Protein AF-0000000066002173 (afdb_homodimer)

Structure (mmCIF, N/CA/C/O backbone):
data_AF-0000000066002173-model_v1
#
loop_
_entity.id
_entity.type
_entity.pdbx_description
1 polymer 'S-adenosylmethionine synthase 2'
#
loop_
_atom_site.group_PDB
_atom_site.id
_atom_site.type_symbol
_atom_site.label_atom_id
_atom_site.label_alt_id
_atom_site.label_comp_id
_atom_site.label_asym_id
_atom_site.label_entity_id
_atom_site.label_seq_id
_atom_site.pdbx_PDB_ins_code
_atom_site.Cartn_x
_atom_site.Cartn_y
_atom_site.Cartn_z
_atom_site.occupancy
_atom_site.B_iso_or_equiv
_atom_site.auth_seq_id
_atom_site.auth_comp_id
_atom_site.auth_asym_id
_atom_site.auth_atom_id
_atom_site.pdbx_PDB_model_num
ATOM 1 N N . MET A 1 1 ? -24.984 10.117 10.797 1 60.16 1 MET A N 1
ATOM 2 C CA . MET A 1 1 ? -24.344 8.805 10.766 1 60.16 1 MET A CA 1
ATOM 3 C C . MET A 1 1 ? -25.188 7.805 9.984 1 60.16 1 MET A C 1
ATOM 5 O O . MET A 1 1 ? -26.422 7.859 10.039 1 60.16 1 MET A O 1
ATOM 9 N N . ARG A 1 2 ? -24.625 6.992 9.234 1 76 2 ARG A N 1
ATOM 10 C CA . ARG A 1 2 ? -25.359 6.016 8.445 1 76 2 ARG A CA 1
ATOM 11 C C . ARG A 1 2 ? -26.031 4.984 9.344 1 76 2 ARG A C 1
ATOM 13 O O . ARG A 1 2 ? -25.406 4.449 10.258 1 76 2 ARG A O 1
ATOM 20 N N . ALA A 1 3 ? -27.219 4.766 9.086 1 82.31 3 ALA A N 1
ATOM 21 C CA . ALA A 1 3 ? -28.016 3.869 9.922 1 82.31 3 ALA A CA 1
ATOM 22 C C . ALA A 1 3 ? -27.562 2.424 9.758 1 82.31 3 ALA A C 1
ATOM 24 O O . ALA A 1 3 ? -27.406 1.701 10.75 1 82.31 3 ALA A O 1
ATOM 25 N N . SER A 1 4 ? -27.297 2.006 8.516 1 93.81 4 SER A N 1
ATOM 26 C CA . SER A 1 4 ? -26.906 0.626 8.234 1 93.81 4 SER A CA 1
ATOM 27 C C . SER A 1 4 ? -26 0.542 7.012 1 93.81 4 SER A C 1
ATOM 29 O O . SER A 1 4 ? -26.281 1.173 5.988 1 93.81 4 SER A O 1
ATOM 31 N N . TYR A 1 5 ? -24.859 -0.137 7.184 1 95.19 5 TYR A N 1
ATOM 32 C CA . TYR A 1 5 ? -23.984 -0.325 6.035 1 95.19 5 TYR A CA 1
ATOM 33 C C . TYR A 1 5 ? -23.094 -1.548 6.227 1 95.19 5 TYR A C 1
ATOM 35 O O . TYR A 1 5 ? -23.016 -2.102 7.328 1 95.19 5 TYR A O 1
ATOM 43 N N . LEU A 1 6 ? -22.5 -2.035 5.18 1 96.88 6 LEU A N 1
ATOM 44 C CA . LEU A 1 6 ? -21.531 -3.131 5.172 1 96.88 6 LEU A CA 1
ATOM 45 C C . LEU A 1 6 ? -20.125 -2.613 4.918 1 96.88 6 LEU A C 1
ATOM 47 O O . LEU A 1 6 ? -19.922 -1.693 4.121 1 96.88 6 LEU A O 1
ATOM 51 N N . PHE A 1 7 ? -19.172 -3.158 5.609 1 97.88 7 PHE A N 1
ATOM 52 C CA . PHE A 1 7 ? -17.766 -2.854 5.383 1 97.88 7 PHE A CA 1
ATOM 53 C C . PHE A 1 7 ? -16.922 -4.129 5.398 1 97.88 7 PHE A C 1
ATOM 55 O O . PHE A 1 7 ? -17.156 -5.023 6.211 1 97.88 7 PHE A O 1
ATOM 62 N N . THR A 1 8 ? -16 -4.219 4.441 1 98.19 8 THR A N 1
ATOM 63 C CA . THR A 1 8 ? -15.242 -5.453 4.25 1 98.19 8 THR A CA 1
ATOM 64 C C . THR A 1 8 ? -13.75 -5.203 4.449 1 98.19 8 THR A C 1
ATOM 66 O O . THR A 1 8 ? -13.234 -4.156 4.055 1 98.19 8 THR A O 1
ATOM 69 N N . SER A 1 9 ? -13.023 -6.082 5.113 1 98.44 9 SER A N 1
ATOM 70 C CA . SER A 1 9 ? -11.562 -6.109 5.16 1 98.44 9 SER A CA 1
ATOM 71 C C . SER A 1 9 ? -11.023 -7.496 4.828 1 98.44 9 SER A C 1
ATOM 73 O O . SER A 1 9 ? -11.727 -8.492 4.992 1 98.44 9 SER A O 1
ATOM 75 N N . GLU A 1 10 ? -9.828 -7.484 4.352 1 97.81 10 GLU A N 1
ATOM 76 C CA . GLU A 1 10 ? -9.141 -8.711 3.973 1 97.81 10 GLU A CA 1
ATOM 77 C C . GLU A 1 10 ? -7.82 -8.867 4.727 1 97.81 10 GLU A C 1
ATOM 79 O O . GLU A 1 10 ? -7.129 -7.883 4.988 1 97.81 10 GLU A O 1
ATOM 84 N N . SER A 1 11 ? -7.496 -10.086 5.086 1 98.31 11 SER A N 1
ATOM 85 C CA . SER A 1 11 ? -6.191 -10.453 5.629 1 98.31 11 SER A CA 1
ATOM 86 C C . SER A 1 11 ? -5.559 -11.586 4.828 1 98.31 11 SER A C 1
ATOM 88 O O . SER A 1 11 ? -6.234 -12.25 4.035 1 98.31 11 SER A O 1
ATOM 90 N N . VAL A 1 12 ? -4.301 -11.75 4.953 1 98.5 12 VAL A N 1
ATOM 91 C CA . VAL A 1 12 ? -3.562 -12.859 4.359 1 98.5 12 VAL A CA 1
ATOM 92 C C . VAL A 1 12 ? -2.654 -13.492 5.406 1 98.5 12 VAL A C 1
ATOM 94 O O . VAL A 1 12 ? -2.217 -12.828 6.348 1 98.5 12 VAL A O 1
ATOM 97 N N . SER A 1 13 ? -2.439 -14.75 5.258 1 98.75 13 SER A N 1
ATOM 98 C CA . SER A 1 13 ? -1.656 -15.492 6.238 1 98.75 13 SER A CA 1
ATOM 99 C C . SER A 1 13 ? -0.161 -15.266 6.043 1 98.75 13 SER A C 1
ATOM 101 O O . SER A 1 13 ? 0.251 -14.609 5.082 1 98.75 13 SER A O 1
ATOM 103 N N . GLU A 1 14 ? 0.633 -15.82 6.945 1 98.75 14 GLU A N 1
ATOM 104 C CA . GLU A 1 14 ? 2.09 -15.758 6.895 1 98.75 14 GLU A CA 1
ATOM 105 C C . GLU A 1 14 ? 2.633 -16.469 5.66 1 98.75 14 GLU A C 1
ATOM 107 O O . GLU A 1 14 ? 3.764 -16.219 5.238 1 98.75 14 GLU A O 1
ATOM 112 N N . GLY A 1 15 ? 1.842 -17.328 5.082 1 98.75 15 GLY A N 1
ATOM 113 C CA . GLY A 1 15 ? 2.303 -18.094 3.936 1 98.75 15 GLY A CA 1
ATOM 114 C C . GLY A 1 15 ? 2.041 -17.406 2.611 1 98.75 15 GLY A C 1
ATOM 115 O O . GLY A 1 15 ? 2.521 -17.844 1.567 1 98.75 15 GLY A O 1
ATOM 116 N N . HIS A 1 16 ? 1.138 -16.344 2.672 1 98.44 16 HIS A N 1
ATOM 117 C CA . HIS A 1 16 ? 0.945 -15.57 1.452 1 98.44 16 HIS A CA 1
ATOM 118 C C . HIS A 1 16 ? 2.277 -15.07 0.901 1 98.44 16 HIS A C 1
ATOM 120 O O . HIS A 1 16 ? 3.143 -14.633 1.662 1 98.44 16 HIS A O 1
ATOM 126 N N . PRO A 1 17 ? 2.494 -15.109 -0.394 1 98.19 17 PRO A N 1
ATOM 127 C CA . PRO A 1 17 ? 3.812 -14.812 -0.957 1 98.19 17 PRO A CA 1
ATOM 128 C C . PRO A 1 17 ? 4.34 -13.445 -0.528 1 98.19 17 PRO A C 1
ATOM 130 O O . PRO A 1 17 ? 5.527 -13.312 -0.214 1 98.19 17 PRO A O 1
ATOM 133 N N . ASP A 1 18 ? 3.484 -12.43 -0.556 1 98.56 18 ASP A N 1
ATOM 134 C CA . ASP A 1 18 ? 3.926 -11.109 -0.117 1 98.56 18 ASP A CA 1
ATOM 135 C C . ASP A 1 18 ? 4.367 -11.141 1.345 1 98.56 18 ASP A C 1
ATOM 137 O O . ASP A 1 18 ? 5.312 -10.445 1.726 1 98.56 18 ASP A O 1
ATOM 141 N N . LYS A 1 19 ? 3.641 -11.883 2.176 1 98.81 19 LYS A N 1
ATOM 142 C CA . LYS A 1 19 ? 3.986 -11.953 3.594 1 98.81 19 LYS A CA 1
ATOM 143 C C . LYS A 1 19 ? 5.242 -12.789 3.812 1 98.81 19 LYS A C 1
ATOM 145 O O . LYS A 1 19 ? 6.023 -12.523 4.727 1 98.81 19 LYS A O 1
ATOM 150 N N . VAL A 1 20 ? 5.457 -13.82 2.961 1 98.94 20 VAL A N 1
ATOM 151 C CA . VAL A 1 20 ? 6.727 -14.539 2.975 1 98.94 20 VAL A CA 1
ATOM 152 C C . VAL A 1 20 ? 7.879 -13.555 2.785 1 98.94 20 VAL A C 1
ATOM 154 O O . VAL A 1 20 ? 8.875 -13.609 3.512 1 98.94 20 VAL A O 1
ATOM 157 N N . CYS A 1 21 ? 7.707 -12.664 1.849 1 98.94 21 CYS A N 1
ATOM 158 C CA . CYS A 1 21 ? 8.727 -11.656 1.574 1 98.94 21 CYS A CA 1
ATOM 159 C C . CYS A 1 21 ? 8.883 -10.703 2.754 1 98.94 21 CYS A C 1
ATOM 161 O O . CYS A 1 21 ? 10 -10.352 3.127 1 98.94 21 CYS A O 1
ATOM 163 N N . ASP A 1 22 ? 7.75 -10.281 3.355 1 98.88 22 ASP A N 1
ATOM 164 C CA . ASP A 1 22 ? 7.82 -9.453 4.551 1 98.88 22 ASP A CA 1
ATOM 165 C C . ASP A 1 22 ? 8.609 -10.148 5.66 1 98.88 22 ASP A C 1
ATOM 167 O O . ASP A 1 22 ? 9.453 -9.531 6.312 1 98.88 22 ASP A O 1
ATOM 171 N N . ARG A 1 23 ? 8.305 -11.422 5.867 1 98.88 23 ARG A N 1
ATOM 172 C CA . ARG A 1 23 ? 8.953 -12.211 6.91 1 98.88 23 ARG A CA 1
ATOM 173 C C . ARG A 1 23 ? 10.461 -12.289 6.684 1 98.88 23 ARG A C 1
ATOM 175 O O . ARG A 1 23 ? 11.25 -12.023 7.594 1 98.88 23 ARG A O 1
ATOM 182 N N . ILE A 1 24 ? 10.82 -12.586 5.512 1 98.94 24 ILE A N 1
ATOM 183 C CA . ILE A 1 24 ? 12.234 -12.711 5.168 1 98.94 24 ILE A CA 1
ATOM 184 C C . ILE A 1 24 ? 12.945 -11.383 5.406 1 98.94 24 ILE A C 1
ATOM 186 O O . ILE A 1 24 ? 13.977 -11.328 6.078 1 98.94 24 ILE A O 1
ATOM 190 N N . SER A 1 25 ? 12.414 -10.32 4.922 1 98.88 25 SER A N 1
ATOM 191 C CA . SER A 1 25 ? 13.016 -9 5.055 1 98.88 25 SER A CA 1
ATOM 192 C C . SER A 1 25 ? 13.164 -8.602 6.52 1 98.88 25 SER A C 1
ATOM 194 O O . SER A 1 25 ? 14.211 -8.102 6.93 1 98.88 25 SER A O 1
ATOM 196 N N . ASP A 1 26 ? 12.148 -8.828 7.273 1 98.81 26 ASP A N 1
ATOM 197 C CA . ASP A 1 26 ? 12.188 -8.422 8.672 1 98.81 26 ASP A CA 1
ATOM 198 C C . ASP A 1 26 ? 13.117 -9.32 9.484 1 98.81 26 ASP A C 1
ATOM 200 O O . ASP A 1 26 ? 13.727 -8.875 10.453 1 98.81 26 ASP A O 1
ATOM 204 N N . GLU A 1 27 ? 13.211 -10.602 9.117 1 98.75 27 GLU A N 1
ATOM 205 C CA . GLU A 1 27 ? 14.188 -11.477 9.766 1 98.75 27 GLU A CA 1
ATOM 206 C C . GLU A 1 27 ? 15.609 -10.953 9.578 1 98.75 27 GLU A C 1
ATOM 208 O O . GLU A 1 27 ? 16.453 -11.086 10.469 1 98.75 27 GLU A O 1
ATOM 213 N N . ILE A 1 28 ? 15.852 -10.406 8.438 1 98.44 28 ILE A N 1
ATOM 214 C CA . ILE A 1 28 ? 17.172 -9.852 8.164 1 98.44 28 ILE A CA 1
ATOM 215 C C . ILE A 1 28 ? 17.375 -8.594 9.008 1 98.44 28 ILE A C 1
ATOM 217 O O . ILE A 1 28 ? 18.453 -8.398 9.578 1 98.44 28 ILE A O 1
ATOM 221 N N . VAL A 1 29 ? 16.375 -7.73 9.102 1 98.12 29 VAL A N 1
ATOM 222 C CA . VAL A 1 29 ? 16.469 -6.57 9.984 1 98.12 29 VAL A CA 1
ATOM 223 C C . VAL A 1 29 ? 16.797 -7.023 11.398 1 98.12 29 VAL A C 1
ATOM 225 O O . VAL A 1 29 ? 17.719 -6.496 12.031 1 98.12 29 VAL A O 1
ATOM 228 N N . ASP A 1 30 ? 16.078 -8 11.875 1 98.25 30 ASP A N 1
ATOM 229 C CA . ASP A 1 30 ? 16.297 -8.523 13.219 1 98.25 30 ASP A CA 1
ATOM 230 C C . ASP A 1 30 ? 17.703 -9.078 13.359 1 98.25 30 ASP A C 1
ATOM 232 O O . ASP A 1 30 ? 18.328 -8.938 14.414 1 98.25 30 ASP A O 1
ATOM 236 N N . LEU A 1 31 ? 18.156 -9.758 12.328 1 98.06 31 LEU A N 1
ATOM 237 C CA . LEU A 1 31 ? 19.5 -10.32 12.344 1 98.06 31 LEU A CA 1
ATOM 238 C C . LEU A 1 31 ? 20.531 -9.234 12.625 1 98.06 31 LEU A C 1
ATOM 240 O O . LEU A 1 31 ? 21.422 -9.414 13.461 1 98.06 31 LEU A O 1
ATOM 244 N N . PHE A 1 32 ? 20.438 -8.07 11.945 1 97.06 32 PHE A N 1
ATOM 245 C CA . PHE A 1 32 ? 21.391 -6.988 12.133 1 97.06 32 PHE A CA 1
ATOM 246 C C . PHE A 1 32 ? 21.297 -6.422 13.539 1 97.06 32 PHE A C 1
ATOM 248 O O . PHE A 1 32 ? 22.328 -6.09 14.148 1 97.06 32 PHE A O 1
ATOM 255 N N . PHE A 1 33 ? 20.125 -6.359 14.078 1 97.25 33 PHE A N 1
ATOM 256 C CA . PHE A 1 33 ? 19.969 -5.832 15.43 1 97.25 33 PHE A CA 1
ATOM 257 C C . PHE A 1 33 ? 20.453 -6.84 16.469 1 97.25 33 PHE A C 1
ATOM 259 O O . PHE A 1 33 ? 20.875 -6.457 17.562 1 97.25 33 PHE A O 1
ATOM 266 N N . ARG A 1 34 ? 20.312 -8.109 16.172 1 97.06 34 ARG A N 1
ATOM 267 C CA . ARG A 1 34 ? 20.797 -9.141 17.078 1 97.06 34 ARG A CA 1
ATOM 268 C C . ARG A 1 34 ? 22.312 -9.211 17.078 1 97.06 34 ARG A C 1
ATOM 270 O O . ARG A 1 34 ? 22.938 -9.328 18.141 1 97.06 34 ARG A O 1
ATOM 277 N N . GLU A 1 35 ? 22.953 -9.109 15.953 1 96.75 35 GLU A N 1
ATOM 278 C CA . GLU A 1 35 ? 24.391 -9.328 15.797 1 96.75 35 GLU A CA 1
ATOM 279 C C . GLU A 1 35 ? 25.172 -8.039 16.031 1 96.75 35 GLU A C 1
ATOM 281 O O . GLU A 1 35 ? 26.328 -8.078 16.453 1 96.75 35 GLU A O 1
ATOM 286 N N . GLY A 1 36 ? 24.531 -6.914 15.805 1 95.5 36 GLY A N 1
ATOM 287 C CA . GLY A 1 36 ? 25.203 -5.633 15.961 1 95.5 36 GLY A CA 1
ATOM 288 C C . GLY A 1 36 ? 25.828 -5.449 17.328 1 95.5 36 GLY A C 1
ATOM 289 O O . GLY A 1 36 ? 27.047 -5.293 17.453 1 95.5 36 GLY A O 1
ATOM 290 N N . PRO A 1 37 ? 25.031 -5.535 18.312 1 95.5 37 PRO A N 1
ATOM 291 C CA . PRO A 1 37 ? 25.562 -5.363 19.656 1 95.5 37 PRO A CA 1
ATOM 292 C C . PRO A 1 37 ? 26.641 -6.391 20 1 95.5 37 PRO A C 1
ATOM 294 O O . PRO A 1 37 ? 27.609 -6.07 20.703 1 95.5 37 PRO A O 1
ATOM 297 N N . LYS A 1 38 ? 26.547 -7.59 19.5 1 95.62 38 LYS A N 1
ATOM 298 C CA . LYS A 1 38 ? 27.547 -8.617 19.734 1 95.62 38 LYS A CA 1
ATOM 299 C C . LYS A 1 38 ? 28.891 -8.211 19.141 1 95.62 38 LYS A C 1
ATOM 301 O O . LYS A 1 38 ? 29.953 -8.594 19.641 1 95.62 38 LYS A O 1
ATOM 306 N N . ALA A 1 39 ? 28.797 -7.492 18.109 1 95.44 39 ALA A N 1
ATOM 307 C CA . ALA A 1 39 ? 30.016 -7.062 17.406 1 95.44 39 ALA A CA 1
ATOM 308 C C . ALA A 1 39 ? 30.469 -5.691 17.891 1 95.44 39 ALA A C 1
ATOM 310 O O . ALA A 1 39 ? 31.375 -5.086 17.297 1 95.44 39 ALA A O 1
ATOM 311 N N . GLY A 1 40 ? 29.797 -5.129 18.891 1 94.44 40 GLY A N 1
ATOM 312 C CA . GLY A 1 40 ? 30.188 -3.861 19.469 1 94.44 40 GLY A CA 1
ATOM 313 C C . GLY A 1 40 ? 29.594 -2.662 18.766 1 94.44 40 GLY A C 1
ATOM 314 O O . GLY A 1 40 ? 30.016 -1.526 18.984 1 94.44 40 GLY A O 1
ATOM 315 N N . ILE A 1 41 ? 28.672 -2.938 17.922 1 93.81 41 ILE A N 1
ATOM 316 C CA . ILE A 1 41 ? 28.031 -1.841 17.188 1 93.81 41 ILE A CA 1
ATOM 317 C C . ILE A 1 41 ? 26.828 -1.333 17.984 1 93.81 41 ILE A C 1
ATOM 319 O O . ILE A 1 41 ? 25.984 -2.121 18.422 1 93.81 41 ILE A O 1
ATOM 323 N N . ASP A 1 42 ? 26.781 -0.016 18.172 1 94.56 42 ASP A N 1
ATOM 324 C CA . ASP A 1 42 ? 25.625 0.621 18.797 1 94.56 42 ASP A CA 1
ATOM 325 C C . ASP A 1 42 ? 24.359 0.374 17.984 1 94.56 42 ASP A C 1
ATOM 327 O O . ASP A 1 42 ? 24.312 0.654 16.781 1 94.56 42 ASP A O 1
ATOM 331 N N . PRO A 1 43 ? 23.328 -0.126 18.609 1 94.75 43 PRO A N 1
ATOM 332 C CA . PRO A 1 43 ? 22.094 -0.357 17.875 1 94.75 43 PRO A CA 1
ATOM 333 C C . PRO A 1 43 ? 21.578 0.892 17.156 1 94.75 43 PRO A C 1
ATOM 335 O O . PRO A 1 43 ? 20.922 0.786 16.125 1 94.75 43 PRO A O 1
ATOM 338 N N . TRP A 1 44 ? 21.938 2.018 17.609 1 94.06 44 TRP A N 1
ATOM 339 C CA . TRP A 1 44 ? 21.516 3.283 17.031 1 94.06 44 TRP A CA 1
ATOM 340 C C . TRP A 1 44 ? 22.203 3.512 15.68 1 94.06 44 TRP A C 1
ATOM 342 O O . TRP A 1 44 ? 21.766 4.34 14.883 1 94.06 44 TRP A O 1
ATOM 352 N N . ALA A 1 45 ? 23.219 2.76 15.375 1 91.62 45 ALA A N 1
ATOM 353 C CA . ALA A 1 45 ? 24 2.939 14.156 1 91.62 45 ALA A CA 1
ATOM 354 C C . ALA A 1 45 ? 23.594 1.916 13.102 1 91.62 45 ALA A C 1
ATOM 356 O O . ALA A 1 45 ? 24.047 1.998 11.953 1 91.62 45 ALA A O 1
ATOM 357 N N . ILE A 1 46 ? 22.75 0.979 13.5 1 93.88 46 ILE A N 1
ATOM 358 C CA . ILE A 1 46 ? 22.312 -0.056 12.57 1 93.88 46 ILE A CA 1
ATOM 359 C C . ILE A 1 46 ? 21.375 0.55 11.531 1 93.88 46 ILE A C 1
ATOM 361 O O . ILE A 1 46 ? 20.516 1.363 11.859 1 93.88 46 ILE A O 1
ATOM 365 N N . ARG A 1 47 ? 21.609 0.268 10.281 1 93.75 47 ARG A N 1
ATOM 366 C CA . ARG A 1 47 ? 20.75 0.626 9.164 1 93.75 47 ARG A CA 1
ATOM 367 C C . ARG A 1 47 ? 20.391 -0.599 8.328 1 93.75 47 ARG A C 1
ATOM 369 O O . ARG A 1 47 ? 21.25 -1.444 8.07 1 93.75 47 ARG A O 1
ATOM 376 N N . ALA A 1 48 ? 19.172 -0.695 8.023 1 94.88 48 ALA A N 1
ATOM 377 C CA . ALA A 1 48 ? 18.75 -1.802 7.168 1 94.88 48 ALA A CA 1
ATOM 378 C C . ALA A 1 48 ? 17.5 -1.436 6.367 1 94.88 48 ALA A C 1
ATOM 380 O O . ALA A 1 48 ? 16.531 -0.92 6.926 1 94.88 48 ALA A O 1
ATOM 381 N N . ALA A 1 49 ? 17.484 -1.566 5.109 1 95.5 49 ALA A N 1
ATOM 382 C CA . ALA A 1 49 ? 16.375 -1.601 4.168 1 95.5 49 ALA A CA 1
ATOM 383 C C . ALA A 1 49 ? 16.484 -2.797 3.229 1 95.5 49 ALA A C 1
ATOM 385 O O . ALA A 1 49 ? 17.297 -2.785 2.295 1 95.5 49 ALA A O 1
ATOM 386 N N . CYS A 1 50 ? 15.75 -3.803 3.521 1 97.12 50 CYS A N 1
ATOM 387 C CA . CYS A 1 50 ? 15.828 -5.066 2.795 1 97.12 50 CYS A CA 1
ATOM 388 C C . CYS A 1 50 ? 14.523 -5.363 2.072 1 97.12 50 CYS A C 1
ATOM 390 O O . CYS A 1 50 ? 13.445 -5.281 2.668 1 97.12 50 CYS A O 1
ATOM 392 N N . GLU A 1 51 ? 14.633 -5.598 0.857 1 98.31 51 GLU A N 1
ATOM 393 C CA . GLU A 1 51 ? 13.508 -5.945 -0.01 1 98.31 51 GLU A CA 1
ATOM 394 C C . GLU A 1 51 ? 13.648 -7.363 -0.558 1 98.31 51 GLU A C 1
ATOM 396 O O . GLU A 1 51 ? 14.758 -7.805 -0.873 1 98.31 51 GLU A O 1
ATOM 401 N N . THR A 1 52 ? 12.555 -8.031 -0.654 1 98.88 52 THR A N 1
ATOM 402 C CA . THR A 1 52 ? 12.57 -9.422 -1.103 1 98.88 52 THR A CA 1
ATOM 403 C C . THR A 1 52 ? 11.547 -9.641 -2.213 1 98.88 52 THR A C 1
ATOM 405 O O . THR A 1 52 ? 10.445 -9.102 -2.16 1 98.88 52 THR A O 1
ATOM 408 N N . LEU A 1 53 ? 11.906 -10.281 -3.23 1 98.88 53 LEU A N 1
ATOM 409 C CA . LEU A 1 53 ? 11.047 -10.883 -4.242 1 98.88 53 LEU A CA 1
ATOM 410 C C . LEU A 1 53 ? 11.094 -12.406 -4.168 1 98.88 53 LEU A C 1
ATOM 412 O O . LEU A 1 53 ? 12.18 -12.992 -4.113 1 98.88 53 LEU A O 1
ATOM 416 N N . ALA A 1 54 ? 9.961 -13.039 -4.059 1 98.81 54 ALA A N 1
ATOM 417 C CA . ALA A 1 54 ? 9.898 -14.5 -4.055 1 98.81 54 ALA A CA 1
ATOM 418 C C . ALA A 1 54 ? 8.984 -15.008 -5.16 1 98.81 54 ALA A C 1
ATOM 420 O O . ALA A 1 54 ? 7.91 -14.461 -5.395 1 98.81 54 ALA A O 1
ATOM 421 N N . THR A 1 55 ? 9.398 -15.93 -5.867 1 98 55 THR A N 1
ATOM 422 C CA . THR A 1 55 ? 8.641 -16.625 -6.898 1 98 55 THR A CA 1
ATOM 423 C C . THR A 1 55 ? 8.961 -18.125 -6.883 1 98 55 THR A C 1
ATOM 425 O O . THR A 1 55 ? 9.508 -18.625 -5.906 1 98 55 THR A O 1
ATOM 428 N N . THR A 1 56 ? 8.5 -18.922 -7.871 1 96.44 56 THR A N 1
ATOM 429 C CA . THR A 1 56 ? 8.664 -20.375 -7.875 1 96.44 56 THR A CA 1
ATOM 430 C C . THR A 1 56 ? 10.117 -20.75 -7.59 1 96.44 56 THR A C 1
ATOM 432 O O . THR A 1 56 ? 10.984 -20.594 -8.453 1 96.44 56 THR A O 1
ATOM 435 N N . ASN A 1 57 ? 10.344 -21.188 -6.387 1 96.62 57 ASN A N 1
ATOM 436 C CA . ASN A 1 57 ? 11.555 -21.734 -5.793 1 96.62 57 ASN A CA 1
ATOM 437 C C . ASN A 1 57 ? 12.727 -20.766 -5.914 1 96.62 57 ASN A C 1
ATOM 439 O O . ASN A 1 57 ? 13.867 -21.188 -6.105 1 96.62 57 ASN A O 1
ATOM 443 N N . LYS A 1 58 ? 12.484 -19.5 -5.918 1 98.19 58 LYS A N 1
ATOM 444 C CA . LYS A 1 58 ? 13.477 -18.438 -6.031 1 98.19 58 LYS A CA 1
ATOM 445 C C . LYS A 1 58 ? 13.188 -17.312 -5.047 1 98.19 58 LYS A C 1
ATOM 447 O O . LYS A 1 58 ? 12.031 -16.906 -4.875 1 98.19 58 LYS A O 1
ATOM 452 N N . VAL A 1 59 ? 14.203 -16.891 -4.332 1 98.81 59 VAL A N 1
ATOM 453 C CA . VAL A 1 59 ? 14.141 -15.727 -3.459 1 98.81 59 VAL A CA 1
ATOM 454 C C . VAL A 1 59 ? 15.273 -14.758 -3.812 1 98.81 59 VAL A C 1
ATOM 456 O O . VAL A 1 59 ? 16.438 -15.141 -3.854 1 98.81 59 VAL A O 1
ATOM 459 N N . VAL A 1 60 ? 14.922 -13.539 -4.145 1 98.88 60 VAL A N 1
ATOM 460 C CA . VAL A 1 60 ? 15.906 -12.492 -4.41 1 98.88 60 VAL A CA 1
ATOM 461 C C . VAL A 1 60 ? 15.812 -11.406 -3.336 1 98.88 60 VAL A C 1
ATOM 463 O O . VAL A 1 60 ? 14.742 -10.828 -3.119 1 98.88 60 VAL A O 1
ATOM 466 N N . ILE A 1 61 ? 16.875 -11.195 -2.66 1 98.75 61 ILE A N 1
ATOM 467 C CA . ILE A 1 61 ? 16.953 -10.195 -1.603 1 98.75 61 ILE A CA 1
ATOM 468 C C . ILE A 1 61 ? 17.875 -9.055 -2.037 1 98.75 61 ILE A C 1
ATOM 470 O O . ILE A 1 61 ? 19 -9.297 -2.484 1 98.75 61 ILE A O 1
ATOM 474 N N . ALA A 1 62 ? 17.375 -7.809 -1.958 1 98.31 62 ALA A N 1
ATOM 475 C CA . ALA A 1 62 ? 18.141 -6.629 -2.332 1 98.31 62 ALA A CA 1
ATOM 476 C C . ALA A 1 62 ? 17.953 -5.5 -1.322 1 98.31 62 ALA A C 1
ATOM 478 O O . ALA A 1 62 ? 17.031 -5.551 -0.496 1 98.31 62 ALA A O 1
ATOM 479 N N . GLY A 1 63 ? 18.766 -4.531 -1.354 1 96.25 63 GLY A N 1
ATOM 480 C CA . GLY A 1 63 ? 18.625 -3.369 -0.489 1 96.25 63 GLY A CA 1
ATOM 481 C C . GLY A 1 63 ? 19.938 -2.914 0.113 1 96.25 63 GLY A C 1
ATOM 482 O O . GLY A 1 63 ? 21 -3.213 -0.42 1 96.25 63 GLY A O 1
ATOM 483 N N . GLU A 1 64 ? 19.828 -2.09 1.115 1 93.19 64 GLU A N 1
ATOM 484 C CA . GLU A 1 64 ? 21 -1.456 1.727 1 93.19 64 GLU A CA 1
ATOM 485 C C . GLU A 1 64 ? 21.062 -1.755 3.221 1 93.19 64 GLU A C 1
ATOM 487 O O . GLU A 1 64 ? 20.062 -1.676 3.924 1 93.19 64 GLU A O 1
ATOM 492 N N . THR A 1 65 ? 22.219 -2.127 3.625 1 93.12 65 THR A N 1
ATOM 493 C CA . THR A 1 65 ? 22.406 -2.414 5.043 1 93.12 65 THR A CA 1
ATOM 494 C C . THR A 1 65 ? 23.703 -1.81 5.555 1 93.12 65 THR A C 1
ATOM 496 O O . THR A 1 65 ? 24.625 -1.547 4.777 1 93.12 65 THR A O 1
ATOM 499 N N . ARG A 1 66 ? 23.75 -1.469 6.719 1 90.06 66 ARG A N 1
ATOM 500 C CA . ARG A 1 66 ? 24.922 -1.085 7.5 1 90.06 66 ARG A CA 1
ATOM 501 C C . ARG A 1 66 ? 24.922 -1.782 8.859 1 90.06 66 ARG A C 1
ATOM 503 O O . ARG A 1 66 ? 24 -1.595 9.656 1 90.06 66 ARG A O 1
ATOM 510 N N . GLY A 1 67 ? 25.812 -2.602 9.094 1 88.12 67 GLY A N 1
ATOM 511 C CA . GLY A 1 67 ? 25.953 -3.396 10.297 1 88.12 67 GLY A CA 1
ATOM 512 C C . GLY A 1 67 ? 27.281 -4.121 10.383 1 88.12 67 GLY A C 1
ATOM 513 O O . GLY A 1 67 ? 28.25 -3.75 9.703 1 88.12 67 GLY A O 1
ATOM 514 N N . PRO A 1 68 ? 27.328 -5.078 11.273 1 89.88 68 PRO A N 1
ATOM 515 C CA . PRO A 1 68 ? 28.609 -5.734 11.477 1 89.88 68 PRO A CA 1
ATOM 516 C C . PRO A 1 68 ? 29.031 -6.586 10.281 1 89.88 68 PRO A C 1
ATOM 518 O O . PRO A 1 68 ? 28.188 -7.227 9.648 1 89.88 68 PRO A O 1
ATOM 521 N N . ALA A 1 69 ? 30.266 -6.625 10.07 1 87.94 69 ALA A N 1
ATOM 522 C CA . ALA A 1 69 ? 30.844 -7.414 8.977 1 87.94 69 ALA A CA 1
ATOM 523 C C . ALA A 1 69 ? 30.641 -8.906 9.227 1 87.94 69 ALA A C 1
ATOM 525 O O . ALA A 1 69 ? 30.75 -9.711 8.297 1 87.94 69 ALA A O 1
ATOM 526 N N . SER A 1 70 ? 30.359 -9.172 10.453 1 89.81 70 SER A N 1
ATOM 527 C CA . SER A 1 70 ? 30.203 -10.578 10.812 1 89.81 70 SER A CA 1
ATOM 528 C C . SER A 1 70 ? 28.922 -11.164 10.203 1 89.81 70 SER A C 1
ATOM 530 O O . SER A 1 70 ? 28.766 -12.383 10.125 1 89.81 70 SER A O 1
ATOM 532 N N . VAL A 1 71 ? 28.016 -10.273 9.812 1 94.06 71 VAL A N 1
ATOM 533 C CA . VAL A 1 71 ? 26.828 -10.766 9.109 1 94.06 71 VAL A CA 1
ATOM 534 C C . VAL A 1 71 ? 27.188 -11.031 7.645 1 94.06 71 VAL A C 1
ATOM 536 O O . VAL A 1 71 ? 27.312 -10.102 6.852 1 94.06 71 VAL A O 1
ATOM 539 N N . THR A 1 72 ? 27.312 -12.297 7.312 1 94.56 72 THR A N 1
ATOM 540 C CA . THR A 1 72 ? 27.688 -12.703 5.961 1 94.56 72 THR A CA 1
ATOM 541 C C . THR A 1 72 ? 26.469 -13.172 5.176 1 94.56 72 THR A C 1
ATOM 543 O O . THR A 1 72 ? 25.391 -13.312 5.734 1 94.56 72 THR A O 1
ATOM 546 N N . ASN A 1 73 ? 26.672 -13.398 3.904 1 95.69 73 ASN A N 1
ATOM 547 C CA . ASN A 1 73 ? 25.594 -13.938 3.074 1 95.69 73 ASN A CA 1
ATOM 548 C C . ASN A 1 73 ? 25.156 -15.312 3.555 1 95.69 73 ASN A C 1
ATOM 550 O O . ASN A 1 73 ? 23.984 -15.68 3.43 1 95.69 73 ASN A O 1
ATOM 554 N N . GLU A 1 74 ? 26.109 -16.031 4.109 1 96.19 74 GLU A N 1
ATOM 555 C CA . GLU A 1 74 ? 25.766 -17.344 4.652 1 96.19 74 GLU A CA 1
ATOM 556 C C . GLU A 1 74 ? 24.797 -17.203 5.828 1 96.19 74 GLU A C 1
ATOM 558 O O . GLU A 1 74 ? 23.859 -18 5.961 1 96.19 74 GLU A O 1
ATOM 563 N N . HIS A 1 75 ? 25.031 -16.219 6.695 1 95.94 75 HIS A N 1
ATOM 564 C CA . HIS A 1 75 ? 24.141 -15.961 7.809 1 95.94 75 HIS A CA 1
ATOM 565 C C . HIS A 1 75 ? 22.75 -15.562 7.312 1 95.94 75 HIS A C 1
ATOM 567 O O . HIS A 1 75 ? 21.734 -16.047 7.836 1 95.94 75 HIS A O 1
ATOM 573 N N . ILE A 1 76 ? 22.781 -14.711 6.305 1 97.88 76 ILE A N 1
ATOM 574 C CA . ILE A 1 76 ? 21.531 -14.227 5.75 1 97.88 76 ILE A CA 1
ATOM 575 C C . ILE A 1 76 ? 20.766 -15.391 5.125 1 97.88 76 ILE A C 1
ATOM 577 O O . ILE A 1 76 ? 19.562 -15.547 5.352 1 97.88 76 ILE A O 1
ATOM 581 N N . GLU A 1 77 ? 21.438 -16.172 4.352 1 98.31 77 GLU A N 1
ATOM 582 C CA . GLU A 1 77 ? 20.797 -17.328 3.744 1 98.31 77 GLU A CA 1
ATOM 583 C C . GLU A 1 77 ? 20.203 -18.25 4.805 1 98.31 77 GLU A C 1
ATOM 585 O O . GLU A 1 77 ? 19.094 -18.766 4.633 1 98.31 77 GLU A O 1
ATOM 590 N N . HIS A 1 78 ? 20.953 -18.469 5.844 1 98.25 78 HIS A N 1
ATOM 591 C CA . HIS A 1 78 ? 20.469 -19.328 6.926 1 98.25 78 HIS A CA 1
ATOM 592 C C . HIS A 1 78 ? 19.172 -18.781 7.512 1 98.25 78 HIS A C 1
ATOM 594 O O . HIS A 1 78 ? 18.203 -19.531 7.699 1 98.25 78 HIS A O 1
ATOM 600 N N . VAL A 1 79 ? 19.141 -17.469 7.789 1 98 79 VAL A N 1
ATOM 601 C CA . VAL A 1 79 ? 17.953 -16.844 8.391 1 98 79 VAL A CA 1
ATOM 602 C C . VAL A 1 79 ? 16.781 -16.922 7.43 1 98 79 VAL A C 1
ATOM 604 O O . VAL A 1 79 ? 15.633 -17.125 7.852 1 98 79 VAL A O 1
ATOM 607 N N . VAL A 1 80 ? 17.078 -16.797 6.121 1 98.75 80 VAL A N 1
ATOM 608 C CA . VAL A 1 80 ? 16.047 -16.906 5.098 1 98.75 80 VAL A CA 1
ATOM 609 C C . VAL A 1 80 ? 15.453 -18.312 5.09 1 98.75 80 VAL A C 1
ATOM 611 O O . VAL A 1 80 ? 14.234 -18.484 5.109 1 98.75 80 VAL A O 1
ATOM 614 N N . ARG A 1 81 ? 16.281 -19.328 5.074 1 98.81 81 ARG A N 1
ATOM 615 C CA . ARG A 1 81 ? 15.836 -20.719 5.055 1 98.81 81 ARG A CA 1
ATOM 616 C C . ARG A 1 81 ? 15.039 -21.047 6.309 1 98.81 81 ARG A C 1
ATOM 618 O O . ARG A 1 81 ? 14.008 -21.719 6.234 1 98.81 81 ARG A O 1
ATOM 625 N N . GLU A 1 82 ? 15.477 -20.547 7.449 1 98.75 82 GLU A N 1
ATOM 626 C CA . GLU A 1 82 ? 14.758 -20.781 8.695 1 98.75 82 GLU A CA 1
ATOM 627 C C . GLU A 1 82 ? 13.383 -20.125 8.68 1 98.75 82 GLU A C 1
ATOM 629 O O . GLU A 1 82 ? 12.414 -20.688 9.203 1 98.75 82 GLU A O 1
ATOM 634 N N . ALA A 1 83 ? 13.32 -18.922 8.109 1 98.81 83 ALA A N 1
ATOM 635 C CA . ALA A 1 83 ? 12.039 -18.234 7.992 1 98.81 83 ALA A CA 1
ATOM 636 C C . ALA A 1 83 ? 11.055 -19.047 7.148 1 98.81 83 ALA A C 1
ATOM 638 O O . ALA A 1 83 ? 9.898 -19.219 7.527 1 98.81 83 ALA A O 1
ATOM 639 N N . ILE A 1 84 ? 11.547 -19.516 5.961 1 98.88 84 ILE A N 1
ATOM 640 C CA . ILE A 1 84 ? 10.719 -20.312 5.059 1 98.88 84 ILE A CA 1
ATOM 641 C C . ILE A 1 84 ? 10.266 -21.594 5.766 1 98.88 84 ILE A C 1
ATOM 643 O O . ILE A 1 84 ? 9.102 -21.984 5.668 1 98.88 84 ILE A O 1
ATOM 647 N N . LYS A 1 85 ? 11.156 -22.203 6.508 1 98.75 85 LYS A N 1
ATOM 648 C CA . LYS A 1 85 ? 10.859 -23.406 7.273 1 98.75 85 LYS A CA 1
ATOM 649 C C . LYS A 1 85 ? 9.805 -23.141 8.344 1 98.75 85 LYS A C 1
ATOM 651 O O . LYS A 1 85 ? 8.844 -23.906 8.477 1 98.75 85 LYS A O 1
ATOM 656 N N . ASP A 1 86 ? 10.016 -22.062 9.078 1 98.62 86 ASP A N 1
ATOM 657 C CA . ASP A 1 86 ? 9.102 -21.688 10.156 1 98.62 86 ASP A CA 1
ATOM 658 C C . ASP A 1 86 ? 7.695 -21.438 9.617 1 98.62 86 ASP A C 1
ATOM 660 O O . ASP A 1 86 ? 6.707 -21.797 10.266 1 98.62 86 ASP A O 1
ATOM 664 N N . ILE A 1 87 ? 7.551 -20.812 8.445 1 98.62 87 ILE A N 1
ATOM 665 C CA . ILE A 1 87 ? 6.258 -20.578 7.816 1 98.62 87 ILE A CA 1
ATOM 666 C C . ILE A 1 87 ? 5.605 -21.906 7.434 1 98.62 87 ILE A C 1
ATOM 668 O O . ILE A 1 87 ? 4.383 -22.031 7.492 1 98.62 87 ILE A O 1
ATOM 672 N N . GLY A 1 88 ? 6.414 -22.859 6.992 1 98.19 88 GLY A N 1
ATOM 673 C CA . GLY A 1 88 ? 5.902 -24.188 6.758 1 98.19 88 GLY A CA 1
ATOM 674 C C . GLY A 1 88 ? 5.984 -24.625 5.301 1 98.19 88 GLY A C 1
ATOM 675 O O . GLY A 1 88 ? 5.258 -25.516 4.867 1 98.19 88 GLY A O 1
ATOM 676 N N . TYR A 1 89 ? 6.852 -24.031 4.508 1 98.38 89 TYR A N 1
ATOM 677 C CA . TYR A 1 89 ? 6.914 -24.391 3.094 1 98.38 89 TYR A CA 1
ATOM 678 C C . TYR A 1 89 ? 7.914 -25.516 2.861 1 98.38 89 TYR A C 1
ATOM 680 O O . TYR A 1 89 ? 9.117 -25.344 3.078 1 98.38 89 TYR A O 1
ATOM 688 N N . GLU A 1 90 ? 7.422 -26.641 2.34 1 96.94 90 GLU A N 1
ATOM 689 C CA . GLU A 1 90 ? 8.164 -27.844 1.965 1 96.94 90 GLU A CA 1
ATOM 690 C C . GLU A 1 90 ? 7.633 -28.438 0.667 1 96.94 90 GLU A C 1
ATOM 692 O O . GLU A 1 90 ? 7.629 -29.656 0.493 1 96.94 90 GLU A O 1
ATOM 697 N N . GLN A 1 91 ? 7.062 -27.656 -0.113 1 95.12 91 GLN A N 1
ATOM 698 C CA . GLN A 1 91 ? 6.57 -28.141 -1.398 1 95.12 91 GLN A CA 1
ATOM 699 C C . GLN A 1 91 ? 7.633 -28 -2.484 1 95.12 91 GLN A C 1
ATOM 701 O O . GLN A 1 91 ? 8.562 -27.188 -2.352 1 95.12 91 GLN A O 1
ATOM 706 N N . ASP A 1 92 ? 7.512 -28.703 -3.602 1 92.75 92 ASP A N 1
ATOM 707 C CA . ASP A 1 92 ? 8.516 -28.75 -4.656 1 92.75 92 ASP A CA 1
ATOM 708 C C . ASP A 1 92 ? 8.766 -27.375 -5.254 1 92.75 92 ASP A C 1
ATOM 710 O O . ASP A 1 92 ? 9.906 -27 -5.531 1 92.75 92 ASP A O 1
ATOM 714 N N . GLY A 1 93 ? 7.723 -26.578 -5.398 1 95.06 93 GLY A N 1
ATOM 715 C CA . GLY A 1 93 ? 7.84 -25.297 -6.066 1 95.06 93 GLY A CA 1
ATOM 716 C C . GLY A 1 93 ? 8.352 -24.203 -5.156 1 95.06 93 GLY A C 1
ATOM 717 O O . GLY A 1 93 ? 8.672 -23.109 -5.617 1 95.06 93 GLY A O 1
ATOM 718 N N . PHE A 1 94 ? 8.484 -24.516 -3.84 1 97.88 94 PHE A N 1
ATOM 719 C CA . PHE A 1 94 ? 9 -23.562 -2.855 1 97.88 94 PHE A CA 1
ATOM 720 C C . PHE A 1 94 ? 9.312 -24.281 -1.542 1 97.88 94 PHE A C 1
ATOM 722 O O . PHE A 1 94 ? 8.406 -24.625 -0.787 1 97.88 94 PHE A O 1
ATOM 729 N N . HIS A 1 95 ? 10.586 -24.469 -1.261 1 98.44 95 HIS A N 1
ATOM 730 C CA . HIS A 1 95 ? 11.039 -25.312 -0.162 1 98.44 95 HIS A CA 1
ATOM 731 C C . HIS A 1 95 ? 12.211 -24.672 0.578 1 98.44 95 HIS A C 1
ATOM 733 O O . HIS A 1 95 ? 13.141 -24.172 -0.048 1 98.44 95 HIS A O 1
ATOM 739 N N . TRP A 1 96 ? 12.156 -24.781 1.914 1 98.56 96 TRP A N 1
ATOM 740 C CA . TRP A 1 96 ? 13.18 -24.094 2.703 1 98.56 96 TRP A CA 1
ATOM 741 C C . TRP A 1 96 ? 14.555 -24.688 2.426 1 98.56 96 TRP A C 1
ATOM 743 O O . TRP A 1 96 ? 15.562 -23.984 2.506 1 98.56 96 TRP A O 1
ATOM 753 N N . LYS A 1 97 ? 14.617 -25.953 2.051 1 98.19 97 LYS A N 1
ATOM 754 C CA . LYS A 1 97 ? 15.898 -26.625 1.846 1 98.19 97 LYS A CA 1
ATOM 755 C C . LYS A 1 97 ? 16.453 -26.328 0.456 1 98.19 97 LYS A C 1
ATOM 757 O O . LYS A 1 97 ? 17.672 -26.281 0.268 1 98.19 97 LYS A O 1
ATOM 762 N N . THR A 1 98 ? 15.578 -26.156 -0.524 1 98.25 98 THR A N 1
ATOM 763 C CA . THR A 1 98 ? 16.062 -26.203 -1.898 1 98.25 98 THR A CA 1
ATOM 764 C C . THR A 1 98 ? 15.898 -24.844 -2.584 1 98.25 98 THR A C 1
ATOM 766 O O . THR A 1 98 ? 16.422 -24.625 -3.674 1 98.25 98 THR A O 1
ATOM 769 N N . ALA A 1 99 ? 15.188 -23.906 -1.965 1 98.12 99 ALA A N 1
ATOM 770 C CA . ALA A 1 99 ? 14.969 -22.594 -2.586 1 98.12 99 ALA A CA 1
ATOM 771 C C . ALA A 1 99 ? 16.281 -21.984 -3.047 1 98.12 99 ALA A C 1
ATOM 773 O O . ALA A 1 99 ? 17.297 -22.078 -2.35 1 98.12 99 ALA A O 1
ATOM 774 N N . ASP A 1 100 ? 16.312 -21.453 -4.32 1 98.5 100 ASP A N 1
ATOM 775 C CA . ASP A 1 100 ? 17.438 -20.672 -4.816 1 98.5 100 ASP A CA 1
ATOM 776 C C . ASP A 1 100 ? 17.438 -19.266 -4.227 1 98.5 100 ASP A C 1
ATOM 778 O O . ASP A 1 100 ? 16.531 -18.469 -4.516 1 98.5 100 ASP A O 1
ATOM 782 N N . ILE A 1 101 ? 18.422 -18.953 -3.402 1 98.69 101 ILE A N 1
ATOM 783 C CA . ILE A 1 101 ? 18.469 -17.672 -2.688 1 98.69 101 ILE A CA 1
ATOM 784 C C . ILE A 1 101 ? 19.578 -16.797 -3.258 1 98.69 101 ILE A C 1
ATOM 786 O O . ILE A 1 101 ? 20.75 -17.172 -3.215 1 98.69 101 ILE A O 1
ATOM 790 N N . GLU A 1 102 ? 19.172 -15.68 -3.828 1 98.56 102 GLU A N 1
ATOM 791 C CA . GLU A 1 102 ? 20.109 -14.68 -4.332 1 98.56 102 GLU A CA 1
ATOM 792 C C . GLU A 1 102 ? 20.141 -13.445 -3.432 1 98.56 102 GLU A C 1
ATOM 794 O O . GLU A 1 102 ? 19.094 -12.812 -3.199 1 98.56 102 GLU A O 1
ATOM 799 N N . ILE A 1 103 ? 21.297 -13.102 -2.912 1 98.19 103 ILE A N 1
ATOM 800 C CA . ILE A 1 103 ? 21.438 -11.992 -1.979 1 98.19 103 ILE A CA 1
ATOM 801 C C . ILE A 1 103 ? 22.203 -10.852 -2.654 1 98.19 103 ILE A C 1
ATOM 803 O O . ILE A 1 103 ? 23.375 -11.008 -3.018 1 98.19 103 ILE A O 1
ATOM 807 N N . LEU A 1 104 ? 21.516 -9.703 -2.863 1 97.25 104 LEU A N 1
ATOM 808 C CA . LEU A 1 104 ? 22.062 -8.523 -3.529 1 97.25 104 LEU A CA 1
ATOM 809 C C . LEU A 1 104 ? 22.078 -7.324 -2.586 1 97.25 104 LEU A C 1
ATOM 811 O O . LEU A 1 104 ? 21.75 -6.211 -2.992 1 97.25 104 LEU A O 1
ATOM 815 N N . LEU A 1 105 ? 22.391 -7.52 -1.326 1 95.06 105 LEU A N 1
ATOM 816 C CA . LEU A 1 105 ? 22.484 -6.438 -0.354 1 95.06 105 LEU A CA 1
ATOM 817 C C . LEU A 1 105 ? 23.797 -5.672 -0.521 1 95.06 105 LEU A C 1
ATOM 819 O O . LEU A 1 105 ? 24.844 -6.27 -0.792 1 95.06 105 LEU A O 1
ATOM 823 N N . HIS A 1 106 ? 23.781 -4.398 -0.491 1 88.06 106 HIS A N 1
ATOM 824 C CA . HIS A 1 106 ? 24.969 -3.561 -0.59 1 88.06 106 HIS A CA 1
ATOM 825 C C . HIS A 1 106 ? 24.922 -2.424 0.425 1 88.06 106 HIS A C 1
ATOM 827 O O . HIS A 1 106 ? 23.891 -2.189 1.059 1 88.06 106 HIS A O 1
ATOM 833 N N . PRO A 1 107 ? 26.078 -1.81 0.633 1 80.12 107 PRO A N 1
ATOM 834 C CA . PRO A 1 107 ? 26.078 -0.689 1.577 1 80.12 107 PRO A CA 1
ATOM 835 C C . PRO A 1 107 ? 25.172 0.461 1.129 1 80.12 107 PRO A C 1
ATOM 837 O O . PRO A 1 107 ? 24.922 0.624 -0.069 1 80.12 107 PRO A O 1
ATOM 840 N N . GLN A 1 108 ? 24.656 1.183 2.064 1 69.56 108 GLN A N 1
ATOM 841 C CA . GLN A 1 108 ? 23.781 2.314 1.768 1 69.56 108 GLN A CA 1
ATOM 842 C C . GLN A 1 108 ? 24.547 3.428 1.056 1 69.56 108 GLN A C 1
ATOM 844 O O . GLN A 1 108 ? 25.719 3.668 1.348 1 69.56 108 GLN A O 1
ATOM 849 N N . SER A 1 109 ? 23.781 4.113 0.254 1 67.12 109 SER A N 1
ATOM 850 C CA . SER A 1 109 ? 24.375 5.242 -0.453 1 67.12 109 SER A CA 1
ATOM 851 C C . SER A 1 109 ? 24.859 6.312 0.522 1 67.12 109 SER A C 1
ATOM 853 O O . SER A 1 109 ? 24.203 6.566 1.541 1 67.12 109 SER A O 1
ATOM 855 N N . ALA A 1 110 ? 25.938 6.898 0.22 1 63.47 110 ALA A N 1
ATOM 856 C CA . ALA A 1 110 ? 26.562 7.926 1.05 1 63.47 110 ALA A CA 1
ATOM 857 C C . ALA A 1 110 ? 25.656 9.148 1.188 1 63.47 110 ALA A C 1
ATOM 859 O O . ALA A 1 110 ? 25.609 9.773 2.25 1 63.47 110 ALA A O 1
ATOM 860 N N . ASP A 1 111 ? 24.875 9.406 0.212 1 65.25 111 ASP A N 1
ATOM 861 C CA . ASP A 1 111 ? 24.047 10.609 0.207 1 65.25 111 ASP A CA 1
ATOM 862 C C . ASP A 1 111 ? 22.891 10.484 1.187 1 65.25 111 ASP A C 1
ATOM 864 O O . ASP A 1 111 ? 22.5 11.461 1.832 1 65.25 111 ASP A O 1
ATOM 868 N N . ILE A 1 112 ? 22.375 9.32 1.243 1 59.31 112 ILE A N 1
ATOM 869 C CA . ILE A 1 112 ? 21.266 9.07 2.17 1 59.31 112 ILE A CA 1
ATOM 870 C C . ILE A 1 112 ? 21.812 8.984 3.598 1 59.31 112 ILE A C 1
ATOM 872 O O . ILE A 1 112 ? 21.203 9.5 4.531 1 59.31 112 ILE A O 1
ATOM 876 N N . ALA A 1 113 ? 22.969 8.422 3.725 1 63.16 113 ALA A N 1
ATOM 877 C CA . ALA A 1 113 ? 23.594 8.227 5.027 1 63.16 113 ALA A CA 1
ATOM 878 C C . ALA A 1 113 ? 23.891 9.562 5.699 1 63.16 113 ALA A C 1
ATOM 880 O O . ALA A 1 113 ? 23.766 9.695 6.918 1 63.16 113 ALA A O 1
ATOM 881 N N . GLN A 1 114 ? 24.234 10.531 4.875 1 59.47 114 GLN A N 1
ATOM 882 C CA . GLN A 1 114 ? 24.562 11.852 5.402 1 59.47 114 GLN A CA 1
ATOM 883 C C . GLN A 1 114 ? 23.359 12.461 6.109 1 59.47 114 GLN A C 1
ATOM 885 O O . GLN A 1 114 ? 23.5 13.133 7.137 1 59.47 114 GLN A O 1
ATOM 890 N N . GLY A 1 115 ? 22.219 12.195 5.566 1 55.38 115 GLY A N 1
ATOM 891 C CA . GLY A 1 115 ? 21.016 12.758 6.141 1 55.38 115 GLY A CA 1
ATOM 892 C C . GLY A 1 115 ? 20.562 12.047 7.402 1 55.38 115 GLY A C 1
ATOM 893 O O . GLY A 1 115 ? 19.922 12.648 8.273 1 55.38 115 GLY A O 1
ATOM 894 N N . VAL A 1 116 ? 21.031 10.844 7.434 1 61.78 116 VAL A N 1
ATOM 895 C CA . VAL A 1 116 ? 20.531 10.016 8.531 1 61.78 116 VAL A CA 1
ATOM 896 C C . VAL A 1 116 ? 21.531 10.031 9.688 1 61.78 116 VAL A C 1
ATOM 898 O O . VAL A 1 116 ? 21.141 9.984 10.852 1 61.78 116 VAL A O 1
ATOM 901 N N . ASP A 1 117 ? 22.859 9.875 9.375 1 56.59 117 ASP A N 1
ATOM 902 C CA . ASP A 1 117 ? 23.922 9.656 10.359 1 56.59 117 ASP A CA 1
ATOM 903 C C . ASP A 1 117 ? 24.203 10.938 11.133 1 56.59 117 ASP A C 1
ATOM 905 O O . ASP A 1 117 ? 24.969 10.93 12.102 1 56.59 117 ASP A O 1
ATOM 909 N N . ALA A 1 118 ? 23.703 11.984 10.742 1 49.91 118 ALA A N 1
ATOM 910 C CA . ALA A 1 118 ? 24.188 13.172 11.438 1 49.91 118 ALA A CA 1
ATOM 911 C C . ALA A 1 118 ? 24.328 12.914 12.938 1 49.91 118 ALA A C 1
ATOM 913 O O . ALA A 1 118 ? 24.641 13.828 13.703 1 49.91 118 ALA A O 1
ATOM 914 N N . LEU A 1 119 ? 23.734 11.828 13.609 1 47.94 119 LEU A N 1
ATOM 915 C CA . LEU A 1 119 ? 23.672 11.836 15.062 1 47.94 119 LEU A CA 1
ATOM 916 C C . LEU A 1 119 ? 24.938 11.219 15.664 1 47.94 119 LEU A C 1
ATOM 918 O O . LEU A 1 119 ? 24.953 10.023 15.992 1 47.94 119 LEU A O 1
ATOM 922 N N . GLN A 1 120 ? 26.031 11.422 15.211 1 39.88 120 GLN A N 1
ATOM 923 C CA . GLN A 1 120 ? 26.906 10.883 16.25 1 39.88 120 GLN A CA 1
ATOM 924 C C . GLN A 1 120 ? 26.516 11.398 17.625 1 39.88 120 GLN A C 1
ATOM 926 O O . GLN A 1 120 ? 26.062 12.539 17.766 1 39.88 120 GLN A O 1
ATOM 931 N N . PRO A 1 121 ? 26.375 10.531 18.688 1 41.34 121 PRO A N 1
ATOM 932 C CA . PRO A 1 121 ? 26.312 11.031 20.062 1 41.34 121 PRO A CA 1
ATOM 933 C C . PRO A 1 121 ? 27.203 12.242 20.297 1 41.34 121 PRO A C 1
ATOM 935 O O . PRO A 1 121 ? 28.359 12.242 19.875 1 41.34 121 PRO A O 1
ATOM 938 N N . GLY A 1 122 ? 26.578 13.383 20.656 1 41.5 122 GLY A N 1
ATOM 939 C CA . GLY A 1 122 ? 27.25 14.609 21.062 1 41.5 122 GLY A CA 1
ATOM 940 C C . GLY A 1 122 ? 26.969 15.773 20.125 1 41.5 122 GLY A C 1
ATOM 941 O O . GLY A 1 122 ? 27.375 16.906 20.391 1 41.5 122 GLY A O 1
ATOM 942 N N . THR A 1 123 ? 26.781 15.383 18.812 1 45.19 123 THR A N 1
ATOM 943 C CA . THR A 1 123 ? 26.562 16.578 18 1 45.19 123 THR A CA 1
ATOM 944 C C . THR A 1 123 ? 25.109 17.016 18.062 1 45.19 123 THR A C 1
ATOM 946 O O . THR A 1 123 ? 24.219 16.203 18.297 1 45.19 123 THR A O 1
ATOM 949 N N . ASN A 1 124 ? 24.797 18.219 18.516 1 47.25 124 ASN A N 1
ATOM 950 C CA . ASN A 1 124 ? 23.531 18.938 18.625 1 47.25 124 ASN A CA 1
ATOM 951 C C . ASN A 1 124 ? 22.688 18.781 17.359 1 47.25 124 ASN A C 1
ATOM 953 O O . ASN A 1 124 ? 21.688 19.484 17.172 1 47.25 124 ASN A O 1
ATOM 957 N N . GLN A 1 125 ? 23.141 18.016 16.359 1 56.75 125 GLN A N 1
ATOM 958 C CA . GLN A 1 125 ? 22.281 18.047 15.172 1 56.75 125 GLN A CA 1
ATOM 959 C C . GLN A 1 125 ? 21.234 16.938 15.227 1 56.75 125 GLN A C 1
ATOM 961 O O . GLN A 1 125 ? 21.547 15.797 15.57 1 56.75 125 GLN A O 1
ATOM 966 N N . GLU A 1 126 ? 20.031 17.297 15.32 1 67.44 126 GLU A N 1
ATOM 967 C CA . GLU A 1 126 ? 18.875 16.406 15.406 1 67.44 126 GLU A CA 1
ATOM 968 C C . GLU A 1 126 ? 18.797 15.492 14.188 1 67.44 126 GLU A C 1
ATOM 970 O O . GLU A 1 126 ? 19.078 15.914 13.062 1 67.44 126 GLU A O 1
ATOM 975 N N . GLU A 1 127 ? 18.781 14.211 14.469 1 74.69 127 GLU A N 1
ATOM 976 C CA . GLU A 1 127 ? 18.562 13.211 13.422 1 74.69 127 GLU A CA 1
ATOM 977 C C . GLU A 1 127 ? 17.344 13.547 12.578 1 74.69 127 GLU A C 1
ATOM 979 O O . GLU A 1 127 ? 16.234 13.633 13.102 1 74.69 127 GLU A O 1
ATOM 984 N N . GLY A 1 128 ? 17.609 13.875 11.328 1 79.75 128 GLY A N 1
ATOM 985 C CA . GLY A 1 128 ? 16.5 14.141 10.414 1 79.75 128 GLY A CA 1
ATOM 986 C C . GLY A 1 128 ? 15.859 12.875 9.875 1 79.75 128 GLY A C 1
ATOM 987 O O . GLY A 1 128 ? 16.391 11.781 10.047 1 79.75 128 GLY A O 1
ATOM 988 N N . ALA A 1 129 ? 14.688 13.07 9.391 1 79.69 129 ALA A N 1
ATOM 989 C CA . ALA A 1 129 ? 14.016 11.938 8.758 1 79.69 129 ALA A CA 1
ATOM 990 C C . ALA A 1 129 ? 14.852 11.375 7.613 1 79.69 129 ALA A C 1
ATOM 992 O O . ALA A 1 129 ? 15.461 12.133 6.852 1 79.69 129 ALA A O 1
ATOM 993 N N . GLY A 1 130 ? 14.938 10.086 7.527 1 76.44 130 GLY A N 1
ATOM 994 C CA . GLY A 1 130 ? 15.711 9.422 6.488 1 76.44 130 GLY A CA 1
ATOM 995 C C . GLY A 1 130 ? 15.07 9.523 5.117 1 76.44 130 GLY A C 1
ATOM 996 O O . GLY A 1 130 ? 15.703 9.203 4.109 1 76.44 130 GLY A O 1
ATOM 997 N N . ASP A 1 131 ? 13.812 9.945 5.117 1 83.62 131 ASP A N 1
ATOM 998 C CA . ASP A 1 131 ? 13.031 10.141 3.896 1 83.62 131 ASP A CA 1
ATOM 999 C C . ASP A 1 131 ? 11.844 11.07 4.141 1 83.62 131 ASP A C 1
ATOM 1001 O O . ASP A 1 131 ? 11.438 11.281 5.285 1 83.62 131 ASP A O 1
ATOM 1005 N N . GLN A 1 132 ? 11.414 11.781 3.059 1 91.06 132 GLN A N 1
ATOM 1006 C CA . GLN A 1 132 ? 10.141 12.484 3.188 1 91.06 132 GLN A CA 1
ATOM 1007 C C . GLN A 1 132 ? 8.969 11.523 3.084 1 91.06 132 GLN A C 1
ATOM 1009 O O . GLN A 1 132 ? 9.109 10.406 2.572 1 91.06 132 GLN A O 1
ATOM 1014 N N . GLY A 1 133 ? 7.824 11.859 3.674 1 94.06 133 GLY A N 1
ATOM 1015 C CA . GLY A 1 133 ? 6.656 11 3.543 1 94.06 133 GLY A CA 1
ATOM 1016 C C . GLY A 1 133 ? 5.543 11.359 4.508 1 94.06 133 GLY A C 1
ATOM 1017 O O . GLY A 1 133 ? 5.676 12.289 5.301 1 94.06 133 GLY A O 1
ATOM 1018 N N . ILE A 1 134 ? 4.438 10.664 4.312 1 97.62 134 ILE A N 1
ATOM 1019 C CA . ILE A 1 134 ? 3.273 10.797 5.184 1 97.62 134 ILE A CA 1
ATOM 1020 C C . ILE A 1 134 ? 2.959 9.461 5.844 1 97.62 134 ILE A C 1
ATOM 1022 O O . ILE A 1 134 ? 3.113 8.406 5.223 1 97.62 134 ILE A O 1
ATOM 1026 N N . MET A 1 135 ? 2.621 9.477 7.062 1 98.12 135 MET A N 1
ATOM 1027 C CA . MET A 1 135 ? 2.258 8.289 7.832 1 98.12 135 MET A CA 1
ATOM 1028 C C . MET A 1 135 ? 0.919 8.492 8.539 1 98.12 135 MET A C 1
ATOM 1030 O O . MET A 1 135 ? 0.598 9.594 8.969 1 98.12 135 MET A O 1
ATOM 1034 N N . PHE A 1 136 ? 0.178 7.461 8.695 1 98.56 136 PHE A N 1
ATOM 1035 C CA . PHE A 1 136 ? -1.132 7.527 9.336 1 98.56 136 PHE A CA 1
ATOM 1036 C C . PHE A 1 136 ? -1.214 6.551 10.5 1 98.56 136 PHE A C 1
ATOM 1038 O O . PHE A 1 136 ? -0.618 5.473 10.461 1 98.56 136 PHE A O 1
ATOM 1045 N N . GLY A 1 137 ? -1.886 6.93 11.516 1 98.62 137 GLY A N 1
ATOM 1046 C CA . GLY A 1 137 ? -2.381 6.086 12.594 1 98.62 137 GLY A CA 1
ATOM 1047 C C . GLY A 1 137 ? -3.891 6.125 12.734 1 98.62 137 GLY A C 1
ATOM 1048 O O . GLY A 1 137 ? -4.535 7.09 12.32 1 98.62 137 GLY A O 1
ATOM 1049 N N . TYR A 1 138 ? -4.41 5.109 13.266 1 98.88 138 TYR A N 1
ATOM 1050 C CA . TYR A 1 138 ? -5.855 5.016 13.445 1 98.88 138 TYR A CA 1
ATOM 1051 C C . TYR A 1 138 ? -6.203 4.168 14.664 1 98.88 138 TYR A C 1
ATOM 1053 O O . TYR A 1 138 ? -5.469 3.238 15.008 1 98.88 138 TYR A O 1
ATOM 1061 N N . ALA A 1 139 ? -7.258 4.539 15.289 1 98.88 139 ALA A N 1
ATOM 1062 C CA . ALA A 1 139 ? -7.816 3.754 16.391 1 98.88 139 ALA A CA 1
ATOM 1063 C C . ALA A 1 139 ? -9.328 3.943 16.484 1 98.88 139 ALA A C 1
ATOM 1065 O O . ALA A 1 139 ? -9.852 5.004 16.141 1 98.88 139 ALA A O 1
ATOM 1066 N N . THR A 1 140 ? -10.016 2.965 16.891 1 98.81 140 THR A N 1
ATOM 1067 C CA . THR A 1 140 ? -11.453 2.984 17.125 1 98.81 140 THR A CA 1
ATOM 1068 C C . THR A 1 140 ? -11.836 2.021 18.25 1 98.81 140 THR A C 1
ATOM 1070 O O . THR A 1 140 ? -11.172 1.004 18.453 1 98.81 140 THR A O 1
ATOM 1073 N N . ASN A 1 141 ? -12.875 2.332 18.906 1 98.38 141 ASN A N 1
ATOM 1074 C CA . ASN A 1 141 ? -13.242 1.516 20.047 1 98.38 141 ASN A CA 1
ATOM 1075 C C . ASN A 1 141 ? -14.148 0.353 19.641 1 98.38 141 ASN A C 1
ATOM 1077 O O . ASN A 1 141 ? -14.906 -0.161 20.469 1 98.38 141 ASN A O 1
ATOM 1081 N N . GLU A 1 142 ? -14.102 -0.108 18.406 1 98 142 GLU A N 1
ATOM 1082 C CA . GLU A 1 142 ? -14.922 -1.2 17.891 1 98 142 GLU A CA 1
ATOM 1083 C C . GLU A 1 142 ? -14.492 -2.539 18.484 1 98 142 GLU A C 1
ATOM 1085 O O . GLU A 1 142 ? -15.281 -3.488 18.516 1 98 142 GLU A O 1
ATOM 1090 N N . THR A 1 143 ? -13.258 -2.66 18.812 1 98.19 143 THR A N 1
ATOM 1091 C CA . THR A 1 143 ? -12.695 -3.9 19.344 1 98.19 143 THR A CA 1
ATOM 1092 C C . THR A 1 143 ? -11.844 -3.627 20.578 1 98.19 143 THR A C 1
ATOM 1094 O O . THR A 1 143 ? -11.484 -2.48 20.859 1 98.19 143 THR A O 1
ATOM 1097 N N . PRO A 1 144 ? -11.484 -4.66 21.359 1 96.94 144 PRO A N 1
ATOM 1098 C CA . PRO A 1 144 ? -10.703 -4.473 22.594 1 96.94 144 PRO A CA 1
ATOM 1099 C C . PRO A 1 144 ? -9.312 -3.898 22.312 1 96.94 144 PRO A C 1
ATOM 1101 O O . PRO A 1 144 ? -8.75 -3.199 23.172 1 96.94 144 PRO A O 1
ATOM 1104 N N . ASP A 1 145 ? -8.797 -4.102 21.156 1 98.12 145 ASP A N 1
ATOM 1105 C CA . ASP A 1 145 ? -7.457 -3.629 20.812 1 98.12 145 ASP A CA 1
ATOM 1106 C C . ASP A 1 145 ? -7.52 -2.293 20.078 1 98.12 145 ASP A C 1
ATOM 1108 O O . ASP A 1 145 ? -6.512 -1.828 19.547 1 98.12 145 ASP A O 1
ATOM 1112 N N . LEU A 1 146 ? -8.734 -1.709 20.016 1 98.75 146 LEU A N 1
ATOM 1113 C CA . LEU A 1 146 ? -8.984 -0.405 19.406 1 98.75 146 LEU A CA 1
ATOM 1114 C C . LEU A 1 146 ? -8.633 -0.416 17.922 1 98.75 146 LEU A C 1
ATOM 1116 O O . LEU A 1 146 ? -7.965 0.499 17.438 1 98.75 146 LEU A O 1
ATOM 1120 N N . MET A 1 147 ? -8.914 -1.561 17.266 1 98.88 147 MET A N 1
ATOM 1121 C CA . MET A 1 147 ? -8.797 -1.78 15.828 1 98.88 147 MET A CA 1
ATOM 1122 C C . MET A 1 147 ? -10.18 -1.815 15.18 1 98.88 147 MET A C 1
ATOM 1124 O O . MET A 1 147 ? -11.18 -2.098 15.844 1 98.88 147 MET A O 1
ATOM 1128 N N . PRO A 1 148 ? -10.281 -1.482 13.852 1 98.75 148 PRO A N 1
ATOM 1129 C CA . PRO A 1 148 ? -11.547 -1.736 13.164 1 98.75 148 PRO A CA 1
ATOM 1130 C C . PRO A 1 148 ? -11.961 -3.205 13.211 1 98.75 148 PRO A C 1
ATOM 1132 O O . PRO A 1 148 ? -11.125 -4.094 13.008 1 98.75 148 PRO A O 1
ATOM 1135 N N . ALA A 1 149 ? -13.188 -3.459 13.438 1 98.81 149 ALA A N 1
ATOM 1136 C CA . ALA A 1 149 ? -13.695 -4.812 13.648 1 98.81 149 ALA A CA 1
ATOM 1137 C C . ALA A 1 149 ? -13.414 -5.699 12.438 1 98.81 149 ALA A C 1
ATOM 1139 O O . ALA A 1 149 ? -12.922 -6.824 12.586 1 98.81 149 ALA A O 1
ATOM 1140 N N . PRO A 1 150 ? -13.648 -5.273 11.188 1 98.69 150 PRO A N 1
ATOM 1141 C CA . PRO A 1 150 ? -13.484 -6.188 10.055 1 98.69 150 PRO A CA 1
ATOM 1142 C C . PRO A 1 150 ? -12.062 -6.738 9.945 1 98.69 150 PRO A C 1
ATOM 1144 O O . PRO A 1 150 ? -11.875 -7.949 9.812 1 98.69 150 PRO A O 1
ATOM 1147 N N . ILE A 1 151 ? -11.031 -5.883 10.047 1 98.81 151 ILE A N 1
ATOM 1148 C CA . ILE A 1 151 ? -9.656 -6.344 9.883 1 98.81 151 ILE A CA 1
ATOM 1149 C C . ILE A 1 151 ? -9.219 -7.109 11.133 1 98.81 151 ILE A C 1
ATOM 1151 O O . ILE A 1 151 ? -8.461 -8.078 11.039 1 98.81 151 ILE A O 1
ATOM 1155 N N . PHE A 1 152 ? -9.711 -6.691 12.297 1 98.81 152 PHE A N 1
ATOM 1156 C CA . PHE A 1 152 ? -9.391 -7.363 13.555 1 98.81 152 PHE A CA 1
ATOM 1157 C C . PHE A 1 152 ? -9.781 -8.836 13.492 1 98.81 152 PHE A C 1
ATOM 1159 O O . PHE A 1 152 ? -8.969 -9.711 13.789 1 98.81 152 PHE A O 1
ATOM 1166 N N . TYR A 1 153 ? -10.969 -9.086 13.039 1 98.88 153 TYR A N 1
ATOM 1167 C CA . TYR A 1 153 ? -11.461 -10.461 13.023 1 98.88 153 TYR A CA 1
ATOM 1168 C C . TYR A 1 153 ? -10.891 -11.227 11.828 1 98.88 153 TYR A C 1
ATOM 1170 O O . TYR A 1 153 ? -10.648 -12.43 11.914 1 98.88 153 TYR A O 1
ATOM 1178 N N . ALA A 1 154 ? -10.688 -10.562 10.672 1 98.81 154 ALA A N 1
ATOM 1179 C CA . ALA A 1 154 ? -10.039 -11.219 9.539 1 98.81 154 ALA A CA 1
ATOM 1180 C C . ALA A 1 154 ? -8.656 -11.742 9.938 1 98.81 154 ALA A C 1
ATOM 1182 O O . ALA A 1 154 ? -8.289 -12.867 9.578 1 98.81 154 ALA A O 1
ATOM 1183 N N . HIS A 1 155 ? -7.895 -10.914 10.664 1 98.88 155 HIS A N 1
ATOM 1184 C CA . HIS A 1 155 ? -6.594 -11.344 11.172 1 98.88 155 HIS A CA 1
ATOM 1185 C C . HIS A 1 155 ? -6.73 -12.531 12.109 1 98.88 155 HIS A C 1
ATOM 1187 O O . HIS A 1 155 ? -5.977 -13.508 12 1 98.88 155 HIS A O 1
ATOM 1193 N N . LYS A 1 156 ? -7.66 -12.391 13.055 1 98.81 156 LYS A N 1
ATOM 1194 C CA . LYS A 1 156 ? -7.805 -13.398 14.109 1 98.81 156 LYS A CA 1
ATOM 1195 C C . LYS A 1 156 ? -8.117 -14.766 13.516 1 98.81 156 LYS A C 1
ATOM 1197 O O . LYS A 1 156 ? -7.586 -15.781 13.977 1 98.81 156 LYS A O 1
ATOM 1202 N N . ILE A 1 157 ? -8.93 -14.812 12.5 1 98.88 157 ILE A N 1
ATOM 1203 C CA . ILE A 1 157 ? -9.289 -16.047 11.82 1 98.88 157 ILE A CA 1
ATOM 1204 C C . ILE A 1 157 ? -8.023 -16.75 11.32 1 9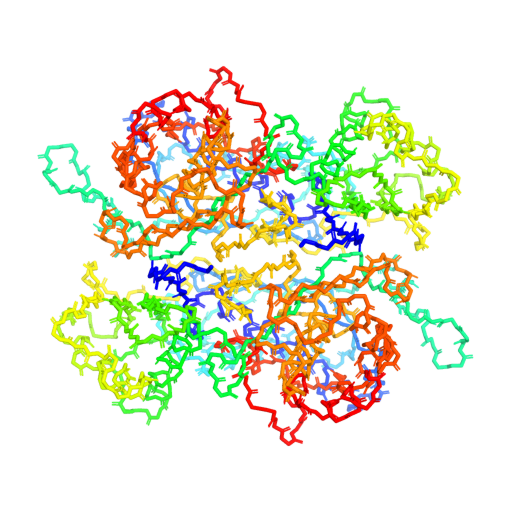8.88 157 ILE A C 1
ATOM 1206 O O . ILE A 1 157 ? -7.773 -17.906 11.641 1 98.88 157 ILE A O 1
ATOM 1210 N N . LEU A 1 158 ? -7.203 -16.062 10.594 1 98.88 158 LEU A N 1
ATOM 1211 C CA . LEU A 1 158 ? -6.023 -16.672 9.977 1 98.88 158 LEU A CA 1
ATOM 1212 C C . LEU A 1 158 ? -4.977 -17 11.031 1 98.88 158 LEU A C 1
ATOM 1214 O O . LEU A 1 158 ? -4.258 -18 10.898 1 98.88 158 LEU A O 1
ATOM 1218 N N . ARG A 1 159 ? -4.867 -16.172 12.031 1 98.56 159 ARG A N 1
ATOM 1219 C CA . ARG A 1 159 ? -3.916 -16.453 13.102 1 98.56 159 ARG A CA 1
ATOM 1220 C C . ARG A 1 159 ? -4.25 -17.766 13.805 1 98.56 159 ARG A C 1
ATOM 1222 O O . ARG A 1 159 ? -3.363 -18.594 14.047 1 98.56 159 ARG A O 1
ATOM 1229 N N . LEU A 1 160 ? -5.543 -17.953 14.125 1 98.81 160 LEU A N 1
ATOM 1230 C CA . LEU A 1 160 ? -5.98 -19.188 14.781 1 98.81 160 LEU A CA 1
ATOM 1231 C C . LEU A 1 160 ? -5.715 -20.391 13.898 1 98.81 160 LEU A C 1
ATOM 1233 O O . LEU A 1 160 ? -5.25 -21.438 14.383 1 98.81 160 LEU A O 1
ATOM 1237 N N . ILE A 1 161 ? -5.996 -20.266 12.633 1 98.75 161 ILE A N 1
ATOM 1238 C CA . ILE A 1 161 ? -5.785 -21.391 11.711 1 98.75 161 ILE A CA 1
ATOM 1239 C C . ILE A 1 161 ? -4.293 -21.688 11.602 1 98.75 161 ILE A C 1
ATOM 1241 O O . ILE A 1 161 ? -3.887 -22.859 11.586 1 98.75 161 ILE A O 1
ATOM 1245 N N . SER A 1 162 ? -3.494 -20.641 11.508 1 98.38 162 SER A N 1
ATOM 1246 C CA . SER A 1 162 ? -2.049 -20.828 11.43 1 98.38 162 SER A CA 1
ATOM 1247 C C . SER A 1 162 ? -1.506 -21.516 12.68 1 98.38 162 SER A C 1
ATOM 1249 O O . SER A 1 162 ? -0.608 -22.344 12.594 1 98.38 162 SER A O 1
ATOM 1251 N N . GLU A 1 163 ? -2.006 -21.109 13.828 1 98.38 163 GLU A N 1
ATOM 1252 C CA . GLU A 1 163 ? -1.605 -21.766 15.07 1 98.38 163 GLU A CA 1
ATOM 1253 C C . GLU A 1 163 ? -1.942 -23.25 15.055 1 98.38 163 GLU A C 1
ATOM 1255 O O . GLU A 1 163 ? -1.149 -24.078 15.508 1 98.38 163 GLU A O 1
ATOM 1260 N N . ALA A 1 164 ? -3.117 -23.516 14.578 1 98.44 164 ALA A N 1
ATOM 1261 C CA . ALA A 1 164 ? -3.539 -24.906 14.469 1 98.44 164 ALA A CA 1
ATOM 1262 C C . ALA A 1 164 ? -2.625 -25.688 13.523 1 98.44 164 ALA A C 1
ATOM 1264 O O . ALA A 1 164 ? -2.291 -26.844 13.781 1 98.44 164 ALA A O 1
ATOM 1265 N N . ARG A 1 165 ? -2.23 -25.094 12.438 1 97.75 165 ARG A N 1
ATOM 1266 C CA . ARG A 1 165 ? -1.304 -25.703 11.492 1 97.75 165 ARG A CA 1
ATOM 1267 C C . ARG A 1 165 ? 0.044 -25.984 12.156 1 97.75 165 ARG A C 1
ATOM 1269 O O . ARG A 1 165 ? 0.566 -27.094 12.078 1 97.75 165 ARG A O 1
ATOM 1276 N N . HIS A 1 166 ? 0.554 -25.031 12.852 1 97.81 166 HIS A N 1
ATOM 1277 C CA . HIS A 1 166 ? 1.873 -25.125 13.469 1 97.81 166 HIS A CA 1
ATOM 1278 C C . HIS A 1 166 ? 1.886 -26.156 14.586 1 97.81 166 HIS A C 1
ATOM 1280 O O . HIS A 1 166 ? 2.906 -26.812 14.828 1 97.81 166 HIS A O 1
ATOM 1286 N N . SER A 1 167 ? 0.775 -26.312 15.266 1 97.62 167 SER A N 1
ATOM 1287 C CA . SER A 1 167 ? 0.687 -27.266 16.375 1 97.62 167 SER A CA 1
ATOM 1288 C C . SER A 1 167 ? 0.534 -28.688 15.867 1 97.62 167 SER A C 1
ATOM 1290 O O . SER A 1 167 ? 0.666 -29.641 16.641 1 97.62 167 SER A O 1
ATOM 1292 N N . GLY A 1 168 ? 0.222 -28.828 14.625 1 96.75 168 GLY A N 1
ATOM 1293 C CA . GLY A 1 168 ? 0.013 -30.141 14.055 1 96.75 168 GLY A CA 1
ATOM 1294 C C . GLY A 1 168 ? -1.436 -30.594 14.109 1 96.75 168 GLY A C 1
ATOM 1295 O O . GLY A 1 168 ? -1.781 -31.656 13.578 1 96.75 168 GLY A O 1
ATOM 1296 N N . LYS A 1 169 ? -2.271 -29.75 14.648 1 97.19 169 LYS A N 1
ATOM 1297 C CA . LYS A 1 169 ? -3.691 -30.094 14.719 1 97.19 169 LYS A CA 1
ATOM 1298 C C . LYS A 1 169 ? -4.32 -30.141 13.336 1 97.19 169 LYS A C 1
ATOM 1300 O O . LYS A 1 169 ? -5.199 -30.969 13.07 1 97.19 169 LYS A O 1
ATOM 1305 N N . GLU A 1 170 ? -3.887 -29.266 12.445 1 97.19 170 GLU A N 1
ATOM 1306 C CA . GLU A 1 170 ? -4.363 -29.234 11.07 1 97.19 170 GLU A CA 1
ATOM 1307 C C . GLU A 1 170 ? -3.229 -29.484 10.078 1 97.19 170 GLU A C 1
ATOM 1309 O O . GLU A 1 170 ? -2.809 -28.578 9.367 1 97.19 170 GLU A O 1
ATOM 1314 N N . LYS A 1 171 ? -2.898 -30.688 9.875 1 95 171 LYS A N 1
ATOM 1315 C CA . LYS A 1 171 ? -1.715 -31.062 9.109 1 95 171 LYS A CA 1
ATOM 1316 C C . LYS A 1 171 ? -1.986 -31 7.613 1 95 171 LYS A C 1
ATOM 1318 O O . LYS A 1 171 ? -1.053 -30.969 6.809 1 95 171 LYS A O 1
ATOM 1323 N N . VAL A 1 172 ? -3.248 -31 7.246 1 96.75 172 VAL A N 1
ATOM 1324 C CA . VAL A 1 172 ? -3.582 -31.078 5.828 1 96.75 172 VAL A CA 1
ATOM 1325 C C . VAL A 1 172 ? -3.652 -29.672 5.234 1 96.75 172 VAL A C 1
ATOM 1327 O O . VAL A 1 172 ? -3.771 -29.516 4.02 1 96.75 172 VAL A O 1
ATOM 1330 N N . LEU A 1 173 ? -3.615 -28.641 6.113 1 98.12 173 LEU A N 1
ATOM 1331 C CA . LEU A 1 173 ? -3.67 -27.25 5.648 1 98.12 173 LEU A CA 1
ATOM 1332 C C . LEU A 1 173 ? -2.27 -26.719 5.379 1 98.12 173 LEU A C 1
ATOM 1334 O O . LEU A 1 173 ? -1.337 -27 6.137 1 98.12 173 LEU A O 1
ATOM 1338 N N . GLY A 1 174 ? -2.094 -26.016 4.23 1 98.12 174 GLY A N 1
ATOM 1339 C CA . GLY A 1 174 ? -0.826 -25.391 3.879 1 98.12 174 GLY A CA 1
ATOM 1340 C C . GLY A 1 174 ? -0.671 -24 4.438 1 98.12 174 GLY A C 1
ATOM 1341 O O . GLY A 1 174 ? -1.558 -23.5 5.137 1 98.12 174 GLY A O 1
ATOM 1342 N N . PRO A 1 175 ? 0.42 -23.375 4.121 1 98.56 175 PRO A N 1
ATOM 1343 C CA . PRO A 1 175 ? 0.733 -22.094 4.742 1 98.56 175 PRO A CA 1
ATOM 1344 C C . PRO A 1 175 ? -0.054 -20.938 4.133 1 98.56 175 PRO A C 1
ATOM 1346 O O . PRO A 1 175 ? -0.271 -19.906 4.789 1 98.56 175 PRO A O 1
ATOM 1349 N N . ASP A 1 176 ? -0.461 -21 2.9 1 98.38 176 ASP A N 1
ATOM 1350 C CA . ASP A 1 176 ? -1.062 -19.891 2.158 1 98.38 176 ASP A CA 1
ATOM 1351 C C . ASP A 1 176 ? -2.568 -19.828 2.4 1 98.38 176 ASP A C 1
ATOM 1353 O O . ASP A 1 176 ? -3.285 -20.812 2.168 1 98.38 176 ASP A O 1
ATOM 1357 N N . SER A 1 177 ? -3.006 -18.734 2.828 1 98.5 177 SER A N 1
ATOM 1358 C CA . SER A 1 177 ? -4.43 -18.562 3.092 1 98.5 177 SER A CA 1
ATOM 1359 C C . SER A 1 177 ? -4.816 -17.078 3.057 1 98.5 177 SER A C 1
ATOM 1361 O O . SER A 1 177 ? -3.961 -16.203 3.221 1 98.5 177 SER A O 1
ATOM 1363 N N . LYS A 1 178 ? -6.066 -16.797 2.758 1 98 178 LYS A N 1
ATOM 1364 C CA . LYS A 1 178 ? -6.691 -15.484 2.783 1 98 178 LYS A CA 1
ATOM 1365 C C . LYS A 1 178 ? -8.047 -15.531 3.486 1 98 178 LYS A C 1
ATOM 1367 O O . LYS A 1 178 ? -8.805 -16.484 3.32 1 98 178 LYS A O 1
ATOM 1372 N N . SER A 1 179 ? -8.312 -14.531 4.285 1 98.62 179 SER A N 1
ATOM 1373 C CA . SER A 1 179 ? -9.633 -14.359 4.875 1 98.62 179 SER A CA 1
ATOM 1374 C C . SER A 1 179 ? -10.219 -13 4.531 1 98.62 179 SER A C 1
ATOM 1376 O O . SER A 1 179 ? -9.477 -12.039 4.293 1 98.62 179 SER A O 1
ATOM 1378 N N . GLN A 1 180 ? -11.414 -12.93 4.449 1 98.31 180 GLN A N 1
ATOM 1379 C CA . GLN A 1 180 ? -12.172 -11.703 4.219 1 98.31 180 GLN A CA 1
ATOM 1380 C C . GLN A 1 180 ? -13.492 -11.719 4.992 1 98.31 180 GLN A C 1
ATOM 1382 O O . GLN A 1 180 ? -14.203 -12.727 5 1 98.31 180 GLN A O 1
ATOM 1387 N N . VAL A 1 181 ? -13.758 -10.641 5.695 1 98.44 181 VAL A N 1
ATOM 1388 C CA . VAL A 1 181 ? -14.977 -10.547 6.492 1 98.44 181 VAL A CA 1
ATOM 1389 C C . VAL A 1 181 ? -15.727 -9.266 6.137 1 98.44 181 VAL A C 1
ATOM 1391 O O . VAL A 1 181 ? -15.133 -8.188 6.082 1 98.44 181 VAL A O 1
ATOM 1394 N N . THR A 1 182 ? -16.938 -9.398 5.805 1 98.31 182 THR A N 1
ATOM 1395 C CA . THR A 1 182 ? -17.859 -8.273 5.648 1 98.31 182 THR A CA 1
ATOM 1396 C C . THR A 1 182 ? -18.734 -8.109 6.895 1 98.31 182 THR A C 1
ATOM 1398 O O . THR A 1 182 ? -19.516 -8.992 7.227 1 98.31 182 THR A O 1
ATOM 1401 N N . ILE A 1 183 ? -18.609 -7.012 7.512 1 98.44 183 ILE A N 1
ATOM 1402 C CA . ILE A 1 183 ? -19.281 -6.781 8.789 1 98.44 183 ILE A CA 1
ATOM 1403 C C . ILE A 1 183 ? -20.469 -5.828 8.586 1 98.44 183 ILE A C 1
ATOM 1405 O O . ILE A 1 183 ? -20.359 -4.848 7.844 1 98.44 183 ILE A O 1
ATOM 1409 N N . GLN A 1 184 ? -21.594 -6.191 9.227 1 97.81 184 GLN A N 1
ATOM 1410 C CA . GLN A 1 184 ? -22.75 -5.309 9.297 1 97.81 184 GLN A CA 1
ATOM 1411 C C . GLN A 1 184 ? -22.578 -4.27 10.406 1 97.81 184 GLN A C 1
ATOM 1413 O O . GLN A 1 184 ? -22.281 -4.617 11.547 1 97.81 184 GLN A O 1
ATOM 1418 N N . TYR A 1 185 ? -22.672 -3.043 10.031 1 97.06 185 TYR A N 1
ATOM 1419 C CA . TYR A 1 185 ? -22.688 -1.949 11 1 97.06 185 TYR A CA 1
ATOM 1420 C C . TYR A 1 185 ? -24.078 -1.364 11.148 1 97.06 185 TYR A C 1
ATOM 1422 O O . TYR A 1 185 ? -24.812 -1.229 10.172 1 97.06 185 TYR A O 1
ATOM 1430 N N . GLU A 1 186 ? -24.484 -1.08 12.305 1 96.44 186 GLU A N 1
ATOM 1431 C CA . GLU A 1 186 ? -25.703 -0.34 12.656 1 96.44 186 GLU A CA 1
ATOM 1432 C C . GLU A 1 186 ? -25.391 0.814 13.602 1 96.44 186 GLU A C 1
ATOM 1434 O O . GLU A 1 186 ? -24.812 0.606 14.672 1 96.44 186 GLU A O 1
ATOM 1439 N N . ASN A 1 187 ? -25.75 2.002 13.195 1 92.88 187 ASN A N 1
ATOM 1440 C CA . ASN A 1 187 ? -25.516 3.209 13.984 1 92.88 187 ASN A CA 1
ATOM 1441 C C . ASN A 1 187 ? -24.047 3.332 14.383 1 92.88 187 ASN A C 1
ATOM 1443 O O . ASN A 1 187 ? -23.734 3.576 15.547 1 92.88 187 ASN A O 1
ATOM 1447 N N . GLY A 1 188 ? -23.219 2.922 13.445 1 91.12 188 GLY A N 1
ATOM 1448 C CA . GLY A 1 188 ? -21.781 3.125 13.617 1 91.12 188 GLY A CA 1
ATOM 1449 C C . GLY A 1 188 ? -21.109 2.008 14.398 1 91.12 188 GLY A C 1
ATOM 1450 O O . GLY A 1 188 ? -19.906 2.053 14.648 1 91.12 188 GLY A O 1
ATOM 1451 N N . LYS A 1 189 ? -21.828 0.966 14.727 1 96.12 189 LYS A N 1
ATOM 1452 C CA . LYS A 1 189 ? -21.281 -0.129 15.523 1 96.12 189 LYS A CA 1
ATOM 1453 C C . LYS A 1 189 ? -21.359 -1.449 14.758 1 96.12 189 LYS A C 1
ATOM 1455 O O . LYS A 1 189 ? -22.328 -1.716 14.055 1 96.12 189 LYS A O 1
ATOM 1460 N N . PRO A 1 190 ? -20.297 -2.176 14.828 1 98 190 PRO A N 1
ATOM 1461 C CA . PRO A 1 190 ? -20.391 -3.512 14.234 1 98 190 PRO A CA 1
ATOM 1462 C C . PRO A 1 190 ? -21.344 -4.43 14.984 1 98 190 PRO A C 1
ATOM 1464 O O . PRO A 1 190 ? -21.281 -4.512 16.219 1 98 190 PRO A O 1
ATOM 1467 N N . VAL A 1 191 ? -22.188 -5.195 14.281 1 97.38 191 VAL A N 1
ATOM 1468 C CA . VAL A 1 191 ? -23.219 -5.922 15 1 97.38 191 VAL A CA 1
ATOM 1469 C C . VAL A 1 191 ? -23.25 -7.375 14.539 1 97.38 191 VAL A C 1
ATOM 1471 O O . VAL A 1 191 ? -23.953 -8.203 15.133 1 97.38 191 VAL A O 1
ATOM 1474 N N . GLY A 1 192 ? -22.547 -7.684 13.445 1 97.94 192 GLY A N 1
ATOM 1475 C CA . GLY A 1 192 ? -22.578 -9.039 12.93 1 97.94 192 GLY A CA 1
ATOM 1476 C C . GLY A 1 192 ? -21.781 -9.203 11.641 1 97.94 192 GLY A C 1
ATOM 1477 O O . GLY A 1 192 ? -21.328 -8.219 11.055 1 97.94 192 GLY A O 1
ATOM 1478 N N . VAL A 1 193 ? -21.625 -10.469 11.273 1 98.44 193 VAL A N 1
ATOM 1479 C CA . VAL A 1 193 ? -20.906 -10.773 10.039 1 98.44 193 VAL A CA 1
ATOM 1480 C C . VAL A 1 193 ? -21.891 -11.156 8.945 1 98.44 193 VAL A C 1
ATOM 1482 O O . VAL A 1 193 ? -22.766 -12 9.156 1 98.44 193 VAL A O 1
ATOM 1485 N N . ARG A 1 194 ? -21.766 -10.492 7.828 1 97.75 194 ARG A N 1
ATOM 1486 C CA . ARG A 1 194 ? -22.641 -10.766 6.699 1 97.75 194 ARG A CA 1
ATOM 1487 C C . ARG A 1 194 ? -22.047 -11.82 5.777 1 97.75 194 ARG A C 1
ATOM 1489 O O . ARG A 1 194 ? -22.766 -12.664 5.242 1 97.75 194 ARG A O 1
ATOM 1496 N N . GLU A 1 195 ? -20.781 -11.727 5.512 1 97.75 195 GLU A N 1
ATOM 1497 C CA . GLU A 1 195 ? -20.109 -12.641 4.59 1 97.75 195 GLU A CA 1
ATOM 1498 C C . GLU A 1 195 ? -18.719 -13.031 5.109 1 97.75 195 GLU A C 1
ATOM 1500 O O . GLU A 1 195 ? -18 -12.203 5.668 1 97.75 195 GLU A O 1
ATOM 1505 N N . ILE A 1 196 ? -18.406 -14.273 4.918 1 98.44 196 ILE A N 1
ATOM 1506 C CA . ILE A 1 196 ? -17.109 -14.828 5.281 1 98.44 196 ILE A CA 1
ATOM 1507 C C . ILE A 1 196 ? -16.469 -15.5 4.066 1 98.44 196 ILE A C 1
ATOM 1509 O O . ILE A 1 196 ? -17.094 -16.359 3.432 1 98.44 196 ILE A O 1
ATOM 1513 N N . VAL A 1 197 ? -15.305 -15.078 3.697 1 98.06 197 VAL A N 1
ATOM 1514 C CA . VAL A 1 197 ? -14.523 -15.742 2.656 1 98.06 197 VAL A CA 1
ATOM 1515 C C . VAL A 1 197 ? -13.211 -16.266 3.246 1 98.06 197 VAL A C 1
ATOM 1517 O O . VAL A 1 197 ? -12.469 -15.516 3.879 1 98.06 197 VAL A O 1
ATOM 1520 N N . VAL A 1 198 ? -12.922 -17.516 3.123 1 98.44 198 VAL A N 1
ATOM 1521 C CA . VAL A 1 198 ? -11.625 -18.094 3.471 1 98.44 198 VAL A CA 1
ATOM 1522 C C . VAL A 1 198 ? -11.125 -18.953 2.314 1 98.44 198 VAL A C 1
ATOM 1524 O O . VAL A 1 198 ? -11.773 -19.922 1.929 1 98.44 198 VAL A O 1
ATOM 1527 N N . SER A 1 199 ? -10.117 -18.531 1.695 1 97.44 199 SER A N 1
ATOM 1528 C CA . SER A 1 199 ? -9.344 -19.375 0.792 1 97.44 199 SER A CA 1
ATOM 1529 C C . SER A 1 199 ? -8.109 -19.938 1.484 1 97.44 199 SER A C 1
ATOM 1531 O O . SER A 1 199 ? -7.258 -19.188 1.965 1 97.44 199 SER A O 1
ATOM 1533 N N . HIS A 1 200 ? -8.023 -21.219 1.592 1 98.19 200 HIS A N 1
ATOM 1534 C CA . HIS A 1 200 ? -6.934 -21.828 2.35 1 98.19 200 HIS A CA 1
ATOM 1535 C C . HIS A 1 200 ? -6.27 -22.953 1.561 1 98.19 200 HIS A C 1
ATOM 1537 O O . HIS A 1 200 ? -6.949 -23.859 1.078 1 98.19 200 HIS A O 1
ATOM 1543 N N . GLN A 1 201 ? -5.027 -22.875 1.387 1 97.94 201 GLN A N 1
ATOM 1544 C CA . GLN A 1 201 ? -4.234 -23.922 0.754 1 97.94 201 GLN A CA 1
ATOM 1545 C C . GLN A 1 201 ? -4.387 -25.25 1.489 1 97.94 201 GLN A C 1
ATOM 1547 O O . GLN A 1 201 ? -4.43 -25.281 2.721 1 97.94 201 GLN A O 1
ATOM 1552 N N . HIS A 1 202 ? -4.508 -26.281 0.761 1 97.69 202 HIS A N 1
ATOM 1553 C CA . HIS A 1 202 ? -4.535 -27.609 1.357 1 97.69 202 HIS A CA 1
ATOM 1554 C C . HIS A 1 202 ? -3.48 -28.531 0.735 1 97.69 202 HIS A C 1
ATOM 1556 O O . HIS A 1 202 ? -3.115 -28.344 -0.43 1 97.69 202 HIS A O 1
ATOM 1562 N N . LEU A 1 203 ? -2.986 -29.516 1.476 1 96.25 203 LEU A N 1
ATOM 1563 C CA . LEU A 1 203 ? -1.835 -30.328 1.094 1 96.25 203 LEU A CA 1
ATOM 1564 C C . LEU A 1 203 ? -2.277 -31.672 0.535 1 96.25 203 LEU A C 1
ATOM 1566 O O . LEU A 1 203 ? -1.456 -32.438 0.03 1 96.25 203 LEU A O 1
ATOM 1570 N N . VAL A 1 204 ? -3.564 -31.953 0.657 1 95.62 204 VAL A N 1
ATOM 1571 C CA . VAL A 1 204 ? -4.164 -33.094 -0.01 1 95.62 204 VAL A CA 1
ATOM 1572 C C . VAL A 1 204 ? -4.867 -32.656 -1.286 1 95.62 204 VAL A C 1
ATOM 1574 O O . VAL A 1 204 ? -5.859 -31.922 -1.229 1 95.62 204 VAL A O 1
ATOM 1577 N N . GLU A 1 205 ? -4.457 -33.031 -2.371 1 93.19 205 GLU A N 1
ATOM 1578 C CA . GLU A 1 205 ? -4.789 -32.469 -3.678 1 93.19 205 GLU A CA 1
ATOM 1579 C C . GLU A 1 205 ? -6.289 -32.531 -3.939 1 93.19 205 GLU A C 1
ATOM 1581 O O . GLU A 1 205 ? -6.863 -31.625 -4.523 1 93.19 205 GLU A O 1
ATOM 1586 N N . ASP A 1 206 ? -6.93 -33.594 -3.498 1 93.94 206 ASP A N 1
ATOM 1587 C CA . ASP A 1 206 ? -8.32 -33.812 -3.902 1 93.94 206 ASP A CA 1
ATOM 1588 C C . ASP A 1 206 ? -9.281 -33.344 -2.814 1 93.94 206 ASP A C 1
ATOM 1590 O O . ASP A 1 206 ? -10.445 -33.719 -2.801 1 93.94 206 ASP A O 1
ATOM 1594 N N . MET A 1 207 ? -8.766 -32.562 -1.906 1 95.69 207 MET A N 1
ATOM 1595 C CA . MET A 1 207 ? -9.664 -32.031 -0.881 1 95.69 207 MET A CA 1
ATOM 1596 C C . MET A 1 207 ? -10.695 -31.094 -1.494 1 95.69 207 MET A C 1
ATOM 1598 O O . MET A 1 207 ? -10.352 -30.234 -2.318 1 95.69 207 MET A O 1
ATOM 1602 N N . THR A 1 208 ? -11.93 -31.297 -1.122 1 96.62 208 THR A N 1
ATOM 1603 C CA . THR A 1 208 ? -13.008 -30.453 -1.624 1 96.62 208 THR A CA 1
ATOM 1604 C C . THR A 1 208 ? -13.18 -29.219 -0.751 1 96.62 208 THR A C 1
ATOM 1606 O O . THR A 1 208 ? -12.688 -29.172 0.377 1 96.62 208 THR A O 1
ATOM 1609 N N . SER A 1 209 ? -13.906 -28.234 -1.23 1 96.38 209 SER A N 1
ATOM 1610 C CA . SER A 1 209 ? -14.234 -27.031 -0.477 1 96.38 209 SER A CA 1
ATOM 1611 C C . SER A 1 209 ? -14.945 -27.375 0.827 1 96.38 209 SER A C 1
ATOM 1613 O O . SER A 1 209 ? -14.719 -26.734 1.854 1 96.38 209 SER A O 1
ATOM 1615 N N . ASN A 1 210 ? -15.828 -28.359 0.763 1 97.44 210 ASN A N 1
ATOM 1616 C CA . ASN A 1 210 ? -16.562 -28.781 1.958 1 97.44 210 ASN A CA 1
ATOM 1617 C C . ASN A 1 210 ? -15.617 -29.328 3.025 1 97.44 210 ASN A C 1
ATOM 1619 O O . ASN A 1 210 ? -15.805 -29.078 4.215 1 97.44 210 ASN A O 1
ATOM 1623 N N . GLN A 1 211 ? -14.656 -30.094 2.549 1 97.69 211 GLN A N 1
ATOM 1624 C CA . GLN A 1 211 ? -13.688 -30.656 3.479 1 97.69 211 GLN A CA 1
ATOM 1625 C C . GLN A 1 211 ? -12.828 -29.547 4.109 1 97.69 211 GLN A C 1
ATOM 1627 O O . GLN A 1 211 ? -12.508 -29.609 5.297 1 97.69 211 GLN A O 1
ATOM 1632 N N . VAL A 1 212 ? -12.453 -28.594 3.303 1 98.12 212 VAL A N 1
ATOM 1633 C CA . VAL A 1 212 ? -11.719 -27.453 3.828 1 98.12 212 VAL A CA 1
ATOM 1634 C C . VAL A 1 212 ? -12.578 -26.703 4.84 1 98.12 212 VAL A C 1
ATOM 1636 O O . VAL A 1 212 ? -12.094 -26.297 5.902 1 98.12 212 VAL A O 1
ATOM 1639 N N . ARG A 1 213 ? -13.828 -26.516 4.562 1 98.12 213 ARG A N 1
ATOM 1640 C CA . ARG A 1 213 ? -14.734 -25.812 5.469 1 98.12 213 ARG A CA 1
ATOM 1641 C C . ARG A 1 213 ? -14.797 -26.516 6.82 1 98.12 213 ARG A C 1
ATOM 1643 O O . ARG A 1 213 ? -14.773 -25.859 7.867 1 98.12 213 ARG A O 1
ATOM 1650 N N . GLU A 1 214 ? -14.867 -27.781 6.777 1 97.88 214 GLU A N 1
ATOM 1651 C CA . GLU A 1 214 ? -14.922 -28.547 8.016 1 97.88 214 GLU A CA 1
ATOM 1652 C C . GLU A 1 214 ? -13.711 -28.281 8.898 1 97.88 214 GLU A C 1
ATOM 1654 O O . GLU A 1 214 ? -13.805 -28.297 10.125 1 97.88 214 GLU A O 1
ATOM 1659 N N . ARG A 1 215 ? -12.609 -28.031 8.266 1 97.81 215 ARG A N 1
ATOM 1660 C CA . ARG A 1 215 ? -11.367 -27.828 9 1 97.81 215 ARG A CA 1
ATOM 1661 C C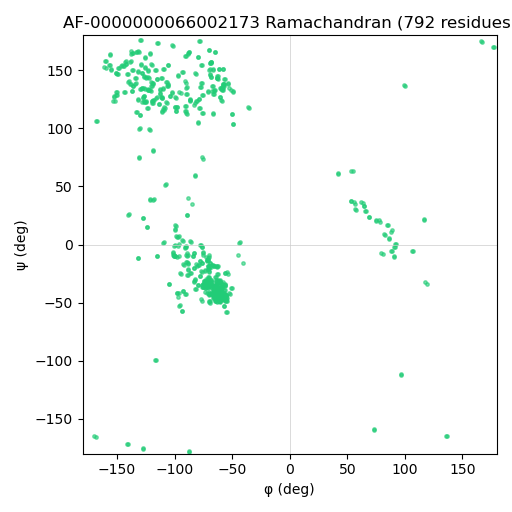 . ARG A 1 215 ? -11.266 -26.406 9.516 1 97.81 215 ARG A C 1
ATOM 1663 O O . ARG A 1 215 ? -10.789 -26.172 10.633 1 97.81 215 ARG A O 1
ATOM 1670 N N . VAL A 1 216 ? -11.727 -25.406 8.711 1 98.56 216 VAL A N 1
ATOM 1671 C CA . VAL A 1 216 ? -11.406 -24.016 9.047 1 98.56 216 VAL A CA 1
ATOM 1672 C C . VAL A 1 216 ? -12.555 -23.406 9.852 1 98.56 216 VAL A C 1
ATOM 1674 O O . VAL A 1 216 ? -12.344 -22.469 10.625 1 98.56 216 VAL A O 1
ATOM 1677 N N . GLU A 1 217 ? -13.766 -23.906 9.719 1 98.5 217 GLU A N 1
ATOM 1678 C CA . GLU A 1 217 ? -14.953 -23.297 10.297 1 98.5 217 GLU A CA 1
ATOM 1679 C C . GLU A 1 217 ? -14.828 -23.172 11.812 1 98.5 217 GLU A C 1
ATOM 1681 O O . GLU A 1 217 ? -15.219 -22.156 12.398 1 98.5 217 GLU A O 1
ATOM 1686 N N . PRO A 1 218 ? -14.328 -24.203 12.523 1 98.5 218 PRO A N 1
ATOM 1687 C CA . PRO A 1 218 ? -14.219 -24.062 13.977 1 98.5 218 PRO A CA 1
ATOM 1688 C C . PRO A 1 218 ? -13.398 -22.844 14.398 1 98.5 218 PRO A C 1
ATOM 1690 O O . PRO A 1 218 ? -13.719 -22.188 15.391 1 98.5 218 PRO A O 1
ATOM 1693 N N . TYR A 1 219 ? -12.375 -22.531 13.641 1 98.75 219 TYR A N 1
ATOM 1694 C CA . TYR A 1 219 ? -11.516 -21.406 13.969 1 98.75 219 TYR A CA 1
ATOM 1695 C C . TYR A 1 219 ? -12.188 -20.078 13.625 1 98.75 219 TYR A C 1
ATOM 1697 O O . TYR A 1 219 ? -11.992 -19.078 14.32 1 98.75 219 TYR A O 1
ATOM 1705 N N . VAL A 1 220 ? -12.969 -20.078 12.531 1 98.81 220 VAL A N 1
ATOM 1706 C CA . VAL A 1 220 ? -13.742 -18.891 12.18 1 98.81 220 VAL A CA 1
ATOM 1707 C C . VAL A 1 220 ? -14.742 -18.578 13.289 1 98.81 220 VAL A C 1
ATOM 1709 O O . VAL A 1 220 ? -14.852 -17.422 13.719 1 98.81 220 VAL A O 1
ATOM 1712 N N . ARG A 1 221 ? -15.453 -19.562 13.766 1 98.69 221 ARG A N 1
ATOM 1713 C CA . ARG A 1 221 ? -16.453 -19.391 14.82 1 98.69 221 ARG A CA 1
ATOM 1714 C C . ARG A 1 221 ? -15.797 -18.953 16.125 1 98.69 221 ARG A C 1
ATOM 1716 O O . ARG A 1 221 ? -16.391 -18.188 16.891 1 98.69 221 ARG A O 1
ATOM 1723 N N . GLU A 1 222 ? -14.617 -19.484 16.375 1 98.56 222 GLU A N 1
ATOM 1724 C CA . GLU A 1 222 ? -13.883 -19.078 17.578 1 98.56 222 GLU A CA 1
ATOM 1725 C C . GLU A 1 222 ? -13.445 -17.625 17.484 1 98.56 222 GLU A C 1
ATOM 1727 O O . GLU A 1 222 ? -13.422 -16.922 18.5 1 98.56 222 GLU A O 1
ATOM 1732 N N . ALA A 1 223 ? -13.062 -17.172 16.344 1 98.69 223 ALA A N 1
ATOM 1733 C CA . ALA A 1 223 ? -12.516 -15.828 16.125 1 98.69 223 ALA A CA 1
ATOM 1734 C C . ALA A 1 223 ? -13.602 -14.766 16.281 1 98.69 223 ALA A C 1
ATOM 1736 O O . ALA A 1 223 ? -13.328 -13.656 16.75 1 98.69 223 ALA A O 1
ATOM 1737 N N . LEU A 1 224 ? -14.82 -15.055 15.867 1 98.69 224 LEU A N 1
ATOM 1738 C CA . LEU A 1 224 ? -15.883 -14.062 15.797 1 98.69 224 LEU A CA 1
ATOM 1739 C C . LEU A 1 224 ? -16.719 -14.07 17.078 1 98.69 224 LEU A C 1
ATOM 1741 O O . LEU A 1 224 ? -16.859 -15.109 17.719 1 98.69 224 LEU A O 1
ATOM 1745 N N . PRO A 1 225 ? -17.25 -12.906 17.469 1 98.12 225 PRO A N 1
ATOM 1746 C CA . PRO A 1 225 ? -18.109 -12.867 18.656 1 98.12 225 PRO A CA 1
ATOM 1747 C C . PRO A 1 225 ? -19.312 -13.797 18.547 1 98.12 225 PRO A C 1
ATOM 1749 O O . PRO A 1 225 ? -19.844 -14.008 17.453 1 98.12 225 PRO A O 1
ATOM 1752 N N . GLU A 1 226 ? -19.75 -14.258 19.719 1 97.19 226 GLU A N 1
ATOM 1753 C CA . GLU A 1 226 ? -20.938 -15.102 19.75 1 97.19 226 GLU A CA 1
ATOM 1754 C C . GLU A 1 226 ? -22.141 -14.383 19.156 1 97.19 226 GLU A C 1
ATOM 1756 O O . GLU A 1 226 ? -22.359 -13.195 19.422 1 97.19 226 GLU A O 1
ATOM 1761 N N . GLY A 1 227 ? -22.875 -15.07 18.344 1 97.38 227 GLY A N 1
ATOM 1762 C CA . GLY A 1 227 ? -24.109 -14.508 17.797 1 97.38 227 GLY A CA 1
ATOM 1763 C C . GLY A 1 227 ? -23.891 -13.766 16.484 1 97.38 227 GLY A C 1
ATOM 1764 O O . GLY A 1 227 ? -24.844 -13.406 15.805 1 97.38 227 GLY A O 1
ATOM 1765 N N . TRP A 1 228 ? -22.625 -13.531 16.109 1 98.12 228 TRP A N 1
ATOM 1766 C CA . TRP A 1 228 ? -22.344 -12.758 14.898 1 98.12 228 TRP A CA 1
ATOM 1767 C C . TRP A 1 228 ? -22.625 -13.586 13.648 1 98.12 228 TRP A C 1
ATOM 1769 O O . TRP A 1 228 ? -23 -13.039 12.609 1 98.12 228 TRP A O 1
ATOM 1779 N N . ILE A 1 229 ? -22.359 -14.852 13.789 1 98.31 229 ILE A N 1
ATOM 1780 C CA . ILE A 1 229 ? -22.703 -15.758 12.695 1 98.31 229 ILE A CA 1
ATOM 1781 C C . ILE A 1 229 ? -24.156 -16.219 12.852 1 98.31 229 ILE A C 1
ATOM 1783 O O . ILE A 1 229 ? -24.547 -16.75 13.898 1 98.31 229 ILE A O 1
ATOM 1787 N N . THR A 1 230 ? -24.953 -16.016 11.828 1 97.5 230 THR A N 1
ATOM 1788 C CA . THR A 1 230 ? -26.359 -16.391 11.828 1 97.5 230 THR A CA 1
ATOM 1789 C C . THR A 1 230 ? -26.688 -17.234 10.602 1 97.5 230 THR A C 1
ATOM 1791 O O . THR A 1 230 ? -25.812 -17.562 9.805 1 97.5 230 THR A O 1
ATOM 1794 N N . ASP A 1 231 ? -28 -17.578 10.422 1 96.56 231 ASP A N 1
ATOM 1795 C CA . ASP A 1 231 ? -28.453 -18.344 9.273 1 96.56 231 ASP A CA 1
ATOM 1796 C C . ASP A 1 231 ? -28.375 -17.531 7.988 1 96.56 231 ASP A C 1
ATOM 1798 O O . ASP A 1 231 ? -28.438 -18.078 6.887 1 96.56 231 ASP A O 1
ATOM 1802 N N . LYS A 1 232 ? -28.141 -16.25 8.172 1 95.69 232 LYS A N 1
ATOM 1803 C CA . LYS A 1 232 ? -28.094 -15.359 7.016 1 95.69 232 LYS A CA 1
ATOM 1804 C C . LYS A 1 232 ? -26.656 -15.133 6.551 1 95.69 232 LYS A C 1
ATOM 1806 O O . LYS A 1 232 ? -26.422 -14.578 5.473 1 95.69 232 LYS A O 1
ATOM 1811 N N . THR A 1 233 ? -25.719 -15.586 7.371 1 97.94 233 THR A N 1
ATOM 1812 C CA . THR A 1 233 ? -24.328 -15.398 7.016 1 97.94 233 THR A CA 1
ATOM 1813 C C . THR A 1 233 ? -23.969 -16.219 5.773 1 97.94 233 THR A C 1
ATOM 1815 O O . THR A 1 233 ? -24.281 -17.406 5.691 1 97.94 233 THR A O 1
ATOM 1818 N N . ILE A 1 234 ? -23.344 -15.57 4.785 1 97.31 234 ILE A N 1
ATOM 1819 C CA . ILE A 1 234 ? -22.953 -16.234 3.545 1 97.31 234 ILE A CA 1
ATOM 1820 C C . ILE A 1 234 ? -21.484 -16.672 3.652 1 97.31 234 ILE A C 1
ATOM 1822 O O . ILE A 1 234 ? -20.625 -15.891 4.035 1 97.31 234 ILE A O 1
ATOM 1826 N N . TRP A 1 235 ? -21.266 -17.938 3.297 1 97.62 235 TRP A N 1
ATOM 1827 C CA . TRP A 1 235 ? -19.922 -18.516 3.412 1 97.62 235 TRP A CA 1
ATOM 1828 C C . TRP A 1 235 ? -19.344 -18.812 2.035 1 97.62 235 TRP A C 1
ATOM 1830 O O . TRP A 1 235 ? -20.031 -19.391 1.178 1 97.62 235 TRP A O 1
ATOM 1840 N N . HIS A 1 236 ? -18.141 -18.375 1.801 1 96.88 236 HIS A N 1
ATOM 1841 C CA . HIS A 1 236 ? -17.328 -18.766 0.655 1 96.88 236 HIS A CA 1
ATOM 1842 C C . HIS A 1 236 ? -16.016 -19.406 1.103 1 96.88 236 HIS A C 1
ATOM 1844 O O . HIS A 1 236 ? -15.062 -18.703 1.439 1 96.88 236 HIS A O 1
ATOM 1850 N N . ILE A 1 237 ? -15.969 -20.703 1.103 1 97.69 237 ILE A N 1
ATOM 1851 C CA . ILE A 1 237 ? -14.75 -21.422 1.45 1 97.69 237 ILE A CA 1
ATOM 1852 C C . ILE A 1 237 ? -14.156 -22.062 0.201 1 97.69 237 ILE A C 1
ATOM 1854 O O . ILE A 1 237 ? -14.789 -22.922 -0.416 1 97.69 237 ILE A O 1
ATOM 1858 N N . ASN A 1 238 ? -12.938 -21.625 -0.139 1 95.81 238 ASN A N 1
ATOM 1859 C CA . ASN A 1 238 ? -12.312 -22.078 -1.374 1 95.81 238 ASN A CA 1
ATOM 1860 C C . ASN A 1 238 ? -13.312 -22.109 -2.529 1 95.81 238 ASN A C 1
ATOM 1862 O O . ASN A 1 238 ? -13.484 -23.141 -3.178 1 95.81 238 ASN A O 1
ATOM 1866 N N . PRO A 1 239 ? -13.844 -20.984 -2.832 1 91.06 239 PRO A N 1
ATOM 1867 C CA . PRO A 1 239 ? -14.961 -20.969 -3.777 1 91.06 239 PRO A CA 1
ATOM 1868 C C . PRO A 1 239 ? -14.555 -21.406 -5.184 1 91.06 239 PRO A C 1
ATOM 1870 O O . PRO A 1 239 ? -15.406 -21.797 -5.984 1 91.06 239 PRO A O 1
ATOM 1873 N N . THR A 1 240 ? -13.266 -21.391 -5.512 1 88.19 240 THR A N 1
ATOM 1874 C CA . THR A 1 240 ? -12.82 -21.812 -6.832 1 88.19 240 THR A CA 1
ATOM 1875 C C . THR A 1 240 ? -12.516 -23.312 -6.848 1 88.19 240 THR A C 1
ATOM 1877 O O . THR A 1 240 ? -12.102 -23.859 -7.871 1 88.19 240 THR A O 1
ATOM 1880 N N . GLY A 1 241 ? -12.688 -23.906 -5.703 1 90.12 241 GLY A N 1
ATOM 1881 C CA . GLY A 1 241 ? -12.398 -25.328 -5.594 1 90.12 241 GLY A CA 1
ATOM 1882 C C . GLY A 1 241 ? -11.016 -25.625 -5.043 1 90.12 241 GLY A C 1
ATOM 1883 O O . GLY A 1 241 ? -10.672 -25.172 -3.943 1 90.12 241 GLY A O 1
ATOM 1884 N N . LYS A 1 242 ? -10.25 -26.156 -5.914 1 90.75 242 LYS A N 1
ATOM 1885 C CA . LYS A 1 242 ? -8.938 -26.656 -5.504 1 90.75 242 LYS A CA 1
ATOM 1886 C C . LYS A 1 242 ? -7.965 -25.5 -5.277 1 90.75 242 LYS A C 1
ATOM 1888 O O . LYS A 1 242 ? -7.883 -24.578 -6.094 1 90.75 242 LYS A O 1
ATOM 1893 N N . PHE A 1 243 ? -7.312 -25.5 -4.094 1 93.94 243 PHE A N 1
ATOM 1894 C CA . PHE A 1 243 ? -6.203 -24.625 -3.75 1 93.94 243 PHE A CA 1
ATOM 1895 C C . PHE A 1 243 ? -5.039 -25.406 -3.168 1 93.94 243 PHE A C 1
ATOM 1897 O O . PHE A 1 243 ? -4.793 -25.375 -1.961 1 93.94 243 PHE A O 1
ATOM 1904 N N . PHE A 1 244 ? -4.348 -26.094 -4.113 1 95 244 PHE A N 1
ATOM 1905 C CA . PHE A 1 244 ? -3.297 -27.016 -3.73 1 95 244 PHE A CA 1
ATOM 1906 C C . PHE A 1 244 ? -1.924 -26.375 -3.846 1 95 244 PHE A C 1
ATOM 1908 O O . PHE A 1 244 ? -1.062 -26.562 -2.988 1 95 244 PHE A O 1
ATOM 1915 N N . ILE A 1 245 ? -1.711 -25.609 -4.926 1 93.31 245 ILE A N 1
ATOM 1916 C CA . ILE A 1 245 ? -0.464 -24.875 -5.145 1 93.31 245 ILE A CA 1
ATOM 1917 C C . ILE A 1 245 ? -0.559 -23.484 -4.52 1 93.31 245 ILE A C 1
ATOM 1919 O O . ILE A 1 245 ? -1.324 -22.641 -4.984 1 93.31 245 ILE A O 1
ATOM 1923 N N . GLY A 1 246 ? 0.226 -23.219 -3.445 1 94.75 246 GLY A N 1
ATOM 1924 C CA . GLY A 1 246 ? 0.208 -21.938 -2.76 1 94.75 246 GLY A CA 1
ATOM 1925 C C . GLY A 1 246 ? 1.591 -21.328 -2.576 1 94.75 246 GLY A C 1
ATOM 1926 O O . GLY A 1 246 ? 2.586 -21.906 -3.021 1 94.75 246 GLY A O 1
ATOM 1927 N N . GLY A 1 247 ? 1.601 -20.172 -2.051 1 96.88 247 GLY A N 1
ATOM 1928 C CA . GLY A 1 247 ? 2.867 -19.516 -1.776 1 96.88 247 GLY A CA 1
ATOM 1929 C C . GLY A 1 247 ? 3.559 -19.016 -3.025 1 96.88 247 GLY A C 1
ATOM 1930 O O . GLY A 1 247 ? 2.906 -18.734 -4.035 1 96.88 247 GLY A O 1
ATOM 1931 N N . PRO A 1 248 ? 4.805 -18.812 -2.93 1 97.19 248 PRO A N 1
ATOM 1932 C CA . PRO A 1 248 ? 5.574 -18.25 -4.043 1 97.19 248 PRO A CA 1
ATOM 1933 C C . PRO A 1 248 ? 5.566 -19.156 -5.277 1 97.19 248 PRO A C 1
ATOM 1935 O O . PRO A 1 248 ? 5.91 -18.703 -6.375 1 97.19 248 PRO A O 1
ATOM 1938 N N . ASP A 1 249 ? 5.215 -20.469 -5.109 1 95.12 249 ASP A N 1
ATOM 1939 C CA . ASP A 1 249 ? 5.062 -21.359 -6.258 1 95.12 249 ASP A CA 1
ATOM 1940 C C . ASP A 1 249 ? 3.846 -20.969 -7.094 1 95.12 249 ASP A C 1
ATOM 1942 O O . ASP A 1 249 ? 3.811 -21.219 -8.305 1 95.12 249 ASP A O 1
ATOM 1946 N N . GLY A 1 250 ? 2.812 -20.406 -6.414 1 92.25 250 GLY A N 1
ATOM 1947 C CA . GLY A 1 250 ? 1.582 -20.031 -7.094 1 92.25 250 GLY A CA 1
ATOM 1948 C C . GLY A 1 250 ? 1.574 -18.594 -7.555 1 92.25 250 GLY A C 1
ATOM 1949 O O . GLY A 1 250 ? 1.067 -18.281 -8.641 1 92.25 250 GLY A O 1
ATOM 1950 N N . ASP A 1 251 ? 2.084 -17.703 -6.742 1 92.75 251 ASP A N 1
ATOM 1951 C CA . ASP A 1 251 ? 2.098 -16.266 -7.02 1 92.75 251 ASP A CA 1
ATOM 1952 C C . ASP A 1 251 ? 3.414 -15.633 -6.57 1 92.75 251 ASP A C 1
ATOM 1954 O O . ASP A 1 251 ? 3.988 -16.031 -5.555 1 92.75 251 ASP A O 1
ATOM 1958 N N . THR A 1 252 ? 3.84 -14.617 -7.332 1 97.06 252 THR A N 1
ATOM 1959 C CA . THR A 1 252 ? 5.039 -13.883 -6.949 1 97.06 252 THR A CA 1
ATOM 1960 C C . THR A 1 252 ? 4.742 -12.93 -5.797 1 97.06 252 THR A C 1
ATOM 1962 O O . THR A 1 252 ? 3.672 -12.32 -5.75 1 97.06 252 THR A O 1
ATOM 1965 N N . GLY A 1 253 ? 5.66 -12.852 -4.832 1 98.12 253 GLY A N 1
ATOM 1966 C CA . GLY A 1 253 ? 5.508 -11.953 -3.703 1 98.12 253 GLY A CA 1
ATOM 1967 C C . GLY A 1 253 ? 6.586 -10.883 -3.643 1 98.12 253 GLY A C 1
ATOM 1968 O O . GLY A 1 253 ? 7.707 -11.102 -4.109 1 98.12 253 GLY A O 1
ATOM 1969 N N . LEU A 1 254 ? 6.258 -9.742 -3.111 1 98.75 254 LEU A N 1
ATOM 1970 C CA . LEU A 1 254 ? 7.176 -8.633 -2.879 1 98.75 254 LEU A CA 1
ATOM 1971 C C . LEU A 1 254 ? 6.996 -8.062 -1.479 1 98.75 254 LEU A C 1
ATOM 1973 O O . LEU A 1 254 ? 5.867 -7.961 -0.986 1 98.75 254 LEU A O 1
ATOM 1977 N N . THR A 1 255 ? 8.062 -7.652 -0.861 1 98.62 255 THR A N 1
ATOM 1978 C CA . THR A 1 255 ? 8.031 -7.008 0.448 1 98.62 255 THR A CA 1
ATOM 1979 C C . THR A 1 255 ? 7.164 -5.75 0.407 1 98.62 255 THR A C 1
ATOM 1981 O O . THR A 1 255 ? 7.301 -4.926 -0.5 1 98.62 255 THR A O 1
ATOM 1984 N N . GLY A 1 256 ? 6.289 -5.582 1.354 1 97.56 256 GLY A N 1
ATOM 1985 C CA . GLY A 1 256 ? 5.645 -4.297 1.584 1 97.56 256 GLY A CA 1
ATOM 1986 C C . GLY A 1 256 ? 4.422 -4.078 0.71 1 97.56 256 GLY A C 1
ATOM 1987 O O . GLY A 1 256 ? 3.938 -2.953 0.583 1 97.56 256 GLY A O 1
ATOM 1988 N N . ARG A 1 257 ? 3.9 -5.184 0.121 1 97.31 257 ARG A N 1
ATOM 1989 C CA . ARG A 1 257 ? 2.809 -5.062 -0.841 1 97.31 257 ARG A CA 1
ATOM 1990 C C . ARG A 1 257 ? 1.455 -5.094 -0.14 1 97.31 257 ARG A C 1
ATOM 1992 O O . ARG A 1 257 ? 0.46 -4.605 -0.681 1 97.31 257 ARG A O 1
ATOM 1999 N N . LYS A 1 258 ? 1.366 -5.605 0.981 1 97.12 258 LYS A N 1
ATOM 2000 C CA . LYS A 1 258 ? 0.099 -5.773 1.687 1 97.12 258 LYS A CA 1
ATOM 2001 C C . LYS A 1 258 ? -0.018 -4.793 2.85 1 97.12 258 LYS A C 1
ATOM 2003 O O . LYS A 1 258 ? -0.351 -5.188 3.971 1 97.12 258 LYS A O 1
ATOM 2008 N N . ILE A 1 259 ? 0.191 -3.551 2.553 1 96.31 259 ILE A N 1
ATOM 2009 C CA . ILE A 1 259 ? 0.291 -2.525 3.584 1 96.31 259 ILE A CA 1
ATOM 2010 C C . ILE A 1 259 ? -1.082 -2.289 4.211 1 96.31 259 ILE A C 1
ATOM 2012 O O . ILE A 1 259 ? -1.182 -1.945 5.391 1 96.31 259 ILE A O 1
ATOM 2016 N N . ILE A 1 260 ? -2.191 -2.516 3.461 1 97.75 260 ILE A N 1
ATOM 2017 C CA . ILE A 1 260 ? -3.537 -2.318 3.986 1 97.75 260 ILE A CA 1
ATOM 2018 C C . ILE A 1 260 ? -3.879 -3.438 4.965 1 97.75 260 ILE A C 1
ATOM 2020 O O . ILE A 1 260 ? -4.547 -3.205 5.977 1 97.75 260 ILE A O 1
ATOM 2024 N N . VAL A 1 261 ? -3.396 -4.648 4.68 1 97.56 261 VAL A N 1
ATOM 2025 C CA . VAL A 1 261 ? -3.525 -5.773 5.598 1 97.56 261 VAL A CA 1
ATOM 2026 C C . VAL A 1 261 ? -2.672 -5.531 6.84 1 97.56 261 VAL A C 1
ATOM 2028 O O . VAL A 1 261 ? -3.072 -5.879 7.953 1 97.56 261 VAL A O 1
ATOM 2031 N N . ASP A 1 262 ? -1.542 -4.883 6.684 1 97.75 262 ASP A N 1
ATOM 2032 C CA . ASP A 1 262 ? -0.609 -4.594 7.77 1 97.75 262 ASP A CA 1
ATOM 2033 C C . ASP A 1 262 ? -1.175 -3.537 8.711 1 97.75 262 ASP A C 1
ATOM 2035 O O . ASP A 1 262 ? -0.735 -3.422 9.859 1 97.75 262 ASP A O 1
ATOM 2039 N N . THR A 1 263 ? -2.115 -2.77 8.234 1 98 263 THR A N 1
ATOM 2040 C CA . THR A 1 263 ? -2.57 -1.628 9.023 1 98 263 THR A CA 1
ATOM 2041 C C . THR A 1 263 ? -4.035 -1.791 9.414 1 98 263 THR A C 1
ATOM 2043 O O . THR A 1 263 ? -4.367 -2.607 10.273 1 98 263 THR A O 1
ATOM 2046 N N . TYR A 1 264 ? -4.957 -1.117 8.656 1 98.44 264 TYR A N 1
ATOM 2047 C CA . TYR A 1 264 ? -6.273 -0.97 9.266 1 98.44 264 TYR A CA 1
ATOM 2048 C C . TYR A 1 264 ? -7.355 -1.542 8.359 1 98.44 264 TYR A C 1
ATOM 2050 O O . TYR A 1 264 ? -8.531 -1.19 8.484 1 98.44 264 TYR A O 1
ATOM 2058 N N . GLY A 1 265 ? -7 -2.328 7.371 1 97.75 265 GLY A N 1
ATOM 2059 C CA . GLY A 1 265 ? -7.934 -3.092 6.559 1 97.75 265 GLY A CA 1
ATOM 2060 C C . GLY A 1 265 ? -8.852 -2.219 5.719 1 97.75 265 GLY A C 1
ATOM 2061 O O . GLY A 1 265 ? -10.016 -2.555 5.508 1 97.75 265 GLY A O 1
ATOM 2062 N N . GLY A 1 266 ? -8.359 -1.081 5.375 1 97.62 266 GLY A N 1
ATOM 2063 C CA . GLY A 1 266 ? -9.148 -0.194 4.535 1 97.62 266 GLY A CA 1
ATOM 2064 C C . GLY A 1 266 ? -10.016 0.765 5.324 1 97.62 266 GLY A C 1
ATOM 2065 O O . GLY A 1 266 ? -10.68 1.626 4.746 1 97.62 266 GLY A O 1
ATOM 2066 N N . ALA A 1 267 ? -10.023 0.693 6.621 1 97.75 267 ALA A N 1
ATOM 2067 C CA . ALA A 1 267 ? -10.883 1.529 7.457 1 97.75 267 ALA A CA 1
ATOM 2068 C C . ALA A 1 267 ? -10.297 2.928 7.617 1 97.75 267 ALA A C 1
ATOM 2070 O O . ALA A 1 267 ? -11 3.859 8.016 1 97.75 267 ALA A O 1
ATOM 2071 N N . ALA A 1 268 ? -9.031 3.059 7.32 1 97.56 268 ALA A N 1
ATOM 2072 C CA . ALA A 1 268 ? -8.328 4.332 7.449 1 97.56 268 ALA A CA 1
ATOM 2073 C C . ALA A 1 268 ? -7.336 4.531 6.305 1 97.56 268 ALA A C 1
ATOM 2075 O O . ALA A 1 268 ? -6.898 3.561 5.684 1 97.56 268 ALA A O 1
ATOM 2076 N N . PRO A 1 269 ? -7.035 5.766 6.02 1 97.19 269 PRO A N 1
ATOM 2077 C CA . PRO A 1 269 ? -5.992 6.02 5.02 1 97.19 269 PRO A CA 1
ATOM 2078 C C . PRO A 1 269 ? -4.617 5.523 5.465 1 97.19 269 PRO A C 1
ATOM 2080 O O . PRO A 1 269 ? -4.445 5.117 6.617 1 97.19 269 PRO A O 1
ATOM 2083 N N . HIS A 1 270 ? -3.795 5.469 4.543 1 95.31 270 HIS A N 1
ATOM 2084 C CA . HIS A 1 270 ? -2.42 5.043 4.777 1 95.31 270 HIS A CA 1
ATOM 2085 C C . HIS A 1 270 ? -1.436 5.902 3.988 1 95.31 270 HIS A C 1
ATOM 2087 O O . HIS A 1 270 ? -1.818 6.559 3.018 1 95.31 270 HIS A O 1
ATOM 2093 N N . GLY A 1 271 ? -0.25 5.844 4.551 1 91.81 271 GLY A N 1
ATOM 2094 C CA . GLY A 1 271 ? 0.838 6.43 3.787 1 91.81 271 GLY A CA 1
ATOM 2095 C C . GLY A 1 271 ? 1.494 5.449 2.834 1 91.81 271 GLY A C 1
ATOM 2096 O O . GLY A 1 271 ? 1.198 4.254 2.865 1 91.81 271 GLY A O 1
ATOM 2097 N N . GLY A 1 272 ? 2.23 5.73 1.918 1 80.5 272 GLY A N 1
ATOM 2098 C CA . GLY A 1 272 ? 2.699 4.949 0.785 1 80.5 272 GLY A CA 1
ATOM 2099 C C . GLY A 1 272 ? 3.9 4.082 1.115 1 80.5 272 GLY A C 1
ATOM 2100 O O . GLY A 1 272 ? 4.238 3.17 0.359 1 80.5 272 GLY A O 1
ATOM 2101 N N . GLY A 1 273 ? 4.555 4.27 2.348 1 90.62 273 GLY A N 1
ATOM 2102 C CA . GLY A 1 273 ? 5.777 3.531 2.625 1 90.62 273 GLY A CA 1
ATOM 2103 C C . GLY A 1 273 ? 5.527 2.191 3.293 1 90.62 273 GLY A C 1
ATOM 2104 O O . GLY A 1 273 ? 4.676 2.082 4.176 1 90.62 273 GLY A O 1
ATOM 2105 N N . ALA A 1 274 ? 6.301 1.161 2.826 1 94.38 274 ALA A N 1
ATOM 2106 C CA . ALA A 1 274 ? 6.254 -0.154 3.461 1 94.38 274 ALA A CA 1
ATOM 2107 C C . ALA A 1 274 ? 6.848 -0.107 4.867 1 94.38 274 ALA A C 1
ATOM 2109 O O . ALA A 1 274 ? 7.648 0.777 5.18 1 94.38 274 ALA A O 1
ATOM 2110 N N . PHE A 1 275 ? 6.457 -1.07 5.738 1 97.81 275 PHE A N 1
ATOM 2111 C CA . PHE A 1 275 ? 7.035 -1.203 7.07 1 97.81 275 PHE A CA 1
ATOM 2112 C C . PHE A 1 275 ? 8.148 -2.244 7.074 1 97.81 275 PHE A C 1
ATOM 2114 O O . PHE A 1 275 ? 9.273 -1.956 7.488 1 97.81 275 PHE A O 1
ATOM 2121 N N . SER A 1 276 ? 7.805 -3.391 6.578 1 98.56 276 SER A N 1
ATOM 2122 C CA . SER A 1 276 ? 8.688 -4.551 6.668 1 98.56 276 SER A CA 1
ATOM 2123 C C . SER A 1 276 ? 9.984 -4.32 5.902 1 98.56 276 SER A C 1
ATOM 2125 O O . SER A 1 276 ? 9.977 -3.723 4.824 1 98.56 276 SER A O 1
ATOM 2127 N N . GLY A 1 277 ? 11.047 -4.824 6.461 1 98.38 277 GLY A N 1
ATOM 2128 C CA . GLY A 1 277 ? 12.359 -4.754 5.84 1 98.38 277 GLY A CA 1
ATOM 2129 C C . GLY A 1 277 ? 13.125 -3.492 6.195 1 98.38 277 GLY A C 1
ATOM 2130 O O . GLY A 1 277 ? 14.312 -3.373 5.891 1 98.38 277 GLY A O 1
ATOM 2131 N N . LYS A 1 278 ? 12.5 -2.562 6.91 1 97.44 278 LYS A N 1
ATOM 2132 C CA . LYS A 1 278 ? 13.125 -1.277 7.207 1 97.44 278 LYS A CA 1
ATOM 2133 C C . LYS A 1 278 ? 13.477 -1.167 8.688 1 97.44 278 LYS A C 1
ATOM 2135 O O . LYS A 1 278 ? 12.664 -1.509 9.555 1 97.44 278 LYS A O 1
ATOM 2140 N N . ASP A 1 279 ? 14.672 -0.711 8.961 1 96.75 279 ASP A N 1
ATOM 2141 C CA . ASP A 1 279 ? 14.984 -0.374 10.352 1 96.75 279 ASP A CA 1
ATOM 2142 C C . ASP A 1 279 ? 14.227 0.873 10.797 1 96.75 279 ASP A C 1
ATOM 2144 O O . ASP A 1 279 ? 13.672 1.599 9.969 1 96.75 279 ASP A O 1
ATOM 2148 N N . PRO A 1 280 ? 14.203 1.159 12.07 1 96.56 280 PRO A N 1
ATOM 2149 C CA . PRO A 1 280 ? 13.289 2.189 12.562 1 96.56 280 PRO A CA 1
ATOM 2150 C C . PRO A 1 280 ? 13.781 3.605 12.273 1 96.56 280 PRO A C 1
ATOM 2152 O O . PRO A 1 280 ? 13.109 4.578 12.625 1 96.56 280 PRO A O 1
ATOM 2155 N N . THR A 1 281 ? 14.969 3.803 11.625 1 93.69 281 THR A N 1
ATOM 2156 C CA . THR A 1 281 ? 15.359 5.129 11.164 1 93.69 281 THR A CA 1
ATOM 2157 C C . THR A 1 281 ? 14.492 5.57 9.984 1 93.69 281 THR A C 1
ATOM 2159 O O . THR A 1 281 ? 14.453 6.754 9.641 1 93.69 281 THR A O 1
ATOM 2162 N N . LYS A 1 282 ? 13.938 4.648 9.32 1 93.38 282 LYS A N 1
ATOM 2163 C CA . LYS A 1 282 ? 12.984 4.953 8.258 1 93.38 282 LYS A CA 1
ATOM 2164 C C . LYS A 1 282 ? 11.609 5.305 8.828 1 93.38 282 LYS A C 1
ATOM 2166 O O . LYS A 1 282 ? 10.906 4.438 9.352 1 93.38 282 LYS A O 1
ATOM 2171 N N . VAL A 1 283 ? 11.172 6.484 8.594 1 94.56 283 VAL A N 1
ATOM 2172 C CA . VAL A 1 283 ? 9.969 7.012 9.227 1 94.56 283 VAL A CA 1
ATOM 2173 C C . VAL A 1 283 ? 8.734 6.293 8.68 1 94.56 283 VAL A C 1
ATOM 2175 O O . VAL A 1 283 ? 7.691 6.25 9.336 1 94.56 283 VAL A O 1
ATOM 2178 N N . ASP A 1 284 ? 8.867 5.68 7.52 1 95.19 284 ASP A N 1
ATOM 2179 C CA . ASP A 1 284 ? 7.766 4.875 7.004 1 95.19 284 ASP A CA 1
ATOM 2180 C C . ASP A 1 284 ? 7.27 3.887 8.055 1 95.19 284 ASP A C 1
ATOM 2182 O O . ASP A 1 284 ? 6.066 3.619 8.148 1 95.19 284 ASP A O 1
ATOM 2186 N N . ARG A 1 285 ? 8.195 3.365 8.789 1 97.38 285 ARG A N 1
ATOM 2187 C CA . ARG A 1 285 ? 7.867 2.393 9.828 1 97.38 285 ARG A CA 1
ATOM 2188 C C . ARG A 1 285 ? 7.676 3.074 11.18 1 97.38 285 ARG A C 1
ATOM 2190 O O . ARG A 1 285 ? 6.594 3.018 11.758 1 97.38 285 ARG A O 1
ATOM 2197 N N . SER A 1 286 ? 8.688 3.811 11.656 1 97.44 286 SER A N 1
ATOM 2198 C CA . SER A 1 286 ? 8.695 4.328 13.023 1 97.44 286 SER A CA 1
ATOM 2199 C C . SER A 1 286 ? 7.594 5.363 13.227 1 97.44 286 SER A C 1
ATOM 2201 O O . SER A 1 286 ? 6.891 5.336 14.234 1 97.44 286 SER A O 1
ATOM 2203 N N . ALA A 1 287 ? 7.453 6.254 12.25 1 97.81 287 ALA A N 1
ATOM 2204 C CA . ALA A 1 287 ? 6.434 7.285 12.414 1 97.81 287 ALA A CA 1
ATOM 2205 C C . ALA A 1 287 ? 5.031 6.703 12.25 1 97.81 287 ALA A C 1
ATOM 2207 O O . ALA A 1 287 ? 4.07 7.207 12.836 1 97.81 287 ALA A O 1
ATOM 2208 N N . ALA A 1 288 ? 4.883 5.652 11.445 1 98.5 288 ALA A N 1
ATOM 2209 C CA . ALA A 1 288 ? 3.6 4.953 11.398 1 98.5 288 ALA A CA 1
ATOM 2210 C C . ALA A 1 288 ? 3.262 4.34 12.75 1 98.5 288 ALA A C 1
ATOM 2212 O O . ALA A 1 288 ? 2.121 4.426 13.211 1 98.5 288 ALA A O 1
ATOM 2213 N N . TYR A 1 289 ? 4.289 3.688 13.359 1 98.56 289 TYR A N 1
ATOM 2214 C CA . TYR A 1 289 ? 4.105 3.137 14.703 1 98.56 289 TYR A CA 1
ATOM 2215 C C . TYR A 1 289 ? 3.721 4.227 15.695 1 98.56 289 TYR A C 1
ATOM 2217 O O . TYR A 1 289 ? 2.801 4.051 16.5 1 98.56 289 TYR A O 1
ATOM 2225 N N . ALA A 1 290 ? 4.379 5.371 15.594 1 98.62 290 ALA A N 1
ATOM 2226 C CA . ALA A 1 290 ? 4.082 6.496 16.484 1 98.62 290 ALA A CA 1
ATOM 2227 C C . ALA A 1 290 ? 2.662 7.012 16.25 1 98.62 290 ALA A C 1
ATOM 2229 O O . ALA A 1 290 ? 1.948 7.328 17.203 1 98.62 290 ALA A O 1
ATOM 2230 N N . SER A 1 291 ? 2.268 7.141 14.992 1 98.69 291 SER A N 1
ATOM 2231 C CA . SER A 1 291 ? 0.929 7.617 14.664 1 98.69 291 SER A CA 1
ATOM 2232 C C . SER A 1 291 ? -0.142 6.695 15.234 1 98.69 291 SER A C 1
ATOM 2234 O O . SER A 1 291 ? -1.146 7.164 15.781 1 98.69 291 SER A O 1
ATOM 2236 N N . ARG A 1 292 ? 0.065 5.391 15.109 1 98.88 292 ARG A N 1
ATOM 2237 C CA . ARG A 1 292 ? -0.828 4.418 15.734 1 98.88 292 ARG A CA 1
ATOM 2238 C C . ARG A 1 292 ? -0.854 4.586 17.25 1 98.88 292 ARG A C 1
ATOM 2240 O O . ARG A 1 292 ? -1.926 4.621 17.859 1 98.88 292 ARG A O 1
ATOM 2247 N N . TYR A 1 293 ? 0.298 4.688 17.812 1 98.81 293 TYR A N 1
ATOM 2248 C CA . TYR A 1 293 ? 0.446 4.828 19.25 1 98.81 293 TYR A CA 1
ATOM 2249 C C . TYR A 1 293 ? -0.349 6.023 19.766 1 98.81 293 TYR A C 1
ATOM 2251 O O . TYR A 1 293 ? -1.1 5.906 20.75 1 98.81 293 TYR A O 1
ATOM 2259 N N . LEU A 1 294 ? -0.228 7.141 19.125 1 98.88 294 LEU A N 1
ATOM 2260 C CA . LEU A 1 294 ? -0.881 8.375 19.531 1 98.88 294 LEU A CA 1
ATOM 2261 C C . LEU A 1 294 ? -2.389 8.289 19.328 1 98.88 294 LEU A C 1
ATOM 2263 O O . LEU A 1 294 ? -3.166 8.641 20.219 1 98.88 294 LEU A O 1
ATOM 2267 N N . ALA A 1 295 ? -2.83 7.855 18.156 1 98.88 295 ALA A N 1
ATOM 2268 C CA . ALA A 1 295 ? -4.258 7.699 17.891 1 98.88 295 ALA A CA 1
ATOM 2269 C C . ALA A 1 295 ? -4.902 6.75 18.906 1 98.88 295 ALA A C 1
ATOM 2271 O O . ALA A 1 295 ? -5.988 7.023 19.422 1 98.88 295 ALA A O 1
ATOM 2272 N N . LYS A 1 296 ? -4.18 5.641 19.172 1 98.88 296 LYS A N 1
ATOM 2273 C CA . LYS A 1 296 ? -4.688 4.648 20.109 1 98.88 296 LYS A CA 1
ATOM 2274 C C . LYS A 1 296 ? -4.84 5.246 21.5 1 98.88 296 LYS A C 1
ATOM 2276 O O . LYS A 1 296 ? -5.832 4.992 22.188 1 98.88 296 LYS A O 1
ATOM 2281 N N . ASN A 1 297 ? -3.902 6.008 21.906 1 98.88 297 ASN A N 1
ATOM 2282 C CA . ASN A 1 297 ? -3.949 6.617 23.234 1 98.88 297 ASN A CA 1
ATOM 2283 C C . ASN A 1 297 ? -5.039 7.68 23.328 1 98.88 297 ASN A C 1
ATOM 2285 O O . ASN A 1 297 ? -5.648 7.863 24.375 1 98.88 297 ASN A O 1
ATOM 2289 N N . ILE A 1 298 ? -5.352 8.391 22.281 1 98.81 298 ILE A N 1
ATOM 2290 C CA . ILE A 1 298 ? -6.449 9.359 22.25 1 98.81 298 ILE A CA 1
ATOM 2291 C C . ILE A 1 298 ? -7.773 8.633 22.5 1 98.81 298 ILE A C 1
ATOM 2293 O O . ILE A 1 298 ? -8.578 9.07 23.328 1 98.81 298 ILE A O 1
ATOM 2297 N N . VAL A 1 299 ? -7.988 7.531 21.797 1 98.88 299 VAL A N 1
ATOM 2298 C CA . VAL A 1 299 ? -9.227 6.773 21.938 1 98.88 299 VAL A CA 1
ATOM 2299 C C . VAL A 1 299 ? -9.273 6.109 23.312 1 98.88 299 VAL A C 1
ATOM 2301 O O . VAL A 1 299 ? -10.305 6.113 23.984 1 98.88 299 VAL A O 1
ATOM 2304 N N . ALA A 1 300 ? -8.133 5.574 23.734 1 98.75 300 ALA A N 1
ATOM 2305 C CA . ALA A 1 300 ? -8.047 4.938 25.047 1 98.75 300 ALA A CA 1
ATOM 2306 C C . ALA A 1 300 ? -8.344 5.934 26.156 1 98.75 300 ALA A C 1
ATOM 2308 O O . ALA A 1 300 ? -8.898 5.566 27.188 1 98.75 300 ALA A O 1
ATOM 2309 N N . ALA A 1 301 ? -8.016 7.148 25.984 1 98.5 301 ALA A N 1
ATOM 2310 C CA . ALA A 1 301 ? -8.242 8.203 26.969 1 98.5 301 ALA A CA 1
ATOM 2311 C C . ALA A 1 301 ? -9.711 8.617 27 1 98.5 301 ALA A C 1
ATOM 2313 O O . ALA A 1 301 ? -10.117 9.398 27.859 1 98.5 301 ALA A O 1
ATOM 2314 N N . GLY A 1 302 ? -10.484 8.125 26.125 1 98.25 302 GLY A N 1
ATOM 2315 C CA . GLY A 1 302 ? -11.898 8.477 26.062 1 98.25 302 GLY A CA 1
ATOM 2316 C C . GLY A 1 302 ? -12.141 9.828 25.422 1 98.25 302 GLY A C 1
ATOM 2317 O O . GLY A 1 302 ? -13.195 10.438 25.641 1 98.25 302 GLY A O 1
ATOM 2318 N N . LEU A 1 303 ? -11.18 10.352 24.656 1 98.44 303 LEU A N 1
ATOM 2319 C CA . LEU A 1 303 ? -11.289 11.688 24.078 1 98.44 303 LEU A CA 1
ATOM 2320 C C . LEU A 1 303 ? -11.992 11.641 22.719 1 98.44 303 LEU A C 1
ATOM 2322 O O . LEU A 1 303 ? -12.43 12.672 22.203 1 98.44 303 LEU A O 1
ATOM 2326 N N . ALA A 1 304 ? -12.109 10.477 22.125 1 98.19 304 ALA A N 1
ATOM 2327 C CA . ALA A 1 304 ? -12.852 10.211 20.891 1 98.19 304 ALA A CA 1
ATOM 2328 C C . ALA A 1 304 ? -13.172 8.719 20.766 1 98.19 304 ALA A C 1
ATOM 2330 O O . ALA A 1 304 ? -12.523 7.883 21.391 1 98.19 304 ALA A O 1
ATOM 2331 N N . ASP A 1 305 ? -14.18 8.344 20 1 97.94 305 ASP A N 1
ATOM 2332 C CA . ASP A 1 305 ? -14.477 6.941 19.719 1 97.94 305 ASP A CA 1
ATOM 2333 C C . ASP A 1 305 ? -13.594 6.406 18.594 1 97.94 305 ASP A C 1
ATOM 2335 O O . ASP A 1 305 ? -13.352 5.199 18.5 1 97.94 305 ASP A O 1
ATOM 2339 N N . ARG A 1 306 ? -13.242 7.234 17.734 1 97.88 306 ARG A N 1
ATOM 2340 C CA . ARG A 1 306 ? -12.281 6.898 16.672 1 97.88 306 ARG A CA 1
ATOM 2341 C C . ARG A 1 306 ? -11.422 8.102 16.328 1 97.88 306 ARG A C 1
ATOM 2343 O O . ARG A 1 306 ? -11.844 9.25 16.5 1 97.88 306 ARG A O 1
ATOM 2350 N N . CYS A 1 307 ? -10.227 7.883 15.82 1 98.69 307 CYS A N 1
ATOM 2351 C CA . CYS A 1 307 ? -9.242 8.938 15.586 1 98.69 307 CYS A CA 1
ATOM 2352 C C . CYS A 1 307 ? -8.289 8.547 14.461 1 98.69 307 CYS A C 1
ATOM 2354 O O . CYS A 1 307 ? -7.723 7.453 14.469 1 98.69 307 CYS A O 1
ATOM 2356 N N . THR A 1 308 ? -8.203 9.359 13.445 1 98.62 308 THR A N 1
ATOM 2357 C CA . THR A 1 308 ? -7.168 9.289 12.422 1 98.62 308 THR A CA 1
ATOM 2358 C C . THR A 1 308 ? -6.109 10.367 12.648 1 98.62 308 THR A C 1
ATOM 2360 O O . THR A 1 308 ? -6.441 11.531 12.883 1 98.62 308 THR A O 1
ATOM 2363 N N . LEU A 1 309 ? -4.875 9.992 12.617 1 98.62 309 LEU A N 1
ATOM 2364 C CA . LEU A 1 309 ? -3.758 10.906 12.812 1 98.62 309 LEU A CA 1
ATOM 2365 C C . LEU A 1 309 ? -2.762 10.805 11.664 1 98.62 309 LEU A C 1
ATOM 2367 O O . LEU A 1 309 ? -2.377 9.703 11.273 1 98.62 309 LEU A O 1
ATOM 2371 N N . GLN A 1 310 ? -2.385 11.898 11.039 1 98.5 310 GLN A N 1
ATOM 2372 C CA . GLN A 1 310 ? -1.354 11.938 10.008 1 98.5 310 GLN A CA 1
ATOM 2373 C C . GLN A 1 310 ? -0.129 12.711 10.484 1 98.5 310 GLN A C 1
ATOM 2375 O O . GLN A 1 310 ? -0.26 13.773 11.102 1 98.5 310 GLN A O 1
ATOM 2380 N N . LEU A 1 311 ? 1 12.172 10.266 1 97.94 311 LEU A N 1
ATOM 2381 C CA . LEU A 1 311 ? 2.273 12.875 10.383 1 97.94 311 LEU A CA 1
ATOM 2382 C C . LEU A 1 311 ? 2.924 13.055 9.016 1 97.94 311 LEU A C 1
ATOM 2384 O O . LEU A 1 311 ? 2.838 12.164 8.164 1 97.94 311 LEU A O 1
ATOM 2388 N N . ALA A 1 312 ? 3.539 14.117 8.805 1 96.62 312 ALA A N 1
ATOM 2389 C CA . ALA A 1 312 ? 4.281 14.383 7.574 1 96.62 312 ALA A CA 1
ATOM 2390 C C . ALA A 1 312 ? 5.707 14.828 7.875 1 96.62 312 ALA A C 1
ATOM 2392 O O . ALA A 1 312 ? 5.93 15.641 8.773 1 96.62 312 ALA A O 1
ATOM 2393 N N . TYR A 1 313 ? 6.656 14.266 7.168 1 94.88 313 TYR A N 1
ATOM 2394 C CA . TYR A 1 313 ? 8.062 14.602 7.363 1 94.88 313 TYR A CA 1
ATOM 2395 C C . TYR A 1 313 ? 8.711 15.016 6.047 1 94.88 313 TYR A C 1
ATOM 2397 O O . TYR A 1 313 ? 8.336 14.523 4.98 1 94.88 313 TYR A O 1
ATOM 2405 N N . ALA A 1 314 ? 9.578 15.914 6.109 1 91.38 314 ALA A N 1
ATOM 2406 C CA . ALA A 1 314 ? 10.531 16.156 5.031 1 91.38 314 ALA A CA 1
ATOM 2407 C C . ALA A 1 314 ? 11.867 15.477 5.305 1 91.38 314 ALA A C 1
ATOM 2409 O O . ALA A 1 314 ? 12.297 15.391 6.457 1 91.38 314 ALA A O 1
ATOM 2410 N N . ILE A 1 315 ? 12.445 15.055 4.266 1 87 315 ILE A N 1
ATOM 2411 C CA . ILE A 1 315 ? 13.742 14.398 4.426 1 87 315 ILE A CA 1
ATOM 2412 C C . ILE A 1 315 ? 14.734 15.367 5.07 1 87 315 ILE A C 1
ATOM 2414 O O . ILE A 1 315 ? 14.766 16.547 4.734 1 87 315 ILE A O 1
ATOM 2418 N N . GLY A 1 316 ? 15.477 14.914 6.066 1 84.06 316 GLY A N 1
ATOM 2419 C CA . GLY A 1 316 ? 16.516 15.688 6.719 1 84.06 316 GLY A CA 1
ATOM 2420 C C . GLY A 1 316 ? 15.984 16.656 7.75 1 84.06 316 GLY A C 1
ATOM 2421 O O . GLY A 1 316 ? 16.75 17.312 8.453 1 84.06 316 GLY A O 1
ATOM 2422 N N . VAL A 1 317 ? 14.688 16.797 7.801 1 86.44 317 VAL A N 1
ATOM 2423 C CA . VAL A 1 317 ? 14.047 17.656 8.789 1 86.44 317 VAL A CA 1
ATOM 2424 C C . VAL A 1 317 ? 13.547 16.812 9.961 1 86.44 317 VAL A C 1
ATOM 2426 O O . VAL A 1 317 ? 12.82 15.828 9.758 1 86.44 317 VAL A O 1
ATOM 2429 N N . ALA A 1 318 ? 13.922 17.156 11.133 1 87.88 318 ALA A N 1
ATOM 2430 C CA . ALA A 1 318 ? 13.695 16.297 12.289 1 87.88 318 ALA A CA 1
ATOM 2431 C C . ALA A 1 318 ? 12.242 16.359 12.742 1 87.88 318 ALA A C 1
ATOM 2433 O O . ALA A 1 318 ? 11.602 15.32 12.938 1 87.88 318 ALA A O 1
ATOM 2434 N N . ARG A 1 319 ? 11.766 17.5 12.867 1 91.88 319 ARG A N 1
ATOM 2435 C CA . ARG A 1 319 ? 10.398 17.641 13.367 1 91.88 319 ARG A CA 1
ATOM 2436 C C . ARG A 1 319 ? 9.383 17.422 12.25 1 91.88 319 ARG A C 1
ATOM 2438 O O . ARG A 1 319 ? 9.633 17.781 11.102 1 91.88 319 ARG A O 1
ATOM 2445 N N . PRO A 1 320 ? 8.234 16.859 12.609 1 94.31 320 PRO A N 1
ATOM 2446 C CA . PRO A 1 320 ? 7.203 16.719 11.57 1 94.31 320 PRO A CA 1
ATOM 2447 C C . PRO A 1 320 ? 6.73 18.062 11.023 1 94.31 320 PRO A C 1
ATOM 2449 O O . PRO A 1 320 ? 6.625 19.047 11.773 1 94.31 320 PRO A O 1
ATOM 2452 N N . LEU A 1 321 ? 6.438 18.062 9.781 1 93.06 321 LEU A N 1
ATOM 2453 C CA . LEU A 1 321 ? 5.93 19.25 9.117 1 93.06 321 LEU A CA 1
ATOM 2454 C C . LEU A 1 321 ? 4.508 19.562 9.57 1 93.06 321 LEU A C 1
ATOM 2456 O O . LEU A 1 321 ? 4.117 20.734 9.633 1 93.06 321 LEU A O 1
ATOM 2460 N N . SER A 1 322 ? 3.795 18.531 9.789 1 94.06 322 SER A N 1
ATOM 2461 C CA . SER A 1 322 ? 2.408 18.734 10.195 1 94.06 322 SER A CA 1
ATOM 2462 C C . SER A 1 322 ? 1.881 17.531 10.977 1 94.06 322 SER A C 1
ATOM 2464 O O . SER A 1 322 ? 2.418 16.422 10.859 1 94.06 322 SER A O 1
ATOM 2466 N N . ILE A 1 323 ? 0.966 17.828 11.844 1 96.56 323 ILE A N 1
ATOM 2467 C CA . ILE A 1 323 ? 0.123 16.859 12.531 1 96.56 323 ILE A CA 1
ATOM 2468 C C . ILE A 1 323 ? -1.343 17.109 12.188 1 96.56 323 ILE A C 1
ATOM 2470 O O . ILE A 1 323 ? -1.84 18.234 12.352 1 96.56 323 ILE A O 1
ATOM 2474 N N . TYR A 1 324 ? -1.976 16.141 11.648 1 97.06 324 TYR A N 1
ATOM 2475 C CA . TYR A 1 324 ? -3.391 16.203 11.297 1 97.06 324 TYR A CA 1
ATOM 2476 C C . TYR A 1 324 ? -4.188 15.141 12.047 1 97.06 324 TYR A C 1
ATOM 2478 O O . TYR A 1 324 ? -3.861 13.953 11.992 1 97.06 324 TYR A O 1
ATOM 2486 N N . ILE A 1 325 ? -5.227 15.586 12.805 1 97.94 325 ILE A N 1
ATOM 2487 C CA . ILE A 1 325 ? -6.086 14.648 13.523 1 97.94 325 ILE A CA 1
ATOM 2488 C C . ILE A 1 325 ? -7.531 14.828 13.062 1 97.94 325 ILE A C 1
ATOM 2490 O O . ILE A 1 325 ? -8.016 15.953 12.922 1 97.94 325 ILE A O 1
ATOM 2494 N N . ASP A 1 326 ? -8.203 13.766 12.766 1 96.81 326 ASP A N 1
ATOM 2495 C CA . ASP A 1 326 ? -9.633 13.688 12.477 1 96.81 326 ASP A CA 1
ATOM 2496 C C . ASP A 1 326 ? -10.32 12.688 13.406 1 96.81 326 ASP A C 1
ATOM 2498 O O . ASP A 1 326 ? -10.016 11.492 13.383 1 96.81 326 ASP A O 1
ATOM 2502 N N . THR A 1 327 ? -11.266 13.195 14.219 1 97.38 327 THR A N 1
ATOM 2503 C CA . THR A 1 327 ? -11.953 12.32 15.164 1 97.38 327 THR A CA 1
ATOM 2504 C C . THR A 1 327 ? -13.305 11.875 14.602 1 97.38 327 THR A C 1
ATOM 2506 O O . THR A 1 327 ? -14.109 11.281 15.312 1 97.38 327 THR A O 1
ATOM 2509 N N . HIS A 1 328 ? -13.516 12.258 13.328 1 93.69 328 HIS A N 1
ATOM 2510 C CA . HIS A 1 328 ? -14.664 11.781 12.57 1 93.69 328 HIS A CA 1
ATOM 2511 C C . HIS A 1 328 ? -15.977 12.102 13.289 1 93.69 328 HIS A C 1
ATOM 2513 O O . HIS A 1 328 ? -16.875 11.258 13.367 1 93.69 328 HIS A O 1
ATOM 2519 N N . GLY A 1 329 ? -16.016 13.188 13.922 1 92.62 329 GLY A N 1
ATOM 2520 C CA . GLY A 1 329 ? -17.234 13.672 14.57 1 92.62 329 GLY A CA 1
ATOM 2521 C C . GLY A 1 329 ? -17.469 13.055 15.938 1 92.62 329 GLY A C 1
ATOM 2522 O O . GLY A 1 329 ? -18.5 13.297 16.562 1 92.62 329 GLY A O 1
ATOM 2523 N N . THR A 1 330 ? -16.516 12.297 16.484 1 95.75 330 THR A N 1
ATOM 2524 C CA . THR A 1 330 ? -16.719 11.594 17.75 1 95.75 330 THR A CA 1
ATOM 2525 C C . THR A 1 330 ? -15.891 12.219 18.859 1 95.75 330 THR A C 1
ATOM 2527 O O . THR A 1 330 ? -15.898 11.734 20 1 95.75 330 THR A O 1
ATOM 2530 N N . GLY A 1 331 ? -15.188 13.266 18.562 1 96.81 331 GLY A N 1
ATOM 2531 C CA . GLY A 1 331 ? -14.297 13.898 19.516 1 96.81 331 GLY A CA 1
ATOM 2532 C C . GLY A 1 331 ? -15.031 14.578 20.656 1 96.81 331 GLY A C 1
ATOM 2533 O O . GLY A 1 331 ? -16.078 15.188 20.453 1 96.81 331 GLY A O 1
ATOM 2534 N N . LYS A 1 332 ? -14.438 14.508 21.812 1 96.94 332 LYS A N 1
ATOM 2535 C CA . LYS A 1 332 ? -14.969 15.211 22.969 1 96.94 332 LYS A CA 1
ATOM 2536 C C . LYS A 1 332 ? -14.344 16.594 23.109 1 96.94 332 LYS A C 1
ATOM 2538 O O . LYS A 1 332 ? -14.844 17.438 23.859 1 96.94 332 LYS A O 1
ATOM 2543 N N . VAL A 1 333 ? -13.281 16.828 22.469 1 96.31 333 VAL A N 1
ATOM 2544 C CA . VAL A 1 333 ? -12.609 18.109 22.359 1 96.31 333 VAL A CA 1
ATOM 2545 C C . VAL A 1 333 ? -12.273 18.391 20.891 1 96.31 333 VAL A C 1
ATOM 2547 O O . VAL A 1 333 ? -12.406 17.516 20.047 1 96.31 333 VAL A O 1
ATOM 2550 N N . THR A 1 334 ? -11.914 19.641 20.594 1 95.31 334 THR A N 1
ATOM 2551 C CA . THR A 1 334 ? -11.609 20 19.219 1 95.31 334 THR A CA 1
ATOM 2552 C C . THR A 1 334 ? -10.297 19.359 18.766 1 95.31 334 THR A C 1
ATOM 2554 O O . THR A 1 334 ? -9.414 19.094 19.594 1 95.31 334 THR A O 1
ATOM 2557 N N . GLU A 1 335 ? -10.172 19.078 17.516 1 96.5 335 GLU A N 1
ATOM 2558 C CA . GLU A 1 335 ? -9.016 18.375 16.969 1 96.5 335 GLU A CA 1
ATOM 2559 C C . GLU A 1 335 ? -7.738 19.203 17.141 1 96.5 335 GLU A C 1
ATOM 2561 O O . GLU A 1 335 ? -6.66 18.641 17.344 1 96.5 335 GLU A O 1
ATOM 2566 N N . ASP A 1 336 ? -7.859 20.531 17.062 1 94.81 336 ASP A N 1
ATOM 2567 C CA . ASP A 1 336 ? -6.688 21.391 17.25 1 94.81 336 ASP A CA 1
ATOM 2568 C C . ASP A 1 336 ? -6.094 21.203 18.641 1 94.81 336 ASP A C 1
ATOM 2570 O O . ASP A 1 336 ? -4.875 21.25 18.812 1 94.81 336 ASP A O 1
ATOM 2574 N N . LYS A 1 337 ? -6.953 21.016 19.656 1 96.12 337 LYS A N 1
ATOM 2575 C CA . LYS A 1 337 ? -6.488 20.766 21.016 1 96.12 337 LYS A CA 1
ATOM 2576 C C . LYS A 1 337 ? -5.77 19.422 21.094 1 96.12 337 LYS A C 1
ATOM 2578 O O . LYS A 1 337 ? -4.762 19.297 21.797 1 96.12 337 LYS A O 1
ATOM 2583 N N . LEU A 1 338 ? -6.301 18.453 20.391 1 97.69 338 LEU A N 1
ATOM 2584 C CA . LEU A 1 338 ? -5.672 17.141 20.375 1 97.69 338 LEU A CA 1
ATOM 2585 C C . LEU A 1 338 ? -4.301 17.203 19.703 1 97.69 338 LEU A C 1
ATOM 2587 O O . LEU A 1 338 ? -3.348 16.578 20.172 1 97.69 338 LEU A O 1
ATOM 2591 N N . GLU A 1 339 ? -4.254 17.906 18.562 1 97.38 339 GLU A N 1
ATOM 2592 C CA . GLU A 1 339 ? -2.986 18.062 17.859 1 97.38 339 GLU A CA 1
ATOM 2593 C C . GLU A 1 339 ? -1.921 18.688 18.75 1 97.38 339 GLU A C 1
ATOM 2595 O O . GLU A 1 339 ? -0.778 18.219 18.781 1 97.38 339 GLU A O 1
ATOM 2600 N N . LYS A 1 340 ? -2.277 19.672 19.516 1 96.06 340 LYS A N 1
ATOM 2601 C CA . LYS A 1 340 ? -1.351 20.328 20.438 1 96.06 340 LYS A CA 1
ATOM 2602 C C . LYS A 1 340 ? -0.938 19.375 21.547 1 96.06 340 LYS A C 1
ATOM 2604 O O . LYS A 1 340 ? 0.238 19.297 21.922 1 96.06 340 LYS A O 1
ATOM 2609 N N . ALA A 1 341 ? -1.893 18.641 22.078 1 97.19 341 ALA A N 1
ATOM 2610 C CA . ALA A 1 341 ? -1.638 17.734 23.188 1 97.19 341 ALA A CA 1
ATOM 2611 C C . ALA A 1 341 ? -0.665 16.625 22.797 1 97.19 341 ALA A C 1
ATOM 2613 O O . ALA A 1 341 ? 0.241 16.281 23.547 1 97.19 341 ALA A O 1
ATOM 2614 N N . VAL A 1 342 ? -0.837 16.047 21.609 1 97.06 342 VAL A N 1
ATOM 2615 C CA . VAL A 1 342 ? 0.017 14.938 21.188 1 97.06 342 VAL A CA 1
ATOM 2616 C C . VAL A 1 342 ? 1.423 15.453 20.891 1 97.06 342 VAL A C 1
ATOM 2618 O O . VAL A 1 342 ? 2.41 14.742 21.109 1 97.06 342 VAL A O 1
ATOM 2621 N N . ALA A 1 343 ? 1.503 16.641 20.328 1 95.81 343 ALA A N 1
ATOM 2622 C CA . ALA A 1 343 ? 2.803 17.25 20.031 1 95.81 343 ALA A CA 1
ATOM 2623 C C . ALA A 1 343 ? 3.6 17.453 21.328 1 95.81 343 ALA A C 1
ATOM 2625 O O . ALA A 1 343 ? 4.828 17.359 21.328 1 95.81 343 ALA A O 1
ATOM 2626 N N . GLU A 1 344 ? 2.955 17.703 22.344 1 95.81 344 GLU A N 1
ATOM 2627 C CA . GLU A 1 344 ? 3.602 17.953 23.625 1 95.81 344 GLU A CA 1
ATOM 2628 C C . GLU A 1 344 ? 3.895 16.656 24.375 1 95.81 344 GLU A C 1
ATOM 2630 O O . GLU A 1 344 ? 4.832 16.578 25.172 1 95.81 344 GLU A O 1
ATOM 2635 N N . ALA A 1 345 ? 3.15 15.648 24.078 1 96 345 ALA A N 1
ATOM 2636 C CA . ALA A 1 345 ? 3.197 14.414 24.844 1 96 345 ALA A CA 1
ATOM 2637 C C . ALA A 1 345 ? 4.344 13.516 24.391 1 96 345 ALA A C 1
ATOM 2639 O O . ALA A 1 345 ? 4.82 12.664 25.141 1 96 345 ALA A O 1
ATOM 2640 N N . MET A 1 346 ? 4.836 13.727 23.203 1 95.62 346 MET A N 1
ATOM 2641 C CA . MET A 1 346 ? 5.82 12.805 22.641 1 95.62 346 MET A CA 1
ATOM 2642 C C . MET A 1 346 ? 6.758 13.531 21.688 1 95.62 346 MET A C 1
ATOM 2644 O O . MET A 1 346 ? 6.312 14.336 20.859 1 95.62 346 MET A O 1
ATOM 2648 N N . ASP A 1 347 ? 8.039 13.297 21.875 1 96.62 347 ASP A N 1
ATOM 2649 C CA . ASP A 1 347 ? 9.008 13.773 20.891 1 96.62 347 ASP A CA 1
ATOM 2650 C C . ASP A 1 347 ? 8.852 13.039 19.562 1 96.62 347 ASP A C 1
ATOM 2652 O O . ASP A 1 347 ? 9.203 11.859 19.453 1 96.62 347 ASP A O 1
ATOM 2656 N N . LEU A 1 348 ? 8.414 13.75 18.5 1 97.19 348 LEU A N 1
ATOM 2657 C CA . LEU A 1 348 ? 8.023 13.109 17.25 1 97.19 348 LEU A CA 1
ATOM 2658 C C . LEU A 1 348 ? 9.148 13.195 16.219 1 97.19 348 LEU A C 1
ATOM 2660 O O . LEU A 1 348 ? 8.922 12.984 15.023 1 97.19 348 LEU A O 1
ATOM 2664 N N . THR A 1 349 ? 10.32 13.57 16.703 1 95.69 349 THR A N 1
ATOM 2665 C CA . THR A 1 349 ? 11.484 13.391 15.836 1 95.69 349 THR A CA 1
ATOM 2666 C C . THR A 1 349 ? 11.789 11.914 15.641 1 95.69 349 THR A C 1
ATOM 2668 O O . THR A 1 349 ? 11.398 11.078 16.453 1 95.69 349 THR A O 1
ATOM 2671 N N . PRO A 1 350 ? 12.477 11.562 14.539 1 94.19 350 PRO A N 1
ATOM 2672 C CA . PRO A 1 350 ? 12.844 10.156 14.352 1 94.19 350 PRO A CA 1
ATOM 2673 C C . PRO A 1 350 ? 13.57 9.57 15.555 1 94.19 350 PRO A C 1
ATOM 2675 O O . PRO A 1 350 ? 13.266 8.453 15.977 1 94.19 350 PRO A O 1
ATOM 2678 N N . ARG A 1 351 ? 14.469 10.281 16.141 1 94.69 351 ARG A N 1
ATOM 2679 C CA . ARG A 1 351 ? 15.172 9.828 17.328 1 94.69 351 ARG A CA 1
ATOM 2680 C C . ARG A 1 351 ? 14.219 9.711 18.516 1 94.69 351 ARG A C 1
ATOM 2682 O O . ARG A 1 351 ? 14.281 8.734 19.266 1 94.69 351 ARG A O 1
ATOM 2689 N N . GLY A 1 352 ? 13.406 10.75 18.688 1 96.75 352 GLY A N 1
ATOM 2690 C CA . GLY A 1 352 ? 12.438 10.734 19.766 1 96.75 352 GLY A CA 1
ATOM 2691 C C . GLY A 1 352 ? 11.492 9.547 19.703 1 96.75 352 GLY A C 1
ATOM 2692 O O . GLY A 1 352 ? 11.211 8.922 20.734 1 96.75 352 GLY A O 1
ATOM 2693 N N . ILE A 1 353 ? 11.016 9.211 18.547 1 97.81 353 ILE A N 1
ATOM 2694 C CA . ILE A 1 353 ? 10.102 8.086 18.344 1 97.81 353 ILE A CA 1
ATOM 2695 C C . ILE A 1 353 ? 10.805 6.781 18.719 1 97.81 353 ILE A C 1
ATOM 2697 O O . ILE A 1 353 ? 10.266 5.973 19.469 1 97.81 353 ILE A O 1
ATOM 2701 N N . ARG A 1 354 ? 12.016 6.551 18.203 1 97.25 354 ARG A N 1
ATOM 2702 C CA . ARG A 1 354 ? 12.75 5.316 18.438 1 97.25 354 ARG A CA 1
ATOM 2703 C C . ARG A 1 354 ? 13.062 5.129 19.922 1 97.25 354 ARG A C 1
ATOM 2705 O O . ARG A 1 354 ? 13.039 4.004 20.422 1 97.25 354 ARG A O 1
ATOM 2712 N N . LYS A 1 355 ? 13.359 6.262 20.562 1 97 355 LYS A N 1
ATOM 2713 C CA . LYS A 1 355 ? 13.633 6.207 21.984 1 97 355 LYS A CA 1
ATOM 2714 C C . LYS A 1 355 ? 12.367 5.883 22.781 1 97 355 LYS A C 1
ATOM 2716 O O . LYS A 1 355 ? 12.359 4.973 23.609 1 97 355 LYS A O 1
ATOM 2721 N N . HIS A 1 356 ? 11.312 6.613 22.516 1 97.56 356 HIS A N 1
ATOM 2722 C CA . HIS A 1 356 ? 10.07 6.484 23.266 1 97.56 356 HIS A CA 1
ATOM 2723 C C . HIS A 1 356 ? 9.477 5.086 23.109 1 97.56 356 HIS A C 1
ATOM 2725 O O . HIS A 1 356 ? 8.961 4.52 24.078 1 97.56 356 HIS A O 1
ATOM 2731 N N . LEU A 1 357 ? 9.547 4.555 21.922 1 98.19 357 LEU A N 1
ATOM 2732 C CA . LEU A 1 357 ? 8.922 3.266 21.625 1 98.19 357 LEU A CA 1
ATOM 2733 C C . LEU A 1 357 ? 9.953 2.141 21.719 1 98.19 357 LEU A C 1
ATOM 2735 O O . LEU A 1 357 ? 9.625 0.979 21.469 1 98.19 357 LEU A O 1
ATOM 2739 N N . ASP A 1 358 ? 11.203 2.469 22.016 1 97.44 358 ASP A N 1
ATOM 2740 C CA . ASP A 1 358 ? 12.281 1.498 22.219 1 97.44 358 ASP A CA 1
ATOM 2741 C C . ASP A 1 358 ? 12.398 0.57 21 1 97.44 358 ASP A C 1
ATOM 2743 O O . ASP A 1 358 ? 12.328 -0.652 21.141 1 97.44 358 ASP A O 1
ATOM 2747 N N . LEU A 1 359 ? 12.742 1.178 19.844 1 98.19 359 LEU A N 1
ATOM 2748 C CA . LEU A 1 359 ? 12.578 0.451 18.594 1 98.19 359 LEU A CA 1
ATOM 2749 C C . LEU A 1 359 ? 13.914 -0.125 18.125 1 98.19 359 LEU A C 1
ATOM 2751 O O . LEU A 1 359 ? 13.953 -0.898 17.156 1 98.19 359 LEU A O 1
ATOM 2755 N N . ASN A 1 360 ? 15.047 0.197 18.688 1 96.88 360 ASN A N 1
ATOM 2756 C CA . ASN A 1 360 ? 16.359 -0.292 18.234 1 96.88 360 ASN A CA 1
ATOM 2757 C C . ASN A 1 360 ? 16.641 -1.683 18.797 1 96.88 360 ASN A C 1
ATOM 2759 O O . ASN A 1 360 ? 17.641 -1.881 19.484 1 96.88 360 ASN A O 1
ATOM 2763 N N . LYS A 1 361 ? 15.758 -2.645 18.469 1 97.19 361 LYS A N 1
ATOM 2764 C CA . LYS A 1 361 ? 15.781 -4.027 18.938 1 97.19 361 LYS A CA 1
ATOM 2765 C C . LYS A 1 361 ? 15.359 -4.988 17.828 1 97.19 361 LYS A C 1
ATOM 2767 O O . LYS A 1 361 ? 14.789 -4.562 16.812 1 97.19 361 LYS A O 1
ATOM 2772 N N . PRO A 1 362 ? 15.75 -6.266 17.922 1 97.88 362 PRO A N 1
ATOM 2773 C CA . PRO A 1 362 ? 15.289 -7.266 16.969 1 97.88 362 PRO A CA 1
ATOM 2774 C C . PRO A 1 362 ? 13.852 -7.703 17.203 1 97.88 362 PRO A C 1
ATOM 2776 O O . PRO A 1 362 ? 13.609 -8.852 17.578 1 97.88 362 PRO A O 1
ATOM 2779 N N . ILE A 1 363 ? 12.852 -6.922 16.906 1 98.38 363 ILE A N 1
ATOM 2780 C CA . ILE A 1 363 ? 11.461 -7.156 17.266 1 98.38 363 ILE A CA 1
ATOM 2781 C C . ILE A 1 363 ? 10.578 -7.07 16.016 1 98.38 363 ILE A C 1
ATOM 2783 O O . ILE A 1 363 ? 9.367 -6.867 16.109 1 98.38 363 ILE A O 1
ATOM 2787 N N . TYR A 1 364 ? 11.141 -7.277 14.836 1 98.5 364 TYR A N 1
ATOM 2788 C CA . TYR A 1 364 ? 10.414 -6.863 13.641 1 98.5 364 TYR A CA 1
ATOM 2789 C C . TYR A 1 364 ? 9.82 -8.07 12.914 1 98.5 364 TYR A C 1
ATOM 2791 O O . TYR A 1 364 ? 8.734 -7.984 12.344 1 98.5 364 TYR A O 1
ATOM 2799 N N . ALA A 1 365 ? 10.406 -9.227 12.875 1 98.38 365 ALA A N 1
ATOM 2800 C CA . ALA A 1 365 ? 9.906 -10.406 12.18 1 98.38 365 ALA A CA 1
ATOM 2801 C C . ALA A 1 365 ? 8.5 -10.773 12.648 1 98.38 365 ALA A C 1
ATOM 2803 O O . ALA A 1 365 ? 7.672 -11.227 11.859 1 98.38 365 ALA A O 1
ATOM 2804 N N . ARG A 1 366 ? 8.188 -10.562 13.891 1 97.38 366 ARG A N 1
ATOM 2805 C CA . ARG A 1 366 ? 6.906 -10.914 14.492 1 97.38 366 ARG A CA 1
ATOM 2806 C C . ARG A 1 366 ? 5.793 -10.023 13.953 1 97.38 366 ARG A C 1
ATOM 2808 O O . ARG A 1 366 ? 4.609 -10.328 14.117 1 97.38 366 ARG A O 1
ATOM 2815 N N . THR A 1 367 ? 6.113 -8.883 13.312 1 98.12 367 THR A N 1
ATOM 2816 C CA . THR A 1 367 ? 5.121 -7.957 12.781 1 98.12 367 THR A CA 1
ATOM 2817 C C . THR A 1 367 ? 4.734 -8.336 11.352 1 98.12 367 THR A C 1
ATOM 2819 O O . THR A 1 367 ? 3.775 -7.793 10.797 1 98.12 367 THR A O 1
ATOM 2822 N N . SER A 1 368 ? 5.406 -9.273 10.711 1 98.06 368 SER A N 1
ATOM 2823 C CA . SER A 1 368 ? 5.363 -9.508 9.273 1 98.06 368 SER A CA 1
ATOM 2824 C C . SER A 1 368 ? 4.02 -10.094 8.852 1 98.06 368 SER A C 1
ATOM 2826 O O . SER A 1 368 ? 3.717 -10.156 7.656 1 98.06 368 SER A O 1
ATOM 2828 N N . SER A 1 369 ? 3.188 -10.555 9.766 1 97.94 369 SER A N 1
ATOM 2829 C CA . SER A 1 369 ? 1.87 -11.094 9.445 1 97.94 369 SER A CA 1
ATOM 2830 C C . SER A 1 369 ? 0.854 -10.758 10.531 1 97.94 369 SER A C 1
ATOM 2832 O O . SER A 1 369 ? 1.229 -10.43 11.656 1 97.94 369 SER A O 1
ATOM 2834 N N . TYR A 1 370 ? -0.415 -10.695 10.125 1 98.12 370 TYR A N 1
ATOM 2835 C CA . TYR A 1 370 ? -1.581 -10.523 10.984 1 98.12 370 TYR A CA 1
ATOM 2836 C C . TYR A 1 370 ? -1.619 -9.125 11.594 1 98.12 370 TYR A C 1
ATOM 2838 O O . TYR A 1 370 ? -2.111 -8.938 12.703 1 98.12 370 TYR A O 1
ATOM 2846 N N . GLY A 1 371 ? -0.944 -8.203 10.906 1 97.75 371 GLY A N 1
ATOM 2847 C CA . GLY A 1 371 ? -1.051 -6.797 11.25 1 97.75 371 GLY A CA 1
ATOM 2848 C C . GLY A 1 371 ? 0.112 -6.297 12.086 1 97.75 371 GLY A C 1
ATOM 2849 O O . GLY A 1 371 ? 0.559 -6.98 13.008 1 97.75 371 GLY A O 1
ATOM 2850 N N . HIS A 1 372 ? 0.595 -5.164 11.773 1 98.44 372 HIS A N 1
ATOM 2851 C CA . HIS A 1 372 ? 1.563 -4.473 12.617 1 98.44 372 HIS A CA 1
ATOM 2852 C C . HIS A 1 372 ? 0.888 -3.85 13.836 1 98.44 372 HIS A C 1
ATOM 2854 O O . HIS A 1 372 ? 1.559 -3.479 14.797 1 98.44 372 HIS A O 1
ATOM 2860 N N . PHE A 1 373 ? -0.383 -3.719 13.812 1 98.62 373 PHE A N 1
ATOM 2861 C CA . PHE A 1 373 ? -1.189 -3.078 14.844 1 98.62 373 PHE A CA 1
ATOM 2862 C C . PHE A 1 373 ? -2.229 -4.047 15.398 1 98.62 373 PHE A C 1
ATOM 2864 O O . PHE A 1 373 ? -2.465 -5.109 14.82 1 98.62 373 PHE A O 1
ATOM 2871 N N . GLY A 1 374 ? -2.793 -3.738 16.484 1 98 374 GLY A N 1
ATOM 2872 C CA . GLY A 1 374 ? -3.793 -4.594 17.109 1 98 374 GLY A CA 1
ATOM 2873 C C . GLY A 1 374 ? -3.197 -5.82 17.781 1 98 374 GLY A C 1
ATOM 2874 O O . GLY A 1 374 ? -3.867 -6.844 17.906 1 98 374 GLY A O 1
ATOM 2875 N N . ARG A 1 375 ? -1.917 -5.758 18.109 1 97.62 375 ARG A N 1
ATOM 2876 C CA . ARG A 1 375 ? -1.185 -6.852 18.734 1 97.62 375 ARG A CA 1
ATOM 2877 C C . ARG A 1 375 ? -0.833 -6.508 20.188 1 97.62 375 ARG A C 1
ATOM 2879 O O . ARG A 1 375 ? -0.643 -5.34 20.516 1 97.62 375 ARG A O 1
ATOM 2886 N N . THR A 1 376 ? -0.726 -7.453 20.984 1 96.81 376 THR A N 1
ATOM 2887 C CA . THR A 1 376 ? -0.398 -7.234 22.391 1 96.81 376 THR A CA 1
ATOM 2888 C C . THR A 1 376 ? 1.097 -6.984 22.562 1 96.81 376 THR A C 1
ATOM 2890 O O . THR A 1 376 ? 1.922 -7.777 22.109 1 96.81 376 THR A O 1
ATOM 2893 N N . PRO A 1 377 ? 1.388 -5.852 23.203 1 96.81 377 PRO A N 1
ATOM 2894 C CA . PRO A 1 377 ? 2.811 -5.633 23.469 1 96.81 377 PRO A CA 1
ATOM 2895 C C . PRO A 1 377 ? 3.436 -6.77 24.281 1 96.81 377 PRO A C 1
ATOM 2897 O O . PRO A 1 377 ? 2.797 -7.32 25.172 1 96.81 377 PRO A O 1
ATOM 2900 N N . ASP A 1 378 ? 4.68 -7.098 23.953 1 92.88 378 ASP A N 1
ATOM 2901 C CA . ASP A 1 378 ? 5.297 -8.195 24.688 1 92.88 378 ASP A CA 1
ATOM 2902 C C . ASP A 1 378 ? 6.484 -7.703 25.516 1 92.88 378 ASP A C 1
ATOM 2904 O O . ASP A 1 378 ? 6.852 -6.527 25.438 1 92.88 378 ASP A O 1
ATOM 2908 N N . ALA A 1 379 ? 7.047 -8.625 26.359 1 91.56 379 ALA A N 1
ATOM 2909 C CA . ALA A 1 379 ? 8.055 -8.273 27.359 1 91.56 379 ALA A CA 1
ATOM 2910 C C . ALA A 1 379 ? 9.391 -7.93 26.688 1 91.56 379 ALA A C 1
ATOM 2912 O O . ALA A 1 379 ? 10.211 -7.223 27.281 1 91.56 379 ALA A O 1
ATOM 2913 N N . GLU A 1 380 ? 9.57 -8.336 25.453 1 91.12 380 GLU A N 1
ATOM 2914 C CA . GLU A 1 380 ? 10.828 -8.094 24.75 1 91.12 380 GLU A CA 1
ATOM 2915 C C . GLU A 1 380 ? 10.789 -6.773 23.984 1 91.12 380 GLU A C 1
ATOM 2917 O O . GLU A 1 380 ? 11.789 -6.359 23.391 1 91.12 380 GLU A O 1
ATOM 2922 N N . GLY A 1 381 ? 9.648 -6.129 24.047 1 92.12 381 GLY A N 1
ATOM 2923 C CA . GLY A 1 381 ? 9.531 -4.82 23.438 1 92.12 381 GLY A CA 1
ATOM 2924 C C . GLY A 1 381 ? 8.719 -4.832 22.156 1 92.12 381 GLY A C 1
ATOM 2925 O O . GLY A 1 381 ? 8.484 -3.781 21.547 1 92.12 381 GLY A O 1
ATOM 2926 N N . GLY A 1 382 ? 8.367 -6.035 21.766 1 96.31 382 GLY A N 1
ATOM 2927 C CA . GLY A 1 382 ? 7.531 -6.121 20.578 1 96.31 382 GLY A CA 1
ATOM 2928 C C . GLY A 1 382 ? 6.207 -5.395 20.719 1 96.31 382 GLY A C 1
ATOM 2929 O O . GLY A 1 382 ? 5.598 -5.414 21.797 1 96.31 382 GLY A O 1
ATOM 2930 N N . PHE A 1 383 ? 5.844 -4.641 19.688 1 98.44 383 PHE A N 1
ATOM 2931 C CA . PHE A 1 383 ? 4.566 -3.947 19.578 1 98.44 383 PHE A CA 1
ATOM 2932 C C . PHE A 1 383 ? 4.422 -2.889 20.656 1 98.44 383 PHE A C 1
ATOM 2934 O O . PHE A 1 383 ? 3.328 -2.674 21.188 1 98.44 383 PHE A O 1
ATOM 2941 N N . SER A 1 384 ? 5.461 -2.256 21.062 1 98.38 384 SER A N 1
ATOM 2942 C CA . SER A 1 384 ? 5.441 -1.192 22.062 1 98.38 384 SER A CA 1
ATOM 2943 C C . SER A 1 384 ? 4.492 -0.071 21.656 1 98.38 384 SER A C 1
ATOM 2945 O O . SER A 1 384 ? 3.922 0.611 22.516 1 98.38 384 SER A O 1
ATOM 2947 N N . TRP A 1 385 ? 4.238 0.09 20.438 1 98.75 385 TRP A N 1
ATOM 2948 C CA . TRP A 1 385 ? 3.387 1.147 19.891 1 98.75 385 TRP A CA 1
ATOM 2949 C C . TRP A 1 385 ? 1.914 0.831 20.125 1 98.75 385 TRP A C 1
ATOM 2951 O O . TRP A 1 385 ? 1.038 1.623 19.781 1 98.75 385 TRP A O 1
ATOM 2961 N N . GLU A 1 386 ? 1.646 -0.295 20.703 1 98.81 386 GLU A N 1
ATOM 2962 C CA . GLU A 1 386 ? 0.27 -0.678 21 1 98.81 386 GLU A CA 1
ATOM 2963 C C . GLU A 1 386 ? -0.067 -0.418 22.469 1 98.81 386 GLU A C 1
ATOM 2965 O O . GLU A 1 386 ? -1.192 -0.668 22.906 1 98.81 386 GLU A O 1
ATOM 2970 N N . LYS A 1 387 ? 0.882 0.067 23.219 1 98.44 387 LYS A N 1
ATOM 2971 C CA . LYS A 1 387 ? 0.623 0.435 24.609 1 98.44 387 LYS A CA 1
ATOM 2972 C C . LYS A 1 387 ? -0.292 1.653 24.688 1 98.44 387 LYS A C 1
ATOM 2974 O O . LYS A 1 387 ? -0.395 2.428 23.734 1 98.44 387 LYS A O 1
ATOM 2979 N N . THR A 1 388 ? -0.979 1.839 25.781 1 98.44 388 THR A N 1
ATOM 2980 C CA . THR A 1 388 ? -1.858 2.98 26 1 98.44 388 THR A CA 1
ATOM 2981 C C . THR A 1 388 ? -1.424 3.766 27.234 1 98.44 388 THR A C 1
ATOM 2983 O O . THR A 1 388 ? -2.262 4.219 28.016 1 98.44 388 THR A O 1
ATOM 2986 N N . ASP A 1 389 ? -0.173 3.869 27.391 1 97.88 389 ASP A N 1
ATOM 2987 C CA . ASP A 1 389 ? 0.392 4.445 28.609 1 97.88 389 ASP A CA 1
ATOM 2988 C C . ASP A 1 389 ? 0.481 5.965 28.516 1 97.88 389 ASP A C 1
ATOM 2990 O O . ASP A 1 389 ? 0.944 6.629 29.438 1 97.88 389 ASP A O 1
ATOM 2994 N N . LEU A 1 390 ? 0.029 6.539 27.453 1 97.75 390 LEU A N 1
ATOM 2995 C CA . LEU A 1 390 ? -0.025 7.988 27.312 1 97.75 390 LEU A CA 1
ATOM 2996 C C . LEU A 1 390 ? -1.432 8.508 27.594 1 97.75 390 LEU A C 1
ATOM 2998 O O . LEU A 1 390 ? -1.639 9.719 27.703 1 97.75 390 LEU A O 1
ATOM 3002 N N . ALA A 1 391 ? -2.395 7.641 27.719 1 98.06 391 ALA A N 1
ATOM 3003 C CA . ALA A 1 391 ? -3.811 7.992 27.75 1 98.06 391 ALA A CA 1
ATOM 3004 C C . ALA A 1 391 ? -4.105 8.953 28.906 1 98.06 391 ALA A C 1
ATOM 3006 O O . ALA A 1 391 ? -4.754 9.984 28.703 1 98.06 391 ALA A O 1
ATOM 3007 N N . GLU A 1 392 ? -3.6 8.648 30.078 1 97.44 392 GLU A N 1
ATOM 3008 C CA . GLU A 1 392 ? -3.869 9.484 31.25 1 97.44 392 GLU A CA 1
ATOM 3009 C C . GLU A 1 392 ? -3.25 10.867 31.078 1 97.44 392 GLU A C 1
ATOM 3011 O O . GLU A 1 392 ? -3.869 11.875 31.438 1 97.44 392 GLU A O 1
ATOM 3016 N N . ALA A 1 393 ? -2.084 10.891 30.609 1 96.5 393 ALA A N 1
ATOM 3017 C CA . ALA A 1 393 ? -1.406 12.164 30.406 1 96.5 393 ALA A CA 1
ATOM 3018 C C . ALA A 1 393 ? -2.166 13.031 29.391 1 96.5 393 ALA A C 1
ATOM 3020 O O . ALA A 1 393 ? -2.273 14.242 29.578 1 96.5 393 ALA A O 1
ATOM 3021 N N . LEU A 1 394 ? -2.645 12.414 28.344 1 97.31 394 LEU A N 1
ATOM 3022 C CA . LEU A 1 394 ? -3.404 13.141 27.328 1 97.31 394 LEU A CA 1
ATOM 3023 C C . LEU A 1 394 ? -4.703 13.688 27.922 1 97.31 394 LEU A C 1
ATOM 3025 O O . LEU A 1 394 ? -5.09 14.828 27.641 1 97.31 394 LEU A O 1
ATOM 3029 N N . LYS A 1 395 ? -5.305 12.891 28.719 1 95.94 395 LYS A N 1
ATOM 3030 C CA . LYS A 1 395 ? -6.543 13.312 29.359 1 95.94 395 LYS A CA 1
ATOM 3031 C C . LYS A 1 395 ? -6.312 14.539 30.25 1 95.94 395 LYS A C 1
ATOM 3033 O O . LYS A 1 395 ? -7.121 15.469 30.25 1 95.94 395 LYS A O 1
ATOM 3038 N N . ARG A 1 396 ? -5.207 14.562 30.891 1 95 396 ARG A N 1
ATOM 3039 C CA . ARG A 1 396 ? -4.879 15.656 31.797 1 95 396 ARG A CA 1
ATOM 3040 C C . ARG A 1 396 ? -4.52 16.922 31.031 1 95 396 ARG A C 1
ATOM 3042 O O . A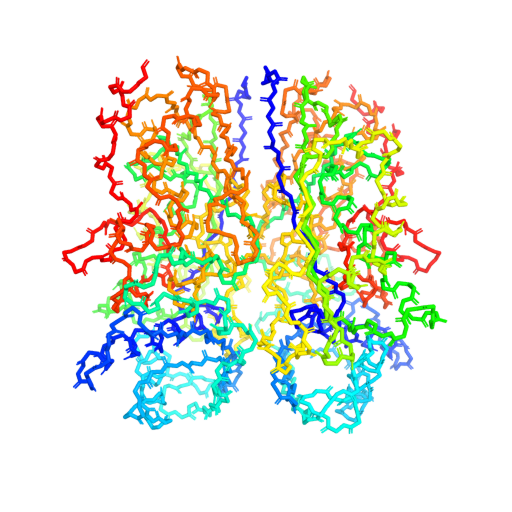RG A 1 396 ? -4.809 18.031 31.484 1 95 396 ARG A O 1
ATOM 3049 N N . ALA A 1 397 ? -3.961 16.75 29.938 1 93.56 397 ALA A N 1
ATOM 3050 C CA . ALA A 1 397 ? -3.486 17.859 29.141 1 93.56 397 ALA A CA 1
ATOM 3051 C C . ALA A 1 397 ? -4.652 18.609 28.484 1 93.56 397 ALA A C 1
ATOM 3053 O O . ALA A 1 397 ? -4.523 19.766 28.109 1 93.56 397 ALA A O 1
ATOM 3054 N N . ILE A 1 398 ? -5.777 17.938 28.344 1 91.69 398 ILE A N 1
ATOM 3055 C CA . ILE A 1 398 ? -6.918 18.5 27.625 1 91.69 398 ILE A CA 1
ATOM 3056 C C . ILE A 1 398 ? -7.926 19.062 28.625 1 91.69 398 ILE A C 1
ATOM 3058 O O . ILE A 1 398 ? -8.562 20.078 28.375 1 91.69 398 ILE A O 1
ATOM 3062 N N . MET B 1 1 ? -17.641 20.453 10.93 1 58.81 1 MET B N 1
ATOM 3063 C CA . MET B 1 1 ? -16.5 20.5 10.008 1 58.81 1 MET B CA 1
ATOM 3064 C C . MET B 1 1 ? -15.344 21.297 10.602 1 58.81 1 MET B C 1
ATOM 3066 O O . MET B 1 1 ? -15.562 22.266 11.328 1 58.81 1 MET B O 1
ATOM 3070 N N . ARG B 1 2 ? -14.188 20.828 10.438 1 75.38 2 ARG B N 1
ATOM 3071 C CA . ARG B 1 2 ? -13.023 21.516 11.008 1 75.38 2 ARG B CA 1
ATOM 3072 C C . ARG B 1 2 ? -12.812 22.875 10.336 1 75.38 2 ARG B C 1
ATOM 3074 O O . ARG B 1 2 ? -12.844 22.984 9.109 1 75.38 2 ARG B O 1
ATOM 3081 N N . ALA B 1 3 ? -12.633 23.797 11.125 1 81.5 3 ALA B N 1
ATOM 3082 C CA . ALA B 1 3 ? -12.508 25.172 10.633 1 81.5 3 ALA B CA 1
ATOM 3083 C C . ALA B 1 3 ? -11.195 25.359 9.875 1 81.5 3 ALA B C 1
ATOM 3085 O O . ALA B 1 3 ? -11.18 25.953 8.797 1 81.5 3 ALA B O 1
ATOM 3086 N N . SER B 1 4 ? -10.109 24.797 10.414 1 93.75 4 SER B N 1
ATOM 3087 C CA . SER B 1 4 ? -8.789 24.969 9.812 1 93.75 4 SER B CA 1
ATOM 3088 C C . SER B 1 4 ? -7.891 23.766 10.109 1 93.75 4 SER B C 1
ATOM 3090 O O . SER B 1 4 ? -7.836 23.297 11.242 1 93.75 4 SER B O 1
ATOM 3092 N N . TYR B 1 5 ? -7.293 23.219 9.039 1 95.19 5 TYR B N 1
ATOM 3093 C CA . TYR B 1 5 ? -6.359 22.109 9.242 1 95.19 5 TYR B CA 1
ATOM 3094 C C . TYR B 1 5 ? -5.375 22 8.086 1 95.19 5 TYR B C 1
ATOM 3096 O O . TYR B 1 5 ? -5.562 22.641 7.043 1 95.19 5 TYR B O 1
ATOM 3104 N N . LEU B 1 6 ? -4.305 21.297 8.273 1 96.88 6 LEU B N 1
ATOM 3105 C CA . LEU B 1 6 ? -3.297 21 7.262 1 96.88 6 LEU B CA 1
ATOM 3106 C C . LEU B 1 6 ? -3.385 19.547 6.828 1 96.88 6 LEU B C 1
ATOM 3108 O O . LEU B 1 6 ? -3.633 18.656 7.656 1 96.88 6 LEU B O 1
ATOM 3112 N N . PHE B 1 7 ? -3.23 19.281 5.559 1 97.88 7 PHE B N 1
ATOM 3113 C CA . PHE B 1 7 ? -3.162 17.938 5.023 1 97.88 7 PHE B CA 1
ATOM 3114 C C . PHE B 1 7 ? -2.045 17.812 3.996 1 97.88 7 PHE B C 1
ATOM 3116 O O . PHE B 1 7 ? -1.827 18.734 3.199 1 97.88 7 PHE B O 1
ATOM 3123 N N . THR B 1 8 ? -1.301 16.719 4.086 1 98.19 8 THR B N 1
ATOM 3124 C CA . THR B 1 8 ? -0.104 16.562 3.268 1 98.19 8 THR B CA 1
ATOM 3125 C C . THR B 1 8 ? -0.225 15.344 2.361 1 98.19 8 THR B C 1
ATOM 3127 O O . THR B 1 8 ? -0.765 14.312 2.77 1 98.19 8 THR B O 1
ATOM 3130 N N . SER B 1 9 ? 0.191 15.406 1.116 1 98.44 9 SER B N 1
ATOM 3131 C CA . SER B 1 9 ? 0.373 14.273 0.223 1 98.44 9 SER B CA 1
ATOM 3132 C C . SER B 1 9 ? 1.748 14.297 -0.435 1 98.44 9 SER B C 1
ATOM 3134 O O . SER B 1 9 ? 2.365 15.359 -0.551 1 98.44 9 SER B O 1
ATOM 3136 N N . GLU B 1 10 ? 2.17 13.133 -0.806 1 97.81 10 GLU B N 1
ATOM 3137 C CA . GLU B 1 10 ? 3.467 12.961 -1.452 1 97.81 10 GLU B CA 1
ATOM 3138 C C . GLU B 1 10 ? 3.318 12.281 -2.812 1 97.81 10 GLU B C 1
ATOM 3140 O O . GLU B 1 10 ? 2.465 11.406 -2.986 1 97.81 10 GLU B O 1
ATOM 3145 N N . SER B 1 11 ? 4.133 12.68 -3.752 1 98.31 11 SER B N 1
ATOM 3146 C CA . SER B 1 11 ? 4.277 12.023 -5.047 1 98.31 11 SER B CA 1
ATOM 3147 C C . SER B 1 11 ? 5.734 11.664 -5.324 1 98.31 11 SER B C 1
ATOM 3149 O O . SER B 1 11 ? 6.641 12.156 -4.648 1 98.31 11 SER B O 1
ATOM 3151 N N . VAL B 1 12 ? 5.945 10.773 -6.215 1 98.5 12 VAL B N 1
ATOM 3152 C CA . VAL B 1 12 ? 7.273 10.406 -6.691 1 98.5 12 VAL B CA 1
ATOM 3153 C C . VAL B 1 12 ? 7.289 10.383 -8.219 1 98.5 12 VAL B C 1
ATOM 3155 O O . VAL B 1 12 ? 6.262 10.141 -8.852 1 98.5 12 VAL B O 1
ATOM 3158 N N . SER B 1 13 ? 8.422 10.711 -8.766 1 98.69 13 SER B N 1
ATOM 3159 C CA . SER B 1 13 ? 8.539 10.805 -10.211 1 98.69 13 SER B CA 1
ATOM 3160 C C . SER B 1 13 ? 8.664 9.422 -10.852 1 98.69 13 SER B C 1
ATOM 3162 O O . SER B 1 13 ? 8.75 8.414 -10.148 1 98.69 13 SER B O 1
ATOM 3164 N N . GLU B 1 14 ? 8.68 9.391 -12.172 1 98.75 14 GLU B N 1
ATOM 3165 C CA . GLU B 1 14 ? 8.836 8.172 -12.961 1 98.75 14 GLU B CA 1
ATOM 3166 C C . GLU B 1 14 ? 10.203 7.535 -12.711 1 98.75 14 GLU B C 1
ATOM 3168 O O . GLU B 1 14 ? 10.391 6.344 -12.977 1 98.75 14 GLU B O 1
ATOM 3173 N N . GLY B 1 15 ? 11.133 8.305 -12.188 1 98.75 15 GLY B N 1
ATOM 3174 C CA . GLY B 1 15 ? 12.477 7.793 -11.977 1 98.75 15 GLY B CA 1
ATOM 3175 C C . GLY B 1 15 ? 12.656 7.148 -10.609 1 98.75 15 GLY B C 1
ATOM 3176 O O . GLY B 1 15 ? 13.68 6.52 -10.352 1 98.75 15 GLY B O 1
ATOM 3177 N N . HIS B 1 16 ? 11.656 7.438 -9.695 1 98.44 16 HIS B N 1
ATOM 3178 C CA . HIS B 1 16 ? 11.719 6.754 -8.406 1 98.44 16 HIS B CA 1
ATOM 3179 C C . HIS B 1 16 ? 11.812 5.242 -8.594 1 98.44 16 HIS B C 1
ATOM 3181 O O . HIS B 1 16 ? 11.133 4.676 -9.453 1 98.44 16 HIS B O 1
ATOM 3187 N N . PRO B 1 17 ? 12.633 4.555 -7.828 1 98.19 17 PRO B N 1
ATOM 3188 C CA . PRO B 1 17 ? 12.898 3.135 -8.086 1 98.19 17 PRO B CA 1
ATOM 3189 C C . PRO B 1 17 ? 11.617 2.299 -8.125 1 98.19 17 PRO B C 1
ATOM 3191 O O . PRO B 1 17 ? 11.477 1.42 -8.977 1 98.19 17 PRO B O 1
ATOM 3194 N N . ASP B 1 18 ? 10.711 2.539 -7.184 1 98.56 18 ASP B N 1
ATOM 3195 C CA . ASP B 1 18 ? 9.453 1.798 -7.199 1 98.56 18 ASP B CA 1
ATOM 3196 C C . ASP B 1 18 ? 8.672 2.062 -8.492 1 98.56 18 ASP B C 1
ATOM 3198 O O . ASP B 1 18 ? 8.023 1.165 -9.023 1 98.56 18 ASP B O 1
ATOM 3202 N N . LYS B 1 19 ? 8.695 3.316 -8.953 1 98.81 19 LYS B N 1
ATOM 3203 C CA . LYS B 1 19 ? 7.969 3.656 -10.172 1 98.81 19 LYS B CA 1
ATOM 3204 C C . LYS B 1 19 ? 8.672 3.1 -11.406 1 98.81 19 LYS B C 1
ATOM 3206 O O . LYS B 1 19 ? 8.023 2.732 -12.383 1 98.81 19 LYS B O 1
ATOM 3211 N N . VAL B 1 20 ? 10.031 3.018 -11.359 1 98.94 20 VAL B N 1
ATOM 3212 C CA . VAL B 1 20 ? 10.758 2.314 -12.414 1 98.94 20 VAL B CA 1
ATOM 3213 C C . VAL B 1 20 ? 10.227 0.888 -12.539 1 98.94 20 VAL B C 1
ATOM 3215 O O . VAL B 1 20 ? 9.977 0.413 -13.656 1 98.94 20 VAL B O 1
ATOM 3218 N N . CYS B 1 21 ? 10.031 0.256 -11.422 1 98.94 21 CYS B N 1
ATOM 3219 C CA . CYS B 1 21 ? 9.516 -1.108 -11.414 1 98.94 21 CYS B CA 1
ATOM 3220 C C . CYS B 1 21 ? 8.078 -1.155 -11.93 1 98.94 21 CYS B C 1
ATOM 3222 O O . CYS B 1 21 ? 7.723 -2.051 -12.695 1 98.94 21 CYS B O 1
ATOM 3224 N N . ASP B 1 22 ? 7.242 -0.17 -11.508 1 98.88 22 ASP B N 1
ATOM 3225 C CA . ASP B 1 22 ? 5.887 -0.087 -12.047 1 98.88 22 ASP B CA 1
ATOM 3226 C C . ASP B 1 22 ? 5.902 0.038 -13.562 1 98.88 22 ASP B C 1
ATOM 3228 O O . ASP B 1 22 ? 5.137 -0.634 -14.258 1 98.88 22 ASP B O 1
ATOM 3232 N N . ARG B 1 23 ? 6.766 0.912 -14.062 1 98.88 23 ARG B N 1
ATOM 3233 C CA . ARG B 1 23 ? 6.871 1.166 -15.5 1 98.88 23 ARG B CA 1
ATOM 3234 C C . ARG B 1 23 ? 7.258 -0.102 -16.25 1 98.88 23 ARG B C 1
ATOM 3236 O O . ARG B 1 23 ? 6.617 -0.465 -17.234 1 98.88 23 ARG B O 1
ATOM 3243 N N . ILE B 1 24 ? 8.227 -0.761 -15.766 1 98.94 24 ILE B N 1
ATOM 3244 C CA . ILE B 1 24 ? 8.711 -1.981 -16.406 1 98.94 24 ILE B CA 1
ATOM 3245 C C . ILE B 1 24 ? 7.594 -3.023 -16.422 1 98.94 24 ILE B C 1
ATOM 3247 O O . ILE B 1 24 ? 7.289 -3.596 -17.484 1 98.94 24 ILE B O 1
ATOM 3251 N N . SER B 1 25 ? 6.961 -3.256 -15.344 1 98.88 25 SER B N 1
ATOM 3252 C CA . SER B 1 25 ? 5.898 -4.25 -15.234 1 98.88 25 SER B CA 1
ATOM 3253 C C . SER B 1 25 ? 4.746 -3.932 -16.188 1 98.88 25 SER B C 1
ATOM 3255 O O . SER B 1 25 ? 4.242 -4.82 -16.875 1 98.88 25 SER B O 1
ATOM 3257 N N . ASP B 1 26 ? 4.355 -2.701 -16.203 1 98.81 26 ASP B N 1
ATOM 3258 C CA . ASP B 1 26 ? 3.215 -2.328 -17.047 1 98.81 26 ASP B CA 1
ATOM 3259 C C . ASP B 1 26 ? 3.586 -2.352 -18.531 1 98.81 26 ASP B C 1
ATOM 3261 O O . ASP B 1 26 ? 2.74 -2.631 -19.375 1 98.81 26 ASP B O 1
ATOM 3265 N N . GLU B 1 27 ? 4.84 -2.027 -18.844 1 98.75 27 GLU B N 1
ATOM 3266 C CA . GLU B 1 27 ? 5.285 -2.164 -20.234 1 98.75 27 GLU B CA 1
ATOM 3267 C C . GLU B 1 27 ? 5.156 -3.607 -20.719 1 98.75 27 GLU B C 1
ATOM 3269 O O . GLU B 1 27 ? 4.848 -3.852 -21.891 1 98.75 27 GLU B O 1
ATOM 3274 N N . ILE B 1 28 ? 5.414 -4.508 -19.828 1 98.38 28 ILE B N 1
ATOM 3275 C CA . ILE B 1 28 ? 5.293 -5.922 -20.188 1 98.38 28 ILE B CA 1
ATOM 3276 C C . ILE B 1 28 ? 3.822 -6.281 -20.375 1 98.38 28 ILE B C 1
ATOM 3278 O O . ILE B 1 28 ? 3.469 -6.988 -21.328 1 98.38 28 ILE B O 1
ATOM 3282 N N . VAL B 1 29 ? 2.945 -5.805 -19.5 1 98.12 29 VAL B N 1
ATOM 3283 C CA . VAL B 1 29 ? 1.513 -6.012 -19.688 1 98.12 29 VAL B CA 1
ATOM 3284 C C . VAL B 1 29 ? 1.091 -5.492 -21.062 1 98.12 29 VAL B C 1
ATOM 3286 O O . VAL B 1 29 ? 0.414 -6.191 -21.812 1 98.12 29 VAL B O 1
ATOM 3289 N N . ASP B 1 30 ? 1.504 -4.293 -21.375 1 98.25 30 ASP B N 1
ATOM 3290 C CA . ASP B 1 30 ? 1.167 -3.688 -22.656 1 98.25 30 ASP B CA 1
ATOM 3291 C C . ASP B 1 30 ? 1.709 -4.523 -23.812 1 98.25 30 ASP B C 1
ATOM 3293 O O . ASP B 1 30 ? 1.06 -4.645 -24.859 1 98.25 30 ASP B O 1
ATOM 3297 N N . LEU B 1 31 ? 2.922 -5.02 -23.625 1 98.06 31 LEU B N 1
ATOM 3298 C CA . LEU B 1 31 ? 3.531 -5.855 -24.656 1 98.06 31 LEU B CA 1
ATOM 3299 C C . LEU B 1 31 ? 2.625 -7.031 -25.016 1 98.06 31 LEU B C 1
ATOM 3301 O O . LEU B 1 31 ? 2.396 -7.312 -26.188 1 98.06 31 LEU B O 1
ATOM 3305 N N . PHE B 1 32 ? 2.074 -7.727 -24 1 97.06 32 PHE B N 1
ATOM 3306 C CA . PHE B 1 32 ? 1.216 -8.883 -24.234 1 97.06 32 PHE B CA 1
ATOM 3307 C C . PHE B 1 32 ? -0.072 -8.461 -24.938 1 97.06 32 PHE B C 1
ATOM 3309 O O . PHE B 1 32 ? -0.564 -9.172 -25.812 1 97.06 32 PHE B O 1
ATOM 3316 N N . PHE B 1 33 ? -0.581 -7.328 -24.594 1 97.25 33 PHE B N 1
ATOM 3317 C CA . PHE B 1 33 ? -1.812 -6.863 -25.219 1 97.25 33 PHE B CA 1
ATOM 3318 C C . PHE B 1 33 ? -1.549 -6.383 -26.641 1 97.25 33 PHE B C 1
ATOM 3320 O O . PHE B 1 33 ? -2.439 -6.43 -27.5 1 97.25 33 PHE B O 1
ATOM 3327 N N . ARG B 1 34 ? -0.368 -5.859 -26.891 1 97 34 ARG B N 1
ATOM 3328 C CA . ARG B 1 34 ? -0.019 -5.422 -28.234 1 97 34 ARG B CA 1
ATOM 3329 C C . ARG B 1 34 ? 0.237 -6.617 -29.156 1 97 34 ARG B C 1
ATOM 3331 O O . ARG B 1 34 ? -0.214 -6.637 -30.297 1 97 34 ARG B O 1
ATOM 3338 N N . GLU B 1 35 ? 0.89 -7.652 -28.703 1 96.69 35 GLU B N 1
ATOM 3339 C CA . GLU B 1 35 ? 1.339 -8.773 -29.516 1 96.69 35 GLU B CA 1
ATOM 3340 C C . GLU B 1 35 ? 0.266 -9.859 -29.594 1 96.69 35 GLU B C 1
ATOM 3342 O O . GLU B 1 35 ? 0.197 -10.594 -30.578 1 96.69 35 GLU B O 1
ATOM 3347 N N . GLY B 1 36 ? -0.575 -9.922 -28.594 1 95.44 36 GLY B N 1
ATOM 3348 C CA . GLY B 1 36 ? -1.61 -10.938 -28.562 1 95.44 36 GLY B CA 1
ATOM 3349 C C . GLY B 1 36 ? -2.479 -10.953 -29.797 1 95.44 36 GLY B C 1
ATOM 3350 O O . GLY B 1 36 ? -2.521 -11.945 -30.531 1 95.44 36 GLY B O 1
ATOM 3351 N N . PRO B 1 37 ? -3.08 -9.875 -30.047 1 95.5 37 PRO B N 1
ATOM 3352 C CA . PRO B 1 37 ? -3.939 -9.812 -31.234 1 95.5 37 PRO B CA 1
ATOM 3353 C C . PRO B 1 37 ? -3.182 -10.102 -32.531 1 95.5 37 PRO B C 1
ATOM 3355 O O . PRO B 1 37 ? -3.73 -10.719 -33.438 1 95.5 37 PRO B O 1
ATOM 3358 N N . LYS B 1 38 ? -1.957 -9.719 -32.625 1 95.62 38 LYS B N 1
ATOM 3359 C CA . LYS B 1 38 ? -1.147 -9.992 -33.812 1 95.62 38 LYS B CA 1
ATOM 3360 C C . LYS B 1 38 ? -0.951 -11.492 -34 1 95.62 38 LYS B C 1
ATOM 3362 O O . LYS B 1 38 ? -0.81 -11.969 -35.125 1 95.62 38 LYS B O 1
ATOM 3367 N N . ALA B 1 39 ? -0.922 -12.148 -32.938 1 95.38 39 ALA B N 1
ATOM 3368 C CA . ALA B 1 39 ? -0.704 -13.594 -32.969 1 95.38 39 ALA B CA 1
ATOM 3369 C C . ALA B 1 39 ? -2.031 -14.344 -33 1 95.38 39 ALA B C 1
ATOM 3371 O O . ALA B 1 39 ? -2.059 -15.57 -32.844 1 95.38 39 ALA B O 1
ATOM 3372 N N . GLY B 1 40 ? -3.123 -13.641 -33.062 1 94.38 40 GLY B N 1
ATOM 3373 C CA . GLY B 1 40 ? -4.434 -14.25 -33.188 1 94.38 40 GLY B CA 1
ATOM 3374 C C . GLY B 1 40 ? -5.055 -14.578 -31.828 1 94.38 40 GLY B C 1
ATOM 3375 O O . GLY B 1 40 ? -6.043 -15.32 -31.766 1 94.38 40 GLY B O 1
ATOM 3376 N N . ILE B 1 41 ? -4.469 -14.062 -30.812 1 93.75 41 ILE B N 1
ATOM 3377 C CA . ILE B 1 41 ? -5.008 -14.312 -29.484 1 93.75 41 ILE B CA 1
ATOM 3378 C C . ILE B 1 41 ? -6.031 -13.234 -29.125 1 93.75 41 ILE B C 1
ATOM 3380 O O . ILE B 1 41 ? -5.758 -12.039 -29.266 1 93.75 41 ILE B O 1
ATOM 3384 N N . ASP B 1 42 ? -7.203 -13.68 -28.688 1 94.5 42 ASP B N 1
ATOM 3385 C CA . ASP B 1 42 ? -8.227 -12.758 -28.188 1 94.5 42 ASP B CA 1
ATOM 3386 C C . ASP B 1 42 ? -7.711 -11.977 -26.984 1 94.5 42 ASP B C 1
ATOM 3388 O O . ASP B 1 42 ? -7.246 -12.57 -26 1 94.5 42 ASP B O 1
ATOM 3392 N N . PRO B 1 43 ? -7.805 -10.688 -27.031 1 94.69 43 PRO B N 1
ATOM 3393 C CA . PRO B 1 43 ? -7.355 -9.891 -25.891 1 94.69 43 PRO B CA 1
ATOM 3394 C C . PRO B 1 43 ? -8 -10.32 -24.578 1 94.69 43 PRO B C 1
ATOM 3396 O O . PRO B 1 43 ? -7.402 -10.164 -23.516 1 94.69 43 PRO B O 1
ATOM 3399 N N . TRP B 1 44 ? -9.125 -10.898 -24.641 1 94 44 TRP B N 1
ATOM 3400 C CA . TRP B 1 44 ? -9.852 -11.352 -23.453 1 94 44 TRP B CA 1
ATOM 3401 C C . TRP B 1 44 ? -9.172 -12.555 -22.828 1 94 44 TRP B C 1
ATOM 3403 O O . TRP B 1 44 ? -9.43 -12.891 -21.672 1 94 44 TRP B O 1
ATOM 3413 N N . ALA B 1 45 ? -8.266 -13.172 -23.5 1 91.5 45 ALA B N 1
ATOM 3414 C CA . ALA B 1 45 ? -7.598 -14.383 -23.031 1 91.5 45 ALA B CA 1
ATOM 3415 C C . ALA B 1 45 ? -6.211 -14.07 -22.484 1 91.5 45 ALA B C 1
ATOM 3417 O O . ALA B 1 45 ? -5.551 -14.938 -21.906 1 91.5 45 ALA B O 1
ATOM 3418 N N . ILE B 1 46 ? -5.801 -12.812 -22.656 1 93.69 46 ILE B N 1
ATOM 3419 C CA . ILE B 1 46 ? -4.484 -12.406 -22.188 1 93.69 46 ILE B CA 1
ATOM 3420 C C . ILE B 1 46 ? -4.48 -12.352 -20.656 1 93.69 46 ILE B C 1
ATOM 3422 O O . ILE B 1 46 ? -5.434 -11.867 -20.047 1 93.69 46 ILE B O 1
ATOM 3426 N N . ARG B 1 47 ? -3.502 -12.938 -20.047 1 93.69 47 ARG B N 1
ATOM 3427 C CA . ARG B 1 47 ? -3.25 -12.859 -18.609 1 93.69 47 ARG B CA 1
ATOM 3428 C C . ARG B 1 47 ? -1.821 -12.406 -18.328 1 93.69 47 ARG B C 1
ATOM 3430 O O . ARG B 1 47 ? -0.884 -12.844 -19 1 93.69 47 ARG B O 1
ATOM 3437 N N . ALA B 1 48 ? -1.726 -11.516 -17.438 1 94.88 48 ALA B N 1
ATOM 3438 C CA . ALA B 1 48 ? -0.39 -11.062 -17.062 1 94.88 48 ALA B CA 1
ATOM 3439 C C . ALA B 1 48 ? -0.378 -10.555 -15.617 1 94.88 48 ALA B C 1
ATOM 3441 O O . ALA B 1 48 ? -1.243 -9.766 -15.227 1 94.88 48 ALA B O 1
ATOM 3442 N N . ALA B 1 49 ? 0.461 -11 -14.789 1 95.5 49 ALA B N 1
ATOM 3443 C CA . ALA B 1 49 ? 0.895 -10.484 -13.492 1 95.5 49 ALA B CA 1
ATOM 3444 C C . ALA B 1 49 ? 2.418 -10.453 -13.398 1 95.5 49 ALA B C 1
ATOM 3446 O O . ALA B 1 49 ? 3.055 -11.492 -13.195 1 95.5 49 ALA B O 1
ATOM 3447 N N . CYS B 1 50 ? 2.961 -9.312 -13.609 1 97.19 50 CYS B N 1
ATOM 3448 C CA . CYS B 1 50 ? 4.41 -9.133 -13.672 1 97.19 50 CYS B CA 1
ATOM 3449 C C . CYS B 1 50 ? 4.902 -8.258 -12.531 1 97.19 50 CYS B C 1
ATOM 3451 O O . CYS B 1 50 ? 4.344 -7.188 -12.281 1 97.19 50 CYS B O 1
ATOM 3453 N N . GLU B 1 51 ? 5.82 -8.742 -11.844 1 98.31 51 GLU B N 1
ATOM 3454 C CA . GLU B 1 51 ? 6.461 -8.055 -10.734 1 98.31 51 GLU B CA 1
ATOM 3455 C C . GLU B 1 51 ? 7.938 -7.781 -11.023 1 98.31 51 GLU B C 1
ATOM 3457 O O . GLU B 1 51 ? 8.617 -8.609 -11.633 1 98.31 51 GLU B O 1
ATOM 3462 N N . THR B 1 52 ? 8.391 -6.656 -10.602 1 98.88 52 THR B N 1
ATOM 3463 C CA . THR B 1 52 ? 9.766 -6.258 -10.867 1 98.88 52 THR B CA 1
ATOM 3464 C C . THR B 1 52 ? 10.461 -5.809 -9.586 1 98.88 52 THR B C 1
ATOM 3466 O O . THR B 1 52 ? 9.859 -5.129 -8.758 1 98.88 52 THR B O 1
ATOM 3469 N N . LEU B 1 53 ? 11.625 -6.246 -9.344 1 98.88 53 LEU B N 1
ATOM 3470 C CA . LEU B 1 53 ? 12.586 -5.719 -8.383 1 98.88 53 LEU B CA 1
ATOM 3471 C C . LEU B 1 53 ? 13.766 -5.074 -9.094 1 98.88 53 LEU B C 1
ATOM 3473 O O . LEU B 1 53 ? 14.344 -5.668 -10.008 1 98.88 53 LEU B O 1
ATOM 3477 N N . ALA B 1 54 ? 14.062 -3.84 -8.781 1 98.81 54 ALA B N 1
ATOM 3478 C CA . ALA B 1 54 ? 15.219 -3.156 -9.352 1 98.81 54 ALA B CA 1
ATOM 3479 C C . ALA B 1 54 ? 16.172 -2.666 -8.258 1 98.81 54 ALA B C 1
ATOM 3481 O O . ALA B 1 54 ? 15.719 -2.145 -7.234 1 98.81 54 ALA B O 1
ATOM 3482 N N . THR B 1 55 ? 17.359 -2.896 -8.391 1 98 55 THR B N 1
ATOM 3483 C CA . THR B 1 55 ? 18.438 -2.42 -7.523 1 98 55 THR B CA 1
ATOM 3484 C C . THR B 1 55 ? 19.656 -2.029 -8.336 1 98 55 THR B C 1
ATOM 3486 O O . THR B 1 55 ? 19.562 -1.832 -9.555 1 98 55 THR B O 1
ATOM 3489 N N . THR B 1 56 ? 20.828 -1.722 -7.707 1 96.38 56 THR B N 1
ATOM 3490 C CA . THR B 1 56 ? 22.016 -1.238 -8.406 1 96.38 56 THR B CA 1
ATOM 3491 C C . THR B 1 56 ? 22.344 -2.125 -9.602 1 96.38 56 THR B C 1
ATOM 3493 O O . THR B 1 56 ? 22.812 -3.254 -9.438 1 96.38 56 THR B O 1
ATOM 3496 N N . ASN B 1 57 ? 22.016 -1.622 -10.75 1 96.56 57 ASN B N 1
ATOM 3497 C CA . ASN B 1 57 ? 22.266 -2.111 -12.102 1 96.56 57 ASN B CA 1
ATOM 3498 C C . ASN B 1 57 ? 21.703 -3.518 -12.305 1 96.56 57 ASN B C 1
ATOM 3500 O O . ASN B 1 57 ? 22.312 -4.332 -13.008 1 96.56 57 ASN B O 1
ATOM 3504 N N . LYS B 1 58 ? 20.656 -3.869 -11.633 1 98.19 58 LYS B N 1
ATOM 3505 C CA . LYS B 1 58 ? 20 -5.168 -11.695 1 98.19 58 LYS B CA 1
ATOM 3506 C C . LYS B 1 58 ? 18.484 -5.008 -11.742 1 98.19 58 LYS B C 1
ATOM 3508 O O . LYS B 1 58 ? 17.922 -4.184 -11.023 1 98.19 58 LYS B O 1
ATOM 3513 N N . VAL B 1 59 ? 17.859 -5.707 -12.664 1 98.81 59 VAL B N 1
ATOM 3514 C CA . VAL B 1 59 ? 16.406 -5.801 -12.75 1 98.81 59 VAL B CA 1
ATOM 3515 C C . VAL B 1 59 ? 15.977 -7.266 -12.758 1 98.81 59 VAL B C 1
ATOM 3517 O O . VAL B 1 59 ? 16.453 -8.055 -13.57 1 98.81 59 VAL B O 1
ATOM 3520 N N . VAL B 1 60 ? 15.148 -7.645 -11.82 1 98.88 60 VAL B N 1
ATOM 3521 C CA . VAL B 1 60 ? 14.586 -8.992 -11.773 1 98.88 60 VAL B CA 1
ATOM 3522 C C . VAL B 1 60 ? 13.078 -8.938 -12.023 1 98.88 60 VAL B C 1
ATOM 3524 O O . VAL B 1 60 ? 12.359 -8.234 -11.312 1 98.88 60 VAL B O 1
ATOM 3527 N N . ILE B 1 61 ? 12.656 -9.602 -13.031 1 98.75 61 ILE B N 1
ATOM 3528 C CA . ILE B 1 61 ? 11.242 -9.664 -13.398 1 98.75 61 ILE B CA 1
ATOM 3529 C C . ILE B 1 61 ? 10.703 -11.07 -13.156 1 98.75 61 ILE B C 1
ATOM 3531 O O . ILE B 1 61 ? 11.305 -12.055 -13.594 1 98.75 61 ILE B O 1
ATOM 3535 N N . ALA B 1 62 ? 9.594 -11.148 -12.398 1 98.31 62 ALA B N 1
ATOM 3536 C CA . ALA B 1 62 ? 8.969 -12.438 -12.102 1 98.31 62 ALA B CA 1
ATOM 3537 C C . ALA B 1 62 ? 7.445 -12.344 -12.219 1 98.31 62 ALA B C 1
ATOM 3539 O O . ALA B 1 62 ? 6.891 -11.25 -12.305 1 98.31 62 ALA B O 1
ATOM 3540 N N . GLY B 1 63 ? 6.793 -13.422 -12.25 1 96.25 63 GLY B N 1
ATOM 3541 C CA . GLY B 1 63 ? 5.34 -13.453 -12.289 1 96.25 63 GLY B CA 1
ATOM 3542 C C . GLY B 1 63 ? 4.789 -14.453 -13.289 1 96.25 63 GLY B C 1
ATOM 3543 O O . GLY B 1 63 ? 5.48 -15.398 -13.68 1 96.25 63 GLY B O 1
ATOM 3544 N N . GLU B 1 64 ? 3.531 -14.305 -13.578 1 93.06 64 GLU B N 1
ATOM 3545 C CA . GLU B 1 64 ? 2.814 -15.258 -14.422 1 93.06 64 GLU B CA 1
ATOM 3546 C C . GLU B 1 64 ? 2.191 -14.562 -15.633 1 93.06 64 GLU B C 1
ATOM 3548 O O . GLU B 1 64 ? 1.591 -13.5 -15.5 1 93.06 64 GLU B O 1
ATOM 3553 N N . THR B 1 65 ? 2.393 -15.172 -16.75 1 93.06 65 THR B N 1
ATOM 3554 C CA . THR B 1 65 ? 1.818 -14.602 -17.953 1 93.06 65 THR B CA 1
ATOM 3555 C C . THR B 1 65 ? 1.204 -15.695 -18.828 1 93.06 65 THR B C 1
ATOM 3557 O O . THR B 1 65 ? 1.571 -16.859 -18.719 1 93.06 65 THR B O 1
ATOM 3560 N N . ARG B 1 66 ? 0.255 -15.391 -19.516 1 89.75 66 ARG B N 1
ATOM 3561 C CA . ARG B 1 66 ? -0.359 -16.172 -20.594 1 89.75 66 ARG B CA 1
ATOM 3562 C C . ARG B 1 66 ? -0.587 -15.305 -21.828 1 89.75 66 ARG B C 1
ATOM 3564 O O . ARG B 1 66 ? -1.333 -14.32 -21.781 1 89.75 66 ARG B O 1
ATOM 3571 N N . GLY B 1 67 ? 0.056 -15.562 -22.844 1 87.69 67 GLY B N 1
ATOM 3572 C CA . GLY B 1 67 ? 0.008 -14.828 -24.109 1 87.69 67 GLY B CA 1
ATOM 3573 C C . GLY B 1 67 ? 0.703 -15.555 -25.25 1 87.69 67 GLY B C 1
ATOM 3574 O O . GLY B 1 67 ? 0.931 -16.766 -25.172 1 87.69 67 GLY B O 1
ATOM 3575 N N . PRO B 1 68 ? 0.944 -14.812 -26.297 1 89.62 68 PRO B N 1
ATOM 3576 C CA . PRO B 1 68 ? 1.516 -15.484 -27.453 1 89.62 68 PRO B CA 1
ATOM 3577 C C . PRO B 1 68 ? 2.951 -15.945 -27.234 1 89.62 68 PRO B C 1
ATOM 3579 O O . PRO B 1 68 ? 3.729 -15.258 -26.562 1 89.62 68 PRO B O 1
ATOM 3582 N N . ALA B 1 69 ? 3.256 -17.016 -27.812 1 87.69 69 ALA B N 1
ATOM 3583 C CA . ALA B 1 69 ? 4.598 -17.578 -27.719 1 87.69 69 ALA B CA 1
ATOM 3584 C C . ALA B 1 69 ? 5.625 -16.672 -28.391 1 87.69 69 ALA B C 1
ATOM 3586 O O . ALA B 1 69 ? 6.828 -16.812 -28.156 1 87.69 69 ALA B O 1
ATOM 3587 N N . SER B 1 70 ? 5.09 -15.828 -29.203 1 89.81 70 SER B N 1
ATOM 3588 C CA . SER B 1 70 ? 5.984 -14.938 -29.938 1 89.81 70 SER B CA 1
ATOM 3589 C C . SER B 1 70 ? 6.645 -13.93 -29.016 1 89.81 70 SER B C 1
ATOM 3591 O O . SER B 1 70 ? 7.648 -13.305 -29.375 1 89.81 70 SER B O 1
ATOM 3593 N N . VAL B 1 71 ? 6.043 -13.734 -27.828 1 94 71 VAL B N 1
ATOM 3594 C CA . VAL B 1 71 ? 6.699 -12.875 -26.859 1 94 71 VAL B CA 1
ATOM 3595 C C . VAL B 1 71 ? 7.812 -13.648 -26.156 1 94 71 VAL B C 1
ATOM 3597 O O . VAL B 1 71 ? 7.547 -14.484 -25.281 1 94 71 VAL B O 1
ATOM 3600 N N . THR B 1 72 ? 9.031 -13.359 -26.531 1 94.56 72 THR B N 1
ATOM 3601 C CA . THR B 1 72 ? 10.195 -14.055 -25.984 1 94.56 72 THR B CA 1
ATOM 3602 C C . THR B 1 72 ? 10.875 -13.203 -24.922 1 94.56 72 THR B C 1
ATOM 3604 O O . THR B 1 72 ? 10.523 -12.031 -24.734 1 94.56 72 THR B O 1
ATOM 3607 N N . ASN B 1 73 ? 11.82 -13.789 -24.219 1 95.62 73 ASN B N 1
ATOM 3608 C CA . ASN B 1 73 ? 12.602 -13.039 -23.25 1 95.62 73 ASN B CA 1
ATOM 3609 C C . ASN B 1 73 ? 13.375 -11.898 -23.891 1 95.62 73 ASN B C 1
ATOM 3611 O O . ASN B 1 73 ? 13.578 -10.852 -23.266 1 95.62 73 ASN B O 1
ATOM 3615 N N . GLU B 1 74 ? 13.75 -12.133 -25.141 1 96.12 74 GLU B N 1
ATOM 3616 C CA . GLU B 1 74 ? 14.445 -11.07 -25.844 1 96.12 74 GLU B CA 1
ATOM 3617 C C . GLU B 1 74 ? 13.539 -9.859 -26.062 1 96.12 74 GLU B C 1
ATOM 3619 O O . GLU B 1 74 ? 13.977 -8.719 -25.938 1 96.12 74 GLU B O 1
ATOM 3624 N N . HIS B 1 75 ? 12.266 -10.109 -26.391 1 95.88 75 HIS B N 1
ATOM 3625 C CA . HIS B 1 75 ? 11.297 -9.031 -26.547 1 95.88 75 HIS B CA 1
ATOM 3626 C C . HIS B 1 75 ? 11.086 -8.297 -25.219 1 95.88 75 HIS B C 1
ATOM 3628 O O . HIS B 1 75 ? 11.039 -7.066 -25.203 1 95.88 75 HIS B O 1
ATOM 3634 N N . ILE B 1 76 ? 10.984 -9.109 -24.188 1 97.81 76 ILE B N 1
ATOM 3635 C CA . ILE B 1 76 ? 10.758 -8.531 -22.859 1 97.81 76 ILE B CA 1
ATOM 3636 C C . ILE B 1 76 ? 11.961 -7.68 -22.469 1 97.81 76 ILE B C 1
ATOM 3638 O O . ILE B 1 76 ? 11.797 -6.555 -21.984 1 97.81 76 ILE B O 1
ATOM 3642 N N . GLU B 1 77 ? 13.133 -8.219 -22.656 1 98.31 77 GLU B N 1
ATOM 3643 C CA . GLU B 1 77 ? 14.336 -7.453 -22.328 1 98.31 77 GLU B CA 1
ATOM 3644 C C . GLU B 1 77 ? 14.375 -6.137 -23.094 1 98.31 77 GLU B C 1
ATOM 3646 O O . GLU B 1 77 ? 14.758 -5.102 -22.547 1 98.31 77 GLU B O 1
ATOM 3651 N N . HIS B 1 78 ? 14.047 -6.215 -24.359 1 98.25 78 HIS B N 1
ATOM 3652 C CA . HIS B 1 78 ? 14.039 -5.012 -25.188 1 98.25 78 HIS B CA 1
ATOM 3653 C C . HIS B 1 78 ? 13.094 -3.959 -24.609 1 98.25 78 HIS B C 1
ATOM 3655 O O . HIS B 1 78 ? 13.469 -2.789 -24.484 1 98.25 78 HIS B O 1
ATOM 3661 N N . VAL B 1 79 ? 11.875 -4.379 -24.234 1 98 79 VAL B N 1
ATOM 3662 C CA . VAL B 1 79 ? 10.875 -3.451 -23.719 1 98 79 VAL B CA 1
ATOM 3663 C C . VAL B 1 79 ? 11.352 -2.871 -22.391 1 98 79 VAL B C 1
ATOM 3665 O O . VAL B 1 79 ? 11.109 -1.697 -22.094 1 98 79 VAL B O 1
ATOM 3668 N N . VAL B 1 80 ? 12.055 -3.711 -21.594 1 98.75 80 VAL B N 1
ATOM 3669 C CA . VAL B 1 80 ? 12.594 -3.262 -20.312 1 98.75 80 VAL B CA 1
ATOM 3670 C C . VAL B 1 80 ? 13.648 -2.189 -20.547 1 98.75 80 VAL B C 1
ATOM 3672 O O . VAL B 1 80 ? 13.625 -1.129 -19.922 1 98.75 80 VAL B O 1
ATOM 3675 N N . ARG B 1 81 ? 14.578 -2.426 -21.453 1 98.81 81 ARG B N 1
ATOM 3676 C CA . ARG B 1 81 ? 15.648 -1.48 -21.75 1 98.81 81 ARG B CA 1
ATOM 3677 C C . ARG B 1 81 ? 15.086 -0.173 -22.297 1 98.81 81 ARG B C 1
ATOM 3679 O O . ARG B 1 81 ? 15.539 0.91 -21.922 1 98.81 81 ARG B O 1
ATOM 3686 N N . GLU B 1 82 ? 14.086 -0.26 -23.141 1 98.75 82 GLU B N 1
ATOM 3687 C CA . GLU B 1 82 ? 13.453 0.938 -23.688 1 98.75 82 GLU B CA 1
ATOM 3688 C C . GLU B 1 82 ? 12.766 1.75 -22.609 1 98.75 82 GLU B C 1
ATOM 3690 O O . GLU B 1 82 ? 12.781 2.982 -22.641 1 98.75 82 GLU B O 1
ATOM 3695 N N . ALA B 1 83 ? 12.109 1.048 -21.672 1 98.81 83 ALA B N 1
ATOM 3696 C CA . ALA B 1 83 ? 11.469 1.731 -20.562 1 98.81 83 ALA B CA 1
ATOM 3697 C C . ALA B 1 83 ? 12.484 2.512 -19.734 1 98.81 83 ALA B C 1
ATOM 3699 O O . ALA B 1 83 ? 12.258 3.676 -19.391 1 98.81 83 ALA B O 1
ATOM 3700 N N . ILE B 1 84 ? 13.617 1.822 -19.391 1 98.88 84 ILE B N 1
ATOM 3701 C CA . ILE B 1 84 ? 14.672 2.453 -18.594 1 98.88 84 ILE B CA 1
ATOM 3702 C C . ILE B 1 84 ? 15.227 3.656 -19.359 1 98.88 84 ILE B C 1
ATOM 3704 O O . ILE B 1 84 ? 15.453 4.719 -18.766 1 98.88 84 ILE B O 1
ATOM 3708 N N . LYS B 1 85 ? 15.406 3.518 -20.656 1 98.75 85 LYS B N 1
ATOM 3709 C CA . LYS B 1 85 ? 15.891 4.594 -21.516 1 98.75 85 LYS B CA 1
ATOM 3710 C C . LYS B 1 85 ? 14.922 5.77 -21.531 1 98.75 85 LYS B C 1
ATOM 3712 O O . LYS B 1 85 ? 15.328 6.922 -21.375 1 98.75 85 LYS B O 1
ATOM 3717 N N . ASP B 1 86 ? 13.641 5.434 -21.719 1 98.62 86 ASP B N 1
ATOM 3718 C CA . ASP B 1 86 ? 12.602 6.461 -21.781 1 98.62 86 ASP B CA 1
ATOM 3719 C C . ASP B 1 86 ? 12.539 7.258 -20.484 1 98.62 86 ASP B C 1
ATOM 3721 O O . ASP B 1 86 ? 12.328 8.469 -20.5 1 98.62 86 ASP B O 1
ATOM 3725 N N . ILE B 1 87 ? 12.695 6.621 -19.312 1 98.62 87 ILE B N 1
ATOM 3726 C CA . ILE B 1 87 ? 12.695 7.285 -18.016 1 98.62 87 ILE B CA 1
ATOM 3727 C C . ILE B 1 87 ? 13.898 8.219 -17.922 1 98.62 87 ILE B C 1
ATOM 3729 O O . ILE B 1 87 ? 13.82 9.281 -17.297 1 98.62 87 ILE B O 1
ATOM 3733 N N . GLY B 1 88 ? 15.039 7.812 -18.484 1 98.19 88 GLY B N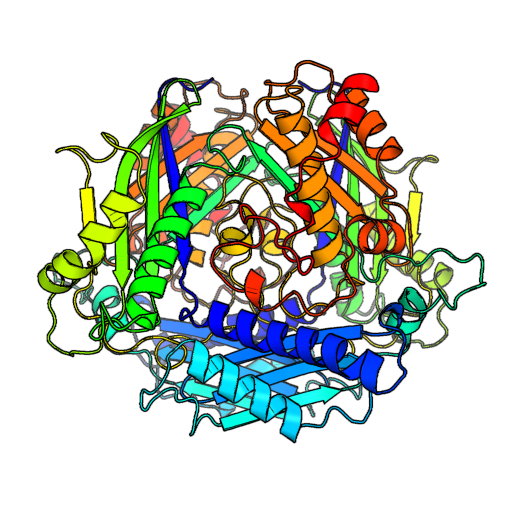 1
ATOM 3734 C CA . GLY B 1 88 ? 16.188 8.703 -18.562 1 98.19 88 GLY B CA 1
ATOM 3735 C C . GLY B 1 88 ? 17.391 8.219 -17.781 1 98.19 88 GLY B C 1
ATOM 3736 O O . GLY B 1 88 ? 18.266 9 -17.438 1 98.19 88 GLY B O 1
ATOM 3737 N N . TYR B 1 89 ? 17.484 6.926 -17.484 1 98.38 89 TYR B N 1
ATOM 3738 C CA . TYR B 1 89 ? 18.594 6.441 -16.688 1 98.38 89 TYR B CA 1
ATOM 3739 C C . TYR B 1 89 ? 19.766 6.031 -17.578 1 98.38 89 TYR B C 1
ATOM 3741 O O . TYR B 1 89 ? 19.656 5.086 -18.375 1 98.38 89 TYR B O 1
ATOM 3749 N N . GLU B 1 90 ? 20.922 6.691 -17.406 1 96.94 90 GLU B N 1
ATOM 3750 C CA . GLU B 1 90 ? 22.203 6.453 -18.062 1 96.94 90 GLU B CA 1
ATOM 3751 C C . GLU B 1 90 ? 23.359 6.602 -17.094 1 96.94 90 GLU B C 1
ATOM 3753 O O . GLU B 1 90 ? 24.438 7.07 -17.484 1 96.94 90 GLU B O 1
ATOM 3758 N N . GLN B 1 91 ? 23.109 6.387 -15.898 1 95.06 91 GLN B N 1
ATOM 3759 C CA . GLN B 1 91 ? 24.188 6.461 -14.914 1 95.06 91 GLN B CA 1
ATOM 3760 C C . GLN B 1 91 ? 24.844 5.098 -14.711 1 95.06 91 GLN B C 1
ATOM 3762 O O . GLN B 1 91 ? 24.25 4.062 -15.016 1 95.06 91 GLN B O 1
ATOM 3767 N N . ASP B 1 92 ? 26.047 5.047 -14.148 1 92.75 92 ASP B N 1
ATOM 3768 C CA . ASP B 1 92 ? 26.844 3.828 -14.023 1 92.75 92 ASP B CA 1
ATOM 3769 C C . ASP B 1 92 ? 26.109 2.785 -13.172 1 92.75 92 ASP B C 1
ATOM 3771 O O . ASP B 1 92 ? 26.141 1.594 -13.492 1 92.75 92 ASP B O 1
ATOM 3775 N N . GLY B 1 93 ? 25.422 3.219 -12.148 1 95.06 93 GLY B N 1
ATOM 3776 C CA . GLY B 1 93 ? 24.797 2.293 -11.219 1 95.06 93 GLY B CA 1
ATOM 3777 C C . GLY B 1 93 ? 23.453 1.785 -11.695 1 95.06 93 GLY B C 1
ATOM 3778 O O . GLY B 1 93 ? 22.891 0.856 -11.109 1 95.06 93 GLY B O 1
ATOM 3779 N N . PHE B 1 94 ? 22.953 2.367 -12.82 1 97.94 94 PHE B N 1
ATOM 3780 C CA . PHE B 1 94 ? 21.688 1.955 -13.422 1 97.94 94 PHE B CA 1
ATOM 3781 C C . PHE B 1 94 ? 21.531 2.555 -14.812 1 97.94 94 PHE B C 1
ATOM 3783 O O . PHE B 1 94 ? 21.25 3.748 -14.953 1 97.94 94 PHE B O 1
ATOM 3790 N N . HIS B 1 95 ? 21.688 1.728 -15.828 1 98.44 95 HIS B N 1
ATOM 3791 C CA . HIS B 1 95 ? 21.781 2.18 -17.219 1 98.44 95 HIS B CA 1
ATOM 3792 C C . HIS B 1 95 ? 20.984 1.271 -18.141 1 98.44 95 HIS B C 1
ATOM 3794 O O . HIS B 1 95 ? 21.062 0.046 -18.047 1 98.44 95 HIS B O 1
ATOM 3800 N N . TRP B 1 96 ? 20.281 1.908 -19.078 1 98.56 96 TRP B N 1
ATOM 3801 C CA . TRP B 1 96 ? 19.406 1.121 -19.938 1 98.56 96 TRP B CA 1
ATOM 3802 C C . TRP B 1 96 ? 20.203 0.152 -20.797 1 98.56 96 TRP B C 1
ATOM 3804 O O . TRP B 1 96 ? 19.734 -0.93 -21.141 1 98.56 96 TRP B O 1
ATOM 3814 N N . LYS B 1 97 ? 21.453 0.492 -21.109 1 98.19 97 LYS B N 1
ATOM 3815 C CA . LYS B 1 97 ? 22.266 -0.33 -22 1 98.19 97 LYS B CA 1
ATOM 3816 C C . LYS B 1 97 ? 22.922 -1.479 -21.234 1 98.19 97 LYS B C 1
ATOM 3818 O O . LYS B 1 97 ? 23.141 -2.557 -21.797 1 98.19 97 LYS B O 1
ATOM 3823 N N . THR B 1 98 ? 23.234 -1.25 -19.953 1 98.25 98 THR B N 1
ATOM 3824 C CA . THR B 1 98 ? 24.141 -2.188 -19.297 1 98.25 98 THR B CA 1
ATOM 3825 C C . THR B 1 98 ? 23.438 -2.922 -18.172 1 98.25 98 THR B C 1
ATOM 3827 O O . THR B 1 98 ? 23.969 -3.898 -17.625 1 98.25 98 THR B O 1
ATOM 3830 N N . ALA B 1 99 ? 22.234 -2.512 -17.797 1 98.12 99 ALA B N 1
ATOM 3831 C CA . ALA B 1 99 ? 21.531 -3.156 -16.688 1 98.12 99 ALA B CA 1
ATOM 3832 C C . ALA B 1 99 ? 21.469 -4.668 -16.891 1 98.12 99 ALA B C 1
ATOM 3834 O O . ALA B 1 99 ? 21.266 -5.148 -18 1 98.12 99 ALA B O 1
ATOM 3835 N N . ASP B 1 100 ? 21.781 -5.438 -15.789 1 98.5 100 ASP B N 1
ATOM 3836 C CA . ASP B 1 100 ? 21.578 -6.887 -15.773 1 98.5 100 ASP B CA 1
ATOM 3837 C C . ASP B 1 100 ? 20.109 -7.234 -15.602 1 98.5 100 ASP B C 1
ATOM 3839 O O . ASP B 1 100 ? 19.516 -6.977 -14.547 1 98.5 100 ASP B O 1
ATOM 3843 N N . ILE B 1 101 ? 19.5 -7.828 -16.625 1 98.75 101 ILE B N 1
ATOM 3844 C CA . ILE B 1 101 ? 18.078 -8.109 -16.625 1 98.75 101 ILE B CA 1
ATOM 3845 C C . ILE B 1 101 ? 17.844 -9.617 -16.516 1 98.75 101 ILE B C 1
ATOM 3847 O O . ILE B 1 101 ? 18.266 -10.383 -17.391 1 98.75 101 ILE B O 1
ATOM 3851 N N . GLU B 1 102 ? 17.219 -10 -15.414 1 98.56 102 GLU B N 1
ATOM 3852 C CA . GLU B 1 102 ? 16.828 -11.391 -15.195 1 98.56 102 GLU B CA 1
ATOM 3853 C C . GLU B 1 102 ? 15.328 -11.57 -15.328 1 98.56 102 GLU B C 1
ATOM 3855 O O . GLU B 1 102 ? 14.555 -10.906 -14.625 1 98.56 102 GLU B O 1
ATOM 3860 N N . ILE B 1 103 ? 14.898 -12.43 -16.203 1 98.19 103 ILE B N 1
ATOM 3861 C CA . ILE B 1 103 ? 13.484 -12.648 -16.484 1 98.19 103 ILE B CA 1
ATOM 3862 C C . ILE B 1 103 ? 13.062 -14.023 -15.992 1 98.19 103 ILE B C 1
ATOM 3864 O O . ILE B 1 103 ? 13.547 -15.047 -16.484 1 98.19 103 ILE B O 1
ATOM 3868 N N . LEU B 1 104 ? 12.172 -14.047 -14.977 1 97.25 104 LEU B N 1
ATOM 3869 C CA . LEU B 1 104 ? 11.688 -15.266 -14.336 1 97.25 104 LEU B CA 1
ATOM 3870 C C . LEU B 1 104 ? 10.18 -15.406 -14.5 1 97.25 104 LEU B C 1
ATOM 3872 O O . LEU B 1 104 ? 9.477 -15.797 -13.562 1 97.25 104 LEU B O 1
ATOM 3876 N N . LEU B 1 105 ? 9.633 -15.047 -15.625 1 95.06 105 LEU B N 1
ATOM 3877 C CA . LEU B 1 105 ? 8.211 -15.18 -15.914 1 95.06 105 LEU B CA 1
ATOM 3878 C C . LEU B 1 105 ? 7.859 -16.625 -16.25 1 95.06 105 LEU B C 1
ATOM 3880 O O . LEU B 1 105 ? 8.633 -17.328 -16.922 1 95.06 105 LEU B O 1
ATOM 3884 N N . HIS B 1 106 ? 6.82 -17.141 -15.734 1 88.06 106 HIS B N 1
ATOM 3885 C CA . HIS B 1 106 ? 6.359 -18.5 -16.016 1 88.06 106 HIS B CA 1
ATOM 3886 C C . HIS B 1 106 ? 4.848 -18.531 -16.203 1 88.06 106 HIS B C 1
ATOM 3888 O O . HIS B 1 106 ? 4.156 -17.547 -15.93 1 88.06 106 HIS B O 1
ATOM 3894 N N . PRO B 1 107 ? 4.387 -19.641 -16.781 1 80.12 107 PRO B N 1
ATOM 3895 C CA . PRO B 1 107 ? 2.938 -19.734 -16.969 1 80.12 107 PRO B CA 1
ATOM 3896 C C . PRO B 1 107 ? 2.166 -19.703 -15.648 1 80.12 107 PRO B C 1
ATOM 3898 O O . PRO B 1 107 ? 2.711 -20.062 -14.602 1 80.12 107 PRO B O 1
ATOM 3901 N N . GLN B 1 108 ? 0.971 -19.203 -15.711 1 69.31 108 GLN B N 1
ATOM 3902 C CA . GLN B 1 108 ? 0.13 -19.109 -14.523 1 69.31 108 GLN B CA 1
ATOM 3903 C C . GLN B 1 108 ? -0.25 -20.5 -14.016 1 69.31 108 GLN B C 1
ATOM 3905 O O . GLN B 1 108 ? -0.449 -21.422 -14.805 1 69.31 108 GLN B O 1
ATOM 3910 N N . SER B 1 109 ? -0.435 -20.5 -12.734 1 67.94 109 SER B N 1
ATOM 3911 C CA . SER B 1 109 ? -0.854 -21.766 -12.117 1 67.94 109 SER B CA 1
ATOM 3912 C C . SER B 1 109 ? -2.215 -22.203 -12.648 1 67.94 109 SER B C 1
ATOM 3914 O O . SER B 1 109 ? -3.1 -21.375 -12.875 1 67.94 109 SER B O 1
ATOM 3916 N N . ALA B 1 110 ? -2.377 -23.438 -12.812 1 64.81 110 ALA B N 1
ATOM 3917 C CA . ALA B 1 110 ? -3.602 -24.031 -13.336 1 64.81 110 ALA B CA 1
ATOM 3918 C C . ALA B 1 110 ? -4.781 -23.781 -12.406 1 64.81 110 ALA B C 1
ATOM 3920 O O . ALA B 1 110 ? -5.906 -23.562 -12.859 1 64.81 110 ALA B O 1
ATOM 3921 N N . ASP B 1 111 ? -4.508 -23.688 -11.18 1 65.19 111 ASP B N 1
ATOM 3922 C CA . ASP B 1 111 ? -5.578 -23.547 -10.195 1 65.19 111 ASP B CA 1
ATOM 3923 C C . ASP B 1 111 ? -6.203 -22.156 -10.25 1 65.19 111 ASP B C 1
ATOM 3925 O O . ASP B 1 111 ? -7.418 -22.016 -10.078 1 65.19 111 ASP B O 1
ATOM 3929 N N . ILE B 1 112 ? -5.371 -21.219 -10.469 1 58.34 112 ILE B N 1
ATOM 3930 C CA . ILE B 1 112 ? -5.855 -19.844 -10.578 1 58.34 112 ILE B CA 1
ATOM 3931 C C . ILE B 1 112 ? -6.543 -19.641 -11.922 1 58.34 112 ILE B C 1
ATOM 3933 O O . ILE B 1 112 ? -7.586 -18.984 -12 1 58.34 112 ILE B O 1
ATOM 3937 N N . ALA B 1 113 ? -6 -20.266 -12.898 1 61.97 113 ALA B N 1
ATOM 3938 C CA . ALA B 1 113 ? -6.516 -20.141 -14.266 1 61.97 113 ALA B CA 1
ATOM 3939 C C . ALA B 1 113 ? -7.941 -20.688 -14.359 1 61.97 113 ALA B C 1
ATOM 3941 O O . ALA B 1 113 ? -8.773 -20.125 -15.078 1 61.97 113 ALA B O 1
ATOM 3942 N N . GLN B 1 114 ? -8.227 -21.703 -13.602 1 60.25 114 GLN B N 1
ATOM 3943 C CA . GLN B 1 114 ? -9.555 -22.312 -13.617 1 60.25 114 GLN B CA 1
ATOM 3944 C C . GLN B 1 114 ? -10.617 -21.312 -13.156 1 60.25 114 GLN B C 1
ATOM 3946 O O . GLN B 1 114 ? -11.727 -21.297 -13.688 1 60.25 114 GLN B O 1
ATOM 3951 N N . GLY B 1 115 ? -10.242 -20.531 -12.203 1 55.62 115 GLY B N 1
ATOM 3952 C CA . GLY B 1 115 ? -11.195 -19.578 -11.672 1 55.62 115 GLY B CA 1
ATOM 3953 C C . GLY B 1 115 ? -11.414 -18.391 -12.578 1 55.62 115 GLY B C 1
ATOM 3954 O O . GLY B 1 115 ? -12.492 -17.781 -12.57 1 55.62 115 GLY B O 1
ATOM 3955 N N . VAL B 1 116 ? -10.398 -18.203 -13.367 1 60.81 116 VAL B N 1
ATOM 3956 C CA . VAL B 1 116 ? -10.438 -16.984 -14.18 1 60.81 116 VAL B CA 1
ATOM 3957 C C . VAL B 1 116 ? -10.984 -17.312 -15.57 1 60.81 116 VAL B C 1
ATOM 3959 O O . VAL B 1 116 ? -11.672 -16.5 -16.172 1 60.81 116 VAL B O 1
ATOM 3962 N N . ASP B 1 117 ? -10.531 -18.469 -16.156 1 57.56 117 ASP B N 1
ATOM 3963 C CA . ASP B 1 117 ? -10.781 -18.828 -17.547 1 57.56 117 ASP B CA 1
ATOM 3964 C C . ASP B 1 117 ? -12.219 -19.297 -17.75 1 57.56 117 ASP B C 1
ATOM 3966 O O . ASP B 1 117 ? -12.641 -19.547 -18.891 1 57.56 117 ASP B O 1
ATOM 3970 N N . ALA B 1 118 ? -12.945 -19.484 -16.797 1 51.91 118 ALA B N 1
ATOM 3971 C CA . ALA B 1 118 ? -14.234 -20.109 -17.078 1 51.91 118 ALA B CA 1
ATOM 3972 C C . ALA B 1 118 ? -14.891 -19.469 -18.312 1 51.91 118 ALA B C 1
ATOM 3974 O O . ALA B 1 118 ? -16.062 -19.75 -18.609 1 51.91 118 ALA B O 1
ATOM 3975 N N . LEU B 1 119 ? -14.359 -18.297 -18.922 1 48.19 119 LEU B N 1
ATOM 3976 C CA . LEU B 1 119 ? -15.164 -17.625 -19.938 1 48.19 119 LEU B CA 1
ATOM 3977 C C . LEU B 1 119 ? -14.961 -18.25 -21.312 1 48.19 119 LEU B C 1
ATOM 3979 O O . LEU B 1 119 ? -14.219 -17.719 -22.141 1 48.19 119 LEU B O 1
ATOM 3983 N N . GLN B 1 120 ? -14.773 -19.484 -21.438 1 39.91 120 GLN B N 1
ATOM 3984 C CA . GLN B 1 120 ? -14.852 -19.625 -22.891 1 39.91 120 GLN B CA 1
ATOM 3985 C C . GLN B 1 120 ? -16.109 -18.938 -23.438 1 39.91 120 GLN B C 1
ATOM 3987 O O . GLN B 1 120 ? -17.156 -18.938 -22.781 1 39.91 120 GLN B O 1
ATOM 3992 N N . PRO B 1 121 ? -16.016 -18.078 -24.516 1 41.78 121 PRO B N 1
ATOM 3993 C CA . PRO B 1 121 ? -17.234 -17.688 -25.234 1 41.78 121 PRO B CA 1
ATOM 3994 C C . PRO B 1 121 ? -18.25 -18.812 -25.344 1 41.78 121 PRO B C 1
ATOM 3996 O O . PRO B 1 121 ? -17.891 -19.953 -25.672 1 41.78 121 PRO B O 1
ATOM 3999 N N . GLY B 1 122 ? -19.438 -18.625 -24.766 1 41.78 122 GLY B N 1
ATOM 4000 C CA . GLY B 1 122 ? -20.609 -19.5 -24.875 1 41.78 122 GLY B CA 1
ATOM 4001 C C . GLY B 1 122 ? -21.047 -20.062 -23.547 1 41.78 122 GLY B C 1
ATOM 4002 O O . GLY B 1 122 ? -22.062 -20.75 -23.453 1 41.78 122 GLY B O 1
ATOM 4003 N N . THR B 1 123 ? -19.984 -20.312 -22.672 1 45.47 123 THR B N 1
ATOM 4004 C CA . THR B 1 123 ? -20.516 -20.922 -21.453 1 45.47 123 THR B CA 1
ATOM 4005 C C . THR B 1 123 ? -21.062 -19.859 -20.516 1 45.47 123 THR B C 1
ATOM 4007 O O . THR B 1 123 ? -20.625 -18.703 -20.531 1 45.47 123 THR B O 1
ATOM 4010 N N . ASN B 1 124 ? -22.312 -19.922 -20.141 1 47.41 124 ASN B N 1
ATOM 4011 C CA . ASN B 1 124 ? -23.094 -19.125 -19.203 1 47.41 124 ASN B CA 1
ATOM 4012 C C . ASN B 1 124 ? -22.328 -18.859 -17.906 1 47.41 124 ASN B C 1
ATOM 4014 O O . ASN B 1 124 ? -22.906 -18.438 -16.906 1 47.41 124 ASN B O 1
ATOM 4018 N N . GLN B 1 125 ? -21.094 -19.312 -17.766 1 57.06 125 GLN B N 1
ATOM 4019 C CA . GLN B 1 125 ? -20.531 -19.109 -16.438 1 57.06 125 GLN B CA 1
ATOM 4020 C C . GLN B 1 125 ? -19.812 -17.766 -16.359 1 57.06 125 GLN B C 1
ATOM 4022 O O . GLN B 1 125 ? -19.047 -17.391 -17.266 1 57.06 125 GLN B O 1
ATOM 4027 N N . GLU B 1 126 ? -20.281 -16.891 -15.578 1 67 126 GLU B N 1
ATOM 4028 C CA . GLU B 1 126 ? -19.75 -15.547 -15.352 1 67 126 GLU B CA 1
ATOM 4029 C C . GLU B 1 126 ? -18.312 -15.594 -14.836 1 67 126 GLU B C 1
ATOM 4031 O O . GLU B 1 126 ? -17.969 -16.469 -14.031 1 67 126 GLU B O 1
ATOM 4036 N N . GLU B 1 127 ? -17.453 -14.914 -15.562 1 74.81 127 GLU B N 1
ATOM 4037 C CA . GLU B 1 127 ? -16.078 -14.75 -15.117 1 74.81 127 GLU B CA 1
ATOM 4038 C C . GLU B 1 127 ? -16.016 -14.258 -13.672 1 74.81 127 GLU B C 1
ATOM 4040 O O . GLU B 1 127 ? -16.531 -13.18 -13.359 1 74.81 127 GLU B O 1
ATOM 4045 N N . GLY B 1 128 ? -15.523 -15.133 -12.812 1 79.69 128 GLY B N 1
ATOM 4046 C CA . GLY B 1 128 ? -15.352 -14.734 -11.422 1 79.69 128 GLY B CA 1
ATOM 4047 C C . GLY B 1 128 ? -14.102 -13.906 -11.195 1 79.69 128 GLY B C 1
ATOM 4048 O O . GLY B 1 128 ? -13.25 -13.797 -12.078 1 79.69 128 GLY B O 1
ATOM 4049 N N . ALA B 1 129 ? -14.133 -13.242 -10.094 1 79.62 129 ALA B N 1
ATOM 4050 C CA . ALA B 1 129 ? -12.938 -12.484 -9.727 1 79.62 129 ALA B CA 1
ATOM 4051 C C . ALA B 1 129 ? -11.711 -13.398 -9.648 1 79.62 129 ALA B C 1
ATOM 4053 O O . ALA B 1 129 ? -11.797 -14.523 -9.164 1 79.62 129 ALA B O 1
ATOM 4054 N N . GLY B 1 130 ? -10.617 -12.945 -10.188 1 76.5 130 GLY B N 1
ATOM 4055 C CA . GLY B 1 130 ? -9.375 -13.711 -10.188 1 76.5 130 GLY B CA 1
ATOM 4056 C C . GLY B 1 130 ? -8.734 -13.812 -8.812 1 76.5 130 GLY B C 1
ATOM 4057 O O . GLY B 1 130 ? -7.805 -14.586 -8.617 1 76.5 130 GLY B O 1
ATOM 4058 N N . ASP B 1 131 ? -9.25 -13 -7.891 1 83.94 131 ASP B N 1
ATOM 4059 C CA . ASP B 1 131 ? -8.789 -12.961 -6.508 1 83.94 131 ASP B CA 1
ATOM 4060 C C . ASP B 1 131 ? -9.836 -12.312 -5.598 1 83.94 131 ASP B C 1
ATOM 4062 O O . ASP B 1 131 ? -10.711 -11.586 -6.07 1 83.94 131 ASP B O 1
ATOM 4066 N N . GLN B 1 132 ? -9.82 -12.703 -4.305 1 91.19 132 GLN B N 1
ATOM 4067 C CA . GLN B 1 132 ? -10.617 -11.938 -3.357 1 91.19 132 GLN B CA 1
ATOM 4068 C C . GLN B 1 132 ? -9.93 -10.617 -3 1 91.19 132 GLN B C 1
ATOM 4070 O O . GLN B 1 132 ? -8.727 -10.469 -3.191 1 91.19 132 GLN B O 1
ATOM 4075 N N . GLY B 1 133 ? -10.695 -9.609 -2.59 1 94.06 133 GLY B N 1
ATOM 4076 C CA . GLY B 1 133 ? -10.078 -8.359 -2.174 1 94.06 133 GLY B CA 1
ATOM 4077 C C . GLY B 1 133 ? -11.062 -7.215 -2.051 1 94.06 133 GLY B C 1
ATOM 4078 O O . GLY B 1 133 ? -12.258 -7.395 -2.291 1 94.06 133 GLY B O 1
ATOM 4079 N N . ILE B 1 134 ? -10.523 -6.105 -1.574 1 97.56 134 ILE B N 1
ATOM 4080 C CA . ILE B 1 134 ? -11.297 -4.875 -1.443 1 97.56 134 ILE B CA 1
ATOM 4081 C C . ILE B 1 134 ? -10.648 -3.771 -2.279 1 97.56 134 ILE B C 1
ATOM 4083 O O . ILE B 1 134 ? -9.422 -3.699 -2.381 1 97.56 134 ILE B O 1
ATOM 4087 N N . MET B 1 135 ? -11.422 -3.008 -2.914 1 98.12 135 MET B N 1
ATOM 4088 C CA . MET B 1 135 ? -10.969 -1.886 -3.732 1 98.12 135 MET B CA 1
ATOM 4089 C C . MET B 1 135 ? -11.711 -0.605 -3.355 1 98.12 135 MET B C 1
ATOM 4091 O O . MET B 1 135 ? -12.891 -0.645 -3.008 1 98.12 135 MET B O 1
ATOM 4095 N N . PHE B 1 136 ? -11.07 0.502 -3.461 1 98.56 136 PHE B N 1
ATOM 4096 C CA . PHE B 1 136 ? -11.664 1.789 -3.117 1 98.56 136 PHE B CA 1
ATOM 4097 C C . PHE B 1 136 ? -11.578 2.76 -4.289 1 98.56 136 PHE B C 1
ATOM 4099 O O . PHE B 1 136 ? -10.609 2.73 -5.051 1 98.56 136 PHE B O 1
ATOM 4106 N N . GLY B 1 137 ? -12.562 3.551 -4.457 1 98.62 137 GLY B N 1
ATOM 4107 C CA . GLY B 1 137 ? -12.578 4.758 -5.27 1 98.62 137 GLY B CA 1
ATOM 4108 C C . GLY B 1 137 ? -12.891 6.008 -4.473 1 98.62 137 GLY B C 1
ATOM 4109 O O . GLY B 1 137 ? -13.508 5.938 -3.406 1 98.62 137 GLY B O 1
ATOM 4110 N N . TYR B 1 138 ? -12.438 7.082 -4.957 1 98.88 138 TYR B N 1
ATOM 4111 C CA . TYR B 1 138 ? -12.656 8.359 -4.277 1 98.88 138 TYR B CA 1
ATOM 4112 C C . TYR B 1 138 ? -12.727 9.5 -5.277 1 98.88 138 TYR B C 1
ATOM 4114 O O . TYR B 1 138 ? -12.086 9.461 -6.328 1 98.88 138 TYR B O 1
ATOM 4122 N N . ALA B 1 139 ? -13.523 10.453 -4.949 1 98.94 139 ALA B N 1
ATOM 4123 C CA . ALA B 1 139 ? -13.602 11.695 -5.715 1 98.94 139 ALA B CA 1
ATOM 4124 C C . ALA B 1 139 ? -14.008 12.859 -4.82 1 98.94 139 ALA B C 1
ATOM 4126 O O . ALA B 1 139 ? -14.719 12.68 -3.832 1 98.94 139 ALA B O 1
ATOM 4127 N N . THR B 1 140 ? -13.539 14.008 -5.105 1 98.81 140 THR B N 1
ATOM 4128 C CA . THR B 1 140 ? -13.875 15.25 -4.422 1 98.81 140 THR B CA 1
ATOM 4129 C C . THR B 1 140 ? -13.812 16.438 -5.379 1 98.81 140 THR B C 1
ATOM 4131 O O . THR B 1 140 ? -13.023 16.422 -6.332 1 98.81 140 THR B O 1
ATOM 4134 N N . ASN B 1 141 ? -14.57 17.406 -5.098 1 98.38 141 ASN B N 1
ATOM 4135 C CA . ASN B 1 141 ? -14.641 18.531 -6.023 1 98.38 141 ASN B CA 1
ATOM 4136 C C . ASN B 1 141 ? -13.586 19.594 -5.695 1 98.38 141 ASN B C 1
ATOM 4138 O O . ASN B 1 141 ? -13.75 20.766 -6.039 1 98.38 141 ASN B O 1
ATOM 4142 N N . GLU B 1 142 ? -12.477 19.219 -5.047 1 98 142 GLU B N 1
ATOM 4143 C CA . GLU B 1 142 ? -11.406 20.141 -4.664 1 98 142 GLU B CA 1
ATOM 4144 C C . GLU B 1 142 ? -10.625 20.609 -5.883 1 98 142 GLU B C 1
ATOM 4146 O O . GLU B 1 142 ? -9.992 21.672 -5.848 1 98 142 GLU B O 1
ATOM 4151 N N . THR B 1 143 ? -10.57 19.812 -6.895 1 98.19 143 THR B N 1
ATOM 4152 C CA . THR B 1 143 ? -9.82 20.125 -8.102 1 98.19 143 THR B CA 1
ATOM 4153 C C . THR B 1 143 ? -10.648 19.828 -9.352 1 98.19 143 THR B C 1
ATOM 4155 O O . THR B 1 143 ? -11.68 19.156 -9.273 1 98.19 143 THR B O 1
ATOM 4158 N N . PRO B 1 144 ? -10.242 20.312 -10.539 1 96.94 144 PRO B N 1
ATOM 4159 C CA . PRO B 1 144 ? -11.008 20.109 -11.766 1 96.94 144 PRO B CA 1
ATOM 4160 C C . PRO B 1 144 ? -11.133 18.641 -12.148 1 96.94 144 PRO B C 1
ATOM 4162 O O . PRO B 1 144 ? -12.117 18.25 -12.773 1 96.94 144 PRO B O 1
ATOM 4165 N N . ASP B 1 145 ? -10.227 17.828 -11.727 1 98.06 145 ASP B N 1
ATOM 4166 C CA . ASP B 1 145 ? -10.234 16.422 -12.078 1 98.06 145 ASP B CA 1
ATOM 4167 C C . ASP B 1 145 ? -10.883 15.586 -10.977 1 98.06 145 ASP B C 1
ATOM 4169 O O . ASP B 1 145 ? -10.812 14.352 -11 1 98.06 145 ASP B O 1
ATOM 4173 N N . LEU B 1 146 ? -11.453 16.281 -9.969 1 98.75 146 LEU B N 1
ATOM 4174 C CA . LEU B 1 146 ? -12.18 15.664 -8.867 1 98.75 146 LEU B CA 1
ATOM 4175 C C . LEU B 1 146 ? -11.258 14.773 -8.039 1 98.75 146 LEU B C 1
ATOM 4177 O O . LEU B 1 146 ? -11.617 13.641 -7.707 1 98.75 146 LEU B O 1
ATOM 4181 N N . MET B 1 147 ? -9.992 15.211 -7.895 1 98.88 147 MET B N 1
ATOM 4182 C CA . MET B 1 147 ? -8.961 14.617 -7.047 1 98.88 147 MET B CA 1
ATOM 4183 C C . MET B 1 147 ? -8.727 15.469 -5.801 1 98.88 147 MET B C 1
ATOM 4185 O O . MET B 1 147 ? -9.016 16.656 -5.797 1 98.88 147 MET B O 1
ATOM 4189 N N . PRO B 1 148 ? -8.234 14.859 -4.684 1 98.75 148 PRO B N 1
ATOM 4190 C CA . PRO B 1 148 ? -7.789 15.703 -3.568 1 98.75 148 PRO B CA 1
ATOM 4191 C C . PRO B 1 148 ? -6.691 16.688 -3.967 1 98.75 148 PRO B C 1
ATOM 4193 O O . PRO B 1 148 ? -5.754 16.312 -4.68 1 98.75 148 PRO B O 1
ATOM 4196 N N . ALA B 1 149 ? -6.777 17.875 -3.508 1 98.81 149 ALA B N 1
ATOM 4197 C CA . ALA B 1 149 ? -5.883 18.953 -3.922 1 98.81 149 ALA B CA 1
ATOM 4198 C C . ALA B 1 149 ? -4.43 18.594 -3.611 1 98.81 149 ALA B C 1
ATOM 4200 O O . ALA B 1 149 ? -3.553 18.75 -4.465 1 98.81 149 ALA B O 1
ATOM 4201 N N . PRO B 1 150 ? -4.074 18.078 -2.42 1 98.69 150 PRO B N 1
ATOM 4202 C CA . PRO B 1 150 ? -2.658 17.875 -2.105 1 98.69 150 PRO B CA 1
ATOM 4203 C C . PRO B 1 150 ? -1.97 16.922 -3.086 1 98.69 150 PRO B C 1
ATOM 4205 O O . PRO B 1 150 ? -0.898 17.25 -3.607 1 98.69 150 PRO B O 1
ATOM 4208 N N . ILE B 1 151 ? -2.584 15.773 -3.408 1 98.81 151 ILE B N 1
ATOM 4209 C CA . ILE B 1 151 ? -1.943 14.805 -4.289 1 98.81 151 ILE B CA 1
ATOM 4210 C C . ILE B 1 151 ? -2.002 15.305 -5.734 1 98.81 151 ILE B C 1
ATOM 4212 O O . ILE B 1 151 ? -1.074 15.07 -6.512 1 98.81 151 ILE B O 1
ATOM 4216 N N . PHE B 1 152 ? -3.084 16 -6.086 1 98.81 152 PHE B N 1
ATOM 4217 C CA . PHE B 1 152 ? -3.232 16.562 -7.426 1 98.81 152 PHE B CA 1
ATOM 4218 C C . PHE B 1 152 ? -2.064 17.469 -7.766 1 98.81 152 PHE B C 1
ATOM 4220 O O . PHE B 1 152 ? -1.437 17.328 -8.82 1 98.81 152 PHE B O 1
ATOM 4227 N N . TYR B 1 153 ? -1.747 18.344 -6.871 1 98.88 153 TYR B N 1
ATOM 4228 C CA . TYR B 1 153 ? -0.698 19.328 -7.141 1 98.88 153 TYR B CA 1
ATOM 4229 C C . TYR B 1 153 ? 0.683 18.703 -6.957 1 98.88 153 TYR B C 1
ATOM 4231 O O . TYR B 1 153 ? 1.631 19.078 -7.66 1 98.88 153 TYR B O 1
ATOM 4239 N N . ALA B 1 154 ? 0.85 17.766 -5.996 1 98.81 154 ALA B N 1
ATOM 4240 C CA . ALA B 1 154 ? 2.117 17.062 -5.855 1 98.81 154 ALA B CA 1
ATOM 4241 C C . ALA B 1 154 ? 2.486 16.344 -7.152 1 98.81 154 ALA B C 1
ATOM 4243 O O . ALA B 1 154 ? 3.643 16.391 -7.582 1 98.81 154 ALA B O 1
ATOM 4244 N N . HIS B 1 155 ? 1.491 15.688 -7.766 1 98.88 155 HIS B N 1
ATOM 4245 C CA . HIS B 1 155 ? 1.707 15.039 -9.055 1 98.88 155 HIS B CA 1
ATOM 4246 C C . HIS B 1 155 ? 2.098 16.047 -10.125 1 98.88 155 HIS B C 1
ATOM 4248 O O . HIS B 1 155 ? 3.037 15.82 -10.891 1 98.88 155 HIS B O 1
ATOM 4254 N N . LYS B 1 156 ? 1.312 17.125 -10.18 1 98.81 156 LYS B N 1
ATOM 4255 C CA . LYS B 1 156 ? 1.483 18.109 -11.25 1 98.81 156 LYS B CA 1
ATOM 4256 C C . LYS B 1 156 ? 2.887 18.703 -11.227 1 98.81 156 LYS B C 1
ATOM 4258 O O . LYS B 1 156 ? 3.502 18.906 -12.273 1 98.81 156 LYS B O 1
ATOM 4263 N N . ILE B 1 157 ? 3.418 18.953 -10.055 1 98.88 157 ILE B N 1
ATOM 4264 C CA . ILE B 1 157 ? 4.766 19.484 -9.891 1 98.88 157 ILE B CA 1
ATOM 4265 C C . ILE B 1 157 ? 5.773 18.562 -10.562 1 98.88 157 ILE B C 1
ATOM 4267 O O . ILE B 1 157 ? 6.555 19 -11.414 1 98.88 157 ILE B O 1
ATOM 4271 N N . LEU B 1 158 ? 5.75 17.297 -10.25 1 98.88 158 LEU B N 1
ATOM 4272 C CA . LEU B 1 158 ? 6.746 16.359 -10.766 1 98.88 158 LEU B CA 1
ATOM 4273 C C . LEU B 1 158 ? 6.535 16.109 -12.25 1 98.88 158 LEU B C 1
ATOM 4275 O O . LEU B 1 158 ? 7.5 15.898 -12.992 1 98.88 158 LEU B O 1
ATOM 4279 N N . ARG B 1 159 ? 5.305 16.078 -12.664 1 98.62 159 ARG B N 1
ATOM 4280 C CA . ARG B 1 159 ? 5.023 15.883 -14.078 1 98.62 159 ARG B CA 1
ATOM 4281 C C . ARG B 1 159 ? 5.629 17 -14.922 1 98.62 159 ARG B C 1
ATOM 4283 O O . ARG B 1 159 ? 6.25 16.75 -15.953 1 98.62 159 ARG B O 1
ATOM 4290 N N . LEU B 1 160 ? 5.422 18.25 -14.469 1 98.81 160 LEU B N 1
ATOM 4291 C CA . LEU B 1 160 ? 5.965 19.406 -15.18 1 98.81 160 LEU B CA 1
ATOM 4292 C C . LEU B 1 160 ? 7.488 19.344 -15.227 1 98.81 160 LEU B C 1
ATOM 4294 O O . LEU B 1 160 ? 8.094 19.625 -16.266 1 98.81 160 LEU B O 1
ATOM 4298 N N . ILE B 1 161 ? 8.094 18.984 -14.133 1 98.75 161 ILE B N 1
ATOM 4299 C CA . ILE B 1 161 ? 9.555 18.922 -14.078 1 98.75 161 ILE B CA 1
ATOM 4300 C C . ILE B 1 161 ? 10.047 17.797 -15 1 98.75 161 ILE B C 1
ATOM 4302 O O . ILE B 1 161 ? 11.047 17.969 -15.703 1 98.75 161 ILE B O 1
ATOM 4306 N N . SER B 1 162 ? 9.367 16.688 -14.961 1 98.38 162 SER B N 1
ATOM 4307 C CA . SER B 1 162 ? 9.742 15.562 -15.82 1 98.38 162 SER B CA 1
ATOM 4308 C C . SER B 1 162 ? 9.633 15.938 -17.297 1 98.38 162 SER B C 1
ATOM 4310 O O . SER B 1 162 ? 10.469 15.547 -18.109 1 98.38 162 SER B O 1
ATOM 4312 N N . GLU B 1 163 ? 8.57 16.641 -17.641 1 98.38 163 GLU B N 1
ATOM 4313 C CA . GLU B 1 163 ? 8.414 17.109 -19.016 1 98.38 163 GLU B CA 1
ATOM 4314 C C . GLU B 1 163 ? 9.57 18.016 -19.422 1 98.38 163 GLU B C 1
ATOM 4316 O O . GLU B 1 163 ? 10.07 17.922 -20.547 1 98.38 163 GLU B O 1
ATOM 4321 N N . ALA B 1 164 ? 9.93 18.875 -18.531 1 98.44 164 ALA B N 1
ATOM 4322 C CA . ALA B 1 164 ? 11.062 19.766 -18.781 1 98.44 164 ALA B CA 1
ATOM 4323 C C . ALA B 1 164 ? 12.352 18.969 -18.984 1 98.44 164 ALA B C 1
ATOM 4325 O O . ALA B 1 164 ? 13.164 19.312 -19.844 1 98.44 164 ALA B O 1
ATOM 4326 N N . ARG B 1 165 ? 12.539 17.938 -18.203 1 97.75 165 ARG B N 1
ATOM 4327 C CA . ARG B 1 165 ? 13.703 17.078 -18.328 1 97.75 165 ARG B CA 1
ATOM 4328 C C . ARG B 1 165 ? 13.711 16.375 -19.688 1 97.75 165 ARG B C 1
ATOM 4330 O O . ARG B 1 165 ? 14.719 16.406 -20.406 1 97.75 165 ARG B O 1
ATOM 4337 N N . HIS B 1 166 ? 12.617 15.859 -20.078 1 97.81 166 HIS B N 1
ATOM 4338 C CA . HIS B 1 166 ? 12.5 15.102 -21.312 1 97.81 166 HIS B CA 1
ATOM 4339 C C . HIS B 1 166 ? 12.68 16 -22.531 1 97.81 166 HIS B C 1
ATOM 4341 O O . HIS B 1 166 ? 13.188 15.562 -23.562 1 97.81 166 HIS B O 1
ATOM 4347 N N . SER B 1 167 ? 12.266 17.234 -22.422 1 97.62 167 SER B N 1
ATOM 4348 C CA . SER B 1 167 ? 12.367 18.172 -23.531 1 97.62 167 SER B CA 1
ATOM 4349 C C . SER B 1 167 ? 13.789 18.703 -23.688 1 97.62 167 SER B C 1
ATOM 4351 O O . SER B 1 167 ? 14.117 19.312 -24.703 1 97.62 167 SER B O 1
ATOM 4353 N N . GLY B 1 168 ? 14.578 18.484 -22.688 1 96.75 168 GLY B N 1
ATOM 4354 C CA . GLY B 1 168 ? 15.945 18.984 -22.719 1 96.75 168 GLY B CA 1
ATOM 4355 C C . GLY B 1 168 ? 16.094 20.359 -22.109 1 96.75 168 GLY B C 1
ATOM 4356 O O . GLY B 1 168 ? 17.203 20.875 -21.969 1 96.75 168 GLY B O 1
ATOM 4357 N N . LYS B 1 169 ? 15 20.906 -21.641 1 97.19 169 LYS B N 1
ATOM 4358 C CA . LYS B 1 169 ? 15.047 22.219 -21 1 97.19 169 LYS B CA 1
ATOM 4359 C C . LYS B 1 169 ? 15.82 22.172 -19.688 1 97.19 169 LYS B C 1
ATOM 4361 O O . LYS B 1 169 ? 16.531 23.125 -19.344 1 97.19 169 LYS B O 1
ATOM 4366 N N . GLU B 1 170 ? 15.688 21.062 -18.969 1 97.12 170 GLU B N 1
ATOM 4367 C CA . GLU B 1 170 ? 16.391 20.859 -17.703 1 97.12 170 GLU B CA 1
ATOM 4368 C C . GLU B 1 170 ? 17.312 19.656 -17.781 1 97.12 170 GLU B C 1
ATOM 4370 O O . GLU B 1 170 ? 17.062 18.625 -17.141 1 97.12 170 GLU B O 1
ATOM 4375 N N . LYS B 1 171 ? 18.453 19.812 -18.344 1 94.94 171 LYS B N 1
ATOM 4376 C CA . LYS B 1 171 ? 19.344 18.703 -18.641 1 94.94 171 LYS B CA 1
ATOM 4377 C C . LYS B 1 171 ? 20.141 18.281 -17.422 1 94.94 171 LYS B C 1
ATOM 4379 O O . LYS B 1 171 ? 20.688 17.172 -17.375 1 94.94 171 LYS B O 1
ATOM 4384 N N . VAL B 1 172 ? 20.188 19.141 -16.422 1 96.69 172 VAL B N 1
ATOM 4385 C CA . VAL B 1 172 ? 21.031 18.844 -15.273 1 96.69 172 VAL B CA 1
ATOM 4386 C C . VAL B 1 172 ? 20.234 18.062 -14.227 1 96.69 172 VAL B C 1
ATOM 4388 O O . VAL B 1 172 ? 20.797 17.562 -13.25 1 96.69 172 VAL B O 1
ATOM 4391 N N . LEU B 1 173 ? 18.906 17.953 -14.43 1 98.12 173 LEU B N 1
ATOM 4392 C CA . LEU B 1 173 ? 18.062 17.203 -13.5 1 98.12 173 LEU B CA 1
ATOM 4393 C C . LEU B 1 173 ? 17.953 15.742 -13.906 1 98.12 173 LEU B C 1
ATOM 4395 O O . LEU B 1 173 ? 17.844 15.422 -15.094 1 98.12 173 LEU B O 1
ATOM 4399 N N . GLY B 1 174 ? 18.094 14.82 -12.922 1 98.12 174 GLY B N 1
ATOM 4400 C CA . GLY B 1 174 ? 17.969 13.391 -13.156 1 98.12 174 GLY B CA 1
ATOM 4401 C C . GLY B 1 174 ? 16.531 12.898 -13.047 1 98.12 174 GLY B C 1
ATOM 4402 O O . GLY B 1 174 ? 15.617 13.688 -12.812 1 98.12 174 GLY B O 1
ATOM 4403 N N . PRO B 1 175 ? 16.375 11.625 -13.211 1 98.56 175 PRO B N 1
ATOM 4404 C CA . PRO B 1 175 ? 15.016 11.078 -13.297 1 98.56 175 PRO B CA 1
ATOM 4405 C C . PRO B 1 175 ? 14.344 10.961 -11.93 1 98.56 175 PRO B C 1
ATOM 4407 O O . PRO B 1 175 ? 13.117 10.969 -11.836 1 98.56 175 PRO B O 1
ATOM 4410 N N . ASP B 1 176 ? 15.062 10.812 -10.859 1 98.44 176 ASP B N 1
ATOM 4411 C CA . ASP B 1 176 ? 14.531 10.516 -9.531 1 98.44 176 ASP B CA 1
ATOM 4412 C C . ASP B 1 176 ? 14.148 11.797 -8.797 1 98.44 176 ASP B C 1
ATOM 4414 O O . ASP B 1 176 ? 14.977 12.688 -8.617 1 98.44 176 ASP B O 1
ATOM 4418 N N . SER B 1 177 ? 12.953 11.859 -8.398 1 98.5 177 SER B N 1
ATOM 4419 C CA . SER B 1 177 ? 12.477 13.031 -7.684 1 98.5 177 SER B CA 1
ATOM 4420 C C . SER B 1 177 ? 11.266 12.695 -6.82 1 98.5 177 SER B C 1
ATOM 4422 O O . SER B 1 177 ? 10.57 11.711 -7.074 1 98.5 177 SER B O 1
ATOM 4424 N N . LYS B 1 178 ? 11.047 13.477 -5.742 1 98 178 LYS B N 1
ATOM 4425 C CA . LYS B 1 178 ? 9.898 13.422 -4.848 1 98 178 LYS B CA 1
ATOM 4426 C C . LYS B 1 178 ? 9.352 14.82 -4.566 1 98 178 LYS B C 1
ATOM 4428 O O . LYS B 1 178 ? 10.125 15.773 -4.41 1 98 178 LYS B O 1
ATOM 4433 N N . SER B 1 179 ? 8.055 14.922 -4.57 1 98.69 179 SER B N 1
ATOM 4434 C CA . SER B 1 179 ? 7.406 16.156 -4.141 1 98.69 179 SER B CA 1
ATOM 4435 C C . SER B 1 179 ? 6.43 15.898 -2.996 1 98.69 179 SER B C 1
ATOM 4437 O O . SER B 1 179 ? 5.895 14.797 -2.865 1 98.69 179 SER B O 1
ATOM 4439 N N . GLN B 1 180 ? 6.281 16.797 -2.199 1 98.31 180 GLN B N 1
ATOM 4440 C CA . GLN B 1 180 ? 5.336 16.781 -1.087 1 98.31 180 GLN B CA 1
ATOM 4441 C C . GLN B 1 180 ? 4.727 18.156 -0.866 1 98.31 180 GLN B C 1
ATOM 4443 O O . GLN B 1 180 ? 5.438 19.172 -0.885 1 98.31 180 GLN B O 1
ATOM 4448 N N . VAL B 1 181 ? 3.412 18.203 -0.759 1 98.44 181 VAL B N 1
ATOM 4449 C CA . VAL B 1 181 ? 2.719 19.469 -0.566 1 98.44 181 VAL B CA 1
ATOM 4450 C C . VAL B 1 181 ? 1.802 19.375 0.652 1 98.44 181 VAL B C 1
ATOM 4452 O O . VAL B 1 181 ? 1.047 18.406 0.797 1 98.44 181 VAL B O 1
ATOM 4455 N N . THR B 1 182 ? 1.944 20.266 1.537 1 98.31 182 THR B N 1
ATOM 4456 C CA . THR B 1 182 ? 1.018 20.453 2.648 1 98.31 182 THR B CA 1
ATOM 4457 C C . THR B 1 182 ? 0.048 21.594 2.357 1 98.31 182 THR B C 1
ATOM 4459 O O . THR B 1 182 ? 0.461 22.75 2.221 1 98.31 182 THR B O 1
ATOM 4462 N N . ILE B 1 183 ? -1.169 21.297 2.307 1 98.44 183 ILE B N 1
ATOM 4463 C CA . ILE B 1 183 ? -2.186 22.266 1.902 1 98.44 183 ILE B CA 1
ATOM 4464 C C . ILE B 1 183 ? -2.98 22.719 3.125 1 98.44 183 ILE B C 1
ATOM 4466 O O . ILE B 1 183 ? -3.32 21.906 3.988 1 98.44 183 ILE B O 1
ATOM 4470 N N . GLN B 1 184 ? -3.203 24.031 3.189 1 97.81 184 GLN B N 1
ATOM 4471 C CA . GLN B 1 184 ? -4.102 24.625 4.18 1 97.81 184 GLN B CA 1
ATOM 4472 C C . GLN B 1 184 ? -5.559 24.5 3.74 1 97.81 184 GLN B C 1
ATOM 4474 O O . GLN B 1 184 ? -5.914 24.891 2.625 1 97.81 184 GLN B O 1
ATOM 4479 N N . TYR B 1 185 ? -6.336 23.891 4.57 1 97.12 185 TYR B N 1
ATOM 4480 C CA . TYR B 1 185 ? -7.777 23.828 4.355 1 97.12 185 TYR B CA 1
ATOM 4481 C C . TYR B 1 185 ? -8.516 24.766 5.305 1 97.12 185 TYR B C 1
ATOM 4483 O O . TYR B 1 185 ? -8.148 24.891 6.477 1 97.12 185 TYR B O 1
ATOM 4491 N N . GLU B 1 186 ? -9.469 25.469 4.855 1 96.5 186 GLU B N 1
ATOM 4492 C CA . GLU B 1 186 ? -10.422 26.266 5.625 1 96.5 186 GLU B CA 1
ATOM 4493 C C . GLU B 1 186 ? -11.859 25.906 5.262 1 96.5 186 GLU B C 1
ATOM 4495 O O . GLU B 1 186 ? -12.25 25.984 4.094 1 96.5 186 GLU B O 1
ATOM 4500 N N . ASN B 1 187 ? -12.625 25.516 6.25 1 93 187 ASN B N 1
ATOM 4501 C CA . ASN B 1 187 ? -14.016 25.125 6.062 1 93 187 ASN B CA 1
ATOM 4502 C C . ASN B 1 187 ? -14.164 24.062 4.98 1 93 187 ASN B C 1
ATOM 4504 O O . ASN B 1 187 ? -15 24.188 4.082 1 93 187 ASN B O 1
ATOM 4508 N N . GLY B 1 188 ? -13.18 23.188 4.98 1 91.19 188 GLY B N 1
ATOM 4509 C CA . GLY B 1 188 ? -13.258 22.016 4.109 1 91.19 188 GLY B CA 1
ATOM 4510 C C . GLY B 1 188 ? -12.734 22.281 2.711 1 91.19 188 GLY B C 1
ATOM 4511 O O . GLY B 1 188 ? -12.758 21.406 1.854 1 91.19 188 GLY B O 1
ATOM 4512 N N . LYS B 1 189 ? -12.188 23.453 2.469 1 96.12 189 LYS B N 1
ATOM 4513 C CA . LYS B 1 189 ? -11.703 23.812 1.139 1 96.12 189 LYS B CA 1
ATOM 4514 C C . LYS B 1 189 ? -10.211 24.109 1.158 1 96.12 189 LYS B C 1
ATOM 4516 O O . LYS B 1 189 ? -9.711 24.719 2.107 1 96.12 189 LYS B O 1
ATOM 4521 N N . PRO B 1 190 ? -9.539 23.594 0.181 1 98 190 PRO B N 1
ATOM 4522 C CA . PRO B 1 190 ? -8.133 24 0.094 1 98 190 PRO B CA 1
ATOM 4523 C C . PRO B 1 190 ? -7.965 25.469 -0.25 1 98 190 PRO B C 1
ATOM 4525 O O . PRO B 1 190 ? -8.609 25.969 -1.174 1 98 190 PRO B O 1
ATOM 4528 N N . VAL B 1 191 ? -7.039 26.188 0.426 1 97.38 191 VAL B N 1
ATOM 4529 C CA . VAL B 1 191 ? -7.012 27.625 0.231 1 97.38 191 VAL B CA 1
ATOM 4530 C C . VAL B 1 191 ? -5.578 28.094 -0.037 1 97.38 191 VAL B C 1
ATOM 4532 O O . VAL B 1 191 ? -5.348 29.25 -0.384 1 97.38 191 VAL B O 1
ATOM 4535 N N . GLY B 1 192 ? -4.602 27.188 0.194 1 97.94 192 GLY B N 1
ATOM 4536 C CA . GLY B 1 192 ? -3.213 27.578 0.003 1 97.94 192 GLY B CA 1
ATOM 4537 C C . GLY B 1 192 ? -2.23 26.484 0.376 1 97.94 192 GLY B C 1
ATOM 4538 O O . GLY B 1 192 ? -2.621 25.453 0.932 1 97.94 192 GLY B O 1
ATOM 4539 N N . VAL B 1 193 ? -0.985 26.75 0.012 1 98.44 193 VAL B N 1
ATOM 4540 C CA . VAL B 1 193 ? 0.071 25.781 0.322 1 98.44 193 VAL B CA 1
ATOM 4541 C C . VAL B 1 193 ? 0.894 26.297 1.506 1 98.44 193 VAL B C 1
ATOM 4543 O O . VAL B 1 193 ? 1.338 27.438 1.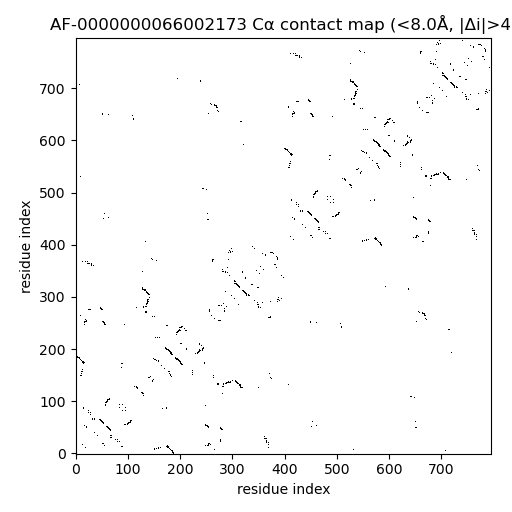518 1 98.44 193 VAL B O 1
ATOM 4546 N N . ARG B 1 194 ? 1.022 25.453 2.492 1 97.81 194 ARG B N 1
ATOM 4547 C CA . ARG B 1 194 ? 1.788 25.797 3.682 1 97.81 194 ARG B CA 1
ATOM 4548 C C . ARG B 1 194 ? 3.25 25.391 3.535 1 97.81 194 ARG B C 1
ATOM 4550 O O . ARG B 1 194 ? 4.148 26.109 3.98 1 97.81 194 ARG B O 1
ATOM 4557 N N . GLU B 1 195 ? 3.488 24.219 3.008 1 97.81 195 GLU B N 1
ATOM 4558 C CA . GLU B 1 195 ? 4.844 23.688 2.885 1 97.81 195 GLU B CA 1
ATOM 4559 C C . GLU B 1 195 ? 5.035 22.969 1.556 1 97.81 195 GLU B C 1
ATOM 4561 O O . GLU B 1 195 ? 4.133 22.25 1.094 1 97.81 195 GLU B O 1
ATOM 4566 N N . ILE B 1 196 ? 6.184 23.172 0.98 1 98.44 196 ILE B N 1
ATOM 4567 C CA . ILE B 1 196 ? 6.582 22.5 -0.259 1 98.44 196 ILE B CA 1
ATOM 4568 C C . ILE B 1 196 ? 7.914 21.781 -0.057 1 98.44 196 ILE B C 1
ATOM 4570 O O . ILE B 1 196 ? 8.891 22.391 0.399 1 98.44 196 ILE B O 1
ATOM 4574 N N . VAL B 1 197 ? 7.945 20.516 -0.309 1 98.06 197 VAL B N 1
ATOM 4575 C CA . VAL B 1 197 ? 9.18 19.75 -0.315 1 98.06 197 VAL B CA 1
ATOM 4576 C C . VAL B 1 197 ? 9.422 19.156 -1.706 1 98.06 197 VAL B C 1
ATOM 4578 O O . VAL B 1 197 ? 8.547 18.5 -2.271 1 98.06 197 VAL B O 1
ATOM 4581 N N . VAL B 1 198 ? 10.539 19.422 -2.311 1 98.44 198 VAL B N 1
ATOM 4582 C CA . VAL B 1 198 ? 10.969 18.766 -3.549 1 98.44 198 VAL B CA 1
ATOM 4583 C C . VAL B 1 198 ? 12.398 18.25 -3.395 1 98.44 198 VAL B C 1
ATOM 4585 O O . VAL B 1 198 ? 13.328 19.031 -3.158 1 98.44 198 VAL B O 1
ATOM 4588 N N . SER B 1 199 ? 12.547 17.016 -3.373 1 97.44 199 SER B N 1
ATOM 4589 C CA . SER B 1 199 ? 13.852 16.375 -3.543 1 97.44 199 SER B CA 1
ATOM 4590 C C . SER B 1 199 ? 14.062 15.914 -4.98 1 97.44 199 SER B C 1
ATOM 4592 O O . SER B 1 199 ? 13.281 15.109 -5.5 1 97.44 199 SER B O 1
ATOM 4594 N N . HIS B 1 200 ? 15.047 16.438 -5.637 1 98.19 200 HIS B N 1
ATOM 4595 C CA . HIS B 1 200 ? 15.227 16.141 -7.055 1 98.19 200 HIS B CA 1
ATOM 4596 C C . HIS B 1 200 ? 16.672 15.766 -7.355 1 98.19 200 HIS B C 1
ATOM 4598 O O . HIS B 1 200 ? 17.594 16.5 -7 1 98.19 200 HIS B O 1
ATOM 4604 N N . GLN B 1 201 ? 16.859 14.664 -7.922 1 97.94 201 GLN B N 1
ATOM 4605 C CA . GLN B 1 201 ? 18.172 14.211 -8.383 1 97.94 201 GLN B CA 1
ATOM 4606 C C . GLN B 1 201 ? 18.797 15.203 -9.352 1 97.94 201 GLN B C 1
ATOM 4608 O O . GLN B 1 201 ? 18.094 15.766 -10.203 1 97.94 201 GLN B O 1
ATOM 4613 N N . HIS B 1 202 ? 20.031 15.438 -9.203 1 97.69 202 HIS B N 1
ATOM 4614 C CA . HIS B 1 202 ? 20.75 16.281 -10.148 1 97.69 202 HIS B CA 1
ATOM 4615 C C . HIS B 1 202 ? 21.969 15.562 -10.703 1 97.69 202 HIS B C 1
ATOM 4617 O O . HIS B 1 202 ? 22.562 14.719 -10.031 1 97.69 202 HIS B O 1
ATOM 4623 N N . LEU B 1 203 ? 22.406 15.898 -11.922 1 96.19 203 LEU B N 1
ATOM 4624 C CA . LEU B 1 203 ? 23.422 15.156 -12.656 1 96.19 203 LEU B CA 1
ATOM 4625 C C . LEU B 1 203 ? 24.781 15.859 -12.57 1 96.19 203 LEU B C 1
ATOM 4627 O O . LEU B 1 203 ? 25.797 15.328 -13.016 1 96.19 203 LEU B O 1
ATOM 4631 N N . VAL B 1 204 ? 24.75 17.078 -12.023 1 95.56 204 VAL B N 1
ATOM 4632 C CA . VAL B 1 204 ? 25.984 17.781 -11.688 1 95.56 204 VAL B CA 1
ATOM 4633 C C . VAL B 1 204 ? 26.281 17.625 -10.195 1 95.56 204 VAL B C 1
ATOM 4635 O O . VAL B 1 204 ? 25.531 18.125 -9.352 1 95.56 204 VAL B O 1
ATOM 4638 N N . GLU B 1 205 ? 27.281 17 -9.836 1 93.19 205 GLU B N 1
ATOM 4639 C CA . GLU B 1 205 ? 27.562 16.484 -8.5 1 93.19 205 GLU B CA 1
ATOM 4640 C C . GLU B 1 205 ? 27.578 17.609 -7.469 1 93.19 205 GLU B C 1
ATOM 4642 O O . GLU B 1 205 ? 27.094 17.438 -6.344 1 93.19 205 GLU B O 1
ATOM 4647 N N . ASP B 1 206 ? 28.078 18.766 -7.828 1 93.81 206 ASP B N 1
ATOM 4648 C CA . ASP B 1 206 ? 28.297 19.797 -6.824 1 93.81 206 ASP B CA 1
ATOM 4649 C C . ASP B 1 206 ? 27.172 20.828 -6.836 1 93.81 206 ASP B C 1
ATOM 4651 O O . ASP B 1 206 ? 27.328 21.938 -6.328 1 93.81 206 ASP B O 1
ATOM 4655 N N . MET B 1 207 ? 26.094 20.453 -7.457 1 95.62 207 MET B N 1
ATOM 4656 C CA . MET B 1 207 ? 24.953 21.375 -7.434 1 95.62 207 MET B CA 1
ATOM 4657 C C . MET B 1 207 ? 24.422 21.547 -6.016 1 95.62 207 MET B C 1
ATOM 4659 O O . MET B 1 207 ? 24.266 20.562 -5.285 1 95.62 207 MET B O 1
ATOM 4663 N N . THR B 1 208 ? 24.203 22.781 -5.645 1 96.62 208 THR B N 1
ATOM 4664 C CA . THR B 1 208 ? 23.688 23.078 -4.312 1 96.62 208 THR B CA 1
ATOM 4665 C C . THR B 1 208 ? 22.156 23.047 -4.309 1 96.62 208 THR B C 1
ATOM 4667 O O . THR B 1 208 ? 21.531 23.094 -5.367 1 96.62 208 THR B O 1
ATOM 4670 N N . SER B 1 209 ? 21.562 23 -3.148 1 96.38 209 SER B N 1
ATOM 4671 C CA . SER B 1 209 ? 20.125 23.062 -2.98 1 96.38 209 SER B CA 1
ATOM 4672 C C . SER B 1 209 ? 19.531 24.312 -3.615 1 96.38 209 SER B C 1
ATOM 4674 O O . SER B 1 209 ? 18.453 24.281 -4.203 1 96.38 209 SER B O 1
ATOM 4676 N N . ASN B 1 210 ? 20.25 25.422 -3.469 1 97.44 210 ASN B N 1
ATOM 4677 C CA . ASN B 1 210 ? 19.797 26.672 -4.047 1 97.44 210 ASN B CA 1
ATOM 4678 C C . ASN B 1 210 ? 19.734 26.609 -5.57 1 97.44 210 ASN B C 1
ATOM 4680 O O . ASN B 1 210 ? 18.812 27.141 -6.184 1 97.44 210 ASN B O 1
ATOM 4684 N N . GLN B 1 211 ? 20.734 25.953 -6.121 1 97.69 211 GLN B N 1
ATOM 4685 C CA . GLN B 1 211 ? 20.766 25.797 -7.57 1 97.69 211 GLN B CA 1
ATOM 4686 C C . GLN B 1 211 ? 19.625 24.906 -8.055 1 97.69 211 GLN B C 1
ATOM 4688 O O . GLN B 1 211 ? 19.031 25.172 -9.094 1 97.69 211 GLN B O 1
ATOM 4693 N N . VAL B 1 212 ? 19.375 23.875 -7.309 1 98.06 212 VAL B N 1
ATOM 4694 C CA . VAL B 1 212 ? 18.25 23 -7.633 1 98.06 212 VAL B CA 1
ATOM 4695 C C . VAL B 1 212 ? 16.938 23.797 -7.523 1 98.06 212 VAL B C 1
ATOM 4697 O O . VAL B 1 212 ? 16.062 23.672 -8.383 1 98.06 212 VAL B O 1
ATOM 4700 N N . ARG B 1 213 ? 16.797 24.609 -6.523 1 98.12 213 ARG B N 1
ATOM 4701 C CA . ARG B 1 213 ? 15.602 25.406 -6.336 1 98.12 213 ARG B CA 1
ATOM 4702 C C . ARG B 1 213 ? 15.367 26.328 -7.535 1 98.12 213 ARG B C 1
ATOM 4704 O O . ARG B 1 213 ? 14.234 26.453 -8.008 1 98.12 213 ARG B O 1
ATOM 4711 N N . GLU B 1 214 ? 16.406 26.891 -7.992 1 97.81 214 GLU B N 1
ATOM 4712 C CA . GLU B 1 214 ? 16.297 27.781 -9.141 1 97.81 214 GLU B CA 1
ATOM 4713 C C . GLU B 1 214 ? 15.703 27.062 -10.352 1 97.81 214 GLU B C 1
ATOM 4715 O O . GLU B 1 214 ? 14.992 27.656 -11.156 1 97.81 214 GLU B O 1
ATOM 4720 N N . ARG B 1 215 ? 16.016 25.812 -10.453 1 97.81 215 ARG B N 1
ATOM 4721 C CA . ARG B 1 215 ? 15.578 25.031 -11.602 1 97.81 215 ARG B CA 1
ATOM 4722 C C . ARG B 1 215 ? 14.141 24.547 -11.43 1 97.81 215 ARG B C 1
ATOM 4724 O O . ARG B 1 215 ? 13.367 24.516 -12.391 1 97.81 215 ARG B O 1
ATOM 4731 N N . VAL B 1 216 ? 13.766 24.156 -10.188 1 98.56 216 VAL B N 1
ATOM 4732 C CA . VAL B 1 216 ? 12.5 23.453 -10.023 1 98.56 216 VAL B CA 1
ATOM 4733 C C . VAL B 1 216 ? 11.391 24.438 -9.664 1 98.56 216 VAL B C 1
ATOM 4735 O O . VAL B 1 216 ? 10.219 24.203 -9.945 1 98.56 216 VAL B O 1
ATOM 4738 N N . GLU B 1 217 ? 11.719 25.578 -9.07 1 98.5 217 GLU B N 1
ATOM 4739 C CA . GLU B 1 217 ? 10.742 26.516 -8.531 1 98.5 217 GLU B CA 1
ATOM 4740 C C . GLU B 1 217 ? 9.773 26.984 -9.609 1 98.5 217 GLU B C 1
ATOM 4742 O O . GLU B 1 217 ? 8.57 27.094 -9.367 1 98.5 217 GLU B O 1
ATOM 4747 N N . PRO B 1 218 ? 10.25 27.312 -10.836 1 98.5 218 PRO B N 1
ATOM 4748 C CA . PRO B 1 218 ? 9.305 27.766 -11.852 1 98.5 218 PRO B CA 1
ATOM 4749 C C . PRO B 1 218 ? 8.188 26.766 -12.117 1 98.5 218 PRO B C 1
ATOM 4751 O O . PRO B 1 218 ? 7.039 27.156 -12.352 1 98.5 218 PRO B O 1
ATOM 4754 N N . TYR B 1 219 ? 8.5 25.5 -12.047 1 98.75 219 TYR B N 1
ATOM 4755 C CA . TYR B 1 219 ? 7.512 24.453 -12.312 1 98.75 219 TYR B CA 1
ATOM 4756 C C . TYR B 1 219 ? 6.566 24.297 -11.133 1 98.75 219 TYR B C 1
ATOM 4758 O O . TYR B 1 219 ? 5.383 23.984 -11.312 1 98.75 219 TYR B O 1
ATOM 4766 N N . VAL B 1 220 ? 7.105 24.453 -9.914 1 98.81 220 VAL B N 1
ATOM 4767 C CA . VAL B 1 220 ? 6.266 24.422 -8.727 1 98.81 220 VAL B CA 1
ATOM 4768 C C . VAL B 1 220 ? 5.238 25.547 -8.789 1 98.81 220 VAL B C 1
ATOM 4770 O O . VAL B 1 220 ? 4.047 25.328 -8.547 1 98.81 220 VAL B O 1
ATOM 4773 N N . ARG B 1 221 ? 5.664 26.75 -9.109 1 98.69 221 ARG B N 1
ATOM 4774 C CA . ARG B 1 221 ? 4.785 27.906 -9.188 1 98.69 221 ARG B CA 1
ATOM 4775 C C . ARG B 1 221 ? 3.756 27.75 -10.297 1 98.69 221 ARG B C 1
ATOM 4777 O O . ARG B 1 221 ? 2.619 28.203 -10.172 1 98.69 221 ARG B O 1
ATOM 4784 N N . GLU B 1 222 ? 4.18 27.125 -11.391 1 98.56 222 GLU B N 1
ATOM 4785 C CA . GLU B 1 222 ? 3.252 26.859 -12.484 1 98.56 222 GLU B CA 1
ATOM 4786 C C . GLU B 1 222 ? 2.188 25.844 -12.078 1 98.56 222 GLU B C 1
ATOM 4788 O O . GLU B 1 222 ? 1.034 25.938 -12.5 1 98.56 222 GLU B O 1
ATOM 4793 N N . ALA B 1 223 ? 2.545 24.859 -11.312 1 98.62 223 ALA B N 1
ATOM 4794 C CA . ALA B 1 223 ? 1.665 23.766 -10.922 1 98.62 223 ALA B CA 1
ATOM 4795 C C . ALA B 1 223 ? 0.583 24.234 -9.961 1 98.62 223 ALA B C 1
ATOM 4797 O O . ALA B 1 223 ? -0.546 23.75 -9.984 1 98.62 223 ALA B O 1
ATOM 4798 N N . LEU B 1 224 ? 0.902 25.156 -9.078 1 98.69 224 LEU B N 1
ATOM 4799 C CA . LEU B 1 224 ? 0.009 25.562 -8 1 98.69 224 LEU B CA 1
ATOM 4800 C C . LEU B 1 224 ? -0.84 26.766 -8.414 1 98.69 224 LEU B C 1
ATOM 4802 O O . LEU B 1 224 ? -0.4 27.594 -9.211 1 98.69 224 LEU B O 1
ATOM 4806 N N . PRO B 1 225 ? -2.061 26.859 -7.883 1 98.12 225 PRO B N 1
ATOM 4807 C CA . PRO B 1 225 ? -2.898 28.016 -8.195 1 98.12 225 PRO B CA 1
ATOM 4808 C C . PRO B 1 225 ? -2.246 29.344 -7.805 1 98.12 225 PRO B C 1
ATOM 4810 O O . PRO B 1 225 ? -1.505 29.391 -6.816 1 98.12 225 PRO B O 1
ATOM 4813 N N . GLU B 1 226 ? -2.619 30.375 -8.562 1 97.25 226 GLU B N 1
ATOM 4814 C CA . GLU B 1 226 ? -2.125 31.703 -8.242 1 97.25 226 GLU B CA 1
ATOM 4815 C C . GLU B 1 226 ? -2.51 32.125 -6.824 1 97.25 226 GLU B C 1
ATOM 4817 O O . GLU B 1 226 ? -3.639 31.875 -6.391 1 97.25 226 GLU B O 1
ATOM 4822 N N . GLY B 1 227 ? -1.577 32.656 -6.109 1 97.44 227 GLY B N 1
ATOM 4823 C CA . GLY B 1 227 ? -1.858 33.188 -4.777 1 97.44 227 GLY B CA 1
ATOM 4824 C C . GLY B 1 227 ? -1.665 32.156 -3.686 1 97.44 227 GLY B C 1
ATOM 4825 O O . GLY B 1 227 ? -1.675 32.469 -2.5 1 97.44 227 GLY B O 1
ATOM 4826 N N . TRP B 1 228 ? -1.466 30.859 -4.055 1 98.12 228 TRP B N 1
ATOM 4827 C CA . TRP B 1 228 ? -1.347 29.812 -3.049 1 98.12 228 TRP B CA 1
ATOM 4828 C C . TRP B 1 228 ? 0.011 29.875 -2.357 1 98.12 228 TRP B C 1
ATOM 4830 O O . TRP B 1 228 ? 0.132 29.516 -1.184 1 98.12 228 TRP B O 1
ATOM 4840 N N . ILE B 1 229 ? 0.974 30.266 -3.139 1 98.31 229 ILE B N 1
ATOM 4841 C CA . ILE B 1 229 ? 2.291 30.469 -2.551 1 98.31 229 ILE B CA 1
ATOM 4842 C C . ILE B 1 229 ? 2.387 31.891 -2.002 1 98.31 229 ILE B C 1
ATOM 4844 O O . ILE B 1 229 ? 2.154 32.875 -2.73 1 98.31 229 ILE B O 1
ATOM 4848 N N . THR B 1 230 ? 2.709 32.031 -0.742 1 97.5 230 THR B N 1
ATOM 4849 C CA . THR B 1 230 ? 2.834 33.312 -0.082 1 97.5 230 THR B CA 1
ATOM 4850 C C . THR B 1 230 ? 4.18 33.438 0.629 1 97.5 230 THR B C 1
ATOM 4852 O O . THR B 1 230 ? 5.016 32.531 0.537 1 97.5 230 THR B O 1
ATOM 4855 N N . ASP B 1 231 ? 4.383 34.562 1.36 1 96.56 231 ASP B N 1
ATOM 4856 C CA . ASP B 1 231 ? 5.617 34.781 2.104 1 96.56 231 ASP B CA 1
ATOM 4857 C C . ASP B 1 231 ? 5.715 33.844 3.299 1 96.56 231 ASP B C 1
ATOM 4859 O O . ASP B 1 231 ? 6.789 33.656 3.875 1 96.56 231 ASP B O 1
ATOM 4863 N N . LYS B 1 232 ? 4.633 33.156 3.572 1 95.62 232 LYS B N 1
ATOM 4864 C CA . LYS B 1 232 ? 4.59 32.281 4.723 1 95.62 232 LYS B CA 1
ATOM 4865 C C . LYS B 1 232 ? 4.871 30.828 4.305 1 95.62 232 LYS B C 1
ATOM 4867 O O . LYS B 1 232 ? 5.086 29.969 5.156 1 95.62 232 LYS B O 1
ATOM 4872 N N . THR B 1 233 ? 4.867 30.609 2.998 1 97.94 233 THR B N 1
ATOM 4873 C CA . THR B 1 233 ? 5.105 29.25 2.512 1 97.94 233 THR B CA 1
ATOM 4874 C C . THR B 1 233 ? 6.527 28.797 2.83 1 97.94 233 THR B C 1
ATOM 4876 O O . THR B 1 233 ? 7.488 29.531 2.578 1 97.94 233 THR B O 1
ATOM 4879 N N . ILE B 1 234 ? 6.676 27.625 3.428 1 97.31 234 ILE B N 1
ATOM 4880 C CA . ILE B 1 234 ? 7.977 27.062 3.783 1 97.31 234 ILE B CA 1
ATOM 4881 C C . ILE B 1 234 ? 8.461 26.141 2.674 1 97.31 234 ILE B C 1
ATOM 4883 O O . ILE B 1 234 ? 7.723 25.266 2.223 1 97.31 234 ILE B O 1
ATOM 4887 N N . TRP B 1 235 ? 9.703 26.344 2.264 1 97.62 235 TRP B N 1
ATOM 4888 C CA . TRP B 1 235 ? 10.281 25.578 1.164 1 97.62 235 TRP B CA 1
ATOM 4889 C C . TRP B 1 235 ? 11.398 24.672 1.66 1 97.62 235 TRP B C 1
ATOM 4891 O O . TRP B 1 235 ? 12.273 25.109 2.412 1 97.62 235 TRP B O 1
ATOM 4901 N N . HIS B 1 236 ? 11.336 23.422 1.304 1 96.88 236 HIS B N 1
ATOM 4902 C CA . HIS B 1 236 ? 12.43 22.469 1.464 1 96.88 236 HIS B CA 1
ATOM 4903 C C . HIS B 1 236 ? 12.836 21.859 0.123 1 96.88 236 HIS B C 1
ATOM 4905 O O . HIS B 1 236 ? 12.195 20.938 -0.371 1 96.88 236 HIS B O 1
ATOM 4911 N N . ILE B 1 237 ? 13.883 22.391 -0.439 1 97.69 237 ILE B N 1
ATOM 4912 C CA . ILE B 1 237 ? 14.406 21.859 -1.693 1 97.69 237 ILE B CA 1
ATOM 4913 C C . ILE B 1 237 ? 15.734 21.141 -1.438 1 97.69 237 ILE B C 1
ATOM 4915 O O . ILE B 1 237 ? 16.703 21.766 -0.999 1 97.69 237 ILE B O 1
ATOM 4919 N N . ASN B 1 238 ? 15.727 19.844 -1.736 1 95.88 238 ASN B N 1
ATOM 4920 C CA . ASN B 1 238 ? 16.891 19.031 -1.431 1 95.88 238 ASN B CA 1
ATOM 4921 C C . ASN B 1 238 ? 17.469 19.359 -0.057 1 95.88 238 ASN B C 1
ATOM 4923 O O . ASN B 1 238 ? 18.656 19.688 0.066 1 95.88 238 ASN B O 1
ATOM 4927 N N . PRO B 1 239 ? 16.688 19.156 0.935 1 91.06 239 PRO B N 1
ATOM 4928 C CA . PRO B 1 239 ? 17.078 19.656 2.252 1 91.06 239 PRO B CA 1
ATOM 4929 C C . PRO B 1 239 ? 18.297 18.938 2.818 1 91.06 239 PRO B C 1
ATOM 4931 O O . PRO B 1 239 ? 18.969 19.469 3.711 1 91.06 239 PRO B O 1
ATOM 4934 N N . THR B 1 240 ? 18.641 17.781 2.299 1 88.12 240 THR B N 1
ATOM 4935 C CA . THR B 1 240 ? 19.812 17.047 2.783 1 88.12 240 THR B CA 1
ATOM 4936 C C . THR B 1 240 ? 21.062 17.453 2.004 1 88.12 240 THR B C 1
ATOM 4938 O O . THR B 1 240 ? 22.156 16.922 2.254 1 88.12 240 THR B O 1
ATOM 4941 N N . GLY B 1 241 ? 20.859 18.328 1.048 1 90.25 241 GLY B N 1
ATOM 4942 C CA . GLY B 1 241 ? 21.969 18.75 0.215 1 90.25 241 GLY B CA 1
ATOM 4943 C C . GLY B 1 241 ? 22.062 18 -1.096 1 90.25 241 GLY B C 1
ATOM 4944 O O . GLY B 1 241 ? 21.125 18 -1.885 1 90.25 241 GLY B O 1
ATOM 4945 N N . LYS B 1 242 ? 23.109 17.219 -1.152 1 90.81 242 LYS B N 1
ATOM 4946 C CA . LYS B 1 242 ? 23.422 16.547 -2.406 1 90.81 242 LYS B CA 1
ATOM 4947 C C . LYS B 1 242 ? 22.484 15.367 -2.65 1 90.81 242 LYS B C 1
ATOM 4949 O O . LYS B 1 242 ? 22.234 14.57 -1.746 1 90.81 242 LYS B O 1
ATOM 4954 N N . PHE B 1 243 ? 21.891 15.359 -3.861 1 94.06 243 PHE B N 1
ATOM 4955 C CA . PHE B 1 243 ? 21.109 14.234 -4.379 1 94.06 243 PHE B CA 1
ATOM 4956 C C . PHE B 1 243 ? 21.562 13.875 -5.789 1 94.06 243 PHE B C 1
ATOM 4958 O O . PHE B 1 243 ? 20.859 14.172 -6.762 1 94.06 243 PHE B O 1
ATOM 4965 N N . PHE B 1 244 ? 22.75 13.227 -5.824 1 95 244 PHE B N 1
ATOM 4966 C CA . PHE B 1 244 ? 23.406 12.938 -7.09 1 95 244 PHE B CA 1
ATOM 4967 C C . PHE B 1 244 ? 23.125 11.508 -7.539 1 95 244 PHE B C 1
ATOM 4969 O O . PHE B 1 244 ? 22.906 11.258 -8.727 1 95 244 PHE B O 1
ATOM 4976 N N . ILE B 1 245 ? 23.156 10.555 -6.59 1 93.38 245 ILE B N 1
ATOM 4977 C CA . ILE B 1 245 ? 22.859 9.156 -6.859 1 93.38 245 ILE B CA 1
ATOM 4978 C C . ILE B 1 245 ? 21.375 8.898 -6.66 1 93.38 245 ILE B C 1
ATOM 4980 O O . ILE B 1 245 ? 20.875 8.961 -5.535 1 93.38 245 ILE B O 1
ATOM 4984 N N . GLY B 1 246 ? 20.641 8.586 -7.73 1 94.75 246 GLY B N 1
ATOM 4985 C CA . GLY B 1 246 ? 19.203 8.328 -7.668 1 94.75 246 GLY B CA 1
ATOM 4986 C C . GLY B 1 246 ? 18.797 7.043 -8.359 1 94.75 246 GLY B C 1
ATOM 4987 O O . GLY B 1 246 ? 19.641 6.305 -8.859 1 94.75 246 GLY B O 1
ATOM 4988 N N . GLY B 1 247 ? 17.547 6.754 -8.25 1 96.94 247 GLY B N 1
ATOM 4989 C CA . GLY B 1 247 ? 17.016 5.57 -8.914 1 96.94 247 GLY B CA 1
ATOM 4990 C C . GLY B 1 247 ? 17.438 4.277 -8.234 1 96.94 247 GLY B C 1
ATOM 4991 O O . GLY B 1 247 ? 17.719 4.262 -7.039 1 96.94 247 GLY B O 1
ATOM 4992 N N . PRO B 1 248 ? 17.375 3.236 -8.953 1 97.25 248 PRO B N 1
ATOM 4993 C CA . PRO B 1 248 ? 17.688 1.917 -8.391 1 97.25 248 PRO B CA 1
ATOM 4994 C C . PRO B 1 248 ? 19.125 1.797 -7.902 1 97.25 248 PRO B C 1
ATOM 4996 O O . PRO B 1 248 ? 19.453 0.871 -7.152 1 97.25 248 PRO B O 1
ATOM 4999 N N . ASP B 1 249 ? 20.016 2.709 -8.367 1 95.12 249 ASP B N 1
ATOM 5000 C CA . ASP B 1 249 ? 21.391 2.742 -7.844 1 95.12 249 ASP B CA 1
ATOM 5001 C C . ASP B 1 249 ? 21.406 3.205 -6.391 1 95.12 249 ASP B C 1
ATOM 5003 O O . ASP B 1 249 ? 22.312 2.838 -5.633 1 95.12 249 ASP B O 1
ATOM 5007 N N . GLY B 1 250 ? 20.438 4.07 -6.023 1 92.25 250 GLY B N 1
ATOM 5008 C CA . GLY B 1 250 ? 20.375 4.617 -4.676 1 92.25 250 GLY B CA 1
ATOM 5009 C C . GLY B 1 250 ? 19.484 3.812 -3.744 1 92.25 250 GLY B C 1
ATOM 5010 O O . GLY B 1 250 ? 19.797 3.648 -2.564 1 92.25 250 GLY B O 1
ATOM 5011 N N . ASP B 1 251 ? 18.375 3.35 -4.254 1 92.81 251 ASP B N 1
ATOM 5012 C CA . ASP B 1 251 ? 17.375 2.611 -3.473 1 92.81 251 ASP B CA 1
ATOM 5013 C C . ASP B 1 251 ? 16.781 1.469 -4.289 1 92.81 251 ASP B C 1
ATOM 5015 O O . ASP B 1 251 ? 16.594 1.597 -5.5 1 92.81 251 ASP B O 1
ATOM 5019 N N . THR B 1 252 ? 16.453 0.38 -3.578 1 97.06 252 THR B N 1
ATOM 5020 C CA . THR B 1 252 ? 15.797 -0.739 -4.238 1 97.06 252 THR B CA 1
ATOM 5021 C C . THR B 1 252 ? 14.32 -0.432 -4.473 1 97.06 252 THR B C 1
ATOM 5023 O O . THR B 1 252 ? 13.672 0.186 -3.629 1 97.06 252 THR B O 1
ATOM 5026 N N . GLY B 1 253 ? 13.82 -0.804 -5.648 1 98.12 253 GLY B N 1
ATOM 5027 C CA . GLY B 1 253 ? 12.422 -0.601 -5.977 1 98.12 253 GLY B CA 1
ATOM 5028 C C . GLY B 1 253 ? 11.664 -1.898 -6.199 1 98.12 253 GLY B C 1
ATOM 5029 O O . GLY B 1 253 ? 12.25 -2.898 -6.621 1 98.12 253 GLY B O 1
ATOM 5030 N N . LEU B 1 254 ? 10.391 -1.899 -5.906 1 98.75 254 LEU B N 1
ATOM 5031 C CA . LEU B 1 254 ? 9.484 -3.016 -6.145 1 98.75 254 LEU B CA 1
ATOM 5032 C C . LEU B 1 254 ? 8.18 -2.533 -6.773 1 98.75 254 LEU B C 1
ATOM 5034 O O . LEU B 1 254 ? 7.672 -1.47 -6.41 1 98.75 254 LEU B O 1
ATOM 5038 N N . THR B 1 255 ? 7.629 -3.307 -7.656 1 98.62 255 THR B N 1
ATOM 5039 C CA . THR B 1 255 ? 6.344 -3.006 -8.281 1 98.62 255 THR B CA 1
ATOM 5040 C C . THR B 1 255 ? 5.246 -2.873 -7.227 1 98.62 255 THR B C 1
ATOM 5042 O O . THR B 1 255 ? 5.129 -3.719 -6.336 1 98.62 255 THR B O 1
ATOM 5045 N N . GLY B 1 256 ? 4.449 -1.851 -7.309 1 97.56 256 GLY B N 1
ATOM 5046 C CA . GLY B 1 256 ? 3.207 -1.787 -6.555 1 97.56 256 GLY B CA 1
ATOM 5047 C C . GLY B 1 256 ? 3.389 -1.272 -5.141 1 97.56 256 GLY B C 1
ATOM 5048 O O . GLY B 1 256 ? 2.502 -1.427 -4.301 1 97.56 256 GLY B O 1
ATOM 5049 N N . ARG B 1 257 ? 4.547 -0.626 -4.891 1 97.31 257 ARG B N 1
ATOM 5050 C CA . ARG B 1 257 ? 4.875 -0.199 -3.533 1 97.31 257 ARG B CA 1
ATOM 5051 C C . ARG B 1 257 ? 4.328 1.194 -3.248 1 97.31 257 ARG B C 1
ATOM 5053 O O . ARG B 1 257 ? 4.137 1.569 -2.09 1 97.31 257 ARG B O 1
ATOM 5060 N N . LYS B 1 258 ? 4.059 1.939 -4.203 1 97.06 258 LYS B N 1
ATOM 5061 C CA . LYS B 1 258 ? 3.623 3.322 -4.031 1 97.06 258 LYS B CA 1
ATOM 5062 C C . LYS B 1 258 ? 2.145 3.48 -4.371 1 97.06 258 LYS B C 1
ATOM 5064 O O . LYS B 1 258 ? 1.768 4.383 -5.125 1 97.06 258 LYS B O 1
ATOM 5069 N N . ILE B 1 259 ? 1.34 2.652 -3.779 1 96.25 259 ILE B N 1
ATOM 5070 C CA . ILE B 1 259 ? -0.073 2.564 -4.129 1 96.25 259 ILE B CA 1
ATOM 5071 C C . ILE B 1 259 ? -0.799 3.826 -3.668 1 96.25 259 ILE B C 1
ATOM 5073 O O . ILE B 1 259 ? -1.773 4.254 -4.293 1 96.25 259 ILE B O 1
ATOM 5077 N N . ILE B 1 260 ? -0.322 4.504 -2.588 1 97.69 260 ILE B N 1
ATOM 5078 C CA . ILE B 1 260 ? -0.955 5.715 -2.084 1 97.69 260 ILE B CA 1
ATOM 5079 C C . ILE B 1 260 ? -0.668 6.879 -3.029 1 97.69 260 ILE B C 1
ATOM 5081 O O . ILE B 1 260 ? -1.526 7.738 -3.244 1 97.69 260 ILE B O 1
ATOM 5085 N N . VAL B 1 261 ? 0.531 6.887 -3.615 1 97.56 261 VAL B N 1
ATOM 5086 C CA . VAL B 1 261 ? 0.89 7.859 -4.645 1 97.56 261 VAL B CA 1
ATOM 5087 C C . VAL B 1 261 ? 0.078 7.594 -5.91 1 97.56 261 VAL B C 1
ATOM 5089 O O . VAL B 1 261 ? -0.342 8.531 -6.594 1 97.56 261 VAL B O 1
ATOM 5092 N N . ASP B 1 262 ? -0.209 6.348 -6.191 1 97.75 262 ASP B N 1
ATOM 5093 C CA . ASP B 1 262 ? -0.954 5.934 -7.375 1 97.75 262 ASP B CA 1
ATOM 5094 C C . ASP B 1 262 ? -2.426 6.328 -7.266 1 97.75 262 ASP B C 1
ATOM 5096 O O . ASP B 1 262 ? -3.131 6.398 -8.273 1 97.75 262 ASP B O 1
ATOM 5100 N N . THR B 1 263 ? -2.883 6.555 -6.07 1 98 263 THR B N 1
ATOM 5101 C CA . THR B 1 263 ? -4.312 6.758 -5.883 1 98 263 THR B CA 1
ATOM 5102 C C . THR B 1 263 ? -4.598 8.164 -5.359 1 98 263 THR B C 1
ATOM 5104 O O . THR B 1 263 ? -4.488 9.141 -6.102 1 98 263 THR B O 1
ATOM 5107 N N . TYR B 1 264 ? -4.812 8.289 -4.012 1 98.44 264 TYR B N 1
ATOM 5108 C CA . TYR B 1 264 ? -5.449 9.539 -3.596 1 98.44 264 TYR B CA 1
ATOM 5109 C C . TYR B 1 264 ? -4.598 10.273 -2.568 1 98.44 264 TYR B C 1
ATOM 5111 O O . TYR B 1 264 ? -5.102 11.109 -1.822 1 98.44 264 TYR B O 1
ATOM 5119 N N . GLY B 1 265 ? -3.35 9.906 -2.418 1 97.75 265 GLY B N 1
ATOM 5120 C CA . GLY B 1 265 ? -2.383 10.648 -1.623 1 97.75 265 GLY B CA 1
ATOM 5121 C C . GLY B 1 265 ? -2.711 10.656 -0.143 1 97.75 265 GLY B C 1
ATOM 5122 O O . GLY B 1 265 ? -2.475 11.656 0.542 1 97.75 265 GLY B O 1
ATOM 5123 N N . GLY B 1 266 ? -3.361 9.641 0.285 1 97.69 266 GLY B N 1
ATOM 5124 C CA . GLY B 1 266 ? -3.684 9.539 1.7 1 97.69 266 GLY B CA 1
ATOM 5125 C C . GLY B 1 266 ? -5.027 10.148 2.051 1 97.69 266 GLY B C 1
ATOM 5126 O O . GLY B 1 266 ? -5.473 10.062 3.197 1 97.69 266 GLY B O 1
ATOM 5127 N N . ALA B 1 267 ? -5.723 10.727 1.125 1 97.75 267 ALA B N 1
ATOM 5128 C CA . ALA B 1 267 ? -6.992 11.398 1.388 1 97.75 267 ALA B CA 1
ATOM 5129 C C . ALA B 1 267 ? -8.133 10.391 1.515 1 97.75 267 ALA B C 1
ATOM 5131 O O . ALA B 1 267 ? -9.203 10.719 2.033 1 97.75 267 ALA B O 1
ATOM 5132 N N . ALA B 1 268 ? -7.898 9.195 1.036 1 97.56 268 ALA B N 1
ATOM 5133 C CA . ALA B 1 268 ? -8.906 8.141 1.065 1 97.56 268 ALA B CA 1
ATOM 5134 C C . ALA B 1 268 ? -8.273 6.785 1.363 1 97.56 268 ALA B C 1
ATOM 5136 O O . ALA B 1 268 ? -7.082 6.586 1.13 1 97.56 268 ALA B O 1
ATOM 5137 N N . PRO B 1 269 ? -9.07 5.891 1.907 1 97.19 269 PRO B N 1
ATOM 5138 C CA . PRO B 1 269 ? -8.555 4.535 2.1 1 97.19 269 PRO B CA 1
ATOM 5139 C C . PRO B 1 269 ? -8.242 3.832 0.782 1 97.19 269 PRO B C 1
ATOM 5141 O O . PRO B 1 269 ? -8.562 4.348 -0.291 1 97.19 269 PRO B O 1
ATOM 5144 N N . HIS B 1 270 ? -7.547 2.814 0.917 1 95.38 270 HIS B N 1
ATOM 5145 C CA . HIS B 1 270 ? -7.16 1.996 -0.226 1 95.38 270 HIS B CA 1
ATOM 5146 C C . HIS B 1 270 ? -7.277 0.51 0.095 1 95.38 270 HIS B C 1
ATOM 5148 O O . HIS B 1 270 ? -7.305 0.125 1.266 1 95.38 270 HIS B O 1
ATOM 5154 N N . GLY B 1 271 ? -7.398 -0.151 -1.031 1 91.81 271 GLY B N 1
ATOM 5155 C CA . GLY B 1 271 ? -7.293 -1.595 -0.896 1 91.81 271 GLY B CA 1
ATOM 5156 C C . GLY B 1 271 ? -5.867 -2.102 -1.005 1 91.81 271 GLY B C 1
ATOM 5157 O O . GLY B 1 271 ? -4.957 -1.344 -1.348 1 91.81 271 GLY B O 1
ATOM 5158 N N . GLY B 1 272 ? -5.461 -3.168 -0.671 1 81.44 272 GLY B N 1
ATOM 5159 C CA . GLY B 1 272 ? -4.125 -3.699 -0.448 1 81.44 272 GLY B CA 1
ATOM 5160 C C . GLY B 1 272 ? -3.453 -4.176 -1.721 1 81.44 272 GLY B C 1
ATOM 5161 O O . GLY B 1 272 ? -2.24 -4.406 -1.741 1 81.44 272 GLY B O 1
ATOM 5162 N N . GLY B 1 273 ? -4.219 -4.266 -2.916 1 90.69 273 GLY B N 1
ATOM 5163 C CA . GLY B 1 273 ? -3.615 -4.82 -4.117 1 90.69 273 GLY B CA 1
ATOM 5164 C C . GLY B 1 273 ? -2.965 -3.77 -4.996 1 90.69 273 GLY B C 1
ATOM 5165 O O . GLY B 1 273 ? -3.494 -2.666 -5.152 1 90.69 273 GLY B O 1
ATOM 5166 N N . ALA B 1 274 ? -1.79 -4.152 -5.566 1 94.44 274 ALA B N 1
ATOM 5167 C CA . ALA B 1 274 ? -1.115 -3.287 -6.531 1 94.44 274 ALA B CA 1
ATOM 5168 C C . ALA B 1 274 ? -1.906 -3.197 -7.832 1 94.44 274 ALA B C 1
ATOM 5170 O O . ALA B 1 274 ? -2.689 -4.094 -8.156 1 94.44 274 ALA B O 1
ATOM 5171 N N . PHE B 1 275 ? -1.703 -2.094 -8.602 1 97.81 275 PHE B N 1
ATOM 5172 C CA . PHE B 1 275 ? -2.299 -1.948 -9.93 1 97.81 275 PHE B CA 1
ATOM 5173 C C . PHE B 1 275 ? -1.323 -2.395 -11.016 1 97.81 275 PHE B C 1
ATOM 5175 O O . PHE B 1 275 ? -1.649 -3.254 -11.836 1 97.81 275 PHE B O 1
ATOM 5182 N N . SER B 1 276 ? -0.16 -1.832 -10.938 1 98.56 276 SER B N 1
ATOM 5183 C CA . SER B 1 276 ? 0.831 -2.004 -11.992 1 98.56 276 SER B CA 1
ATOM 5184 C C . SER B 1 276 ? 1.26 -3.463 -12.117 1 98.56 276 SER B C 1
ATOM 5186 O O . SER B 1 276 ? 1.401 -4.16 -11.109 1 98.56 276 SER B O 1
ATOM 5188 N N . GLY B 1 277 ? 1.484 -3.871 -13.336 1 98.38 277 GLY B N 1
ATOM 5189 C CA . GLY B 1 277 ? 1.96 -5.211 -13.641 1 98.38 277 GLY B CA 1
ATOM 5190 C C . GLY B 1 277 ? 0.837 -6.219 -13.812 1 98.38 277 GLY B C 1
ATOM 5191 O O . GLY B 1 277 ? 1.071 -7.348 -14.242 1 98.38 277 GLY B O 1
ATOM 5192 N N . LYS B 1 278 ? -0.405 -5.812 -13.562 1 97.44 278 LYS B N 1
ATOM 5193 C CA . LYS B 1 278 ? -1.53 -6.742 -13.602 1 97.44 278 LYS B CA 1
ATOM 5194 C C . LYS B 1 278 ? -2.438 -6.457 -14.797 1 97.44 278 LYS B C 1
ATOM 5196 O O . LYS B 1 278 ? -2.762 -5.301 -15.07 1 97.44 278 LYS B O 1
ATOM 5201 N N . ASP B 1 279 ? -2.818 -7.504 -15.492 1 96.69 279 ASP B N 1
ATOM 5202 C CA . ASP B 1 279 ? -3.857 -7.328 -16.5 1 96.69 279 ASP B CA 1
ATOM 5203 C C . ASP B 1 279 ? -5.215 -7.062 -15.852 1 96.69 279 ASP B C 1
ATOM 5205 O O . ASP B 1 279 ? -5.387 -7.266 -14.648 1 96.69 279 ASP B O 1
ATOM 5209 N N . PRO B 1 280 ? -6.188 -6.645 -16.609 1 96.56 280 PRO B N 1
ATOM 5210 C CA . PRO B 1 280 ? -7.418 -6.145 -16 1 96.56 280 PRO B CA 1
ATOM 5211 C C . PRO B 1 280 ? -8.328 -7.266 -15.5 1 96.56 280 PRO B C 1
ATOM 5213 O O . PRO B 1 280 ? -9.398 -6.996 -14.953 1 96.56 280 PRO B O 1
ATOM 5216 N N . THR B 1 281 ? -7.961 -8.57 -15.648 1 93.62 281 THR B N 1
ATOM 5217 C CA . THR B 1 281 ? -8.703 -9.641 -15 1 93.62 281 THR B CA 1
ATOM 5218 C C . THR B 1 281 ? -8.484 -9.617 -13.492 1 93.62 281 THR B C 1
ATOM 5220 O O . THR B 1 281 ? -9.242 -10.234 -12.734 1 93.62 281 THR B O 1
ATOM 5223 N N . LYS B 1 282 ? -7.426 -9.062 -13.07 1 93.44 282 LYS B N 1
ATOM 5224 C CA . LYS B 1 282 ? -7.176 -8.867 -11.648 1 93.44 282 LYS B CA 1
ATOM 5225 C C . LYS B 1 282 ? -7.965 -7.68 -11.109 1 93.44 282 LYS B C 1
ATOM 5227 O O . LYS B 1 282 ? -7.66 -6.531 -11.422 1 93.44 282 LYS B O 1
ATOM 5232 N N . VAL B 1 283 ? -8.828 -7.922 -10.203 1 94.69 283 VAL B N 1
ATOM 5233 C CA . VAL B 1 283 ? -9.773 -6.918 -9.727 1 94.69 283 VAL B CA 1
ATOM 5234 C C . VAL B 1 283 ? -9.031 -5.852 -8.922 1 94.69 283 VAL B C 1
ATOM 5236 O O . VAL B 1 283 ? -9.516 -4.719 -8.797 1 94.69 283 VAL B O 1
ATOM 5239 N N . ASP B 1 284 ? -7.852 -6.184 -8.438 1 95.25 284 ASP B N 1
ATOM 5240 C CA . ASP B 1 284 ? -7.047 -5.168 -7.773 1 95.25 284 ASP B CA 1
ATOM 5241 C C . ASP B 1 284 ? -6.926 -3.912 -8.633 1 95.25 284 ASP B C 1
ATOM 5243 O O . ASP B 1 284 ? -6.91 -2.795 -8.109 1 95.25 284 ASP B O 1
ATOM 5247 N N . ARG B 1 285 ? -6.816 -4.125 -9.914 1 97.31 285 ARG B N 1
ATOM 5248 C CA . ARG B 1 285 ? -6.684 -3.016 -10.852 1 97.31 285 ARG B CA 1
ATOM 5249 C C . ARG B 1 285 ? -8.039 -2.596 -11.398 1 97.31 285 ARG B C 1
ATOM 5251 O O . ARG B 1 285 ? -8.469 -1.458 -11.203 1 97.31 285 ARG B O 1
ATOM 5258 N N . SER B 1 286 ? -8.781 -3.523 -12.016 1 97.5 286 SER B N 1
ATOM 5259 C CA . SER B 1 286 ? -9.992 -3.184 -12.758 1 97.5 286 SER B CA 1
ATOM 5260 C C . SER B 1 286 ? -11.078 -2.662 -11.828 1 97.5 286 SER B C 1
ATOM 5262 O O . SER B 1 286 ? -11.742 -1.667 -12.141 1 97.5 286 SER B O 1
ATOM 5264 N N . ALA B 1 287 ? -11.25 -3.33 -10.703 1 97.81 287 ALA B N 1
ATOM 5265 C CA . ALA B 1 287 ? -12.297 -2.887 -9.789 1 97.81 287 ALA B CA 1
ATOM 5266 C C . ALA B 1 287 ? -11.914 -1.581 -9.102 1 97.81 287 ALA B C 1
ATOM 5268 O O . ALA B 1 287 ? -12.789 -0.786 -8.734 1 97.81 287 ALA B O 1
ATOM 5269 N N . ALA B 1 288 ? -10.625 -1.348 -8.883 1 98.5 288 ALA B N 1
ATOM 5270 C CA . ALA B 1 288 ? -10.203 -0.039 -8.398 1 98.5 288 ALA B CA 1
ATOM 5271 C C . ALA B 1 288 ? -10.539 1.06 -9.398 1 98.5 288 ALA B C 1
ATOM 5273 O O . ALA B 1 288 ? -11.023 2.127 -9.016 1 98.5 288 ALA B O 1
ATOM 5274 N N . TYR B 1 289 ? -10.25 0.763 -10.695 1 98.62 289 TYR B N 1
ATOM 5275 C CA . TYR B 1 289 ? -10.609 1.704 -11.742 1 98.62 289 TYR B CA 1
ATOM 5276 C C . TYR B 1 289 ? -12.117 1.953 -11.766 1 98.62 289 TYR B C 1
ATOM 5278 O O . TYR B 1 289 ? -12.555 3.1 -11.859 1 98.62 289 TYR B O 1
ATOM 5286 N N . ALA B 1 290 ? -12.883 0.892 -11.609 1 98.62 290 ALA B N 1
ATOM 5287 C CA . ALA B 1 290 ? -14.336 1.016 -11.586 1 98.62 290 ALA B CA 1
ATOM 5288 C C . ALA B 1 290 ? -14.797 1.836 -10.383 1 98.62 290 ALA B C 1
ATOM 5290 O O . ALA B 1 290 ? -15.703 2.666 -10.5 1 98.62 290 ALA B O 1
ATOM 5291 N N . SER B 1 291 ? -14.227 1.577 -9.219 1 98.69 291 SER B N 1
ATOM 5292 C CA . SER B 1 291 ? -14.586 2.311 -8.008 1 98.69 291 SER B CA 1
ATOM 5293 C C . SER B 1 291 ? -14.32 3.803 -8.164 1 98.69 291 SER B C 1
ATOM 5295 O O . SER B 1 291 ? -15.141 4.629 -7.766 1 98.69 291 SER B O 1
ATOM 5297 N N . ARG B 1 292 ? -13.18 4.141 -8.734 1 98.88 292 ARG B N 1
ATOM 5298 C CA . ARG B 1 292 ? -12.875 5.531 -9.055 1 98.88 292 ARG B CA 1
ATOM 5299 C C . ARG B 1 292 ? -13.891 6.109 -10.023 1 98.88 292 ARG B C 1
ATOM 5301 O O . ARG B 1 292 ? -14.414 7.207 -9.812 1 98.88 292 ARG B O 1
ATOM 5308 N N . TYR B 1 293 ? -14.148 5.383 -11.047 1 98.81 293 TYR B N 1
ATOM 5309 C CA . TYR B 1 293 ? -15.086 5.801 -12.078 1 98.81 293 TYR B CA 1
ATOM 5310 C C . TYR B 1 293 ? -16.453 6.137 -11.484 1 98.81 293 TYR B C 1
ATOM 5312 O O . TYR B 1 293 ? -17.016 7.191 -11.773 1 98.81 293 TYR B O 1
ATOM 5320 N N . LEU B 1 294 ? -16.953 5.289 -10.641 1 98.88 294 LEU B N 1
ATOM 5321 C CA . LEU B 1 294 ? -18.266 5.457 -10.031 1 98.88 294 LEU B CA 1
ATOM 5322 C C . LEU B 1 294 ? -18.266 6.613 -9.039 1 98.88 294 LEU B C 1
ATOM 5324 O O . LEU B 1 294 ? -19.156 7.461 -9.07 1 98.88 294 LEU B O 1
ATOM 5328 N N . ALA B 1 295 ? -17.297 6.672 -8.156 1 98.88 295 ALA B N 1
ATOM 5329 C CA . ALA B 1 295 ? -17.188 7.777 -7.207 1 98.88 295 ALA B CA 1
ATOM 5330 C C . ALA B 1 295 ? -17.109 9.117 -7.93 1 98.88 295 ALA B C 1
ATOM 5332 O O . ALA B 1 295 ? -17.766 10.086 -7.539 1 98.88 295 ALA B O 1
ATOM 5333 N N . LYS B 1 296 ? -16.281 9.125 -8.992 1 98.88 296 LYS B N 1
ATOM 5334 C CA . LYS B 1 296 ? -16.094 10.352 -9.766 1 98.88 296 LYS B CA 1
ATOM 5335 C C . LYS B 1 296 ? -17.406 10.789 -10.406 1 98.88 296 LYS B C 1
ATOM 5337 O O . LYS B 1 296 ? -17.734 11.984 -10.406 1 98.88 296 LYS B O 1
ATOM 5342 N N . ASN B 1 297 ? -18.141 9.883 -10.914 1 98.88 297 ASN B N 1
ATOM 5343 C CA . ASN B 1 297 ? -19.406 10.203 -11.562 1 98.88 297 ASN B CA 1
ATOM 5344 C C . ASN B 1 297 ? -20.453 10.664 -10.555 1 98.88 297 ASN B C 1
ATOM 5346 O O . ASN B 1 297 ? -21.281 11.508 -10.859 1 98.88 297 ASN B O 1
ATOM 5350 N N . ILE B 1 298 ? -20.438 10.172 -9.336 1 98.81 298 ILE B N 1
ATOM 5351 C CA . ILE B 1 298 ? -21.344 10.633 -8.281 1 98.81 298 ILE B CA 1
ATOM 5352 C C . ILE B 1 298 ? -21.078 12.102 -7.98 1 98.81 298 ILE B C 1
ATOM 5354 O O . ILE B 1 298 ? -22 12.906 -7.906 1 98.81 298 ILE B O 1
ATOM 5358 N N . VAL B 1 299 ? -19.812 12.461 -7.824 1 98.88 299 VAL B N 1
ATOM 5359 C CA . VAL B 1 299 ? -19.453 13.836 -7.516 1 98.88 299 VAL B CA 1
ATOM 5360 C C . VAL B 1 299 ? -19.719 14.727 -8.727 1 98.88 299 VAL B C 1
ATOM 5362 O O . VAL B 1 299 ? -20.25 15.836 -8.586 1 98.88 299 VAL B O 1
ATOM 5365 N N . ALA B 1 300 ? -19.391 14.219 -9.898 1 98.81 300 ALA B N 1
ATOM 5366 C CA . ALA B 1 300 ? -19.641 14.961 -11.133 1 98.81 300 ALA B CA 1
ATOM 5367 C C . ALA B 1 300 ? -21.125 15.234 -11.32 1 98.81 300 ALA B C 1
ATOM 5369 O O . ALA B 1 300 ? -21.5 16.266 -11.883 1 98.81 300 ALA B O 1
ATOM 5370 N N . ALA B 1 301 ? -21.953 14.383 -10.883 1 98.5 301 ALA B N 1
ATOM 5371 C CA . ALA B 1 301 ? -23.406 14.508 -11 1 98.5 301 ALA B CA 1
ATOM 5372 C C . ALA B 1 301 ? -23.938 15.531 -10 1 98.5 301 ALA B C 1
ATOM 5374 O O . ALA B 1 301 ? -25.125 15.875 -10.039 1 98.5 301 ALA B O 1
ATOM 5375 N N . GLY B 1 302 ? -23.141 16.016 -9.141 1 98.25 302 GLY B N 1
ATOM 5376 C CA . GLY B 1 302 ? -23.562 16.969 -8.125 1 98.25 302 GLY B CA 1
ATOM 5377 C C . GLY B 1 302 ? -24.312 16.312 -6.977 1 98.25 302 GLY B C 1
ATOM 5378 O O . GLY B 1 302 ? -25.047 16.984 -6.254 1 98.25 302 GLY B O 1
ATOM 5379 N N . LEU B 1 303 ? -24.141 14.992 -6.781 1 98.44 303 LEU B N 1
ATOM 5380 C CA . LEU B 1 303 ? -24.891 14.258 -5.762 1 98.44 303 LEU B CA 1
ATOM 5381 C C . LEU B 1 303 ? -24.156 14.289 -4.43 1 98.44 303 LEU B C 1
ATOM 5383 O O . LEU B 1 303 ? -24.734 13.977 -3.387 1 98.44 303 LEU B O 1
ATOM 5387 N N . ALA B 1 304 ? -22.891 14.625 -4.422 1 98.25 304 ALA B N 1
ATOM 5388 C CA . ALA B 1 304 ? -22.047 14.828 -3.246 1 98.25 304 ALA B CA 1
ATOM 5389 C C . ALA B 1 304 ? -20.828 15.68 -3.584 1 98.25 304 ALA B C 1
ATOM 5391 O O . ALA B 1 304 ? -20.438 15.781 -4.75 1 98.25 304 ALA B O 1
ATOM 5392 N N . ASP B 1 305 ? -20.203 16.328 -2.613 1 97.94 305 ASP B N 1
ATOM 5393 C CA . ASP B 1 305 ? -18.953 17.047 -2.824 1 97.94 305 ASP B CA 1
ATOM 5394 C C . ASP B 1 305 ? -17.766 16.109 -2.773 1 97.94 305 ASP B C 1
ATOM 5396 O O . ASP B 1 305 ? -16.719 16.391 -3.355 1 97.94 305 ASP B O 1
ATOM 5400 N N . ARG B 1 306 ? -17.875 15.094 -2.035 1 97.88 306 ARG B N 1
ATOM 5401 C CA . ARG B 1 306 ? -16.875 14.031 -1.999 1 97.88 306 ARG B CA 1
ATOM 5402 C C . ARG B 1 306 ? -17.516 12.672 -1.751 1 97.88 306 ARG B C 1
ATOM 5404 O O . ARG B 1 306 ? -18.594 12.594 -1.152 1 97.88 306 ARG B O 1
ATOM 5411 N N . CYS B 1 307 ? -16.891 11.617 -2.207 1 98.69 307 CYS B N 1
ATOM 5412 C CA . CYS B 1 307 ? -17.469 10.281 -2.178 1 98.69 307 CYS B CA 1
ATOM 5413 C C . CYS B 1 307 ? -16.391 9.219 -2.107 1 98.69 307 CYS B C 1
ATOM 5415 O O . CYS B 1 307 ? -15.438 9.234 -2.898 1 98.69 307 CYS B O 1
ATOM 5417 N N . THR B 1 308 ? -16.438 8.375 -1.101 1 98.62 308 THR B N 1
ATOM 5418 C CA . THR B 1 308 ? -15.648 7.152 -1.021 1 98.62 308 THR B CA 1
ATOM 5419 C C . THR B 1 308 ? -16.5 5.934 -1.348 1 98.62 308 THR B C 1
ATOM 5421 O O . THR B 1 308 ? -17.609 5.797 -0.831 1 98.62 308 THR B O 1
ATOM 5424 N N . LEU B 1 309 ? -16.031 5.098 -2.211 1 98.62 309 LEU B N 1
ATOM 5425 C CA . LEU B 1 309 ? -16.75 3.887 -2.617 1 98.62 309 LEU B CA 1
ATOM 5426 C C . LEU B 1 309 ? -15.867 2.656 -2.438 1 98.62 309 LEU B C 1
ATOM 5428 O O . LEU B 1 309 ? -14.703 2.654 -2.844 1 98.62 309 LEU B O 1
ATOM 5432 N N . GLN B 1 310 ? -16.328 1.619 -1.756 1 98.5 310 GLN B N 1
ATOM 5433 C CA . GLN B 1 310 ? -15.633 0.347 -1.616 1 98.5 310 GLN B CA 1
ATOM 5434 C C . GLN B 1 310 ? -16.375 -0.772 -2.34 1 98.5 310 GLN B C 1
ATOM 5436 O O . GLN B 1 310 ? -17.594 -0.869 -2.254 1 98.5 310 GLN B O 1
ATOM 5441 N N . LEU B 1 311 ? -15.664 -1.533 -3.084 1 97.94 311 LEU B N 1
ATOM 5442 C CA . LEU B 1 311 ? -16.125 -2.809 -3.617 1 97.94 311 LEU B CA 1
ATOM 5443 C C . LEU B 1 311 ? -15.391 -3.973 -2.967 1 97.94 311 LEU B C 1
ATOM 5445 O O . LEU B 1 311 ? -14.195 -3.873 -2.684 1 97.94 311 LEU B O 1
ATOM 5449 N N . ALA B 1 312 ? -16.047 -5.016 -2.74 1 96.62 312 ALA B N 1
ATOM 5450 C CA . ALA B 1 312 ? -15.438 -6.234 -2.207 1 96.62 312 ALA B CA 1
ATOM 5451 C C . ALA B 1 312 ? -15.789 -7.445 -3.064 1 96.62 312 ALA B C 1
ATOM 5453 O O . ALA B 1 312 ? -16.938 -7.598 -3.488 1 96.62 312 ALA B O 1
ATOM 5454 N N . TYR B 1 313 ? -14.812 -8.258 -3.359 1 94.88 313 TYR B N 1
ATOM 5455 C CA . TYR B 1 313 ? -15.016 -9.445 -4.18 1 94.88 313 TYR B CA 1
ATOM 5456 C C . TYR B 1 313 ? -14.5 -10.688 -3.471 1 94.88 313 TYR B C 1
ATOM 5458 O O . TYR B 1 313 ? -13.523 -10.625 -2.719 1 94.88 313 TYR B O 1
ATOM 5466 N N . ALA B 1 314 ? -15.141 -11.75 -3.639 1 91.19 314 ALA B N 1
ATOM 5467 C CA . ALA B 1 314 ? -14.594 -13.07 -3.336 1 91.19 314 ALA B CA 1
ATOM 5468 C C . ALA B 1 314 ? -14.047 -13.734 -4.594 1 91.19 314 ALA B C 1
ATOM 5470 O O . ALA B 1 314 ? -14.594 -13.578 -5.684 1 91.19 314 ALA B O 1
ATOM 5471 N N . ILE B 1 315 ? -13.016 -14.438 -4.387 1 86.75 315 ILE B N 1
ATOM 5472 C CA . ILE B 1 315 ? -12.422 -15.133 -5.527 1 86.75 315 ILE B CA 1
ATOM 5473 C C . ILE B 1 315 ? -13.453 -16.062 -6.152 1 86.75 315 ILE B C 1
ATOM 5475 O O . ILE B 1 315 ? -14.203 -16.75 -5.441 1 86.75 315 ILE B O 1
ATOM 5479 N N . GLY B 1 316 ? -13.578 -16.062 -7.469 1 83.88 316 GLY B N 1
ATOM 5480 C CA . GLY B 1 316 ? -14.445 -16.953 -8.211 1 83.88 316 GLY B CA 1
ATOM 5481 C C . GLY B 1 316 ? -15.898 -16.516 -8.203 1 83.88 316 GLY B C 1
ATOM 5482 O O . GLY B 1 316 ? -16.734 -17.109 -8.867 1 83.88 316 GLY B O 1
ATOM 5483 N N . VAL B 1 317 ? -16.188 -15.508 -7.43 1 86.38 317 VAL B N 1
ATOM 5484 C CA . VAL B 1 317 ? -17.547 -14.953 -7.387 1 86.38 317 VAL B CA 1
ATOM 5485 C C . VAL B 1 317 ? -17.609 -13.703 -8.266 1 86.38 317 VAL B C 1
ATOM 5487 O O . VAL B 1 317 ? -16.797 -12.781 -8.109 1 86.38 317 VAL B O 1
ATOM 5490 N N . ALA B 1 318 ? -18.547 -13.68 -9.164 1 87.81 318 ALA B N 1
ATOM 5491 C CA . ALA B 1 318 ? -18.547 -12.648 -10.195 1 87.81 318 ALA B CA 1
ATOM 5492 C C . ALA B 1 318 ? -19.047 -11.312 -9.641 1 87.81 318 ALA B C 1
ATOM 5494 O O . ALA B 1 318 ? -18.406 -10.273 -9.836 1 87.81 318 ALA B O 1
ATOM 5495 N N . ARG B 1 319 ? -20.094 -11.367 -8.961 1 91.81 319 ARG B N 1
ATOM 5496 C CA . ARG B 1 319 ? -20.656 -10.125 -8.461 1 91.81 319 ARG B CA 1
ATOM 5497 C C . ARG B 1 319 ? -19.969 -9.68 -7.176 1 91.81 319 ARG B C 1
ATOM 5499 O O . ARG B 1 319 ? -19.547 -10.516 -6.375 1 91.81 319 ARG B O 1
ATOM 5506 N N . PRO B 1 320 ? -19.875 -8.383 -6.98 1 94.38 320 PRO B N 1
ATOM 5507 C CA . PRO B 1 320 ? -19.281 -7.926 -5.719 1 94.38 320 PRO B CA 1
ATOM 5508 C C . PRO B 1 320 ? -20.094 -8.344 -4.5 1 94.38 320 PRO B C 1
ATOM 5510 O O . PRO B 1 320 ? -21.328 -8.367 -4.559 1 94.38 320 PRO B O 1
ATOM 5513 N N . LEU B 1 321 ? -19.391 -8.625 -3.473 1 93 321 LEU B N 1
ATOM 5514 C CA . LEU B 1 321 ? -20.031 -9.008 -2.215 1 93 321 LEU B CA 1
ATOM 5515 C C . LEU B 1 321 ? -20.719 -7.812 -1.573 1 93 321 LEU B C 1
ATOM 5517 O O . LEU B 1 321 ? -21.75 -7.973 -0.902 1 93 321 LEU B O 1
ATOM 5521 N N . SER B 1 322 ? -20.125 -6.703 -1.734 1 94 322 SER B N 1
ATOM 5522 C CA . SER B 1 322 ? -20.688 -5.508 -1.125 1 94 322 SER B CA 1
ATOM 5523 C C . SER B 1 322 ? -20.25 -4.246 -1.863 1 94 322 SER B C 1
ATOM 5525 O O . SER B 1 322 ? -19.234 -4.25 -2.557 1 94 322 SER B O 1
ATOM 5527 N N . ILE B 1 323 ? -21.109 -3.287 -1.814 1 96.5 323 ILE B N 1
ATOM 5528 C CA . ILE B 1 323 ? -20.844 -1.909 -2.211 1 96.5 323 ILE B CA 1
ATOM 5529 C C . ILE B 1 323 ? -21.047 -0.981 -1.014 1 96.5 323 ILE B C 1
ATOM 5531 O O . ILE B 1 323 ? -22.109 -0.994 -0.379 1 96.5 323 ILE B O 1
ATOM 5535 N N . TYR B 1 324 ? -20.031 -0.276 -0.673 1 97 324 TYR B N 1
ATOM 5536 C CA . TYR B 1 324 ? -20.062 0.683 0.425 1 97 324 TYR B CA 1
ATOM 5537 C C . TYR B 1 324 ? -19.75 2.09 -0.069 1 97 324 TYR B C 1
ATOM 5539 O O . TYR B 1 324 ? -18.719 2.314 -0.716 1 97 324 TYR B O 1
ATOM 5547 N N . ILE B 1 325 ? -20.688 3.043 0.186 1 97.94 325 ILE B N 1
ATOM 5548 C CA . ILE B 1 325 ? -20.469 4.434 -0.199 1 97.94 325 ILE B CA 1
ATOM 5549 C C . ILE B 1 325 ? -20.516 5.324 1.039 1 97.94 325 ILE B C 1
ATOM 5551 O O . ILE B 1 325 ? -21.406 5.172 1.883 1 97.94 325 ILE B O 1
ATOM 5555 N N . ASP B 1 326 ? -19.578 6.195 1.203 1 96.81 326 ASP B N 1
ATOM 5556 C CA . ASP B 1 326 ? -19.516 7.254 2.205 1 96.81 326 ASP B CA 1
ATOM 5557 C C . ASP B 1 326 ? -19.359 8.625 1.548 1 96.81 326 ASP B C 1
ATOM 5559 O O . ASP B 1 326 ? -18.344 8.883 0.893 1 96.81 326 ASP B O 1
ATOM 5563 N N . THR B 1 327 ? -20.344 9.508 1.737 1 97.38 327 THR B N 1
ATOM 5564 C CA . THR B 1 327 ? -20.281 10.82 1.117 1 97.38 327 THR B CA 1
ATOM 5565 C C . THR B 1 327 ? -19.781 11.859 2.111 1 97.38 327 THR B C 1
ATOM 5567 O O . THR B 1 327 ? -19.812 13.062 1.839 1 97.38 327 THR B O 1
ATOM 5570 N N . HIS B 1 328 ? -19.359 11.344 3.277 1 93.69 328 HIS B N 1
ATOM 5571 C CA . HIS B 1 328 ? -18.688 12.156 4.281 1 93.69 328 HIS B CA 1
ATOM 5572 C C . HIS B 1 328 ? -19.531 13.367 4.672 1 93.69 328 HIS B C 1
ATOM 5574 O O . HIS B 1 328 ? -19.016 14.477 4.789 1 93.69 328 HIS B O 1
ATOM 5580 N N . GLY B 1 329 ? -20.781 13.195 4.715 1 92.62 329 GLY B N 1
ATOM 5581 C CA . GLY B 1 329 ? -21.703 14.234 5.168 1 92.62 329 GLY B CA 1
ATOM 5582 C C . GLY B 1 329 ? -22.031 15.25 4.094 1 92.62 329 GLY B C 1
ATOM 5583 O O . GLY B 1 329 ? -22.734 16.234 4.355 1 92.62 329 GLY B O 1
ATOM 5584 N N . THR B 1 330 ? -21.641 15.047 2.846 1 95.81 330 THR B N 1
ATOM 5585 C CA . THR B 1 330 ? -21.828 16.031 1.796 1 95.81 330 THR B CA 1
ATOM 5586 C C . THR B 1 330 ? -22.875 15.562 0.794 1 95.81 330 THR B C 1
ATOM 5588 O O . THR B 1 330 ? -23.156 16.25 -0.194 1 95.81 330 THR B O 1
ATOM 5591 N N . GLY B 1 331 ? -23.438 14.422 1.026 1 96.81 331 GLY B N 1
ATOM 5592 C CA . GLY B 1 331 ? -24.391 13.828 0.095 1 96.81 331 GLY B CA 1
ATOM 5593 C C . GLY B 1 331 ? -25.703 14.594 0.013 1 96.81 331 GLY B C 1
ATOM 5594 O O . GLY B 1 331 ? -26.203 15.086 1.025 1 96.81 331 GLY B O 1
ATOM 5595 N N . LYS B 1 332 ? -26.25 14.641 -1.167 1 97 332 LYS B N 1
ATOM 5596 C CA . LYS B 1 332 ? -27.562 15.242 -1.379 1 97 332 LYS B CA 1
ATOM 5597 C C . LYS B 1 332 ? -28.672 14.203 -1.261 1 97 332 LYS B C 1
ATOM 5599 O O . LYS B 1 332 ? -29.844 14.547 -1.132 1 97 332 LYS B O 1
ATOM 5604 N N . VAL B 1 333 ? -28.344 12.984 -1.349 1 96.38 333 VAL B N 1
ATOM 5605 C CA . VAL B 1 333 ? -29.219 11.844 -1.123 1 96.38 333 VAL B CA 1
ATOM 5606 C C . VAL B 1 333 ? -28.547 10.844 -0.182 1 96.38 333 VAL B C 1
ATOM 5608 O O . VAL B 1 333 ? -27.359 10.977 0.125 1 96.38 333 VAL B O 1
ATOM 5611 N N . THR B 1 334 ? -29.328 9.906 0.337 1 95.31 334 THR B N 1
ATOM 5612 C CA . THR B 1 334 ? -28.781 8.938 1.271 1 95.31 334 THR B CA 1
ATOM 5613 C C . THR B 1 334 ? -27.828 7.977 0.552 1 95.31 334 THR B C 1
ATOM 5615 O O . THR B 1 334 ? -27.984 7.727 -0.646 1 95.31 334 THR B O 1
ATOM 5618 N N . GLU B 1 335 ? -26.859 7.469 1.238 1 96.56 335 GLU B N 1
ATOM 5619 C CA . GLU B 1 335 ? -25.828 6.613 0.652 1 96.56 335 GLU B CA 1
ATOM 5620 C C . GLU B 1 335 ? -26.422 5.312 0.127 1 96.56 335 GLU B C 1
ATOM 5622 O O . GLU B 1 335 ? -25.969 4.77 -0.877 1 96.56 335 GLU B O 1
ATOM 5627 N N . ASP B 1 336 ? -27.469 4.805 0.82 1 94.94 336 ASP B N 1
ATOM 5628 C CA . ASP B 1 336 ? -28.109 3.578 0.36 1 94.94 336 ASP B CA 1
ATOM 5629 C C . ASP B 1 336 ? -28.703 3.76 -1.035 1 94.94 336 ASP B C 1
ATOM 5631 O O . ASP B 1 336 ? -28.688 2.83 -1.846 1 94.94 336 ASP B O 1
ATOM 5635 N N . LYS B 1 337 ? -29.25 4.945 -1.313 1 96.19 337 LYS B N 1
ATOM 5636 C CA . LYS B 1 337 ? -29.781 5.25 -2.641 1 96.19 337 LYS B CA 1
ATOM 5637 C C . LYS B 1 337 ? -28.672 5.281 -3.682 1 96.19 337 LYS B C 1
ATOM 5639 O O . LYS B 1 337 ? -28.844 4.816 -4.809 1 96.19 337 LYS B O 1
ATOM 5644 N N . LEU B 1 338 ? -27.547 5.832 -3.289 1 97.69 338 LEU B N 1
ATOM 5645 C CA . LEU B 1 338 ? -26.406 5.883 -4.191 1 97.69 338 LEU B CA 1
ATOM 5646 C C . LEU B 1 338 ? -25.891 4.48 -4.496 1 97.69 338 LEU B C 1
ATOM 5648 O O . LEU B 1 338 ? -25.531 4.176 -5.637 1 97.69 338 LEU B O 1
ATOM 5652 N N . GLU B 1 339 ? -25.781 3.66 -3.439 1 97.38 339 GLU B N 1
ATOM 5653 C CA . GLU B 1 339 ? -25.328 2.285 -3.617 1 97.38 339 GLU B CA 1
ATOM 5654 C C . GLU B 1 339 ? -26.203 1.532 -4.605 1 97.38 339 GLU B C 1
ATOM 5656 O O . GLU B 1 339 ? -25.719 0.825 -5.48 1 97.38 339 GLU B O 1
ATOM 5661 N N . LYS B 1 340 ? -27.5 1.708 -4.512 1 96.06 340 LYS B N 1
ATOM 5662 C CA . LYS B 1 340 ? -28.438 1.07 -5.43 1 96.06 340 LYS B CA 1
ATOM 5663 C C . LYS B 1 340 ? -28.281 1.612 -6.848 1 96.06 340 LYS B C 1
ATOM 5665 O O . LYS B 1 340 ? -28.281 0.847 -7.812 1 96.06 340 LYS B O 1
ATOM 5670 N N . ALA B 1 341 ? -28.125 2.902 -6.961 1 97.25 341 ALA B N 1
ATOM 5671 C CA . ALA B 1 341 ? -28.016 3.551 -8.266 1 97.25 341 ALA B CA 1
ATOM 5672 C C . ALA B 1 341 ? -26.766 3.076 -9.008 1 97.25 341 ALA B C 1
ATOM 5674 O O . ALA B 1 341 ? -26.812 2.812 -10.211 1 97.25 341 ALA B O 1
ATOM 5675 N N . VAL B 1 342 ? -25.625 2.982 -8.328 1 97.06 342 VAL B N 1
ATOM 5676 C CA . VAL B 1 342 ? -24.391 2.602 -9 1 97.06 342 VAL B CA 1
ATOM 5677 C C . VAL B 1 342 ? -24.453 1.127 -9.391 1 97.06 342 VAL B C 1
ATOM 5679 O O . VAL B 1 342 ? -23.875 0.726 -10.406 1 97.06 342 VAL B O 1
ATOM 5682 N N . ALA B 1 343 ? -25.047 0.308 -8.539 1 95.81 343 ALA B N 1
ATOM 5683 C CA . ALA B 1 343 ? -25.203 -1.112 -8.844 1 95.81 343 ALA B CA 1
ATOM 5684 C C . ALA B 1 343 ? -26.031 -1.313 -10.117 1 95.81 343 ALA B C 1
ATOM 5686 O O . ALA B 1 343 ? -25.781 -2.258 -10.875 1 95.81 343 ALA B O 1
ATOM 5687 N N . GLU B 1 344 ? -26.891 -0.462 -10.359 1 95.88 344 GLU B N 1
ATOM 5688 C CA . GLU B 1 344 ? -27.766 -0.56 -11.523 1 95.88 344 GLU B CA 1
ATOM 5689 C C . GLU B 1 344 ? -27.125 0.072 -12.75 1 95.88 344 GLU B C 1
ATOM 5691 O O . GLU B 1 344 ? -27.422 -0.312 -13.883 1 95.88 344 GLU B O 1
ATOM 5696 N N . ALA B 1 345 ? -26.234 0.973 -12.531 1 96.06 345 ALA B N 1
ATOM 5697 C CA . ALA B 1 345 ? -25.688 1.789 -13.609 1 96.06 345 ALA B CA 1
ATOM 5698 C C . ALA B 1 345 ? -24.562 1.062 -14.336 1 96.06 345 ALA B C 1
ATOM 5700 O O . ALA B 1 345 ? -24.266 1.359 -15.492 1 96.06 345 ALA B O 1
ATOM 5701 N N . MET B 1 346 ? -23.969 0.086 -13.719 1 95.56 346 MET B N 1
ATOM 5702 C CA . MET B 1 346 ? -22.781 -0.54 -14.289 1 95.56 346 MET B CA 1
ATOM 5703 C C . MET B 1 346 ? -22.672 -2 -13.859 1 95.56 346 MET B C 1
ATOM 5705 O O . MET B 1 346 ? -22.906 -2.33 -12.695 1 95.56 346 MET B O 1
ATOM 5709 N N . ASP B 1 347 ? -22.438 -2.844 -14.828 1 96.62 347 ASP B N 1
ATOM 5710 C CA . ASP B 1 347 ? -22.125 -4.234 -14.508 1 96.62 347 ASP B CA 1
ATOM 5711 C C . ASP B 1 347 ? -20.781 -4.344 -13.797 1 96.62 347 ASP B C 1
ATOM 5713 O O . ASP B 1 347 ? -19.719 -4.152 -14.406 1 96.62 347 ASP B O 1
ATOM 5717 N N . LEU B 1 348 ? -20.781 -4.742 -12.5 1 97.19 348 LEU B N 1
ATOM 5718 C CA . LEU B 1 348 ? -19.594 -4.676 -11.672 1 97.19 348 LEU B CA 1
ATOM 5719 C C . LEU B 1 348 ? -18.922 -6.043 -11.57 1 97.19 348 LEU B C 1
ATOM 5721 O O . LEU B 1 348 ? -18.094 -6.266 -10.688 1 97.19 348 LEU B O 1
ATOM 5725 N N . THR B 1 349 ? -19.359 -6.938 -12.445 1 95.69 349 THR B N 1
ATOM 5726 C CA . THR B 1 349 ? -18.562 -8.156 -12.586 1 95.69 349 THR B CA 1
ATOM 5727 C C . THR B 1 349 ? -17.219 -7.848 -13.25 1 95.69 349 THR B C 1
ATOM 5729 O O . THR B 1 349 ? -17.078 -6.836 -13.938 1 95.69 349 THR B O 1
ATOM 5732 N N . PRO B 1 350 ? -16.203 -8.703 -13.023 1 94.19 350 PRO B N 1
ATOM 5733 C CA . PRO B 1 350 ? -14.922 -8.477 -13.688 1 94.19 350 PRO B CA 1
ATOM 5734 C C . PRO B 1 350 ? -15.062 -8.305 -15.195 1 94.19 350 PRO B C 1
ATOM 5736 O O . PRO B 1 350 ? -14.445 -7.406 -15.781 1 94.19 350 PRO B O 1
ATOM 5739 N N . ARG B 1 351 ? -15.852 -9.086 -15.82 1 94.69 351 ARG B N 1
ATOM 5740 C CA . ARG B 1 351 ? -16.094 -8.969 -17.25 1 94.69 351 ARG B CA 1
ATOM 5741 C C . ARG B 1 351 ? -16.812 -7.66 -17.578 1 94.69 351 ARG B C 1
ATOM 5743 O O . ARG B 1 351 ? -16.453 -6.977 -18.547 1 94.69 351 ARG B O 1
ATOM 5750 N N . GLY B 1 352 ? -17.844 -7.379 -16.797 1 96.75 352 GLY B N 1
ATOM 5751 C CA . GLY B 1 352 ? -18.594 -6.145 -16.984 1 96.75 352 GLY B CA 1
ATOM 5752 C C . GLY B 1 352 ? -17.719 -4.902 -16.891 1 96.75 352 GLY B C 1
ATOM 5753 O O . GLY B 1 352 ? -17.859 -3.982 -17.703 1 96.75 352 GLY B O 1
ATOM 5754 N N . ILE B 1 353 ? -16.844 -4.863 -15.945 1 97.81 353 ILE B N 1
ATOM 5755 C CA . ILE B 1 353 ? -15.938 -3.732 -15.734 1 97.81 353 ILE B CA 1
ATOM 5756 C C . ILE B 1 353 ? -15.008 -3.584 -16.938 1 97.81 353 ILE B C 1
ATOM 5758 O O . ILE B 1 353 ? -14.875 -2.49 -17.5 1 97.81 353 ILE B O 1
ATOM 5762 N N . ARG B 1 354 ? -14.383 -4.66 -17.391 1 97.25 354 ARG B N 1
ATOM 5763 C CA . ARG B 1 354 ? -13.43 -4.629 -18.5 1 97.25 354 ARG B CA 1
ATOM 5764 C C . ARG B 1 354 ? -14.109 -4.18 -19.797 1 97.25 354 ARG B C 1
ATOM 5766 O O . ARG B 1 354 ? -13.5 -3.475 -20.594 1 97.25 354 ARG B O 1
ATOM 5773 N N . LYS B 1 355 ? -15.344 -4.641 -19.938 1 96.94 355 LYS B N 1
ATOM 5774 C CA . LYS B 1 355 ? -16.094 -4.242 -21.125 1 96.94 355 LYS B CA 1
ATOM 5775 C C . LYS B 1 355 ? -16.469 -2.76 -21.062 1 96.94 355 LYS B C 1
ATOM 5777 O O . LYS B 1 355 ? -16.219 -2.02 -22.016 1 96.94 355 LYS B O 1
ATOM 5782 N N . HIS B 1 356 ? -17.016 -2.334 -19.969 1 97.56 356 HIS B N 1
ATOM 5783 C CA . HIS B 1 356 ? -17.516 -0.968 -19.812 1 97.56 356 HIS B CA 1
ATOM 5784 C C . HIS B 1 356 ? -16.375 0.043 -19.953 1 97.56 356 HIS B C 1
ATOM 5786 O O . HIS B 1 356 ? -16.562 1.105 -20.547 1 97.56 356 HIS B O 1
ATOM 5792 N N . LEU B 1 357 ? -15.25 -0.281 -19.359 1 98.19 357 LEU B N 1
ATOM 5793 C CA . LEU B 1 357 ? -14.125 0.649 -19.344 1 98.19 357 LEU B CA 1
ATOM 5794 C C . LEU B 1 357 ? -13.141 0.342 -20.469 1 98.19 357 LEU B C 1
ATOM 5796 O O . LEU B 1 357 ? -12.102 0.999 -20.578 1 98.19 357 LEU B O 1
ATOM 5800 N N . ASP B 1 358 ? -13.43 -0.673 -21.281 1 97.44 358 ASP B N 1
ATOM 5801 C CA . ASP B 1 358 ? -12.625 -1.039 -22.438 1 97.44 358 ASP B CA 1
ATOM 5802 C C . ASP B 1 358 ? -11.164 -1.242 -22.047 1 97.44 358 ASP B C 1
ATOM 5804 O O . ASP B 1 358 ? -10.273 -0.603 -22.609 1 97.44 358 ASP B O 1
ATOM 5808 N N . LEU B 1 359 ? -10.93 -2.258 -21.188 1 98.19 359 LEU B N 1
ATOM 5809 C CA . LEU B 1 359 ? -9.641 -2.342 -20.516 1 98.19 359 LEU B CA 1
ATOM 5810 C C . LEU B 1 359 ? -8.734 -3.359 -21.203 1 98.19 359 LEU B C 1
ATOM 5812 O O . LEU B 1 359 ? -7.551 -3.465 -20.875 1 98.19 359 LEU B O 1
ATOM 5816 N N . ASN B 1 360 ? -9.18 -4.164 -22.125 1 96.88 360 ASN B N 1
ATOM 5817 C CA . ASN B 1 360 ? -8.367 -5.184 -22.781 1 96.88 360 ASN B CA 1
ATOM 5818 C C . ASN B 1 360 ? -7.535 -4.594 -23.922 1 96.88 360 ASN B C 1
ATOM 5820 O O . ASN B 1 360 ? -7.652 -5.023 -25.078 1 96.88 360 ASN B O 1
ATOM 5824 N N . LYS B 1 361 ? -6.676 -3.611 -23.578 1 97.19 361 LYS B N 1
ATOM 5825 C CA . LYS B 1 361 ? -5.832 -2.842 -24.484 1 97.19 361 LYS B CA 1
ATOM 5826 C C . LYS B 1 361 ? -4.473 -2.545 -23.859 1 97.19 361 LYS B C 1
ATOM 5828 O O . LYS B 1 361 ? -4.301 -2.68 -22.641 1 97.19 361 LYS B O 1
ATOM 5833 N N . PRO B 1 362 ? -3.457 -2.275 -24.688 1 97.88 362 PRO B N 1
ATOM 5834 C CA . PRO B 1 362 ? -2.152 -1.874 -24.156 1 97.88 362 PRO B CA 1
ATOM 5835 C C . PRO B 1 362 ? -2.133 -0.427 -23.672 1 97.88 362 PRO B C 1
ATOM 5837 O O . PRO B 1 362 ? -1.466 0.421 -24.281 1 97.88 362 PRO B O 1
ATOM 5840 N N . ILE B 1 363 ? -2.705 -0.09 -22.547 1 98.38 363 ILE B N 1
ATOM 5841 C CA . ILE B 1 363 ? -2.908 1.277 -22.078 1 98.38 363 ILE B CA 1
ATOM 5842 C C . ILE B 1 363 ? -2.363 1.427 -20.672 1 98.38 363 ILE B C 1
ATOM 5844 O O . ILE B 1 363 ? -2.742 2.352 -19.938 1 98.38 363 ILE B O 1
ATOM 5848 N N . TYR B 1 364 ? -1.432 0.582 -20.25 1 98.5 364 TYR B N 1
ATOM 5849 C CA . TYR B 1 364 ? -1.158 0.493 -18.828 1 98.5 364 TYR B CA 1
ATOM 5850 C C . TYR B 1 364 ? 0.155 1.184 -18.469 1 98.5 364 TYR B C 1
ATOM 5852 O O . TYR B 1 364 ? 0.282 1.785 -17.406 1 98.5 364 TYR B O 1
ATOM 5860 N N . ALA B 1 365 ? 1.18 1.195 -19.266 1 98.38 365 ALA B N 1
ATOM 5861 C CA . ALA B 1 365 ? 2.471 1.813 -18.984 1 98.38 365 ALA B CA 1
ATOM 5862 C C . ALA B 1 365 ? 2.309 3.293 -18.641 1 98.38 365 ALA B C 1
ATOM 5864 O O . ALA B 1 365 ? 3.029 3.83 -17.797 1 98.38 365 ALA B O 1
ATOM 5865 N N . ARG B 1 366 ? 1.379 3.967 -19.25 1 97.38 366 ARG B N 1
ATOM 5866 C CA . ARG B 1 366 ? 1.149 5.395 -19.078 1 97.38 366 ARG B CA 1
ATOM 5867 C C . ARG B 1 366 ? 0.603 5.691 -17.672 1 97.38 366 ARG B C 1
ATOM 5869 O O . ARG B 1 366 ? 0.608 6.84 -17.234 1 97.38 366 ARG B O 1
ATOM 5876 N N . THR B 1 367 ? 0.105 4.668 -16.938 1 98.19 367 THR B N 1
ATOM 5877 C CA . THR B 1 367 ? -0.455 4.852 -15.602 1 98.19 367 THR B CA 1
ATOM 5878 C C . THR B 1 367 ? 0.633 4.73 -14.539 1 98.19 367 THR B C 1
ATOM 5880 O O . THR B 1 367 ? 0.399 5.039 -13.367 1 98.19 367 THR B O 1
ATOM 5883 N N . SER B 1 368 ? 1.849 4.34 -14.875 1 98.06 368 SER B N 1
ATOM 5884 C CA . SER B 1 368 ? 2.869 3.877 -13.938 1 98.06 368 SER B CA 1
ATOM 5885 C C . SER B 1 368 ? 3.414 5.031 -13.102 1 98.06 368 SER B C 1
ATOM 5887 O O . SER B 1 368 ? 4.125 4.812 -12.117 1 98.06 368 SER B O 1
ATOM 5889 N N . SER B 1 369 ? 3.146 6.273 -13.453 1 97.94 369 SER B N 1
ATOM 5890 C CA . SER B 1 369 ? 3.598 7.43 -12.688 1 97.94 369 SER B CA 1
ATOM 5891 C C . SER B 1 369 ? 2.561 8.547 -12.711 1 97.94 369 SER B C 1
ATOM 5893 O O . SER B 1 369 ? 1.689 8.578 -13.578 1 97.94 369 SER B O 1
ATOM 5895 N N . TYR B 1 370 ? 2.586 9.367 -11.664 1 98.12 370 TYR B N 1
ATOM 5896 C CA . TYR B 1 370 ? 1.805 10.586 -11.508 1 98.12 370 TYR B CA 1
ATOM 5897 C C . TYR B 1 370 ? 0.324 10.273 -11.336 1 98.12 370 TYR B C 1
ATOM 5899 O O . TYR B 1 370 ? -0.536 11.047 -11.75 1 98.12 370 TYR B O 1
ATOM 5907 N N . GLY B 1 371 ? 0.065 9.047 -10.875 1 97.69 371 GLY B N 1
ATOM 5908 C CA . GLY B 1 371 ? -1.281 8.672 -10.469 1 97.69 371 GLY B CA 1
ATOM 5909 C C . GLY B 1 371 ? -2.021 7.871 -11.523 1 97.69 371 GLY B C 1
ATOM 5910 O O . GLY B 1 371 ? -1.958 8.188 -12.711 1 97.69 371 GLY B O 1
ATOM 5911 N N . HIS B 1 372 ? -2.682 6.867 -11.109 1 98.44 372 HIS B N 1
ATOM 5912 C CA . HIS B 1 372 ? -3.607 6.145 -11.977 1 98.44 372 HIS B CA 1
ATOM 5913 C C . HIS B 1 372 ? -4.902 6.922 -12.172 1 98.44 372 HIS B C 1
ATOM 5915 O O . HIS B 1 372 ? -5.68 6.625 -13.078 1 98.44 372 HIS B O 1
ATOM 5921 N N . PHE B 1 373 ? -5.156 7.879 -11.359 1 98.62 373 PHE B N 1
ATOM 5922 C CA . PHE B 1 373 ? -6.375 8.68 -11.336 1 98.62 373 PHE B CA 1
ATOM 5923 C C . PHE B 1 373 ? -6.055 10.156 -11.523 1 98.62 373 PHE B C 1
ATOM 5925 O O . PHE B 1 373 ? -4.895 10.562 -11.43 1 98.62 373 PHE B O 1
ATOM 5932 N N . GLY B 1 374 ? -7.02 10.93 -11.828 1 98 374 GLY B N 1
ATOM 5933 C CA . GLY B 1 374 ? -6.828 12.359 -12.031 1 98 374 GLY B CA 1
ATOM 5934 C C . GLY B 1 374 ? -6.16 12.688 -13.352 1 98 374 GLY B C 1
ATOM 5935 O O . GLY B 1 374 ? -5.516 13.727 -13.484 1 98 374 GLY B O 1
ATOM 5936 N N . ARG B 1 375 ? -6.219 11.75 -14.297 1 97.56 375 ARG B N 1
ATOM 5937 C CA . ARG B 1 375 ? -5.621 11.898 -15.617 1 97.56 375 ARG B CA 1
ATOM 5938 C C . ARG B 1 375 ? -6.695 12.062 -16.688 1 97.56 375 ARG B C 1
ATOM 5940 O O . ARG B 1 375 ? -7.805 11.547 -16.547 1 97.56 375 ARG B O 1
ATOM 5947 N N . THR B 1 376 ? -6.387 12.727 -17.719 1 96.75 376 THR B N 1
ATOM 5948 C CA . THR B 1 376 ? -7.34 12.953 -18.797 1 96.75 376 THR B CA 1
ATOM 5949 C C . THR B 1 376 ? -7.445 11.711 -19.688 1 96.75 376 THR B C 1
ATOM 5951 O O . THR B 1 376 ? -6.438 11.203 -20.172 1 96.75 376 THR B O 1
ATOM 5954 N N . PRO B 1 377 ? -8.68 11.25 -19.828 1 96.69 377 PRO B N 1
ATOM 5955 C CA . PRO B 1 377 ? -8.828 10.125 -20.75 1 96.69 377 PRO B CA 1
ATOM 5956 C C . PRO B 1 377 ? -8.297 10.445 -22.156 1 96.69 377 PRO B C 1
ATOM 5958 O O . PRO B 1 377 ? -8.469 11.57 -22.641 1 96.69 377 PRO B O 1
ATOM 5961 N N . ASP B 1 378 ? -7.676 9.453 -22.781 1 92.88 378 ASP B N 1
ATOM 5962 C CA . ASP B 1 378 ? -7.137 9.734 -24.109 1 92.88 378 ASP B CA 1
ATOM 5963 C C . ASP B 1 378 ? -7.855 8.914 -25.188 1 92.88 378 ASP B C 1
ATOM 5965 O O . ASP B 1 378 ? -8.719 8.086 -24.875 1 92.88 378 ASP B O 1
ATOM 5969 N N . ALA B 1 379 ? -7.535 9.203 -26.484 1 91.56 379 ALA B N 1
ATOM 5970 C CA . ALA B 1 379 ? -8.266 8.656 -27.625 1 91.56 379 ALA B CA 1
ATOM 5971 C C . ALA B 1 379 ? -7.988 7.168 -27.797 1 91.56 379 ALA B C 1
ATOM 5973 O O . ALA B 1 379 ? -8.789 6.445 -28.406 1 91.56 379 ALA B O 1
ATOM 5974 N N . GLU B 1 380 ? -6.926 6.688 -27.203 1 91.06 380 GLU B N 1
ATOM 5975 C CA . GLU B 1 380 ? -6.551 5.281 -27.344 1 91.06 380 GLU B CA 1
ATOM 5976 C C . GLU B 1 380 ? -7.18 4.434 -26.234 1 91.06 380 GLU B C 1
ATOM 5978 O O . GLU B 1 380 ? -7.051 3.207 -26.25 1 91.06 380 GLU B O 1
ATOM 5983 N N . GLY B 1 381 ? -7.879 5.105 -25.344 1 92.25 381 GLY B N 1
ATOM 5984 C CA . GLY B 1 381 ? -8.586 4.375 -24.312 1 92.25 381 GLY B CA 1
ATOM 5985 C C . GLY B 1 381 ? -7.938 4.496 -22.953 1 92.25 381 GLY B C 1
ATOM 5986 O O . GLY B 1 381 ? -8.469 3.992 -21.953 1 92.25 381 GLY B O 1
ATOM 5987 N N . GLY B 1 382 ? -6.801 5.137 -22.969 1 96.25 382 GLY B N 1
ATOM 5988 C CA . GLY B 1 382 ? -6.148 5.352 -21.688 1 96.25 382 GLY B CA 1
ATOM 5989 C C . GLY B 1 382 ? -6.988 6.164 -20.719 1 96.25 382 GLY B C 1
ATOM 5990 O O . GLY B 1 382 ? -7.672 7.105 -21.125 1 96.25 382 GLY B O 1
ATOM 5991 N N . PHE B 1 383 ? -7.047 5.707 -19.469 1 98.44 383 PHE B N 1
ATOM 5992 C CA . PHE B 1 383 ? -7.699 6.391 -18.359 1 98.44 383 PHE B CA 1
ATOM 5993 C C . PHE B 1 383 ? -9.203 6.5 -18.594 1 98.44 383 PHE B C 1
ATOM 5995 O O . PHE B 1 383 ? -9.82 7.504 -18.234 1 98.44 383 PHE B O 1
ATOM 6002 N N . SER B 1 384 ? -9.805 5.566 -19.219 1 98.44 384 SER B N 1
ATOM 6003 C CA . SER B 1 384 ? -11.242 5.539 -19.469 1 98.44 384 SER B CA 1
ATOM 6004 C C . SER B 1 384 ? -12.031 5.652 -18.172 1 98.44 384 SER B C 1
ATOM 6006 O O . SER B 1 384 ? -13.148 6.164 -18.156 1 98.44 384 SER B O 1
ATOM 6008 N N . TRP B 1 385 ? -11.484 5.281 -17.094 1 98.75 385 TRP B N 1
ATOM 6009 C CA . T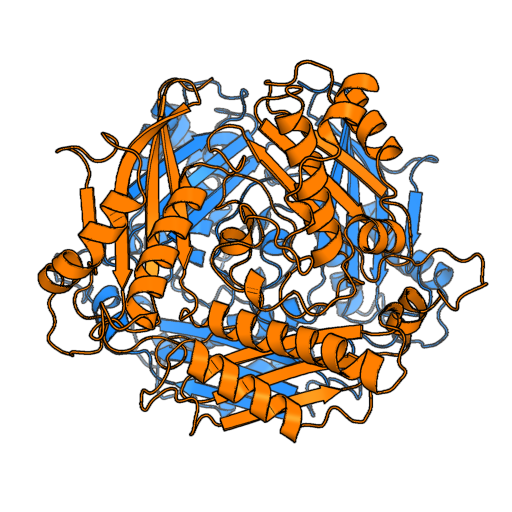RP B 1 385 ? -12.133 5.285 -15.789 1 98.75 385 TRP B CA 1
ATOM 6010 C C . TRP B 1 385 ? -12.203 6.699 -15.227 1 98.75 385 TRP B C 1
ATOM 6012 O O . TRP B 1 385 ? -12.75 6.914 -14.141 1 98.75 385 TRP B O 1
ATOM 6022 N N . GLU B 1 386 ? -11.664 7.637 -15.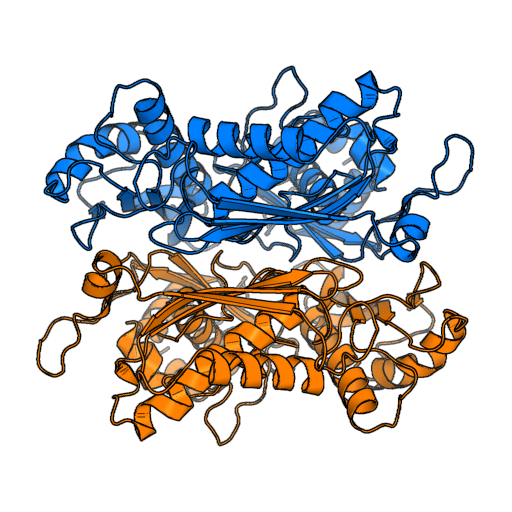93 1 98.81 386 GLU B N 1
ATOM 6023 C CA . GLU B 1 386 ? -11.711 9.031 -15.492 1 98.81 386 GLU B CA 1
ATOM 6024 C C . GLU B 1 386 ? -12.812 9.797 -16.219 1 98.81 386 GLU B C 1
ATOM 6026 O O . GLU B 1 386 ? -13.016 10.984 -15.969 1 98.81 386 GLU B O 1
ATOM 6031 N N . LYS B 1 387 ? -13.523 9.125 -17.094 1 98.44 387 LYS B N 1
ATOM 6032 C CA . LYS B 1 387 ? -14.664 9.75 -17.766 1 98.44 387 LYS B CA 1
ATOM 6033 C C . LYS B 1 387 ? -15.805 10 -16.781 1 98.44 387 LYS B C 1
ATOM 6035 O O . LYS B 1 387 ? -15.875 9.359 -15.727 1 98.44 387 LYS B O 1
ATOM 6040 N N . THR B 1 388 ? -16.672 10.922 -17.062 1 98.44 388 THR B N 1
ATOM 6041 C CA . THR B 1 388 ? -17.828 11.234 -16.234 1 98.44 388 THR B CA 1
ATOM 6042 C C . THR B 1 388 ? -19.125 11.062 -17.031 1 98.44 388 THR B C 1
ATOM 6044 O O . THR B 1 388 ? -20.047 11.867 -16.891 1 98.44 388 THR B O 1
ATOM 6047 N N . ASP B 1 389 ? -19.141 10.07 -17.812 1 97.94 389 ASP B N 1
ATOM 6048 C CA . ASP B 1 389 ? -20.234 9.883 -18.75 1 97.94 389 ASP B CA 1
ATOM 6049 C C . ASP B 1 389 ? -21.391 9.117 -18.109 1 97.94 389 ASP B C 1
ATOM 6051 O O . ASP B 1 389 ? -22.406 8.844 -18.75 1 97.94 389 ASP B O 1
ATOM 6055 N N . LEU B 1 390 ? -21.297 8.805 -16.859 1 97.81 390 LEU B N 1
ATOM 6056 C CA . LEU B 1 390 ? -22.375 8.164 -16.125 1 97.81 390 LEU B CA 1
ATOM 6057 C C . LEU B 1 390 ? -23.141 9.18 -15.281 1 97.81 390 LEU B C 1
ATOM 6059 O O . LEU B 1 390 ? -24.203 8.875 -14.734 1 97.81 390 LEU B O 1
ATOM 6063 N N . ALA B 1 391 ? -22.641 10.367 -15.172 1 98.12 391 ALA B N 1
ATOM 6064 C CA . ALA B 1 391 ? -23.125 11.367 -14.227 1 98.12 391 ALA B CA 1
ATOM 6065 C C . ALA B 1 391 ? -24.594 11.68 -14.461 1 98.12 391 ALA B C 1
ATOM 6067 O O . ALA B 1 391 ? -25.391 11.672 -13.523 1 98.12 391 ALA B O 1
ATOM 6068 N N . GLU B 1 392 ? -24.984 11.891 -15.711 1 97.5 392 GLU B N 1
ATOM 6069 C CA . GLU B 1 392 ? -26.359 12.234 -16.016 1 97.5 392 GLU B CA 1
ATOM 6070 C C . GLU B 1 392 ? -27.297 11.078 -15.695 1 97.5 392 GLU B C 1
ATOM 6072 O O . GLU B 1 392 ? -28.391 11.289 -15.164 1 97.5 392 GLU B O 1
ATOM 6077 N N . ALA B 1 393 ? -26.906 9.938 -16.031 1 96.56 393 ALA B N 1
ATOM 6078 C CA . ALA B 1 393 ? -27.719 8.758 -15.742 1 96.56 393 ALA B CA 1
ATOM 6079 C C . ALA B 1 393 ? -27.922 8.578 -14.242 1 96.56 393 ALA B C 1
ATOM 6081 O O . ALA B 1 393 ? -29.016 8.219 -13.797 1 96.56 393 ALA B O 1
ATOM 6082 N N . LEU B 1 394 ? -26.875 8.781 -13.477 1 97.38 394 LEU B N 1
ATOM 6083 C CA . LEU B 1 394 ? -26.969 8.664 -12.031 1 97.38 394 LEU B CA 1
ATOM 6084 C C . LEU B 1 394 ? -27.906 9.719 -11.453 1 97.38 394 LEU B C 1
ATOM 6086 O O . LEU B 1 394 ? -28.703 9.422 -10.555 1 97.38 394 LEU B O 1
ATOM 6090 N N . LYS B 1 395 ? -27.797 10.883 -11.992 1 96.06 395 LYS B N 1
ATOM 6091 C CA . LYS B 1 395 ? -28.672 11.961 -11.547 1 96.06 395 LYS B CA 1
ATOM 6092 C C . LYS B 1 395 ? -30.141 11.625 -11.789 1 96.06 395 LYS B C 1
ATOM 6094 O O . LYS B 1 395 ? -30.984 11.883 -10.938 1 96.06 395 LYS B O 1
ATOM 6099 N N . ARG B 1 396 ? -30.406 10.992 -12.875 1 95.12 396 ARG B N 1
ATOM 6100 C CA . ARG B 1 396 ? -31.781 10.641 -13.242 1 95.12 396 ARG B CA 1
ATOM 6101 C C . ARG B 1 396 ? -32.312 9.492 -12.391 1 95.12 396 ARG B C 1
ATOM 6103 O O . ARG B 1 396 ? -33.5 9.438 -12.062 1 95.12 396 ARG B O 1
ATOM 6110 N N . ALA B 1 397 ? -31.453 8.664 -12.023 1 93.75 397 ALA B N 1
ATOM 6111 C CA . ALA B 1 397 ? -31.828 7.465 -11.273 1 93.75 397 ALA B CA 1
ATOM 6112 C C . ALA B 1 397 ? -32.188 7.812 -9.828 1 93.75 397 ALA B C 1
ATOM 6114 O O . ALA B 1 397 ? -32.875 7.051 -9.156 1 93.75 397 ALA B O 1
ATOM 6115 N N . ILE B 1 398 ? -31.688 8.938 -9.352 1 91.88 398 ILE B N 1
ATOM 6116 C CA . ILE B 1 398 ? -31.859 9.32 -7.957 1 91.88 398 ILE B CA 1
ATOM 6117 C C . ILE B 1 398 ? -33 10.312 -7.828 1 91.88 398 ILE B C 1
ATOM 6119 O O . ILE B 1 398 ? -33.781 10.281 -6.855 1 91.88 398 ILE B O 1
#

Secondary structure (DSSP, 8-state):
--SEEEEEEEEE-TTSHHHHHHHHHHHHHHHHHHHHHHTT--GGG-EEEEEEEEETTEEEEEEEEE--TT--HHHHHHHHHHHHHHHT-EETTEETTT-EEEEEEEEPPHHHHHHHH---TT------BSS-EEEEEEEETTSTTS--HHHHHHHHHHHHHHHHHHHTTTTTEEEEEEEEEEEEEETTEEEEEEEEEEEEEESSTT--HHHHHHHHHHHHHHHSPTT-S-TT-EEEESTTS---S-GGGTS-EETT--HHHHTTTTSS---S---TTB-TTSHHHHHHHHHHHHHHHHHHTTS-SEEEEEEEE-BT--S-SEEEEE-TT--SS-HHHHHHHHHHHS--SHHHHHHHTT-SSS--GGGSSS-SSS----TTSTTGGG--TTHHHHHHH-/--SEEEEEEEEE-TTSHHHHHHHHHHHHHHHHHHHHHHTT--GGG-EEEEEEEEETTEEEEEEEEE--TT--HHHHHHHHHHHHHHHT-EETTEETTT-EEEEEEEEPPHHHHHHHH---TT------BSS-EEEEEEEETTSTTS--HHHHHHHHHHHHHHHHHHHTTTTTEEEEEEEEEEEEEETTEEEEEEEEEEEEEESSTT--HHHHHHHHHHHHHHHSPTT-S-TT-EEEESTTS---S-GGGTS-EETT--HHHHTTTTSS---S---TTB-TTSHHHHHHHHHHHHHHHHHHTTS-SEEEEEEEE-BT--S-SEEEEE-TT--SS-HHHHHHHHHHHS--SHHHHHHHTT-SSS--GGGSSS-SSS----TTSTTGGG--TTHHHHHHH-

Radius of gyration: 24.37 Å; Cα contacts (8 Å, |Δi|>4): 2074; chains: 2; bounding box: 63×69×66 Å

pLDDT: mean 94.35, std 9.74, range [39.88, 98.94]

Organism: Rhodopseudomonas palustris (strain BisB18) (NCBI:txid316056)

Foldseek 3Di:
DDFKDKDKFKFKFCQAQQLLFLLLLLLVVQVQLVCQVVQVHDLLLWWWFWKWKFAFLEIEIEEATDHDPVCDVVNSLVSSLVSQVQLPDPDNRHHSVRRHYHYHYYHDDPVLCVLAVPDDPPDPQFGAQSAWWKFKAKFFPQDPLRAPPNLQLQLQLNVQLSVCCSVVVQVFWHSTKMKMWMFMDGPRHTDATAEIAMETATQDFQDWQVNQCVSRVVSSCVSDDPPRDDPRHYYHGNVVITRHDRHSHVPMHMHQPPVCSQHRRPPDDGMDDGQRNTALSHCSHLVNLQNNLLQLLCCVLVQARMKMWMWTHHRSHFQTPDIDMDRPPGGPDDRVLSRVLSVVLWRSGSVRSCVVLVRSHSQRSVSSGSYQGSDDQDPRSHSSSSDNVCNVVSNVSD/DDFKDKDKFKFKFCQAQQLLFLLLLLLVVQVQLVCQVVQVHDLLLWWWFWKWKFAFLEIEIEEATDHDPVCDVVNSLVSSLVSQVQLPDPDNRHHSVRRHYHYHYYHDDPVLCVLQVPPDPPDPQFGAQSAWWKFKAKFFPQDPLRAPPNLQLQLQLNVQLSVCCSVVVQVFWHSTKMKMWMFMDGPRHTDATAEIEMETATQDFQDWQVNQCVSRVVSSCVSDDPPRDDPNHYYHGNVVITRHDRHSHVPMHMHQPPVCSQHHRPPDDGMDDGQRNTALSHCSHLVNLQNNLLQLLCCVLVQARMKMWMWTHHRSHFQTPDIDMDRPPGGPDDRVLSRVLSVVLWRSGSVRSCVVLVRSHSQRSVSSGSYQGSDDQDPRSHSSSSDNVCNVVSNVSD

Solvent-accessible surface area (backbone atoms only — not comparable to full-atom values): 38178 Å² total; per-residue (Å²): 129,64,60,67,51,57,46,63,12,43,27,52,25,54,22,24,22,32,26,40,14,12,30,42,18,10,43,50,41,21,47,45,47,60,45,15,54,77,69,70,36,59,52,88,68,54,41,34,37,36,40,23,41,27,33,64,32,35,36,42,34,34,27,28,40,41,66,49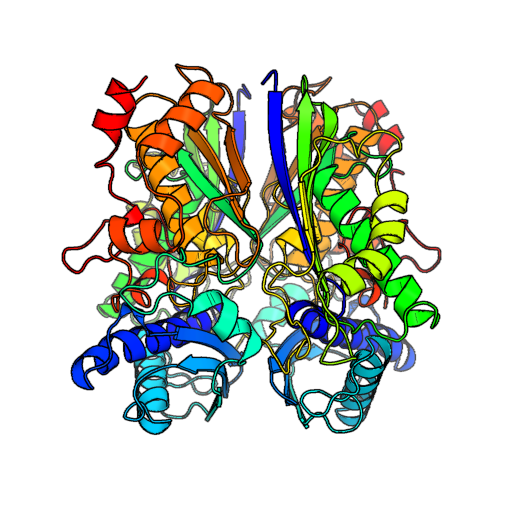,79,83,67,41,69,68,56,50,50,50,54,41,29,49,46,38,44,72,53,55,39,75,44,92,43,34,22,36,88,70,43,44,74,44,81,56,66,39,71,57,44,66,58,56,42,57,26,39,54,53,46,50,94,84,52,91,48,71,34,13,21,55,43,58,48,47,26,35,13,54,17,22,71,71,32,98,63,28,30,51,50,32,30,51,40,17,24,41,25,45,50,48,47,49,50,33,33,74,70,53,77,35,70,53,49,47,44,18,30,36,27,31,23,27,28,33,28,47,71,83,33,79,71,32,42,47,35,42,36,38,41,57,19,26,70,51,72,84,52,46,30,67,59,51,38,68,67,49,44,63,36,45,59,66,45,43,64,90,78,23,72,52,95,77,39,42,80,38,44,26,66,61,40,55,40,55,73,46,27,26,48,46,38,59,12,36,39,34,40,48,52,24,38,34,53,48,20,40,77,47,43,44,39,37,53,44,45,54,9,48,34,52,67,37,43,49,32,38,44,20,39,47,25,26,20,52,20,34,12,42,32,71,42,65,43,19,50,28,27,38,24,36,43,28,35,43,38,38,35,31,58,56,75,44,70,29,55,45,33,84,88,43,44,76,59,60,50,71,59,50,45,54,44,53,60,71,72,42,58,68,25,45,58,39,38,34,59,75,44,52,48,75,54,57,52,44,40,78,38,35,40,63,20,62,47,72,50,78,56,46,96,88,40,31,45,43,41,58,50,59,86,52,10,66,59,51,53,69,70,103,130,64,61,68,52,57,46,62,12,43,27,51,27,54,22,24,23,33,25,41,16,12,30,41,17,10,43,50,41,20,47,46,46,58,47,15,52,78,69,70,38,58,52,88,68,53,42,33,38,36,40,23,41,29,32,64,31,34,37,42,35,34,27,29,41,42,64,48,80,82,67,40,69,68,55,50,51,50,53,40,30,50,46,37,44,72,53,54,40,74,45,93,44,34,23,37,89,70,43,44,77,44,81,56,67,39,71,59,44,67,60,56,42,56,29,39,52,49,49,49,92,84,52,89,49,69,34,13,22,56,44,58,47,49,27,35,13,53,16,23,68,70,33,95,64,28,30,52,51,32,30,51,38,18,24,41,25,45,51,49,48,49,51,34,34,74,70,53,76,34,71,52,50,48,41,18,30,36,28,31,24,28,29,32,28,48,70,83,34,79,70,31,44,47,36,42,36,40,41,58,20,26,70,49,71,82,52,46,31,69,57,49,39,67,66,47,46,64,36,44,59,66,44,44,63,89,77,23,72,52,95,77,38,44,78,38,43,27,65,61,41,55,40,54,74,46,26,26,46,44,39,59,12,37,40,30,39,48,51,25,39,33,54,50,18,41,79,45,44,44,40,38,55,45,45,53,8,49,32,52,64,37,42,49,32,37,44,21,40,48,25,25,21,53,18,37,12,41,32,70,42,66,43,20,51,28,27,39,25,36,42,29,35,42,39,38,35,31,58,55,75,45,70,31,58,46,33,84,88,43,44,74,59,60,49,70,58,49,42,52,45,52,60,72,72,42,58,70,24,46,60,39,38,34,60,76,43,52,48,74,52,58,51,46,39,78,38,34,40,64,20,62,46,71,50,77,56,45,96,89,41,30,44,43,42,58,49,60,85,51,11,67,60,51,52,70,69,104

Sequence (796 aa):
MRASYLFTSESVSEGHPDKVCDRISDEIVDLFFREGPKAGIDPWAIRAACETLATTNKVVIAGETRGPASVTNEHIEHVVREAIKDIGYEQDGFHWKTADIEILLHPQSADIAQGVDALQPGTNQEEGAGDQGIMFGYATNETPDLMPAPIFYAHKILRLISEARHSGKEKVLGPDSKSQVTIQYENGKPVGVREIVVSHQHLVEDMTSNQVRERVEPYVREALPEGWITDKTIWHINPTGKFFIGGPDGDTGLTGRKIIVDTYGGAAPHGGGAFSGKDPTKVDRSAAYASRYLAKNIVAAGLADRCTLQLAYAIGVARPLSIYIDTHGTGKVTEDKLEKAVAEAMDLTPRGIRKHLDLNKPIYARTSSYGHFGRTPDAEGGFSWEKTDLAEALKRAIMRASYLFTSESVSEGHPDKVCDRISDEIVDLFFREGPKAGIDPWAIRAACETLATTNKVVIAGETRGPASVTNEHIEHVVREAIKDIGYEQDGFHWKTADIEILLHPQSADIAQGVDALQPGTNQEEGAGDQGIMFGYATNETPDLMPAPIFYAHKILRLISEARHSGKEKVLGPDSKSQVTIQYENGKPVGVREIVVSHQHLVEDMTSNQVRERVEPYVREALPEGWITDKTIWHINPTGKFFIGGPDGDTGLTGRKIIVDTYGGAAPHGGGAFSGKDPTKVDRSAAYASRYLAKNIVAAGLADRCTLQLAYAIGVARPLSIYIDTHGTGKVTEDKLEKAVAEAMDLTPRGIRKHLDLNKPIYARTSSYGHFGRTPDAEGGFSWEKTDLAEALKRAI

InterPro domains:
  IPR002133 S-adenosylmethionine synthetase [MF_00086] (3-398)
  IPR002133 S-adenosylmethionine synthetase [PIRSF000497] (3-397)
  IPR002133 S-adenosylmethionine synthetase [PTHR11964] (3-391)
  IPR002133 S-adenosylmethionine synthetase [TIGR01034] (6-398)
  IPR022628 S-adenosylmethionine synthetase, N-terminal [PF00438] (5-110)
  IPR022629 S-adenosylmethionine synthetase, central domain [PF02772] (126-243)
  IPR022630 S-adenosylmethionine synthetase, C-terminal [PF02773] (245-387)
  IPR022631 S-adenosylmethionine synthetase, conserved site [PS00376] (128-138)
  IPR022631 S-adenosylmethionine synthetase, conserved site [PS00377] (271-279)
  IPR022636 S-adenosylmethionine synthetase superfamily [SSF55973] (4-117)
  IPR022636 S-adenosylmethionine synthetase superfamily [SSF55973] (124-243)
  IPR022636 S-adenosylmethionine synthetase superfamily [SSF55973] (245-396)

Nearest PDB structures (foldseek):
  7ll3-assembly1_A-2  TM=9.507E-01  e=8.705E-53  Escherichia coli 908573
  7lo2-assembly1_D  TM=9.474E-01  e=3.026E-52  Escherichia coli 908573
  7r2w-assembly1_A  TM=9.646E-01  e=3.246E-51  Escherichia coli
  3iml-assembly1_A  TM=9.667E-01  e=6.615E-51  Burkholderia pseudomallei
  3iml-assembly1_B  TM=9.736E-01  e=1.945E-49  Burkholderia pseudomallei